Protein 8JRD (pdb70)

B-factor: mean 24.57, std 11.1, range [11.14, 93.73]

Radius of gyration: 25.68 Å; Cα contacts (8 Å, |Δi|>4): 1915; chains: 2; bounding box: 63×77×76 Å

Organism: Glycine max (NCBI:txid3847)

Structure (mmCIF, N/CA/C/O backbone):
data_8JRD
#
_entry.id   8JRD
#
_cell.length_a   54.610
_cell.length_b   97.470
_cell.length_c   157.540
_cell.angle_alpha   90.00
_cell.angle_beta   90.00
_cell.angle_gamma   90.00
#
_symmetry.space_group_name_H-M   'P 21 21 21'
#
loop_
_entity.id
_entity.type
_entity.pdbx_description
1 polymer 'chalcone synthase'
2 non-polymer 'COENZYME A'
3 non-polymer NARINGENIN
4 non-polymer 1,2-ETHANEDIOL
5 non-polymer 'TRIETHYLENE GLYCOL'
6 non-polymer DI(HYDROXYETHYL)ETHER
7 water water
#
loop_
_atom_site.group_PDB
_atom_site.id
_atom_site.type_symbol
_atom_site.label_atom_id
_atom_site.label_alt_id
_atom_site.label_comp_id
_atom_site.label_asym_id
_atom_site.label_entity_id
_atom_site.label_seq_id
_atom_site.pdbx_PDB_ins_code
_atom_site.Cartn_x
_atom_site.Cartn_y
_atom_site.Cartn_z
_atom_site.occupancy
_atom_site.B_iso_or_equiv
_atom_site.auth_seq_id
_atom_site.auth_comp_id
_atom_site.auth_asym_id
_atom_site.auth_atom_id
_atom_site.pdbx_PDB_model_num
ATOM 1 N N . HIS A 1 16 ? -15.307 -14.164 -18.850 1.00 58.05 0 HIS A N 1
ATOM 2 C CA . HIS A 1 16 ? -16.424 -14.477 -17.898 1.00 62.58 0 HIS A CA 1
ATOM 3 C C . HIS A 1 16 ? -16.762 -13.249 -17.032 1.00 57.03 0 HIS A C 1
ATOM 4 O O . HIS A 1 16 ? -15.975 -12.287 -17.020 1.00 51.29 0 HIS A O 1
ATOM 11 N N . MET A 1 17 ? -17.937 -13.263 -16.392 1.00 53.82 1 MET A N 1
ATOM 12 C CA . MET A 1 17 ? -18.368 -12.268 -15.370 1.00 54.79 1 MET A CA 1
ATOM 13 C C . MET A 1 17 ? -17.673 -12.649 -14.059 1.00 48.92 1 MET A C 1
ATOM 14 O O . MET A 1 17 ? -17.695 -13.852 -13.730 1.00 44.60 1 MET A O 1
ATOM 19 N N . VAL A 1 18 ? -17.052 -11.700 -13.353 1.00 43.58 2 VAL A N 1
ATOM 20 C CA . VAL A 1 18 ? -16.339 -12.021 -12.078 1.00 42.74 2 VAL A CA 1
ATOM 21 C C . VAL A 1 18 ? -17.379 -12.277 -10.970 1.00 35.67 2 VAL A C 1
ATOM 22 O O . VAL A 1 18 ? -18.306 -11.505 -10.811 1.00 37.54 2 VAL A O 1
ATOM 26 N N . SER A 1 19 ? -17.267 -13.406 -10.294 1.00 32.50 3 SER A N 1
ATOM 27 C CA . SER A 1 19 ? -18.192 -13.838 -9.220 1.00 32.45 3 SER A CA 1
ATOM 28 C C . SER A 1 19 ? -17.508 -13.639 -7.866 1.00 28.92 3 SER A C 1
ATOM 29 O O . SER A 1 19 ? -16.244 -13.677 -7.815 1.00 25.43 3 SER A O 1
ATOM 32 N N . VAL A 1 20 ? -18.302 -13.454 -6.820 1.00 29.77 4 VAL A N 1
ATOM 33 C CA . VAL A 1 20 ? -17.750 -13.308 -5.445 1.00 29.27 4 VAL A CA 1
ATOM 34 C C . VAL A 1 20 ? -17.026 -14.614 -5.087 1.00 28.86 4 VAL A C 1
ATOM 35 O O . VAL A 1 20 ? -15.936 -14.540 -4.502 1.00 24.25 4 VAL A O 1
ATOM 39 N N . GLU A 1 21 ? -17.547 -15.766 -5.498 1.00 27.82 5 GLU A N 1
ATOM 40 C CA . GLU A 1 21 ? -16.933 -17.088 -5.202 1.00 29.28 5 GLU A CA 1
ATOM 41 C C . GLU A 1 21 ? -15.567 -17.206 -5.901 1.00 30.98 5 GLU A C 1
ATOM 42 O O . GLU A 1 21 ? -14.613 -17.807 -5.311 1.00 28.57 5 GLU A O 1
ATOM 48 N N . GLU A 1 22 ? -15.414 -16.659 -7.107 1.00 27.75 6 GLU A N 1
ATOM 49 C CA . GLU A 1 22 ? -14.109 -16.691 -7.801 1.00 28.90 6 GLU A CA 1
ATOM 50 C C . GLU A 1 22 ? -13.148 -15.722 -7.088 1.00 23.03 6 GLU A C 1
ATOM 51 O O . GLU A 1 22 ? -11.978 -16.060 -6.961 1.00 22.47 6 GLU A O 1
ATOM 57 N N . ILE A 1 23 ? -13.619 -14.538 -6.722 1.00 22.35 7 ILE A N 1
ATOM 58 C CA . ILE A 1 23 ? -12.797 -13.546 -5.973 1.00 24.42 7 ILE A CA 1
ATOM 59 C C . ILE A 1 23 ? -12.282 -14.212 -4.682 1.00 22.30 7 ILE A C 1
ATOM 60 O O . ILE A 1 23 ? -11.074 -14.192 -4.409 1.00 20.63 7 ILE A O 1
ATOM 65 N N . ARG A 1 24 ? -13.171 -14.855 -3.942 1.00 24.69 8 ARG A N 1
ATOM 66 C CA . ARG A 1 24 ? -12.811 -15.495 -2.652 1.00 24.87 8 ARG A CA 1
ATOM 67 C C . ARG A 1 24 ? -11.709 -16.536 -2.848 1.00 25.82 8 ARG A C 1
ATOM 68 O O . ARG A 1 24 ? -10.771 -16.529 -2.045 1.00 24.30 8 ARG A O 1
ATOM 76 N N . LYS A 1 25 ? -11.791 -17.402 -3.865 1.00 26.13 9 LYS A N 1
ATOM 77 C CA . LYS A 1 25 ? -10.778 -18.473 -4.089 1.00 29.74 9 LYS A CA 1
ATOM 78 C C . LYS A 1 25 ? -9.434 -17.845 -4.453 1.00 27.10 9 LYS A C 1
ATOM 79 O O . LYS A 1 25 ? -8.410 -18.365 -4.006 1.00 26.04 9 LYS A O 1
ATOM 85 N N . ALA A 1 26 ? -9.430 -16.772 -5.234 1.00 23.60 10 ALA A N 1
ATOM 86 C CA . ALA A 1 26 ? -8.177 -16.117 -5.673 1.00 24.34 10 ALA A CA 1
ATOM 87 C C . ALA A 1 26 ? -7.572 -15.290 -4.509 1.00 24.59 10 ALA A C 1
ATOM 88 O O . ALA A 1 26 ? -6.354 -15.030 -4.554 1.00 23.29 10 ALA A O 1
ATOM 90 N N . GLN A 1 27 ? -8.361 -14.826 -3.532 1.00 24.45 11 GLN A N 1
ATOM 91 C CA . GLN A 1 27 ? -7.793 -13.837 -2.562 1.00 25.65 11 GLN A CA 1
ATOM 92 C C . GLN A 1 27 ? -7.328 -14.503 -1.259 1.00 24.13 11 GLN A C 1
ATOM 93 O O . GLN A 1 27 ? -6.717 -13.775 -0.464 1.00 22.21 11 GLN A O 1
ATOM 99 N N . ARG A 1 28 ? -7.578 -15.790 -1.028 1.00 20.50 12 ARG A N 1
ATOM 100 C CA . ARG A 1 28 ? -7.246 -16.426 0.268 1.00 20.33 12 ARG A CA 1
ATOM 101 C C . ARG A 1 28 ? -5.882 -17.096 0.187 1.00 18.38 12 ARG A C 1
ATOM 102 O O . ARG A 1 28 ? -5.403 -17.422 -0.920 1.00 17.14 12 ARG A O 1
ATOM 110 N N . ALA A 1 29 ? -5.213 -17.253 1.319 1.00 16.55 13 ALA A N 1
ATOM 111 C CA . ALA A 1 29 ? -3.890 -17.887 1.383 1.00 16.47 13 ALA A CA 1
ATOM 112 C C . ALA A 1 29 ? -4.083 -19.400 1.543 1.00 20.05 13 ALA A C 1
ATOM 113 O O . ALA A 1 29 ? -5.225 -19.837 1.752 1.00 18.58 13 ALA A O 1
ATOM 115 N N . GLU A 1 30 ? -3.033 -20.216 1.430 1.00 20.85 14 GLU A N 1
ATOM 116 C CA . GLU A 1 30 ? -3.189 -21.691 1.492 1.00 21.94 14 GLU A CA 1
ATOM 117 C C . GLU A 1 30 ? -2.681 -22.245 2.829 1.00 21.03 14 GLU A C 1
ATOM 118 O O . GLU A 1 30 ? -3.318 -23.164 3.328 1.00 22.22 14 GLU A O 1
ATOM 124 N N . GLY A 1 31 ? -1.539 -21.774 3.355 1.00 17.67 15 GLY A N 1
ATOM 125 C CA . GLY A 1 31 ? -0.889 -22.448 4.481 1.00 18.02 15 GLY A CA 1
ATOM 126 C C . GLY A 1 31 ? -1.173 -21.776 5.820 1.00 16.30 15 GLY A C 1
ATOM 127 O O . GLY A 1 31 ? -1.866 -20.768 5.902 1.00 16.88 15 GLY A O 1
ATOM 128 N N . PRO A 1 32 ? -0.639 -22.375 6.884 1.00 16.77 16 PRO A N 1
ATOM 129 C CA . PRO A 1 32 ? -0.816 -21.911 8.254 1.00 16.20 16 PRO A CA 1
ATOM 130 C C . PRO A 1 32 ? -0.044 -20.624 8.506 1.00 15.91 16 PRO A C 1
ATOM 131 O O . PRO A 1 32 ? 1.024 -20.431 7.895 1.00 15.65 16 PRO A O 1
ATOM 135 N N . ALA A 1 33 ? -0.612 -19.763 9.339 1.00 14.08 17 ALA A N 1
ATOM 136 C CA . ALA A 1 33 ? 0.023 -18.498 9.748 1.00 13.96 17 ALA A CA 1
ATOM 137 C C . ALA A 1 33 ? 1.357 -18.841 10.413 1.00 14.01 17 ALA A C 1
ATOM 138 O O . ALA A 1 33 ? 1.404 -19.744 11.244 1.00 14.67 17 ALA A O 1
ATOM 140 N N . THR A 1 34 ? 2.415 -18.154 10.007 1.00 14.77 18 THR A N 1
ATOM 141 C CA . THR A 1 34 ? 3.791 -18.442 10.408 1.00 15.55 18 THR A CA 1
ATOM 142 C C . THR A 1 34 ? 4.431 -17.186 10.981 1.00 15.15 18 THR A C 1
ATOM 143 O O . THR A 1 34 ? 4.388 -16.154 10.325 1.00 15.07 18 THR A O 1
ATOM 147 N N . VAL A 1 35 ? 4.998 -17.288 12.178 1.00 14.57 19 VAL A N 1
ATOM 148 C CA . VAL A 1 35 ? 5.825 -16.209 12.787 1.00 14.99 19 VAL A CA 1
ATOM 149 C C . VAL A 1 35 ? 7.182 -16.235 12.071 1.00 15.34 19 VAL A C 1
ATOM 150 O O . VAL A 1 35 ? 7.829 -17.297 12.051 1.00 17.21 19 VAL A O 1
ATOM 154 N N . MET A 1 36 ? 7.553 -15.130 11.457 1.00 16.35 20 MET A N 1
ATOM 155 C CA . MET A 1 36 ? 8.787 -15.004 10.646 1.00 18.33 20 MET A CA 1
ATOM 156 C C . MET A 1 36 ? 9.810 -14.054 11.266 1.00 17.23 20 MET A C 1
ATOM 157 O O . MET A 1 36 ? 10.901 -13.934 10.667 1.00 16.58 20 MET A O 1
ATOM 162 N N . ALA A 1 37 ? 9.451 -13.299 12.295 1.00 15.51 21 ALA A N 1
ATOM 163 C CA . ALA A 1 37 ? 10.373 -12.379 12.986 1.00 16.64 21 ALA A CA 1
ATOM 164 C C . ALA A 1 37 ? 9.814 -12.023 14.342 1.00 15.70 21 ALA A C 1
ATOM 165 O O . ALA A 1 37 ? 8.583 -11.992 14.499 1.00 15.25 21 ALA A O 1
ATOM 167 N N . ILE A 1 38 ? 10.713 -11.793 15.277 1.00 14.38 22 ILE A N 1
ATOM 168 C CA . ILE A 1 38 ? 10.376 -11.238 16.613 1.00 15.08 22 ILE A CA 1
ATOM 169 C C . ILE A 1 38 ? 11.438 -10.194 16.963 1.00 15.13 22 ILE A C 1
ATOM 170 O O . ILE A 1 38 ? 12.636 -10.534 16.942 1.00 18.84 22 ILE A O 1
ATOM 175 N N . GLY A 1 39 ? 11.006 -9.014 17.351 1.00 14.43 23 GLY A N 1
ATOM 176 C CA . GLY A 1 39 ? 11.856 -7.933 17.865 1.00 14.65 23 GLY A CA 1
ATOM 177 C C . GLY A 1 39 ? 11.355 -7.445 19.196 1.00 16.48 23 GLY A C 1
ATOM 178 O O . GLY A 1 39 ? 10.139 -7.520 19.428 1.00 14.67 23 GLY A O 1
ATOM 179 N N . THR A 1 40 ? 12.246 -6.967 20.072 1.00 14.42 24 THR A N 1
ATOM 180 C CA . THR A 1 40 ? 11.817 -6.444 21.387 1.00 15.60 24 THR A CA 1
ATOM 181 C C . THR A 1 40 ? 12.602 -5.183 21.714 1.00 16.08 24 THR A C 1
ATOM 182 O O . THR A 1 40 ? 13.706 -4.961 21.124 1.00 14.58 24 THR A O 1
ATOM 186 N N . ALA A 1 41 ? 12.012 -4.347 22.546 1.00 15.76 25 ALA A N 1
ATOM 187 C CA . ALA A 1 41 ? 12.610 -3.059 22.945 1.00 15.32 25 ALA A CA 1
ATOM 188 C C . ALA A 1 41 ? 12.116 -2.699 24.350 1.00 15.30 25 ALA A C 1
ATOM 189 O O . ALA A 1 41 ? 10.985 -3.023 24.714 1.00 14.12 25 ALA A O 1
ATOM 191 N N . THR A 1 42 ? 12.958 -2.004 25.096 1.00 14.55 26 THR A N 1
ATOM 192 C CA . THR A 1 42 ? 12.614 -1.492 26.434 1.00 16.67 26 THR A CA 1
ATOM 193 C C . THR A 1 42 ? 13.072 -0.053 26.531 1.00 17.92 26 THR A C 1
ATOM 194 O O . THR A 1 42 ? 14.060 0.334 25.909 1.00 17.58 26 THR A O 1
ATOM 198 N N . PRO A 1 43 ? 12.455 0.751 27.412 1.00 16.45 27 PRO A N 1
ATOM 199 C CA . PRO A 1 43 ? 13.052 2.022 27.800 1.00 17.35 27 PRO A CA 1
ATOM 200 C C . PRO A 1 43 ? 14.437 1.810 28.387 1.00 18.16 27 PRO A C 1
ATOM 201 O O . PRO A 1 43 ? 14.771 0.756 28.900 1.00 18.68 27 PRO A O 1
ATOM 205 N N . PRO A 1 44 ? 15.298 2.834 28.300 1.00 20.23 28 PRO A N 1
ATOM 206 C CA . PRO A 1 44 ? 16.676 2.694 28.780 1.00 21.72 28 PRO A CA 1
ATOM 207 C C . PRO A 1 44 ? 16.841 2.634 30.313 1.00 20.29 28 PRO A C 1
ATOM 208 O O . PRO A 1 44 ? 17.813 2.039 30.755 1.00 21.71 28 PRO A O 1
ATOM 212 N N . ASN A 1 45 ? 15.931 3.220 31.087 1.00 21.89 29 ASN A N 1
ATOM 213 C CA . ASN A 1 45 ? 16.060 3.301 32.567 1.00 22.54 29 ASN A CA 1
ATOM 214 C C . ASN A 1 45 ? 15.843 1.922 33.184 1.00 23.36 29 ASN A C 1
ATOM 215 O O . ASN A 1 45 ? 14.718 1.501 33.337 1.00 25.00 29 ASN A O 1
ATOM 220 N N . CYS A 1 46 ? 16.910 1.277 33.616 1.00 21.80 30 CYS A N 1
ATOM 221 C CA . CYS A 1 46 ? 16.866 -0.044 34.273 1.00 24.88 30 CYS A CA 1
ATOM 222 C C . CYS A 1 46 ? 16.687 0.131 35.780 1.00 25.25 30 CYS A C 1
ATOM 223 O O . CYS A 1 46 ? 17.508 0.803 36.387 1.00 25.65 30 CYS A O 1
ATOM 226 N N . VAL A 1 47 ? 15.664 -0.465 36.374 1.00 21.60 31 VAL A N 1
ATOM 227 C CA . VAL A 1 47 ? 15.389 -0.296 37.820 1.00 24.26 31 VAL A CA 1
ATOM 228 C C . VAL A 1 47 ? 15.635 -1.625 38.518 1.00 25.36 31 VAL A C 1
ATOM 229 O O . VAL A 1 47 ? 14.886 -2.577 38.264 1.00 20.50 31 VAL A O 1
ATOM 233 N N . ASP A 1 48 ? 16.633 -1.660 39.407 1.00 22.36 32 ASP A N 1
ATOM 234 C CA . ASP A 1 48 ? 16.973 -2.855 40.215 1.00 25.10 32 ASP A CA 1
ATOM 235 C C . ASP A 1 48 ? 15.830 -3.209 41.166 1.00 22.61 32 ASP A C 1
ATOM 236 O O . ASP A 1 48 ? 15.405 -2.308 41.933 1.00 20.20 32 ASP A O 1
ATOM 241 N N . GLN A 1 49 ? 15.346 -4.460 41.176 1.00 17.74 33 GLN A N 1
ATOM 242 C CA . GLN A 1 49 ? 14.261 -4.837 42.100 1.00 19.77 33 GLN A CA 1
ATOM 243 C C . GLN A 1 49 ? 14.789 -4.867 43.541 1.00 20.61 33 GLN A C 1
ATOM 244 O O . GLN A 1 49 ? 14.003 -4.555 44.457 1.00 21.34 33 GLN A O 1
ATOM 250 N N . SER A 1 50 ? 16.063 -5.216 43.763 1.00 22.00 34 SER A N 1
ATOM 251 C CA . SER A 1 50 ? 16.582 -5.397 45.151 1.00 24.40 34 SER A CA 1
ATOM 252 C C . SER A 1 50 ? 16.473 -4.077 45.908 1.00 23.94 34 SER A C 1
ATOM 253 O O . SER A 1 50 ? 16.282 -4.133 47.121 1.00 25.85 34 SER A O 1
ATOM 256 N N . THR A 1 51 ? 16.547 -2.940 45.225 1.00 20.41 35 THR A N 1
ATOM 257 C CA . THR A 1 51 ? 16.510 -1.595 45.875 1.00 22.84 35 THR A CA 1
ATOM 258 C C . THR A 1 51 ? 15.217 -0.844 45.549 1.00 24.09 35 THR A C 1
ATOM 259 O O . THR A 1 51 ? 15.114 0.341 45.907 1.00 22.71 35 THR A O 1
ATOM 263 N N . TYR A 1 52 ? 14.246 -1.490 44.907 1.00 22.46 36 TYR A N 1
ATOM 264 C CA . TYR A 1 52 ? 13.033 -0.771 44.454 1.00 21.32 36 TYR A CA 1
ATOM 265 C C . TYR A 1 52 ? 12.231 -0.255 45.650 1.00 20.47 36 TYR A C 1
ATOM 266 O O . TYR A 1 52 ? 11.724 0.866 45.609 1.00 22.23 36 TYR A O 1
ATOM 275 N N . PRO A 1 53 ? 12.026 -1.019 46.744 1.00 21.21 37 PRO A N 1
ATOM 276 C CA . PRO A 1 53 ? 11.254 -0.475 47.863 1.00 22.57 37 PRO A CA 1
ATOM 277 C C . PRO A 1 53 ? 11.822 0.836 48.411 1.00 21.81 37 PRO A C 1
ATOM 278 O O . PRO A 1 53 ? 11.043 1.737 48.642 1.00 23.93 37 PRO A O 1
ATOM 282 N N . ASP A 1 54 ? 13.137 0.951 48.516 1.00 24.01 38 ASP A N 1
ATOM 283 C CA . ASP A 1 54 ? 13.789 2.208 48.966 1.00 25.86 38 ASP A CA 1
ATOM 284 C C . ASP A 1 54 ? 13.543 3.291 47.914 1.00 23.82 38 ASP A C 1
ATOM 285 O O . ASP A 1 54 ? 13.166 4.378 48.310 1.00 21.27 38 ASP A O 1
ATOM 290 N N . TYR A 1 55 ? 13.753 2.991 46.629 1.00 21.80 39 TYR A N 1
ATOM 291 C CA . TYR A 1 55 ? 13.588 3.977 45.524 1.00 23.23 39 TYR A CA 1
ATOM 292 C C . TYR A 1 55 ? 12.135 4.455 45.509 1.00 21.46 39 TYR A C 1
ATOM 293 O O . TYR A 1 55 ? 11.882 5.659 45.553 1.00 19.15 39 TYR A O 1
ATOM 302 N N . TYR A 1 56 ? 11.186 3.516 45.522 1.00 21.20 40 TYR A N 1
ATOM 303 C CA . TYR A 1 56 ? 9.753 3.813 45.356 1.00 20.28 40 TYR A CA 1
ATOM 304 C C . TYR A 1 56 ? 9.261 4.643 46.554 1.00 21.34 40 TYR A C 1
ATOM 305 O O . TYR A 1 56 ? 8.568 5.651 46.346 1.00 20.11 40 TYR A O 1
ATOM 314 N N . PHE A 1 57 ? 9.630 4.282 47.790 1.00 20.73 41 PHE A N 1
ATOM 315 C CA . PHE A 1 57 ? 9.083 4.976 48.984 1.00 21.78 41 PHE A CA 1
ATOM 316 C C . PHE A 1 57 ? 9.734 6.365 49.072 1.00 23.25 41 PHE A C 1
ATOM 317 O O . PHE A 1 57 ? 9.071 7.276 49.568 1.00 25.13 41 PHE A O 1
ATOM 325 N N . ARG A 1 58 ? 10.940 6.527 48.538 1.00 24.11 42 ARG A N 1
ATOM 326 C CA . ARG A 1 58 ? 11.654 7.823 48.511 1.00 25.48 42 ARG A CA 1
ATOM 327 C C . ARG A 1 58 ? 11.044 8.756 47.459 1.00 28.32 42 ARG A C 1
ATOM 328 O O . ARG A 1 58 ? 10.718 9.932 47.789 1.00 27.04 42 ARG A O 1
ATOM 336 N N . ILE A 1 59 ? 10.892 8.315 46.210 1.00 27.54 43 ILE A N 1
ATOM 337 C CA . ILE A 1 59 ? 10.417 9.262 45.156 1.00 27.27 43 ILE A CA 1
ATOM 338 C C . ILE A 1 59 ? 8.927 9.545 45.319 1.00 24.85 43 ILE A C 1
ATOM 339 O O . ILE A 1 59 ? 8.470 10.490 44.665 1.00 28.65 43 ILE A O 1
ATOM 344 N N . THR A 1 60 ? 8.198 8.780 46.131 1.00 21.46 44 THR A N 1
ATOM 345 C CA . THR A 1 60 ? 6.778 9.064 46.455 1.00 21.74 44 THR A CA 1
ATOM 346 C C . THR A 1 60 ? 6.640 9.775 47.815 1.00 22.39 44 THR A C 1
ATOM 347 O O . THR A 1 60 ? 5.503 9.923 48.253 1.00 23.59 44 THR A O 1
ATOM 351 N N . ASN A 1 61 ? 7.750 10.133 48.454 1.00 25.61 45 ASN A N 1
ATOM 352 C CA . ASN A 1 61 ? 7.794 10.875 49.747 1.00 26.78 45 ASN A CA 1
ATOM 353 C C . ASN A 1 61 ? 6.935 10.110 50.744 1.00 28.37 45 ASN A C 1
ATOM 354 O O . ASN A 1 61 ? 6.092 10.739 51.406 1.00 29.79 45 ASN A O 1
ATOM 359 N N . SER A 1 62 ? 7.119 8.777 50.834 1.00 25.24 46 SER A N 1
ATOM 360 C CA . SER A 1 62 ? 6.287 7.896 51.676 1.00 26.60 46 SER A CA 1
ATOM 361 C C . SER A 1 62 ? 7.105 7.160 52.746 1.00 27.11 46 SER A C 1
ATOM 362 O O . SER A 1 62 ? 6.603 6.161 53.248 1.00 29.77 46 SER A O 1
ATOM 365 N N A GLU A 1 63 ? 8.287 7.676 53.098 0.50 28.76 47 GLU A N 1
ATOM 366 N N B GLU A 1 63 ? 8.300 7.637 53.108 0.50 28.78 47 GLU A N 1
ATOM 367 C CA A GLU A 1 63 ? 9.275 7.017 54.000 0.50 31.63 47 GLU A CA 1
ATOM 368 C CA B GLU A 1 63 ? 9.233 6.887 54.000 0.50 31.74 47 GLU A CA 1
ATOM 369 C C A GLU A 1 63 ? 8.658 6.797 55.393 0.50 36.07 47 GLU A C 1
ATOM 370 C C B GLU A 1 63 ? 8.638 6.764 55.413 0.50 35.87 47 GLU A C 1
ATOM 371 O O A GLU A 1 63 ? 9.055 5.836 56.086 0.50 35.10 47 GLU A O 1
ATOM 372 O O B GLU A 1 63 ? 9.014 5.822 56.142 0.50 34.26 47 GLU A O 1
ATOM 383 N N . HIS A 1 64 ? 7.700 7.637 55.784 1.00 35.29 48 HIS A N 1
ATOM 384 C CA . HIS A 1 64 ? 7.028 7.567 57.108 1.00 36.65 48 HIS A CA 1
ATOM 385 C C . HIS A 1 64 ? 6.124 6.326 57.205 1.00 36.84 48 HIS A C 1
ATOM 386 O O . HIS A 1 64 ? 5.762 5.966 58.324 1.00 34.45 48 HIS A O 1
ATOM 393 N N . MET A 1 65 ? 5.755 5.675 56.091 1.00 36.22 49 MET A N 1
ATOM 394 C CA . MET A 1 65 ? 4.874 4.474 56.097 1.00 32.03 49 MET A CA 1
ATOM 395 C C . MET A 1 65 ? 5.738 3.216 56.303 1.00 37.38 49 MET A C 1
ATOM 396 O O . MET A 1 65 ? 5.803 2.363 55.394 1.00 31.80 49 MET A O 1
ATOM 401 N N . THR A 1 66 ? 6.393 3.085 57.460 1.00 34.43 50 THR A N 1
ATOM 402 C CA . THR A 1 66 ? 7.466 2.072 57.680 1.00 34.20 50 THR A CA 1
ATOM 403 C C . THR A 1 66 ? 6.864 0.665 57.608 1.00 31.40 50 THR A C 1
ATOM 404 O O . THR A 1 66 ? 7.488 -0.180 56.956 1.00 33.37 50 THR A O 1
ATOM 408 N N . GLU A 1 67 ? 5.689 0.405 58.181 1.00 32.25 51 GLU A N 1
ATOM 409 C CA . GLU A 1 67 ? 5.053 -0.942 58.165 1.00 35.61 51 GLU A CA 1
ATOM 410 C C . GLU A 1 67 ? 4.690 -1.319 56.719 1.00 34.41 51 GLU A C 1
ATOM 411 O O . GLU A 1 67 ? 4.876 -2.493 56.291 1.00 31.12 51 GLU A O 1
ATOM 417 N N . LEU A 1 68 ? 4.199 -0.354 55.957 1.00 30.27 52 LEU A N 1
ATOM 418 C CA . LEU A 1 68 ? 3.764 -0.597 54.563 1.00 30.11 52 LEU A CA 1
ATOM 419 C C . LEU A 1 68 ? 5.000 -0.903 53.722 1.00 26.86 52 LEU A C 1
ATOM 420 O O . LEU A 1 68 ? 4.930 -1.778 52.831 1.00 25.04 52 LEU A O 1
ATOM 425 N N . LYS A 1 69 ? 6.075 -0.183 53.975 1.00 23.53 53 LYS A N 1
ATOM 426 C CA . LYS A 1 69 ? 7.306 -0.393 53.207 1.00 25.56 53 LYS A CA 1
ATOM 427 C C . LYS A 1 69 ? 7.800 -1.827 53.443 1.00 29.27 53 LYS A C 1
ATOM 428 O O . LYS A 1 69 ? 8.386 -2.419 52.505 1.00 25.06 53 LYS A O 1
ATOM 434 N N . GLU A 1 70 ? 7.630 -2.366 54.658 1.00 28.04 54 GLU A N 1
ATOM 435 C CA . GLU A 1 70 ? 8.103 -3.744 54.976 1.00 31.20 54 GLU A CA 1
ATOM 436 C C . GLU A 1 70 ? 7.285 -4.723 54.154 1.00 26.71 54 GLU A C 1
ATOM 437 O O . GLU A 1 70 ? 7.861 -5.715 53.693 1.00 28.28 54 GLU A O 1
ATOM 443 N N . LYS A 1 71 ? 5.991 -4.463 54.045 1.00 23.78 55 LYS A N 1
ATOM 444 C CA . LYS A 1 71 ? 5.072 -5.293 53.242 1.00 27.04 55 LYS A CA 1
ATOM 445 C C . LYS A 1 71 ? 5.523 -5.224 51.771 1.00 24.12 55 LYS A C 1
ATOM 446 O O . LYS A 1 71 ? 5.590 -6.264 51.128 1.00 22.42 55 LYS A O 1
ATOM 452 N N . PHE A 1 72 ? 5.899 -4.040 51.282 1.00 21.24 56 PHE A N 1
ATOM 453 C CA . PHE A 1 72 ? 6.276 -3.846 49.860 1.00 21.62 56 PHE A CA 1
ATOM 454 C C . PHE A 1 72 ? 7.583 -4.581 49.620 1.00 23.81 56 PHE A C 1
ATOM 455 O O . PHE A 1 72 ? 7.762 -5.173 48.550 1.00 21.33 56 PHE A O 1
ATOM 463 N N . LYS A 1 73 ? 8.489 -4.547 50.595 1.00 22.94 57 LYS A N 1
ATOM 464 C CA . LYS A 1 73 ? 9.775 -5.236 50.466 1.00 26.92 57 LYS A CA 1
ATOM 465 C C . LYS A 1 73 ? 9.517 -6.735 50.309 1.00 25.98 57 LYS A C 1
ATOM 466 O O . LYS A 1 73 ? 10.189 -7.348 49.454 1.00 26.05 57 LYS A O 1
ATOM 472 N N . ARG A 1 74 ? 8.580 -7.311 51.057 1.00 25.07 58 ARG A N 1
ATOM 473 C CA . ARG A 1 74 ? 8.288 -8.764 50.954 1.00 28.88 58 ARG A CA 1
ATOM 474 C C . ARG A 1 74 ? 7.719 -9.069 49.559 1.00 26.25 58 ARG A C 1
ATOM 475 O O . ARG A 1 74 ? 8.115 -10.082 48.964 1.00 26.27 58 ARG A O 1
ATOM 483 N N . MET A 1 75 ? 6.830 -8.214 49.059 1.00 24.22 59 MET A N 1
ATOM 484 C CA . MET A 1 75 ? 6.261 -8.319 47.685 1.00 22.45 59 MET A CA 1
ATOM 485 C C . MET A 1 75 ? 7.380 -8.330 46.642 1.00 20.78 59 MET A C 1
ATOM 486 O O . MET A 1 75 ? 7.383 -9.230 45.787 1.00 23.66 59 MET A O 1
ATOM 491 N N . CYS A 1 76 ? 8.313 -7.398 46.716 1.00 20.34 60 CYS A N 1
ATOM 492 C CA . CYS A 1 76 ? 9.420 -7.272 45.745 1.00 19.94 60 CYS A CA 1
ATOM 493 C C . CYS A 1 76 ? 10.347 -8.482 45.890 1.00 21.56 60 CYS A C 1
ATOM 494 O O . CYS A 1 76 ? 10.767 -9.024 44.845 1.00 20.54 60 CYS A O 1
ATOM 497 N N . ASP A 1 77 ? 10.694 -8.884 47.120 1.00 23.96 61 ASP A N 1
ATOM 498 C CA . ASP A 1 77 ? 11.592 -10.047 47.398 1.00 26.56 61 ASP A CA 1
ATOM 499 C C . ASP A 1 77 ? 10.946 -11.355 46.903 1.00 26.63 61 ASP A C 1
ATOM 500 O O . ASP A 1 77 ? 11.679 -12.192 46.440 1.00 26.43 61 ASP A O 1
ATOM 505 N N . LYS A 1 78 ? 9.621 -11.494 46.915 1.00 25.42 62 LYS A N 1
ATOM 506 C CA . LYS A 1 78 ? 8.950 -12.735 46.443 1.00 25.33 62 LYS A CA 1
ATOM 507 C C . LYS A 1 78 ? 8.595 -12.671 44.940 1.00 21.67 62 LYS A C 1
ATOM 508 O O . LYS A 1 78 ? 8.180 -13.706 44.407 1.00 19.13 62 LYS A O 1
ATOM 514 N N . SER A 1 79 ? 8.743 -11.509 44.283 1.00 19.39 63 SER A N 1
ATOM 515 C CA . SER A 1 79 ? 8.267 -11.273 42.889 1.00 16.88 63 SER A CA 1
ATOM 516 C C . SER A 1 79 ? 9.049 -12.140 41.901 1.00 16.71 63 SER A C 1
ATOM 517 O O . SER A 1 79 ? 8.577 -12.305 40.774 1.00 15.65 63 SER A O 1
ATOM 520 N N . MET A 1 80 ? 10.277 -12.554 42.239 1.00 19.19 64 MET A N 1
ATOM 521 C CA . MET A 1 80 ? 11.215 -13.296 41.336 1.00 19.31 64 MET A CA 1
ATOM 522 C C . MET A 1 80 ? 11.545 -12.426 40.126 1.00 19.42 64 MET A C 1
ATOM 523 O O . MET A 1 80 ? 11.813 -12.958 39.055 1.00 17.58 64 MET A O 1
ATOM 528 N N . ILE A 1 81 ? 11.481 -11.109 40.303 1.00 18.94 65 ILE A N 1
ATOM 529 C CA . ILE A 1 81 ? 11.922 -10.080 39.325 1.00 17.81 65 ILE A CA 1
ATOM 530 C C . ILE A 1 81 ? 13.282 -9.570 39.791 1.00 18.61 65 ILE A C 1
ATOM 531 O O . ILE A 1 81 ? 13.374 -9.159 40.949 1.00 17.87 65 ILE A O 1
ATOM 536 N N . LYS A 1 82 ? 14.263 -9.531 38.901 1.00 18.62 66 LYS A N 1
ATOM 537 C CA . LYS A 1 82 ? 15.590 -8.946 39.214 1.00 21.90 66 LYS A CA 1
ATOM 538 C C . LYS A 1 82 ? 15.606 -7.475 38.823 1.00 19.40 66 LYS A C 1
ATOM 539 O O . LYS A 1 82 ? 16.210 -6.682 39.542 1.00 17.87 66 LYS A O 1
ATOM 545 N N . LYS A 1 83 ? 15.024 -7.126 37.678 1.00 17.72 67 LYS A N 1
ATOM 546 C CA . LYS A 1 83 ? 15.044 -5.729 37.205 1.00 19.30 67 LYS A CA 1
ATOM 547 C C . LYS A 1 83 ? 13.857 -5.511 36.268 1.00 17.74 67 LYS A C 1
ATOM 548 O O . LYS A 1 83 ? 13.298 -6.494 35.756 1.00 15.54 67 LYS A O 1
ATOM 554 N N . ARG A 1 84 ? 13.499 -4.256 36.100 1.00 16.89 68 ARG A N 1
ATOM 555 C CA . ARG A 1 84 ? 12.479 -3.813 35.125 1.00 16.99 68 ARG A CA 1
ATOM 556 C C . ARG A 1 84 ? 13.043 -2.581 34.433 1.00 16.93 68 ARG A C 1
ATOM 557 O O . ARG A 1 84 ? 13.940 -1.898 35.032 1.00 18.36 68 ARG A O 1
ATOM 565 N N . TYR A 1 85 ? 12.518 -2.287 33.247 1.00 14.97 69 TYR A N 1
ATOM 566 C CA . TYR A 1 85 ? 12.798 -1.044 32.513 1.00 15.85 69 TYR A CA 1
ATOM 567 C C . TYR A 1 85 ? 11.599 -0.132 32.611 1.00 17.15 69 TYR A C 1
ATOM 568 O O . TYR A 1 85 ? 10.469 -0.598 32.503 1.00 18.69 69 TYR A O 1
ATOM 577 N N . MET A 1 86 ? 11.845 1.137 32.813 1.00 16.21 70 MET A N 1
ATOM 578 C CA . MET A 1 86 ? 10.744 2.088 33.053 1.00 18.23 70 MET A CA 1
ATOM 579 C C . MET A 1 86 ? 11.036 3.395 32.312 1.00 18.88 70 MET A C 1
ATOM 580 O O . MET A 1 86 ? 12.186 3.953 32.405 1.00 19.27 70 MET A O 1
ATOM 585 N N . TYR A 1 87 ? 10.064 3.841 31.518 1.00 18.37 71 TYR A N 1
ATOM 586 C CA . TYR A 1 87 ? 10.074 5.203 30.949 1.00 17.73 71 TYR A CA 1
ATOM 587 C C . TYR A 1 87 ? 10.193 6.229 32.093 1.00 18.08 71 TYR A C 1
ATOM 588 O O . TYR A 1 8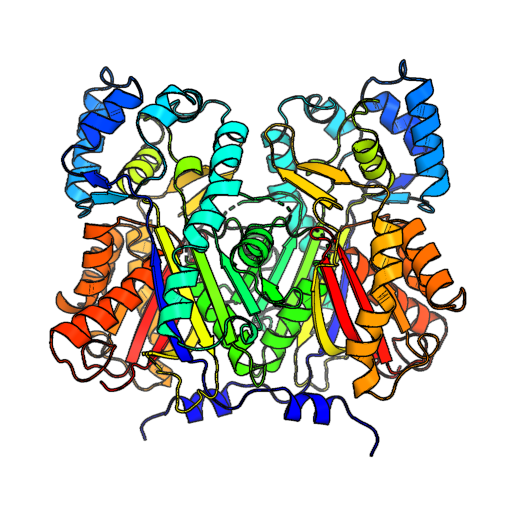7 ? 10.940 7.226 31.980 1.00 15.95 71 TYR A O 1
ATOM 597 N N . LEU A 1 88 ? 9.443 6.016 33.176 1.00 17.87 72 LEU A N 1
ATOM 598 C CA . LEU A 1 88 ? 9.479 6.944 34.336 1.00 19.72 72 LEU A CA 1
ATOM 599 C C . LEU A 1 88 ? 10.863 6.918 34.989 1.00 20.78 72 LEU A C 1
ATOM 600 O O . LEU A 1 88 ? 11.453 5.856 35.161 1.00 19.69 72 LEU A O 1
ATOM 605 N N . ASN A 1 89 ? 11.353 8.093 35.349 1.00 23.30 73 ASN A N 1
ATOM 606 C CA . ASN A 1 89 ? 12.622 8.236 36.098 1.00 23.24 73 ASN A CA 1
ATOM 607 C C . ASN A 1 89 ? 12.396 9.333 37.142 1.00 22.89 73 ASN A C 1
ATOM 608 O O . ASN A 1 89 ? 11.302 9.993 37.173 1.00 17.76 73 ASN A O 1
ATOM 613 N N . GLU A 1 90 ? 13.429 9.591 37.924 1.00 25.11 74 GLU A N 1
ATOM 614 C CA . GLU A 1 90 ? 13.328 10.541 39.044 1.00 26.74 74 GLU A CA 1
ATOM 615 C C . GLU A 1 90 ? 13.016 11.933 38.509 1.00 22.57 74 GLU A C 1
ATOM 616 O O . GLU A 1 90 ? 12.161 12.610 39.115 1.00 24.25 74 GLU A O 1
ATOM 622 N N . GLU A 1 91 ? 13.595 12.348 37.389 1.00 24.81 75 GLU A N 1
ATOM 623 C CA . GLU A 1 91 ? 13.377 13.722 36.849 1.00 25.89 75 GLU A CA 1
ATOM 624 C C . GLU A 1 91 ? 11.903 13.899 36.429 1.00 23.97 75 GLU A C 1
ATOM 625 O O . GLU A 1 91 ? 11.240 14.964 36.746 1.00 21.09 75 GLU A O 1
ATOM 631 N N . ILE A 1 92 ? 11.387 12.936 35.665 1.00 21.90 76 ILE A N 1
ATOM 632 C CA . ILE A 1 92 ? 9.978 12.948 35.188 1.00 20.85 76 ILE A CA 1
ATOM 633 C C . ILE A 1 92 ? 9.046 12.928 36.402 1.00 17.90 76 ILE A C 1
ATOM 634 O O . ILE A 1 92 ? 8.063 13.694 36.419 1.00 18.74 76 ILE A O 1
ATOM 639 N N . LEU A 1 93 ? 9.349 12.136 37.412 1.00 17.54 77 LEU A N 1
ATOM 640 C CA . LEU A 1 93 ? 8.465 12.108 38.621 1.00 19.82 77 LEU A CA 1
ATOM 641 C C . LEU A 1 93 ? 8.501 13.442 39.368 1.00 21.84 77 LEU A C 1
ATOM 642 O O . LEU A 1 93 ? 7.421 13.903 39.791 1.00 21.48 77 LEU A O 1
ATOM 647 N N . LYS A 1 94 ? 9.667 14.085 39.483 1.00 22.69 78 LYS A N 1
ATOM 648 C CA . LYS A 1 94 ? 9.772 15.423 40.123 1.00 27.39 78 LYS A CA 1
ATOM 649 C C . LYS A 1 94 ? 9.016 16.442 39.285 1.00 23.83 78 LYS A C 1
ATOM 650 O O . LYS A 1 94 ? 8.420 17.340 39.873 1.00 24.29 78 LYS A O 1
ATOM 656 N N . GLU A 1 95 ? 8.963 16.301 37.956 1.00 23.09 79 GLU A N 1
ATOM 657 C CA . GLU A 1 95 ? 8.212 17.223 37.060 1.00 25.63 79 GLU A CA 1
ATOM 658 C C . GLU A 1 95 ? 6.688 16.973 37.101 1.00 22.31 79 GLU A C 1
ATOM 659 O O . GLU A 1 95 ? 5.921 17.855 36.683 1.00 21.87 79 GLU A O 1
ATOM 665 N N . ASN A 1 96 ? 6.248 15.799 37.555 1.00 21.89 80 ASN A N 1
ATOM 666 C CA . ASN A 1 96 ? 4.828 15.382 37.516 1.00 21.52 80 ASN A CA 1
ATOM 667 C C . ASN A 1 96 ? 4.437 14.793 38.862 1.00 21.43 80 ASN A C 1
ATOM 668 O O . ASN A 1 96 ? 4.140 13.608 38.971 1.00 22.84 80 ASN A O 1
ATOM 673 N N . PRO A 1 97 ? 4.461 15.591 39.952 1.00 20.29 81 PRO A N 1
ATOM 674 C CA . PRO A 1 97 ? 4.176 15.065 41.285 1.00 20.53 81 PRO A CA 1
ATOM 675 C C . PRO A 1 97 ? 2.767 14.466 41.456 1.00 18.22 81 PRO A C 1
ATOM 676 O O . PRO A 1 97 ? 2.551 13.632 42.376 1.00 19.72 81 PRO A O 1
ATOM 680 N N . SER A 1 98 ? 1.808 14.814 40.592 1.00 16.22 82 SER A N 1
ATOM 681 C CA . SER A 1 98 ? 0.440 14.237 40.667 1.00 15.45 82 SER A CA 1
ATOM 682 C C . SER A 1 98 ? 0.500 12.725 40.392 1.00 15.27 82 SER A C 1
ATOM 683 O O . SER A 1 98 ? -0.364 12.014 40.897 1.00 16.08 82 SER A O 1
ATOM 686 N N . VAL A 1 99 ? 1.490 12.269 39.634 1.00 16.35 83 VAL A N 1
ATOM 687 C CA . VAL A 1 99 ? 1.686 10.832 39.289 1.00 17.33 83 VAL A CA 1
ATOM 688 C C . VAL A 1 99 ? 2.216 10.061 40.509 1.00 18.68 83 VAL A C 1
ATOM 689 O O . VAL A 1 99 ? 1.929 8.840 40.634 1.00 20.41 83 VAL A O 1
ATOM 693 N N . CYS A 1 100 ? 2.966 10.731 41.394 1.00 19.18 84 CYS A N 1
ATOM 694 C CA . CYS A 1 100 ? 3.519 10.144 42.642 1.00 19.98 84 CYS A CA 1
ATOM 695 C C . CYS A 1 100 ? 2.502 10.041 43.764 1.00 21.68 84 CYS A C 1
ATOM 696 O O . CYS A 1 100 ? 2.798 9.288 44.696 1.00 21.69 84 CYS A O 1
ATOM 699 N N . ALA A 1 101 ? 1.381 10.765 43.694 1.00 19.87 85 ALA A N 1
ATOM 700 C CA . ALA A 1 101 ? 0.327 10.674 44.711 1.00 21.51 85 ALA A CA 1
ATOM 701 C C . ALA A 1 101 ? -0.310 9.300 44.534 1.00 22.32 85 ALA A C 1
ATOM 702 O O . ALA A 1 101 ? -0.196 8.740 43.429 1.00 22.86 85 ALA A O 1
ATOM 704 N N . TYR A 1 102 ? -0.887 8.747 45.586 1.00 23.55 86 TYR A N 1
ATOM 705 C CA . TYR A 1 102 ? -1.713 7.523 45.488 1.00 23.23 86 TYR A CA 1
ATOM 706 C C . TYR A 1 102 ? -2.873 7.797 44.517 1.00 22.32 86 TYR A C 1
ATOM 707 O O . TYR A 1 102 ? -3.022 7.069 43.529 1.00 22.54 86 TYR A O 1
ATOM 716 N N A MET A 1 103 ? -3.661 8.872 44.742 0.50 21.70 87 MET A N 1
ATOM 717 N N B MET A 1 103 ? -3.679 8.805 44.826 0.50 20.88 87 MET A N 1
ATOM 718 C CA A MET A 1 103 ? -4.952 9.128 44.035 0.50 23.63 87 MET A CA 1
ATOM 719 C CA B MET A 1 103 ? -4.845 9.168 44.006 0.50 22.08 87 MET A CA 1
ATOM 720 C C A MET A 1 103 ? -5.199 10.624 43.732 0.50 20.09 87 MET A C 1
ATOM 721 C C B MET A 1 103 ? -4.940 10.689 43.980 0.50 20.35 87 MET A C 1
ATOM 722 O O A MET A 1 103 ? -6.297 11.127 44.088 0.50 15.69 87 MET A O 1
ATOM 723 O O B MET A 1 103 ? -5.468 11.266 44.917 0.50 21.06 87 MET A O 1
ATOM 732 N N . ALA A 1 104 ? -4.314 11.277 42.976 1.00 18.42 88 ALA A N 1
ATOM 733 C CA . ALA A 1 104 ? -4.480 12.688 42.593 1.00 17.76 88 ALA A CA 1
ATOM 734 C C . ALA A 1 104 ? -4.820 12.699 41.106 1.00 18.47 88 ALA A C 1
ATOM 735 O O . ALA A 1 104 ? -4.236 11.967 40.316 1.00 17.34 88 ALA A O 1
ATOM 737 N N . PRO A 1 105 ? -5.736 13.573 40.684 1.00 17.80 89 PRO A N 1
ATOM 738 C CA . PRO A 1 105 ? -5.958 13.856 39.270 1.00 17.76 89 PRO A CA 1
ATOM 739 C C . PRO A 1 105 ? -4.654 14.046 38.487 1.00 18.11 89 PRO A C 1
ATOM 740 O O . PRO A 1 105 ? -3.850 14.925 38.796 1.00 17.32 89 PRO A O 1
ATOM 744 N N . SER A 1 106 ? -4.440 13.175 37.503 1.00 16.54 90 SER A N 1
ATOM 745 C CA . SER A 1 106 ? -3.118 13.003 36.857 1.00 15.43 90 SER A CA 1
ATOM 746 C C . SER A 1 106 ? -3.231 12.410 35.458 1.00 15.30 90 SER A C 1
ATOM 747 O O . SER A 1 106 ? -2.170 12.256 34.847 1.00 16.68 90 SER A O 1
ATOM 750 N N . LEU A 1 107 ? -4.438 12.107 34.966 1.00 15.75 91 LEU A N 1
ATOM 751 C CA . LEU A 1 107 ? -4.566 11.460 33.641 1.00 15.81 91 LEU A CA 1
ATOM 752 C C . LEU A 1 107 ? -3.964 12.325 32.544 1.00 15.88 91 LEU A C 1
ATOM 753 O O . LEU A 1 107 ? -3.291 11.768 31.689 1.00 15.99 91 LEU A O 1
ATOM 758 N N . ASP A 1 108 ? -4.194 13.636 32.518 1.00 16.69 92 ASP A N 1
ATOM 759 C CA . ASP A 1 108 ? -3.616 14.466 31.418 1.00 17.11 92 ASP A CA 1
ATOM 760 C C . ASP A 1 108 ? -2.087 14.367 31.394 1.00 17.14 92 ASP A C 1
ATOM 761 O O . ASP A 1 108 ? -1.508 14.234 30.303 1.00 18.63 92 ASP A O 1
ATOM 766 N N . ALA A 1 109 ? -1.424 14.417 32.548 1.00 16.77 93 ALA A N 1
ATOM 767 C CA . ALA A 1 109 ? 0.047 14.276 32.676 1.00 16.59 93 ALA A CA 1
ATOM 768 C C . ALA A 1 109 ? 0.471 12.909 32.149 1.00 16.58 93 ALA A C 1
ATOM 769 O O . ALA A 1 109 ? 1.468 12.842 31.416 1.00 16.62 93 ALA A O 1
ATOM 771 N N . ARG A 1 110 ? -0.325 11.863 32.435 1.00 15.86 94 ARG A N 1
ATOM 772 C CA . ARG A 1 110 ? 0.060 10.482 32.051 1.00 14.19 94 ARG A CA 1
ATOM 773 C C . ARG A 1 110 ? -0.149 10.302 30.544 1.00 13.88 94 ARG A C 1
ATOM 774 O O . ARG A 1 110 ? 0.718 9.727 29.904 1.00 13.18 94 ARG A O 1
ATOM 782 N N . GLN A 1 111 ? -1.305 10.751 30.028 1.00 15.34 95 GLN A N 1
ATOM 783 C CA . GLN A 1 111 ? -1.632 10.707 28.588 1.00 15.56 95 GLN A CA 1
ATOM 784 C C . GLN A 1 111 ? -0.534 11.448 27.820 1.00 17.62 95 GLN A C 1
ATOM 785 O O . GLN A 1 111 ? -0.080 10.941 26.780 1.00 17.52 95 GLN A O 1
ATOM 791 N N . ASP A 1 112 ? -0.108 12.625 28.289 1.00 17.56 96 ASP A N 1
ATOM 792 C CA . ASP A 1 112 ? 0.914 13.410 27.568 1.00 19.97 96 ASP A CA 1
ATOM 793 C C . ASP A 1 112 ? 2.170 12.553 27.373 1.00 20.82 96 ASP A C 1
ATOM 794 O O . ASP A 1 112 ? 2.762 12.630 26.305 1.00 21.75 96 ASP A O 1
ATOM 799 N N . MET A 1 113 ? 2.546 11.740 28.357 1.00 17.47 97 MET A N 1
ATOM 800 C CA . MET A 1 113 ? 3.678 10.809 28.211 1.00 17.82 97 MET A CA 1
ATOM 801 C C . MET A 1 113 ? 3.345 9.683 27.199 1.00 17.85 97 MET A C 1
ATOM 802 O O . MET A 1 113 ? 4.119 9.482 26.223 1.00 16.75 97 MET A O 1
ATOM 807 N N . VAL A 1 114 ? 2.319 8.873 27.468 1.00 15.83 98 VAL A N 1
ATOM 808 C CA . VAL A 1 114 ? 2.177 7.549 26.805 1.00 16.59 98 VAL A CA 1
ATOM 809 C C . VAL A 1 114 ? 1.666 7.709 25.374 1.00 16.92 98 VAL A C 1
ATOM 810 O O . VAL A 1 114 ? 1.940 6.826 24.585 1.00 16.93 98 VAL A O 1
ATOM 814 N N . VAL A 1 115 ? 0.933 8.765 25.048 1.00 16.11 99 VAL A N 1
ATOM 815 C CA . VAL A 1 115 ? 0.446 8.937 23.654 1.00 17.93 99 VAL A CA 1
ATOM 816 C C . VAL A 1 115 ? 1.649 9.094 22.720 1.00 17.01 99 VAL A C 1
ATOM 817 O O . VAL A 1 115 ? 1.545 8.693 21.537 1.00 16.00 99 VAL A O 1
ATOM 821 N N . VAL A 1 116 ? 2.743 9.672 23.217 1.00 17.06 100 VAL A N 1
ATOM 822 C CA . VAL A 1 116 ? 4.018 9.765 22.459 1.00 17.48 100 VAL A CA 1
ATOM 823 C C . VAL A 1 116 ? 4.848 8.487 22.631 1.00 17.49 100 VAL A C 1
ATOM 824 O O . VAL A 1 116 ? 5.375 7.974 21.627 1.00 16.58 100 VAL A O 1
ATOM 828 N N . GLU A 1 117 ? 5.098 8.039 23.860 1.00 17.53 101 GLU A N 1
ATOM 829 C CA . GLU A 1 117 ? 6.138 7.020 24.176 1.00 17.86 101 GLU A CA 1
ATOM 830 C C . GLU A 1 117 ? 5.714 5.627 23.726 1.00 15.91 101 GLU A C 1
ATOM 831 O O . GLU A 1 117 ? 6.593 4.863 23.380 1.00 15.39 101 GLU A O 1
ATOM 837 N N . VAL A 1 118 ? 4.418 5.337 23.728 1.00 15.48 102 VAL A N 1
ATOM 838 C CA . VAL A 1 118 ? 3.922 3.978 23.355 1.00 13.82 102 VAL A CA 1
ATOM 839 C C . VAL A 1 118 ? 4.297 3.704 21.904 1.00 13.70 102 VAL A C 1
ATOM 840 O O . VAL A 1 118 ? 4.918 2.684 21.628 1.00 13.30 102 VAL A O 1
ATOM 844 N N . PRO A 1 119 ? 3.923 4.547 20.926 1.00 13.59 103 PRO A N 1
ATOM 845 C CA . PRO A 1 119 ? 4.305 4.274 19.553 1.00 14.28 103 PRO A CA 1
ATOM 846 C C . PRO A 1 119 ? 5.808 4.403 19.306 1.00 14.26 103 PRO A C 1
ATOM 847 O O . PRO A 1 119 ? 6.319 3.698 18.456 1.00 16.22 103 PRO A O 1
ATOM 851 N N . LYS A 1 120 ? 6.494 5.272 20.044 1.00 15.36 104 LYS A N 1
ATOM 852 C CA . LYS A 1 120 ? 7.966 5.401 19.907 1.00 16.90 104 LYS A CA 1
ATOM 853 C C . LYS A 1 120 ? 8.621 4.068 20.279 1.00 15.28 104 LYS A C 1
ATOM 854 O O . LYS A 1 120 ? 9.533 3.618 19.532 1.00 14.33 104 LYS A O 1
ATOM 860 N N . LEU A 1 121 ? 8.245 3.481 21.415 1.00 15.11 105 LEU A N 1
ATOM 861 C CA . LEU A 1 121 ? 8.835 2.187 21.841 1.00 14.75 105 LEU A CA 1
ATOM 862 C C . LEU A 1 121 ? 8.400 1.096 20.871 1.00 14.05 105 LEU A C 1
ATOM 863 O O . LEU A 1 121 ? 9.230 0.182 20.578 1.00 13.50 105 LEU A O 1
ATOM 868 N N . GLY A 1 122 ? 7.162 1.156 20.379 1.00 13.66 106 GLY A N 1
ATOM 869 C CA . GLY A 1 122 ? 6.691 0.158 19.409 1.00 14.87 106 GLY A CA 1
ATOM 870 C C . GLY A 1 122 ? 7.498 0.243 18.125 1.00 15.11 106 GLY A C 1
ATOM 871 O O . GLY A 1 122 ? 7.809 -0.813 17.552 1.00 14.13 106 GLY A O 1
ATOM 872 N N . LYS A 1 123 ? 7.889 1.459 17.727 1.00 16.87 107 LYS A N 1
ATOM 873 C CA . LYS A 1 123 ? 8.733 1.660 16.517 1.00 17.21 107 LYS A CA 1
ATOM 874 C C . LYS A 1 123 ? 10.067 0.913 16.692 1.00 15.43 107 LYS A C 1
ATOM 875 O O . LYS A 1 123 ? 10.512 0.282 15.762 1.00 16.17 107 LYS A O 1
ATOM 881 N N A GLU A 1 124 ? 10.716 1.042 17.846 0.50 15.93 108 GLU A N 1
ATOM 882 N N B GLU A 1 124 ? 10.690 1.014 17.858 0.50 15.96 108 GLU A N 1
ATOM 883 C CA A GLU A 1 124 ? 12.013 0.364 18.082 0.50 17.39 108 GLU A CA 1
ATOM 884 C CA B GLU A 1 124 ? 12.001 0.383 18.146 0.50 17.39 108 GLU A CA 1
ATOM 885 C C A GLU A 1 124 ? 11.804 -1.136 17.862 0.50 15.95 108 GLU A C 1
ATOM 886 C C B GLU A 1 124 ? 11.887 -1.145 18.034 0.50 15.84 108 GLU A C 1
ATOM 887 O O A GLU A 1 124 ? 12.572 -1.714 17.049 0.50 14.89 108 GLU A O 1
ATOM 888 O O B GLU A 1 124 ? 12.848 -1.783 17.537 0.50 14.43 108 GLU A O 1
ATOM 899 N N . ALA A 1 125 ? 10.769 -1.735 18.482 1.00 14.91 109 ALA A N 1
ATOM 900 C CA . ALA A 1 125 ? 10.553 -3.204 18.406 1.00 13.67 109 ALA A CA 1
ATOM 901 C C . ALA A 1 125 ? 10.273 -3.574 16.949 1.00 12.78 109 ALA A C 1
ATOM 902 O O . ALA A 1 125 ? 10.808 -4.578 16.420 1.00 13.99 109 ALA A O 1
ATOM 904 N N . ALA A 1 126 ? 9.440 -2.785 16.284 1.00 13.82 110 ALA A N 1
ATOM 905 C CA . ALA A 1 126 ? 9.003 -3.061 14.901 1.00 13.90 110 ALA A CA 1
ATOM 906 C C . ALA A 1 126 ? 10.213 -3.038 13.954 1.00 14.06 110 ALA A C 1
ATOM 907 O O . ALA A 1 126 ? 10.302 -3.890 13.090 1.00 14.10 110 ALA A O 1
ATOM 909 N N . THR A 1 127 ? 11.088 -2.066 14.095 1.00 14.73 111 THR A N 1
ATOM 910 C CA . THR A 1 127 ? 12.291 -1.928 13.244 1.00 15.76 111 THR A CA 1
ATOM 911 C C . THR A 1 127 ? 13.113 -3.218 13.379 1.00 15.81 111 THR A C 1
ATOM 912 O O . THR A 1 127 ? 13.596 -3.746 12.356 1.00 16.02 111 THR A O 1
ATOM 916 N N . LYS A 1 128 ? 13.280 -3.729 14.593 1.00 15.47 112 LYS A N 1
ATOM 917 C CA . LYS A 1 128 ? 14.044 -4.981 14.834 1.00 15.86 112 LYS A CA 1
ATOM 918 C C . LYS A 1 128 ? 13.345 -6.186 14.215 1.00 16.51 112 LYS A C 1
ATOM 919 O O . LYS A 1 128 ? 14.064 -7.016 13.583 1.00 16.99 112 LYS A O 1
ATOM 925 N N . ALA A 1 129 ? 12.006 -6.259 14.267 1.00 13.82 113 ALA A N 1
ATOM 926 C CA . ALA A 1 129 ? 11.276 -7.356 13.633 1.00 14.79 113 ALA A CA 1
ATOM 927 C C . ALA A 1 129 ? 11.447 -7.274 12.113 1.00 13.40 113 ALA A C 1
ATOM 928 O O . ALA A 1 129 ? 11.761 -8.273 11.473 1.00 13.51 113 ALA A O 1
ATOM 930 N N . ILE A 1 130 ? 11.291 -6.093 11.556 1.00 14.25 114 ILE A N 1
ATOM 931 C CA . ILE A 1 130 ? 11.442 -5.895 10.093 1.00 14.78 114 ILE A CA 1
ATOM 932 C C . ILE A 1 130 ? 12.868 -6.283 9.658 1.00 15.83 114 ILE A C 1
ATOM 933 O O . ILE A 1 130 ? 13.010 -6.931 8.590 1.00 14.97 114 ILE A O 1
ATOM 938 N N . LYS A 1 131 ? 13.874 -5.910 10.439 1.00 16.07 115 LYS A N 1
ATOM 939 C CA . LYS A 1 131 ? 15.291 -6.193 10.102 1.00 17.36 115 LYS A CA 1
ATOM 940 C C . LYS A 1 131 ? 15.471 -7.721 10.050 1.00 17.03 115 LYS A C 1
ATOM 941 O O . LYS A 1 131 ? 16.088 -8.218 9.062 1.00 16.61 115 LYS A O 1
ATOM 947 N N . GLU A 1 132 ? 14.922 -8.465 11.015 1.00 16.20 116 GLU A N 1
ATOM 948 C CA . GLU A 1 132 ? 15.063 -9.937 11.062 1.00 17.30 116 GLU A CA 1
ATOM 949 C C . GLU A 1 132 ? 14.331 -10.559 9.867 1.00 16.76 116 GLU A C 1
ATOM 950 O O . GLU A 1 132 ? 14.880 -11.462 9.224 1.00 17.01 116 GLU A O 1
ATOM 956 N N . TRP A 1 133 ? 13.148 -10.055 9.537 1.00 15.45 117 TRP A N 1
ATOM 957 C CA . TRP A 1 133 ? 12.290 -10.598 8.450 1.00 15.15 117 TRP A CA 1
ATOM 958 C C . TRP A 1 133 ? 13.058 -10.513 7.120 1.00 15.83 117 TRP A C 1
ATOM 959 O O . TRP A 1 133 ? 12.982 -11.437 6.302 1.00 17.81 117 TRP A O 1
ATOM 970 N N . GLY A 1 134 ? 13.734 -9.384 6.907 1.00 17.61 118 GLY A N 1
ATOM 971 C CA . GLY A 1 134 ? 14.665 -9.209 5.779 1.00 18.66 118 GLY A CA 1
ATOM 972 C C . GLY A 1 134 ? 13.956 -8.852 4.485 1.00 17.77 118 GLY A C 1
ATOM 973 O O . GLY A 1 134 ? 14.627 -8.823 3.450 1.00 16.74 118 GLY A O 1
ATOM 974 N N . GLN A 1 135 ? 12.693 -8.465 4.559 1.00 18.75 119 GLN A N 1
ATOM 975 C CA . GLN A 1 135 ? 11.845 -8.091 3.411 1.00 18.66 119 GLN A CA 1
ATOM 976 C C . GLN A 1 135 ? 11.563 -6.598 3.460 1.00 17.73 119 GLN A C 1
ATOM 977 O O . GLN A 1 135 ? 11.672 -5.935 4.487 1.00 18.81 119 GLN A O 1
ATOM 983 N N . PRO A 1 136 ? 11.173 -6.005 2.324 1.00 16.83 120 PRO A N 1
ATOM 984 C CA . PRO A 1 136 ? 10.822 -4.592 2.301 1.00 16.89 120 PRO A CA 1
ATOM 985 C C . PRO A 1 136 ? 9.569 -4.326 3.147 1.00 16.80 120 PRO A C 1
ATOM 986 O O . PRO A 1 136 ? 8.583 -5.082 2.986 1.00 16.36 120 PRO A O 1
ATOM 990 N N . LYS A 1 137 ? 9.598 -3.255 3.920 1.00 16.82 121 LYS A N 1
ATOM 991 C CA . LYS A 1 137 ? 8.436 -2.839 4.769 1.00 18.45 121 LYS A CA 1
ATOM 992 C C . LYS A 1 137 ? 7.232 -2.415 3.901 1.00 18.86 121 LYS A C 1
ATOM 993 O O . LYS A 1 137 ? 6.106 -2.539 4.419 1.00 17.10 121 LYS A O 1
ATOM 999 N N . SER A 1 138 ? 7.430 -2.145 2.596 1.00 16.51 122 SER A N 1
ATOM 1000 C CA . SER A 1 138 ? 6.335 -1.895 1.622 1.00 18.22 122 SER A CA 1
ATOM 1001 C C . SER A 1 138 ? 5.442 -3.148 1.503 1.00 17.90 122 SER A C 1
ATOM 1002 O O . SER A 1 138 ? 4.288 -3.011 1.062 1.00 16.31 122 SER A O 1
ATOM 1005 N N . LYS A 1 139 ? 5.925 -4.333 1.902 1.00 16.42 123 LYS A N 1
ATOM 1006 C CA . LYS A 1 139 ? 5.186 -5.616 1.772 1.00 17.02 123 LYS A CA 1
ATOM 1007 C C . LYS A 1 139 ? 4.309 -5.894 3.000 1.00 16.07 123 LYS A C 1
ATOM 1008 O O . LYS A 1 139 ? 3.561 -6.895 2.990 1.00 16.88 123 LYS A O 1
ATOM 1014 N N . ILE A 1 140 ? 4.389 -5.064 4.016 1.00 15.41 124 ILE A N 1
ATOM 1015 C CA . ILE A 1 140 ? 3.479 -5.181 5.197 1.00 16.22 124 ILE A CA 1
ATOM 1016 C C . ILE A 1 140 ? 2.095 -4.716 4.753 1.00 15.54 124 ILE A C 1
ATOM 1017 O O . ILE A 1 140 ? 1.945 -3.564 4.271 1.00 15.03 124 ILE A O 1
ATOM 1022 N N . THR A 1 141 ? 1.103 -5.584 4.892 1.00 14.92 125 THR A N 1
ATOM 1023 C CA . THR A 1 141 ? -0.266 -5.309 4.402 1.00 15.22 125 THR A CA 1
ATOM 1024 C C . THR A 1 141 ? -1.202 -4.996 5.569 1.00 13.45 125 THR A C 1
ATOM 1025 O O . THR A 1 141 ? -2.258 -4.356 5.352 1.00 12.69 125 THR A O 1
ATOM 1029 N N . HIS A 1 142 ? -0.863 -5.492 6.759 1.00 12.37 126 HIS A N 1
ATOM 1030 C CA . HIS A 1 142 ? -1.726 -5.352 7.943 1.00 12.73 126 HIS A CA 1
ATOM 1031 C C . HIS A 1 142 ? -0.860 -4.968 9.152 1.00 13.10 126 HIS A C 1
ATOM 1032 O O . HIS A 1 142 ? 0.269 -5.476 9.270 1.00 13.00 126 HIS A O 1
ATOM 1039 N N . LEU A 1 143 ? -1.402 -4.159 10.045 1.00 12.72 127 LEU A N 1
ATOM 1040 C CA . LEU A 1 143 ? -0.733 -3.750 11.283 1.00 13.00 127 LEU A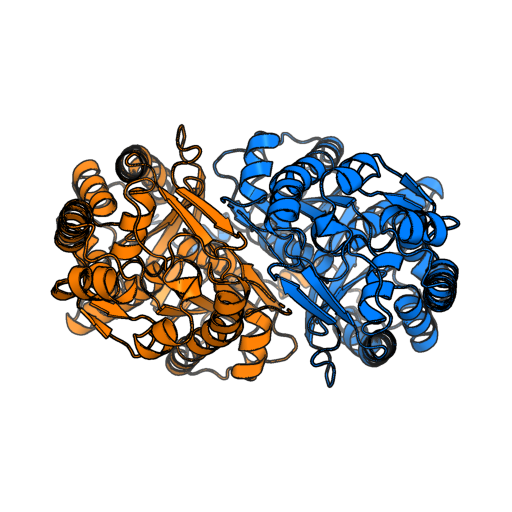 CA 1
ATOM 1041 C C . LEU A 1 143 ? -1.713 -3.941 12.434 1.00 12.58 127 LEU A C 1
ATOM 1042 O O . LEU A 1 143 ? -2.826 -3.358 12.412 1.00 12.80 127 LEU A O 1
ATOM 1047 N N . ILE A 1 144 ? -1.298 -4.681 13.447 1.00 12.40 128 ILE A N 1
ATOM 1048 C CA . ILE A 1 144 ? -2.038 -4.802 14.730 1.00 12.08 128 ILE A CA 1
ATOM 1049 C C . ILE A 1 144 ? -1.198 -4.061 15.758 1.00 12.01 128 ILE A C 1
ATOM 1050 O O . ILE A 1 144 ? -0.002 -4.433 15.960 1.00 12.41 128 ILE A O 1
ATOM 1055 N N . PHE A 1 145 ? -1.786 -3.071 16.392 1.00 12.72 129 PHE A N 1
ATOM 1056 C CA . PHE A 1 145 ? -1.100 -2.341 17.477 1.00 12.75 129 PHE A CA 1
ATOM 1057 C C . PHE A 1 145 ? -1.926 -2.593 18.731 1.00 11.94 129 PHE A C 1
ATOM 1058 O O . PHE A 1 145 ? -3.140 -2.375 18.759 1.00 12.99 129 PHE A O 1
ATOM 1066 N N . CYS A 1 146 ? -1.266 -3.028 19.786 1.00 12.27 130 CYS A N 1
ATOM 1067 C CA . CYS A 1 146 ? -1.914 -3.398 21.053 1.00 13.38 130 CYS A CA 1
ATOM 1068 C C . CYS A 1 146 ? -1.248 -2.657 22.214 1.00 14.21 130 CYS A C 1
ATOM 1069 O O . CYS A 1 146 ? -0.038 -2.733 22.349 1.00 12.66 130 CYS A O 1
ATOM 1072 N N . THR A 1 147 ? -2.025 -2.026 23.084 1.00 14.31 131 THR A N 1
ATOM 1073 C CA . THR A 1 147 ? -1.491 -1.415 24.323 1.00 15.01 131 THR A CA 1
ATOM 1074 C C . THR A 1 147 ? -2.603 -1.416 25.384 1.00 18.18 131 THR A C 1
ATOM 1075 O O . THR A 1 147 ? -3.790 -1.452 25.019 1.00 20.04 131 THR A O 1
ATOM 1079 N N . THR A 1 148 ? -2.180 -1.318 26.639 1.00 15.48 132 THR A N 1
ATOM 1080 C CA . THR A 1 148 ? -2.999 -1.062 27.824 1.00 17.18 132 THR A CA 1
ATOM 1081 C C . THR A 1 148 ? -2.680 0.340 28.391 1.00 16.38 132 THR A C 1
ATOM 1082 O O . THR A 1 148 ? -3.311 0.697 29.421 1.00 17.02 132 THR A O 1
ATOM 1086 N N . SER A 1 149 ? -1.809 1.105 27.727 1.00 15.27 133 SER A N 1
ATOM 1087 C CA . SER A 1 149 ? -1.156 2.352 28.193 1.00 17.15 133 SER A CA 1
ATOM 1088 C C . SER A 1 149 ? -1.630 3.537 27.352 1.00 17.15 133 SER A C 1
ATOM 1089 O O . SER A 1 149 ? -0.944 3.862 26.355 1.00 17.01 133 SER A O 1
ATOM 1092 N N . GLY A 1 150 ? -2.758 4.122 27.707 1.00 17.75 134 GLY A N 1
ATOM 1093 C CA . GLY A 1 150 ? -3.263 5.356 27.080 1.00 19.28 134 GLY A CA 1
ATOM 1094 C C . GLY A 1 150 ? -4.151 5.106 25.873 1.00 17.82 134 GLY A C 1
ATOM 1095 O O . GLY A 1 150 ? -4.202 3.988 25.375 1.00 18.04 134 GLY A O 1
ATOM 1096 N N . VAL A 1 151 ? -4.867 6.129 25.431 1.00 15.87 135 VAL A N 1
ATOM 1097 C CA . VAL A 1 151 ? -5.678 6.069 24.185 1.00 16.49 135 VAL A CA 1
ATOM 1098 C C . VAL A 1 151 ? -5.593 7.447 23.532 1.00 16.75 135 VAL A C 1
ATOM 1099 O O . VAL A 1 151 ? -5.430 8.438 24.249 1.00 16.71 135 VAL A O 1
ATOM 1103 N N . ASP A 1 152 ? -5.845 7.503 22.233 1.00 15.87 136 ASP A N 1
ATOM 1104 C CA . ASP A 1 152 ? -5.814 8.750 21.453 1.00 16.92 136 ASP A CA 1
ATOM 1105 C C . ASP A 1 152 ? -6.499 8.480 20.113 1.00 17.07 136 ASP A C 1
ATOM 1106 O O . ASP A 1 152 ? -6.630 7.292 19.720 1.00 15.29 136 ASP A O 1
ATOM 1120 N N . PRO A 1 154 ? -6.158 10.202 16.106 1.00 16.98 138 PRO A N 1
ATOM 1121 C CA . PRO A 1 154 ? -5.925 8.837 15.644 1.00 15.94 138 PRO A CA 1
ATOM 1122 C C . PRO A 1 154 ? -5.028 8.055 16.609 1.00 16.36 138 PRO A C 1
ATOM 1123 O O . PRO A 1 154 ? -4.385 8.685 17.448 1.00 15.37 138 PRO A O 1
ATOM 1127 N N . GLY A 1 155 ? -5.039 6.715 16.523 1.00 15.86 139 GLY A N 1
ATOM 1128 C CA . GLY A 1 155 ? -4.442 5.874 17.583 1.00 15.20 139 GLY A CA 1
ATOM 1129 C C . GLY A 1 155 ? -2.945 5.688 17.408 1.00 17.78 139 GLY A C 1
ATOM 1130 O O . GLY A 1 155 ? -2.379 6.138 16.391 1.00 16.71 139 GLY A O 1
ATOM 1131 N N . ALA A 1 156 ? -2.336 4.899 18.288 1.00 15.77 140 ALA A N 1
ATOM 1132 C CA . ALA A 1 156 ? -0.920 4.493 18.184 1.00 14.34 140 ALA A CA 1
ATOM 1133 C C . ALA A 1 156 ? -0.619 3.756 16.862 1.00 14.39 140 ALA A C 1
ATOM 1134 O O . ALA A 1 156 ? 0.514 3.902 16.356 1.00 15.33 140 ALA A O 1
ATOM 1136 N N . ASP A 1 157 ? -1.593 3.059 16.271 1.00 12.65 141 ASP A N 1
ATOM 1137 C CA . ASP A 1 157 ? -1.462 2.354 14.962 1.00 13.88 141 ASP A CA 1
ATOM 1138 C C . ASP A 1 157 ? -1.121 3.368 13.859 1.00 13.77 141 ASP A C 1
ATOM 1139 O O . ASP A 1 157 ? -0.213 3.144 13.024 1.00 15.41 141 ASP A O 1
ATOM 1144 N N . TYR A 1 158 ? -1.849 4.469 13.826 1.00 14.87 142 TYR A N 1
ATOM 1145 C CA . TYR A 1 158 ? -1.608 5.589 12.896 1.00 14.72 142 TYR A CA 1
ATOM 1146 C C . TYR A 1 158 ? -0.228 6.197 13.159 1.00 15.13 142 TYR A C 1
ATOM 1147 O O . TYR A 1 158 ? 0.514 6.385 12.212 1.00 15.36 142 TYR A O 1
ATOM 1156 N N . GLN A 1 159 ? 0.124 6.456 14.413 1.00 15.64 143 GLN A N 1
ATOM 1157 C CA . GLN A 1 159 ? 1.442 7.055 14.768 1.00 15.29 143 GLN A CA 1
ATOM 1158 C C . GLN A 1 159 ? 2.548 6.106 14.304 1.00 15.10 143 GLN A C 1
ATOM 1159 O O . GLN A 1 159 ? 3.562 6.557 13.708 1.00 16.07 143 GLN A O 1
ATOM 1165 N N . LEU A 1 160 ? 2.403 4.809 14.519 1.00 14.78 144 LEU A N 1
ATOM 1166 C CA . LEU A 1 160 ? 3.452 3.843 14.136 1.00 15.11 144 LEU A CA 1
ATOM 1167 C C . LEU A 1 160 ? 3.552 3.777 12.612 1.00 15.13 144 LEU A C 1
ATOM 1168 O O . LEU A 1 160 ? 4.646 3.637 12.062 1.00 17.15 144 LEU A O 1
ATOM 1173 N N . THR A 1 161 ? 2.442 3.821 11.912 1.00 15.38 145 THR A N 1
ATOM 1174 C CA . THR A 1 161 ? 2.425 3.801 10.433 1.00 16.52 145 THR A CA 1
ATOM 1175 C C . THR A 1 161 ? 3.246 5.009 9.933 1.00 17.88 145 THR A C 1
ATOM 1176 O O . THR A 1 161 ? 4.003 4.858 8.958 1.00 18.37 145 THR A O 1
ATOM 1180 N N . LYS A 1 162 ? 3.051 6.172 10.532 1.00 18.59 146 LYS A N 1
ATOM 1181 C CA . LYS A 1 162 ? 3.803 7.395 10.129 1.00 21.17 146 LYS A CA 1
ATOM 1182 C C . LYS A 1 162 ? 5.290 7.240 10.498 1.00 20.49 146 LYS A C 1
ATOM 1183 O O . LYS A 1 162 ? 6.187 7.512 9.650 1.00 18.19 146 LYS A O 1
ATOM 1189 N N . LEU A 1 163 ? 5.575 6.788 11.711 1.00 16.47 147 LEU A N 1
ATOM 1190 C CA . LEU A 1 163 ? 6.985 6.634 12.178 1.00 17.84 147 LEU A CA 1
ATOM 1191 C C . LEU A 1 163 ? 7.767 5.646 11.300 1.00 19.88 147 LEU A C 1
ATOM 1192 O O . LEU A 1 163 ? 8.955 5.900 11.074 1.00 16.83 147 LEU A O 1
ATOM 1197 N N . LEU A 1 164 ? 7.187 4.501 10.906 1.00 16.88 148 LEU A N 1
ATOM 1198 C CA . LEU A 1 164 ? 7.895 3.458 10.124 1.00 19.73 148 LEU A CA 1
ATOM 1199 C C . LEU A 1 164 ? 7.869 3.760 8.638 1.00 20.40 148 LEU A C 1
ATOM 1200 O O . LEU A 1 164 ? 8.558 3.014 7.922 1.00 21.79 148 LEU A O 1
ATOM 1205 N N . GLY A 1 165 ? 6.970 4.627 8.181 1.00 18.81 149 GLY A N 1
ATOM 1206 C CA . GLY A 1 165 ? 6.773 4.857 6.732 1.00 20.06 149 GLY A CA 1
ATOM 1207 C C . GLY A 1 165 ? 6.162 3.630 6.077 1.00 18.99 149 GLY A C 1
ATOM 1208 O O . GLY A 1 165 ? 6.588 3.230 4.974 1.00 20.66 149 GLY A O 1
ATOM 1209 N N . LEU A 1 166 ? 5.188 2.993 6.726 1.00 17.38 150 LEU A N 1
ATOM 1210 C CA . LEU A 1 166 ? 4.463 1.892 6.053 1.00 16.71 150 LEU A CA 1
ATOM 1211 C C . LEU A 1 166 ? 3.597 2.496 4.941 1.00 18.00 150 LEU A C 1
ATOM 1212 O O . LEU A 1 166 ? 3.365 3.721 4.950 1.00 18.22 150 LEU A O 1
ATOM 1217 N N . ARG A 1 167 ? 3.041 1.682 4.060 1.00 17.92 151 ARG A N 1
ATOM 1218 C CA . ARG A 1 167 ? 2.147 2.209 3.001 1.00 20.28 151 ARG A CA 1
ATOM 1219 C C . ARG A 1 167 ? 0.917 2.801 3.673 1.00 20.36 151 ARG A C 1
ATOM 1220 O O . ARG A 1 167 ? 0.434 2.283 4.680 1.00 18.87 151 ARG A O 1
ATOM 1228 N N . PRO A 1 168 ? 0.401 3.923 3.159 1.00 18.88 152 PRO A N 1
ATOM 1229 C CA . PRO A 1 168 ? -0.811 4.516 3.712 1.00 19.36 152 PRO A CA 1
ATOM 1230 C C . PRO A 1 168 ? -2.017 3.550 3.741 1.00 18.37 152 PRO A C 1
ATOM 1231 O O . PRO A 1 168 ? -2.912 3.764 4.541 1.00 20.14 152 PRO A O 1
ATOM 1235 N N . SER A 1 169 ? -2.033 2.556 2.864 1.00 16.58 153 SER A N 1
ATOM 1236 C CA . SER A 1 169 ? -3.141 1.575 2.689 1.00 17.35 153 SER A CA 1
ATOM 1237 C C . SER A 1 169 ? -2.922 0.327 3.542 1.00 15.34 153 SER A C 1
ATOM 1238 O O . SER A 1 169 ? -3.629 -0.685 3.366 1.00 14.71 153 SER A O 1
ATOM 1241 N N . VAL A 1 170 ? -2.013 0.377 4.510 1.00 15.05 154 VAL A N 1
ATOM 1242 C CA . VAL A 1 170 ? -1.866 -0.735 5.496 1.00 14.79 154 VAL A CA 1
ATOM 1243 C C . VAL A 1 170 ? -3.205 -0.834 6.256 1.00 14.38 154 VAL A C 1
ATOM 1244 O O . VAL A 1 170 ? -3.779 0.199 6.599 1.00 14.22 154 VAL A O 1
ATOM 1248 N N . LYS A 1 171 ? -3.701 -2.048 6.430 1.00 13.71 155 LYS A N 1
ATOM 1249 C CA . LYS A 1 171 ? -4.966 -2.325 7.137 1.00 15.07 155 LYS A CA 1
ATOM 1250 C C . LYS A 1 171 ? -4.665 -2.442 8.616 1.00 13.49 155 LYS A C 1
ATOM 1251 O O . LYS A 1 171 ? -3.927 -3.334 8.983 1.00 12.68 155 LYS A O 1
ATOM 1257 N N . ARG A 1 172 ? -5.214 -1.544 9.401 1.00 12.60 156 ARG A N 1
ATOM 1258 C CA . ARG A 1 172 ? -4.851 -1.377 10.815 1.00 13.00 156 ARG A CA 1
ATOM 1259 C C . ARG A 1 172 ? -5.960 -1.910 11.725 1.00 13.22 156 ARG A C 1
ATOM 1260 O O . ARG A 1 172 ? -7.131 -1.723 11.424 1.00 12.47 156 ARG A O 1
ATOM 1268 N N . TYR A 1 173 ? -5.528 -2.460 12.857 1.00 12.42 157 TYR A N 1
ATOM 1269 C CA . TYR A 1 173 ? -6.362 -2.990 13.957 1.00 12.52 157 TYR A CA 1
ATOM 1270 C C . TYR A 1 173 ? -5.763 -2.395 15.229 1.00 13.60 157 TYR A C 1
ATOM 1271 O O . TYR A 1 173 ? -4.711 -2.842 15.650 1.00 13.99 157 TYR A O 1
ATOM 1280 N N . MET A 1 174 ? -6.465 -1.453 15.841 1.00 13.63 158 MET A N 1
ATOM 1281 C CA . MET A 1 174 ? -6.000 -0.712 17.014 1.00 13.94 158 MET A CA 1
ATOM 1282 C C . MET A 1 174 ? -6.707 -1.324 18.216 1.00 13.75 158 MET A C 1
ATOM 1283 O O . MET A 1 174 ? -7.931 -1.177 18.379 1.00 14.72 158 MET A O 1
ATOM 1288 N N A MET A 1 175 ? -5.924 -1.999 19.051 0.50 12.33 159 MET A N 1
ATOM 1289 N N B MET A 1 175 ? -5.926 -2.033 19.021 0.50 14.68 159 MET A N 1
ATOM 1290 C CA A MET A 1 175 ? -6.364 -2.786 20.224 0.50 12.58 159 MET A CA 1
ATOM 1291 C CA B MET A 1 175 ? -6.360 -2.736 20.244 0.50 16.66 159 MET A CA 1
ATOM 1292 C C A MET A 1 175 ? -5.961 -2.041 21.514 0.50 13.01 159 MET A C 1
ATOM 1293 C C B MET A 1 175 ? -5.916 -1.924 21.463 0.50 15.11 159 MET A C 1
ATOM 1294 O O A MET A 1 175 ? -4.816 -2.249 22.010 0.50 13.00 159 MET A O 1
ATOM 1295 O O B MET A 1 175 ? -4.727 -1.932 21.831 0.50 14.13 159 MET A O 1
ATOM 1304 N N . TYR A 1 176 ? -6.852 -1.177 22.014 1.00 14.52 160 TYR A N 1
ATOM 1305 C CA . TYR A 1 176 ? -6.632 -0.311 23.185 1.00 13.43 160 TYR A CA 1
ATOM 1306 C C . TYR A 1 176 ? -7.222 -0.978 24.426 1.00 14.60 160 TYR A C 1
ATOM 1307 O O . TYR A 1 176 ? -8.208 -1.759 24.347 1.00 14.62 160 TYR A O 1
ATOM 1316 N N . GLN A 1 177 ? -6.556 -0.733 25.543 1.00 15.54 161 GLN A N 1
ATOM 1317 C CA . GLN A 1 177 ? -7.053 -0.984 26.910 1.00 15.59 161 GLN A CA 1
ATOM 1318 C C . GLN A 1 177 ? -7.378 -2.465 27.036 1.00 18.67 161 GLN A C 1
ATOM 1319 O O . GLN A 1 177 ? -8.370 -2.778 27.598 1.00 18.61 161 GLN A O 1
ATOM 1325 N N . GLN A 1 178 ? -6.486 -3.330 26.573 1.00 19.90 162 GLN A N 1
ATOM 1326 C CA . GLN A 1 178 ? -6.728 -4.783 26.411 1.00 21.65 162 GLN A CA 1
ATOM 1327 C C . GLN A 1 178 ? -6.377 -5.528 27.691 1.00 22.65 162 GLN A C 1
ATOM 1328 O O . GLN A 1 178 ? -7.169 -6.310 28.126 1.00 25.08 162 GLN A O 1
ATOM 1334 N N . GLY A 1 179 ? -5.204 -5.272 28.266 1.00 20.36 163 GLY A N 1
ATOM 1335 C CA . GLY A 1 179 ? -4.733 -6.007 29.457 1.00 19.58 163 GLY A CA 1
ATOM 1336 C C . GLY A 1 179 ? -3.897 -7.223 29.084 1.00 18.17 163 GLY A C 1
ATOM 1337 O O . GLY A 1 179 ? -3.514 -7.425 27.920 1.00 16.47 163 GLY A O 1
ATOM 1346 N N . PHE A 1 181 ? -3.843 -10.438 28.853 1.00 16.71 165 PHE A N 1
ATOM 1347 C CA . PHE A 1 181 ? -4.077 -11.599 28.013 1.00 15.53 165 PHE A CA 1
ATOM 1348 C C . PHE A 1 181 ? -3.813 -11.279 26.532 1.00 16.19 165 PHE A C 1
ATOM 1349 O O . PHE A 1 181 ? -3.805 -12.209 25.727 1.00 16.25 165 PHE A O 1
ATOM 1357 N N . ALA A 1 182 ? -3.607 -10.020 26.163 1.00 15.34 166 ALA A N 1
ATOM 1358 C CA . ALA A 1 182 ? -3.721 -9.590 24.750 1.00 15.44 166 ALA A CA 1
ATOM 1359 C C . ALA A 1 182 ? -2.504 -9.956 23.894 1.00 15.73 166 ALA A C 1
ATOM 1360 O O . ALA A 1 182 ? -2.629 -9.858 22.678 1.00 15.89 166 ALA A O 1
ATOM 1362 N N . GLY A 1 183 ? -1.425 -10.493 24.458 1.00 14.77 167 GLY A N 1
ATOM 1363 C CA . GLY A 1 183 ? -0.376 -11.098 23.642 1.00 16.04 167 GLY A CA 1
ATOM 1364 C C . GLY A 1 183 ? -0.924 -12.330 22.923 1.00 16.21 167 GLY A C 1
ATOM 1365 O O . GLY A 1 183 ? -0.560 -12.586 21.752 1.00 16.21 167 GLY A O 1
ATOM 1366 N N . GLY A 1 184 ? -1.815 -13.067 23.578 1.00 15.65 168 GLY A N 1
ATOM 1367 C CA . GLY A 1 184 ? -2.543 -14.133 22.893 1.00 14.17 168 GLY A CA 1
ATOM 1368 C C . GLY A 1 184 ? -3.541 -13.582 21.887 1.00 14.40 168 GLY A C 1
ATOM 1369 O O . GLY A 1 184 ? -3.598 -14.086 20.769 1.00 14.90 168 GLY A O 1
ATOM 1370 N N . THR A 1 185 ? -4.295 -12.554 22.254 1.00 15.30 169 THR A N 1
ATOM 1371 C CA . THR A 1 185 ? -5.321 -11.955 21.369 1.00 14.13 169 THR A CA 1
ATOM 1372 C C . THR A 1 185 ? -4.691 -11.499 20.051 1.00 14.17 169 THR A C 1
ATOM 1373 O O . THR A 1 185 ? -5.240 -11.805 18.994 1.00 14.10 169 THR A O 1
ATOM 1377 N N . VAL A 1 186 ? -3.546 -10.838 20.073 1.00 13.65 170 VAL A N 1
ATOM 1378 C CA . VAL A 1 186 ? -2.985 -10.303 18.789 1.00 13.76 170 VAL A CA 1
ATOM 1379 C C . VAL A 1 186 ? -2.551 -11.474 17.894 1.00 13.00 170 VAL A C 1
ATOM 1380 O O . VAL A 1 186 ? -2.555 -11.300 16.656 1.00 12.89 170 VAL A O 1
ATOM 1384 N N . LEU A 1 187 ? -2.092 -12.588 18.463 1.00 13.13 171 LEU A N 1
ATOM 1385 C CA . LEU A 1 187 ? -1.691 -13.758 17.645 1.00 14.44 171 LEU A CA 1
ATOM 1386 C C . LEU A 1 187 ? -2.948 -14.430 17.074 1.00 13.68 171 LEU A C 1
ATOM 1387 O O . LEU A 1 187 ? -2.941 -14.786 15.892 1.00 13.22 171 LEU A O 1
ATOM 1392 N N . ARG A 1 188 ? -3.993 -14.549 17.869 1.00 12.80 172 ARG A N 1
ATOM 1393 C CA . ARG A 1 188 ? -5.302 -15.079 17.409 1.00 14.09 172 ARG A CA 1
ATOM 1394 C C . ARG A 1 188 ? -5.852 -14.222 16.248 1.00 13.72 172 ARG A C 1
ATOM 1395 O O . ARG A 1 188 ? -6.318 -14.779 15.249 1.00 13.65 172 ARG A O 1
ATOM 1403 N N . LEU A 1 189 ? -5.720 -12.903 16.315 1.00 13.30 173 LEU A N 1
ATOM 1404 C CA . LEU A 1 189 ? -6.126 -12.004 15.208 1.00 13.49 173 LEU A CA 1
ATOM 1405 C C . LEU A 1 189 ? -5.194 -12.214 13.999 1.00 12.47 173 LEU A C 1
ATOM 1406 O O . LEU A 1 189 ? -5.683 -12.308 12.867 1.00 13.10 173 LEU A O 1
ATOM 1411 N N . ALA A 1 190 ? -3.877 -12.124 14.215 1.00 13.15 174 ALA A N 1
ATOM 1412 C CA . ALA A 1 190 ? -2.878 -12.176 13.111 1.00 13.71 174 ALA A CA 1
ATOM 1413 C C . ALA A 1 190 ? -3.091 -13.455 12.315 1.00 13.74 174 ALA A C 1
ATOM 1414 O O . ALA A 1 190 ? -2.929 -13.458 11.050 1.00 14.21 174 ALA A O 1
ATOM 1416 N N . LYS A 1 191 ? -3.373 -14.534 13.028 1.00 13.60 175 LYS A N 1
ATOM 1417 C CA . LYS A 1 191 ? -3.596 -15.851 12.405 1.00 13.68 175 LYS A CA 1
ATOM 1418 C C . LYS A 1 191 ? -4.686 -15.735 11.318 1.00 13.50 175 LYS A C 1
ATOM 1419 O O . LYS A 1 191 ? -4.446 -16.173 10.156 1.00 13.15 175 LYS A O 1
ATOM 1425 N N . ASP A 1 192 ? -5.830 -15.156 11.634 1.00 13.21 176 ASP A N 1
ATOM 1426 C CA . ASP A 1 192 ? -6.932 -15.058 10.658 1.00 14.72 176 ASP A CA 1
ATOM 1427 C C . ASP A 1 192 ? -6.557 -14.072 9.552 1.00 14.41 176 ASP A C 1
ATOM 1428 O O . ASP A 1 192 ? -6.922 -14.327 8.382 1.00 14.91 176 ASP A O 1
ATOM 1433 N N . LEU A 1 193 ? -5.871 -12.985 9.870 1.00 13.77 177 LEU A N 1
ATOM 1434 C CA . LEU A 1 193 ? -5.510 -11.998 8.840 1.00 13.92 177 LEU A CA 1
ATOM 1435 C C . LEU A 1 193 ? -4.578 -12.670 7.805 1.00 13.96 177 LEU A C 1
ATOM 1436 O O . LEU A 1 193 ? -4.820 -12.480 6.565 1.00 14.91 177 LEU A O 1
ATOM 1441 N N . ALA A 1 194 ? -3.537 -13.368 8.255 1.00 12.44 178 ALA A N 1
ATOM 1442 C CA . ALA A 1 194 ? -2.524 -13.983 7.386 1.00 13.07 178 ALA A CA 1
ATOM 1443 C C . ALA A 1 194 ? -3.156 -15.086 6.542 1.00 14.09 178 ALA A C 1
ATOM 1444 O O . ALA A 1 194 ? -2.907 -15.139 5.308 1.00 15.02 178 ALA A O 1
ATOM 1446 N N . GLU A 1 195 ? -3.926 -15.976 7.177 1.00 12.42 179 GLU A N 1
ATOM 1447 C CA . GLU A 1 195 ? -4.486 -17.185 6.504 1.00 13.10 179 GLU A CA 1
ATOM 1448 C C . GLU A 1 195 ? -5.618 -16.882 5.510 1.00 12.88 179 GLU A C 1
ATOM 1449 O O . GLU A 1 195 ? -5.799 -17.696 4.583 1.00 15.16 179 GLU A O 1
ATOM 1455 N N . ASN A 1 196 ? -6.348 -15.777 5.678 1.00 13.12 180 ASN A N 1
ATOM 1456 C CA . ASN A 1 196 ? -7.491 -15.491 4.795 1.00 13.30 180 ASN A CA 1
ATOM 1457 C C . ASN A 1 196 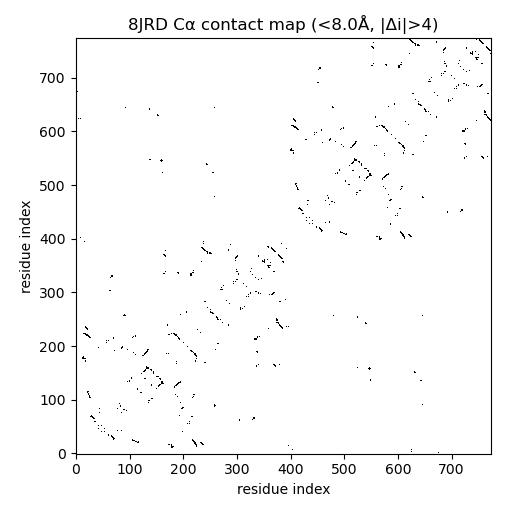? -7.063 -14.597 3.628 1.00 14.22 180 ASN A C 1
ATOM 1458 O O . ASN A 1 196 ? -7.905 -14.317 2.756 1.00 15.47 180 ASN A O 1
ATOM 1463 N N . ASN A 1 197 ? -5.821 -14.118 3.593 1.00 14.85 181 ASN A N 1
ATOM 1464 C CA . ASN A 1 197 ? -5.399 -13.071 2.627 1.00 16.33 181 ASN A CA 1
ATOM 1465 C C . ASN A 1 197 ? -4.085 -13.454 1.928 1.00 17.01 181 ASN A C 1
ATOM 1466 O O . ASN A 1 197 ? -3.001 -13.361 2.524 1.00 15.88 181 ASN A O 1
ATOM 1471 N N . LYS A 1 198 ? -4.165 -13.911 0.680 1.00 17.22 182 LYS A N 1
ATOM 1472 C CA . LYS A 1 198 ? -2.962 -14.306 -0.087 1.00 17.68 182 LYS A CA 1
ATOM 1473 C C . LYS A 1 198 ? -2.011 -13.107 -0.143 1.00 17.13 182 LYS A C 1
ATOM 1474 O O . LYS A 1 198 ? -2.441 -12.007 -0.478 1.00 16.87 182 LYS A O 1
ATOM 1480 N N . GLY A 1 199 ? -0.774 -13.316 0.248 1.00 19.05 183 GLY A N 1
ATOM 1481 C CA . GLY A 1 199 ? 0.274 -12.293 0.216 1.00 18.35 183 GLY A CA 1
ATOM 1482 C C . GLY A 1 199 ? 0.359 -11.550 1.533 1.00 18.88 183 GLY A C 1
ATOM 1483 O O . GLY A 1 199 ? 1.292 -10.740 1.644 1.00 18.94 183 GLY A O 1
ATOM 1484 N N . ALA A 1 200 ? -0.648 -11.642 2.422 1.00 16.04 184 ALA A N 1
ATOM 1485 C CA . ALA A 1 200 ? -0.690 -10.745 3.605 1.00 15.66 184 ALA A CA 1
ATOM 1486 C C . ALA A 1 200 ? 0.546 -10.970 4.473 1.00 13.38 184 ALA A C 1
ATOM 1487 O O . ALA A 1 200 ? 0.990 -12.111 4.698 1.00 15.08 184 ALA A O 1
ATOM 1489 N N . ARG A 1 201 ? 1.123 -9.870 4.919 1.00 13.75 185 ARG A N 1
ATOM 1490 C CA . ARG A 1 201 ? 2.218 -9.894 5.911 1.00 13.43 185 ARG A CA 1
ATOM 1491 C C . ARG A 1 201 ? 1.787 -8.943 7.018 1.00 13.59 185 ARG A C 1
ATOM 1492 O O . ARG A 1 201 ? 1.582 -7.727 6.759 1.00 12.94 185 ARG A O 1
ATOM 1500 N N . VAL A 1 202 ? 1.597 -9.514 8.200 1.00 13.39 186 VAL A N 1
ATOM 1501 C CA . VAL A 1 202 ? 1.028 -8.807 9.361 1.00 11.38 186 VAL A CA 1
ATOM 1502 C C . VAL A 1 202 ? 2.124 -8.358 10.314 1.00 12.46 186 VAL A C 1
ATOM 1503 O O . VAL A 1 202 ? 2.853 -9.206 10.832 1.00 14.37 186 VAL A O 1
ATOM 1507 N N . LEU A 1 203 ? 2.247 -7.059 10.547 1.00 12.20 187 LEU A N 1
ATOM 1508 C CA . LEU A 1 203 ? 3.120 -6.573 11.632 1.00 12.51 187 LEU A CA 1
ATOM 1509 C C . LEU A 1 203 ? 2.258 -6.487 12.886 1.00 12.37 187 LEU A C 1
ATOM 1510 O O . LEU A 1 203 ? 1.189 -5.824 12.839 1.00 13.47 187 LEU A O 1
ATOM 1515 N N . VAL A 1 204 ? 2.749 -7.084 13.950 1.00 12.00 188 VAL A N 1
ATOM 1516 C CA . VAL A 1 204 ? 2.046 -7.119 15.249 1.00 13.25 188 VAL A CA 1
ATOM 1517 C C . VAL A 1 204 ? 2.936 -6.401 16.254 1.00 14.40 188 VAL A C 1
ATOM 1518 O O . VAL A 1 204 ? 4.076 -6.823 16.382 1.00 15.86 188 VAL A O 1
ATOM 1522 N N . VAL A 1 205 ? 2.415 -5.380 16.925 1.00 13.32 189 VAL A N 1
ATOM 1523 C CA . VAL A 1 205 ? 3.179 -4.612 17.945 1.00 14.40 189 VAL A CA 1
ATOM 1524 C C . VAL A 1 205 ? 2.382 -4.538 19.237 1.00 14.25 189 VAL A C 1
ATOM 1525 O O . VAL A 1 205 ? 1.237 -4.069 19.213 1.00 14.18 189 VAL A O 1
ATOM 1529 N N . CYS A 1 206 ? 2.975 -4.999 20.329 1.00 11.62 190 CYS A N 1
ATOM 1530 C CA . CYS A 1 206 ? 2.452 -4.777 21.692 1.00 12.68 190 CYS A CA 1
ATOM 1531 C C . CYS A 1 206 ? 3.430 -3.822 22.384 1.00 12.96 190 CYS A C 1
ATOM 1532 O O . CYS A 1 206 ? 4.620 -4.111 22.381 1.00 12.80 190 CYS A O 1
ATOM 1535 N N . SER A 1 207 ? 2.938 -2.716 22.895 1.00 11.77 191 SER A N 1
ATOM 1536 C CA . SER A 1 207 ? 3.792 -1.708 23.540 1.00 12.10 191 SER A CA 1
ATOM 1537 C C . SER A 1 207 ? 3.139 -1.272 24.837 1.00 13.48 191 SER A C 1
ATOM 1538 O O . SER A 1 207 ? 2.007 -0.750 24.782 1.00 14.19 191 SER A O 1
ATOM 1541 N N . GLU A 1 208 ? 3.854 -1.397 25.944 1.00 13.54 192 GLU A N 1
ATOM 1542 C CA . GLU A 1 208 ? 3.273 -1.116 27.281 1.00 15.80 192 GLU A CA 1
ATOM 1543 C C . GLU A 1 208 ? 4.228 -0.211 28.073 1.00 17.07 192 GLU A C 1
ATOM 1544 O O . GLU A 1 208 ? 5.415 -0.546 28.197 1.00 15.49 192 GLU A O 1
ATOM 1550 N N . ILE A 1 209 ? 3.679 0.858 28.637 1.00 16.97 193 ILE A N 1
ATOM 1551 C CA . ILE A 1 209 ? 4.428 1.851 29.454 1.00 17.54 193 ILE A CA 1
ATOM 1552 C C . ILE A 1 209 ? 3.638 2.068 30.730 1.00 16.03 193 ILE A C 1
ATOM 1553 O O . ILE A 1 209 ? 2.514 2.571 30.633 1.00 17.55 193 ILE A O 1
ATOM 1558 N N . THR A 1 210 ? 4.260 1.848 31.875 1.00 15.57 194 THR A N 1
ATOM 1559 C CA . THR A 1 210 ? 3.586 1.879 33.201 1.00 16.55 194 THR A CA 1
ATOM 1560 C C . THR A 1 210 ? 3.331 3.298 33.726 1.00 17.09 194 THR A C 1
ATOM 1561 O O . THR A 1 210 ? 2.849 3.403 34.854 1.00 17.67 194 THR A O 1
ATOM 1565 N N . ALA A 1 211 ? 3.584 4.346 32.948 1.00 16.60 195 ALA A N 1
ATOM 1566 C CA . ALA A 1 211 ? 3.342 5.738 33.364 1.00 17.10 195 ALA A CA 1
ATOM 1567 C C . ALA A 1 211 ? 1.836 5.928 33.601 1.00 17.79 195 ALA A C 1
ATOM 1568 O O . ALA A 1 211 ? 1.452 6.822 34.377 1.00 16.94 195 ALA A O 1
ATOM 1570 N N . VAL A 1 212 ? 0.987 5.095 32.986 1.00 17.56 196 VAL A N 1
ATOM 1571 C CA . VAL A 1 212 ? -0.478 5.187 33.221 1.00 19.19 196 VAL A CA 1
ATOM 1572 C C . VAL A 1 212 ? -0.881 4.578 34.572 1.00 17.43 196 VAL A C 1
ATOM 1573 O O . VAL A 1 212 ? -1.919 5.010 35.057 1.00 17.75 196 VAL A O 1
ATOM 1577 N N . THR A 1 213 ? -0.167 3.598 35.136 1.00 15.23 197 THR A N 1
ATOM 1578 C CA . THR A 1 213 ? -0.557 2.893 36.392 1.00 17.16 197 THR A CA 1
ATOM 1579 C C . THR A 1 213 ? 0.329 3.196 37.604 1.00 16.50 197 THR A C 1
ATOM 1580 O O . THR A 1 213 ? -0.056 2.854 38.760 1.00 17.76 197 THR A O 1
ATOM 1584 N N . PHE A 1 214 ? 1.513 3.721 37.374 1.00 15.07 198 PHE A N 1
ATOM 1585 C CA . PHE A 1 214 ? 2.415 4.089 38.493 1.00 15.87 198 PHE A CA 1
ATOM 1586 C C . PHE A 1 214 ? 1.663 5.024 39.434 1.00 16.31 198 PHE A C 1
ATOM 1587 O O . PHE A 1 214 ? 1.081 6.036 38.988 1.00 15.67 198 PHE A O 1
ATOM 1595 N N . ARG A 1 215 ? 1.752 4.764 40.731 1.00 16.39 199 ARG A N 1
ATOM 1596 C CA . ARG A 1 215 ? 1.142 5.681 41.722 1.00 16.54 199 ARG A CA 1
ATOM 1597 C C . ARG A 1 215 ? 1.751 5.390 43.094 1.00 18.84 199 ARG A C 1
ATOM 1598 O O . ARG A 1 215 ? 2.338 4.290 43.289 1.00 18.48 199 ARG A O 1
ATOM 1606 N N . GLY A 1 216 ? 1.589 6.343 44.013 1.00 18.26 200 GLY A N 1
ATOM 1607 C CA . GLY A 1 216 ? 2.092 6.200 45.390 1.00 19.94 200 GLY A CA 1
ATOM 1608 C C . GLY A 1 216 ? 1.392 5.082 46.149 1.00 21.42 200 GLY A C 1
ATOM 1609 O O . GLY A 1 216 ? 0.341 4.567 45.724 1.00 18.54 200 GLY A O 1
ATOM 1610 N N . PRO A 1 217 ? 1.999 4.675 47.284 1.00 22.50 201 PRO A N 1
ATOM 1611 C CA . PRO A 1 217 ? 1.499 3.571 48.108 1.00 24.10 201 PRO A CA 1
ATOM 1612 C C . PRO A 1 217 ? 0.370 3.966 49.062 1.00 24.92 201 PRO A C 1
ATOM 1613 O O . PRO A 1 217 ? 0.307 5.110 49.442 1.00 25.26 201 PRO A O 1
ATOM 1617 N N . THR A 1 218 ? -0.511 3.034 49.370 1.00 26.22 202 THR A N 1
ATOM 1618 C CA . THR A 1 218 ? -1.536 3.179 50.430 1.00 32.71 202 THR A CA 1
ATOM 1619 C C . THR A 1 218 ? -1.748 1.808 51.083 1.00 33.53 202 THR A C 1
ATOM 1620 O O . THR A 1 218 ? -1.522 0.760 50.410 1.00 34.15 202 THR A O 1
ATOM 1624 N N . ASP A 1 219 ? -2.162 1.810 52.350 1.00 32.68 203 ASP A N 1
ATOM 1625 C CA . ASP A 1 219 ? -2.378 0.576 53.142 1.00 34.23 203 ASP A CA 1
ATOM 1626 C C . ASP A 1 219 ? -3.831 0.105 53.007 1.00 33.96 203 ASP A C 1
ATOM 1627 O O . ASP A 1 219 ? -4.143 -0.954 53.557 1.00 39.19 203 ASP A O 1
ATOM 1632 N N . THR A 1 220 ? -4.690 0.837 52.298 1.00 33.73 204 THR A N 1
ATOM 1633 C CA . THR A 1 220 ? -6.120 0.486 52.094 1.00 38.87 204 THR A CA 1
ATOM 1634 C C . THR A 1 220 ? -6.289 -0.429 50.877 1.00 42.11 204 THR A C 1
ATOM 1635 O O . THR A 1 220 ? -7.226 -1.253 50.908 1.00 45.77 204 THR A O 1
ATOM 1639 N N . HIS A 1 221 ? -5.438 -0.302 49.856 1.00 36.38 205 HIS A N 1
ATOM 1640 C CA . HIS A 1 221 ? -5.575 -1.082 48.593 1.00 37.80 205 HIS A CA 1
ATOM 1641 C C . HIS A 1 221 ? -4.231 -1.762 48.325 1.00 33.13 205 HIS A C 1
ATOM 1642 O O . HIS A 1 221 ? -3.425 -1.309 47.475 1.00 30.17 205 HIS A O 1
ATOM 1649 N N . LEU A 1 222 ? -3.990 -2.848 49.036 1.00 29.43 206 LEU A N 1
ATOM 1650 C CA . LEU A 1 222 ? -2.687 -3.533 48.959 1.00 29.58 206 LEU A CA 1
ATOM 1651 C C . LEU A 1 222 ? -2.497 -4.131 47.561 1.00 28.17 206 LEU A C 1
ATOM 1652 O O . LEU A 1 222 ? -1.345 -4.297 47.167 1.00 27.75 206 LEU A O 1
ATOM 1657 N N . ASP A 1 223 ? -3.582 -4.419 46.833 1.00 27.47 207 ASP A N 1
ATOM 1658 C CA . ASP A 1 223 ? -3.528 -4.953 45.440 1.00 28.98 207 ASP A CA 1
ATOM 1659 C C . ASP A 1 223 ? -2.877 -3.930 44.503 1.00 27.76 207 ASP A C 1
ATOM 1660 O O . ASP A 1 223 ? -2.127 -4.349 43.587 1.00 26.13 207 ASP A O 1
ATOM 1665 N N . SER A 1 224 ? -3.150 -2.639 44.688 1.00 27.95 208 SER A N 1
ATOM 1666 C CA . SER A 1 224 ? -2.426 -1.558 43.965 1.00 28.28 208 SER A CA 1
ATOM 1667 C C . SER A 1 224 ? -0.911 -1.697 44.180 1.00 25.94 208 SER A C 1
ATOM 1668 O O . SER A 1 224 ? -0.145 -1.583 43.213 1.00 23.90 208 SER A O 1
ATOM 1671 N N . LEU A 1 225 ? -0.468 -1.976 45.396 1.00 23.78 209 LEU A N 1
ATOM 1672 C CA . LEU A 1 225 ? 0.973 -2.161 45.704 1.00 26.42 209 LEU A CA 1
ATOM 1673 C C . LEU A 1 225 ? 1.567 -3.352 44.941 1.00 23.62 209 LEU A C 1
ATOM 1674 O O . LEU A 1 225 ? 2.711 -3.242 44.456 1.00 22.46 209 LEU A O 1
ATOM 1679 N N . VAL A 1 226 ? 0.837 -4.461 44.843 1.00 20.68 210 VAL A N 1
ATOM 1680 C CA . VAL A 1 226 ? 1.276 -5.640 44.045 1.00 21.23 210 VAL A CA 1
ATOM 1681 C C . VAL A 1 226 ? 1.598 -5.182 42.612 1.00 22.52 210 VAL A C 1
ATOM 1682 O O . VAL A 1 226 ? 2.668 -5.563 42.095 1.00 19.59 210 VAL A O 1
ATOM 1686 N N . GLY A 1 227 ? 0.737 -4.361 42.006 1.00 20.15 211 GLY A N 1
ATOM 1687 C CA . GLY A 1 227 ? 1.012 -3.792 40.676 1.00 21.03 211 GLY A CA 1
ATOM 1688 C C . GLY A 1 227 ? 2.354 -3.079 40.632 1.00 21.99 211 GLY A C 1
ATOM 1689 O O . GLY A 1 227 ? 3.087 -3.269 39.659 1.00 18.76 211 GLY A O 1
ATOM 1690 N N . GLN A 1 228 ? 2.681 -2.305 41.674 1.00 20.05 212 GLN A N 1
ATOM 1691 C CA . GLN A 1 228 ? 3.879 -1.447 41.703 1.00 18.39 212 GLN A CA 1
ATOM 1692 C C . GLN A 1 228 ? 5.095 -2.376 41.800 1.00 18.66 212 GLN A C 1
ATOM 1693 O O . GLN A 1 228 ? 6.181 -1.961 41.345 1.00 17.76 212 GLN A O 1
ATOM 1699 N N . ALA A 1 229 ? 4.931 -3.589 42.344 1.00 16.89 213 ALA A N 1
ATOM 1700 C CA . ALA A 1 229 ? 6.039 -4.564 42.475 1.00 17.46 213 ALA A CA 1
ATOM 1701 C C . ALA A 1 229 ? 6.241 -5.331 41.169 1.00 16.52 213 ALA A C 1
ATOM 1702 O O . ALA A 1 229 ? 7.350 -5.769 40.980 1.00 17.43 213 ALA A O 1
ATOM 1704 N N . LEU A 1 230 ? 5.233 -5.481 40.298 1.00 15.94 214 LEU A N 1
ATOM 1705 C CA . LEU A 1 230 ? 5.333 -6.467 39.183 1.00 16.85 214 LEU A CA 1
ATOM 1706 C C . LEU A 1 230 ? 5.455 -5.795 37.813 1.00 16.49 214 LEU A C 1
ATOM 1707 O O . LEU A 1 230 ? 6.142 -6.362 36.946 1.00 15.48 214 LEU A O 1
ATOM 1712 N N . PHE A 1 231 ? 4.750 -4.688 37.576 1.00 15.69 215 PHE A N 1
ATOM 1713 C CA . PHE A 1 231 ? 4.601 -4.177 36.194 1.00 16.86 215 PHE A CA 1
ATOM 1714 C C . PHE A 1 231 ? 5.858 -3.436 35.736 1.00 14.87 215 PHE A C 1
ATOM 1715 O O . PHE A 1 231 ? 6.365 -2.535 36.446 1.00 14.56 215 PHE A O 1
ATOM 1723 N N . GLY A 1 232 ? 6.267 -3.758 34.505 1.00 13.92 216 GLY A N 1
ATOM 1724 C CA . GLY A 1 232 ? 7.395 -3.130 33.792 1.00 14.61 216 GLY A CA 1
ATOM 1725 C C . GLY A 1 232 ? 7.010 -2.730 32.383 1.00 13.84 216 GLY A C 1
ATOM 1726 O O . GLY A 1 232 ? 5.875 -3.055 31.930 1.00 14.53 216 GLY A O 1
ATOM 1727 N N . ASP A 1 233 ? 7.965 -2.121 31.692 1.00 14.85 217 ASP A N 1
ATOM 1728 C CA . ASP A 1 233 ? 7.745 -1.509 30.363 1.00 14.86 217 ASP A CA 1
ATOM 1729 C C . ASP A 1 233 ? 8.430 -2.363 29.307 1.00 14.86 217 ASP A C 1
ATOM 1730 O O . ASP A 1 233 ? 9.528 -2.876 29.521 1.00 14.62 217 ASP A O 1
ATOM 1735 N N . GLY A 1 234 ? 7.833 -2.405 28.130 1.00 13.66 218 GLY A N 1
ATOM 1736 C CA . GLY A 1 234 ? 8.451 -3.097 27.005 1.00 13.94 218 GLY A CA 1
ATOM 1737 C C . GLY A 1 234 ? 7.536 -3.073 25.801 1.00 13.25 218 GLY A C 1
ATOM 1738 O O . GLY A 1 234 ? 6.340 -2.812 25.961 1.00 13.71 218 GLY A O 1
ATOM 1739 N N . ALA A 1 235 ? 8.111 -3.350 24.643 1.00 12.61 219 ALA A N 1
ATOM 1740 C CA . ALA A 1 235 ? 7.400 -3.483 23.367 1.00 12.75 219 ALA A CA 1
ATOM 1741 C C . ALA A 1 235 ? 7.953 -4.704 22.657 1.00 13.17 219 ALA A C 1
ATOM 1742 O O . ALA A 1 235 ? 9.148 -5.003 22.774 1.00 12.67 219 ALA A O 1
ATOM 1744 N N . ALA A 1 236 ? 7.089 -5.427 21.958 1.00 11.94 220 ALA A N 1
ATOM 1745 C CA . ALA A 1 236 ? 7.519 -6.585 21.172 1.00 12.00 220 ALA A CA 1
ATOM 1746 C C . ALA A 1 236 ? 6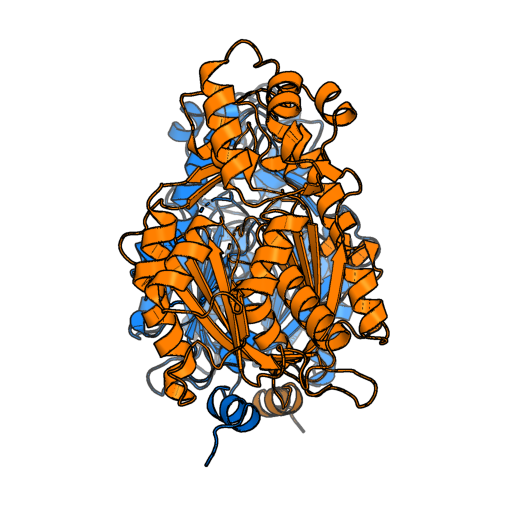.763 -6.537 19.859 1.00 12.70 220 ALA A C 1
ATOM 1747 O O . ALA A 1 236 ? 5.633 -6.009 19.847 1.00 12.55 220 ALA A O 1
ATOM 1749 N N . ALA A 1 237 ? 7.412 -6.989 18.790 1.00 12.99 221 ALA A N 1
ATOM 1750 C CA . ALA A 1 237 ? 6.835 -6.998 17.435 1.00 13.46 221 ALA A CA 1
ATOM 1751 C C . ALA A 1 237 ? 7.073 -8.340 16.778 1.00 13.68 221 ALA A C 1
ATOM 1752 O O . ALA A 1 237 ? 8.128 -8.950 16.992 1.00 14.27 221 ALA A O 1
ATOM 1754 N N . VAL A 1 238 ? 6.109 -8.815 16.006 1.00 14.40 222 VAL A N 1
ATOM 1755 C CA . VAL A 1 238 ? 6.287 -10.061 15.220 1.00 15.40 222 VAL A CA 1
ATOM 1756 C C . VAL A 1 238 ? 5.777 -9.758 13.816 1.00 13.81 222 VAL A C 1
ATOM 1757 O O . VAL A 1 238 ? 4.942 -8.853 13.646 1.00 14.19 222 VAL A O 1
ATOM 1761 N N . ILE A 1 239 ? 6.333 -10.466 12.866 1.00 12.98 223 ILE A N 1
ATOM 1762 C CA . ILE A 1 239 ? 5.795 -10.542 11.491 1.00 12.87 223 ILE A CA 1
ATOM 1763 C C . ILE A 1 239 ? 5.133 -11.898 11.344 1.00 12.25 223 ILE A C 1
ATOM 1764 O O . ILE A 1 239 ? 5.750 -12.929 11.644 1.00 12.12 223 ILE A O 1
ATOM 1769 N N . VAL A 1 240 ? 3.900 -11.902 10.864 1.00 12.11 224 VAL A N 1
ATOM 1770 C CA . VAL A 1 240 ? 3.114 -13.145 10.688 1.00 12.10 224 VAL A CA 1
ATOM 1771 C C . VAL A 1 240 ? 2.623 -13.186 9.244 1.00 12.83 224 VAL A C 1
ATOM 1772 O O . VAL A 1 240 ? 2.093 -12.197 8.736 1.00 12.81 224 VAL A O 1
ATOM 1776 N N . GLY A 1 241 ? 2.802 -14.330 8.586 1.00 13.07 225 GLY A N 1
ATOM 1777 C CA . GLY A 1 241 ? 2.288 -14.512 7.225 1.00 12.35 225 GLY A CA 1
ATOM 1778 C C . GLY A 1 241 ? 2.115 -15.973 6.917 1.00 13.30 225 GLY A C 1
ATOM 1779 O O . GLY A 1 241 ? 2.760 -16.803 7.579 1.00 13.87 225 GLY A O 1
ATOM 1780 N N . SER A 1 242 ? 1.264 -16.267 5.958 1.00 13.97 226 SER A N 1
ATOM 1781 C CA . SER A 1 242 ? 1.116 -17.623 5.392 1.00 15.17 226 SER A CA 1
ATOM 1782 C C . SER A 1 242 ? 1.971 -17.736 4.124 1.00 15.64 226 SER A C 1
ATOM 1783 O O . SER A 1 242 ? 2.247 -16.690 3.479 1.00 16.65 226 SER A O 1
ATOM 1786 N N . ASP A 1 243 ? 2.299 -18.977 3.741 1.00 17.26 227 ASP A N 1
ATOM 1787 C CA . ASP A 1 243 ? 2.948 -19.312 2.441 1.00 18.33 227 ASP A CA 1
ATOM 1788 C C . ASP A 1 243 ? 4.275 -18.553 2.356 1.00 18.53 227 ASP A C 1
ATOM 1789 O O . ASP A 1 243 ? 4.464 -17.633 1.536 1.00 18.74 227 ASP A O 1
ATOM 1794 N N . PRO A 1 244 ? 5.236 -18.885 3.227 1.00 20.09 228 PRO A N 1
ATOM 1795 C CA . PRO A 1 244 ? 6.499 -18.151 3.267 1.00 21.32 228 PRO A CA 1
ATOM 1796 C C . PRO A 1 244 ? 7.273 -18.325 1.958 1.00 21.46 228 PRO A C 1
ATOM 1797 O O . PRO A 1 244 ? 7.195 -19.384 1.326 1.00 20.10 228 PRO A O 1
ATOM 1801 N N . LEU A 1 245 ? 7.930 -17.263 1.549 1.00 20.54 229 LEU A N 1
ATOM 1802 C CA . LEU A 1 245 ? 8.898 -17.267 0.423 1.00 21.65 229 LEU A CA 1
ATOM 1803 C C . LEU A 1 245 ? 10.103 -18.074 0.856 1.00 21.47 229 LEU A C 1
ATOM 1804 O O . LEU A 1 245 ? 10.419 -18.158 2.046 1.00 21.05 229 LEU A O 1
ATOM 1809 N N . PRO A 1 246 ? 10.890 -18.606 -0.101 1.00 23.25 230 PRO A N 1
ATOM 1810 C CA . PRO A 1 246 ? 12.136 -19.282 0.254 1.00 23.40 230 PRO A CA 1
ATOM 1811 C C . PRO A 1 246 ? 13.122 -18.378 1.004 1.00 23.72 230 PRO A C 1
ATOM 1812 O O . PRO A 1 246 ? 13.849 -18.880 1.773 1.00 26.41 230 PRO A O 1
ATOM 1816 N N . VAL A 1 247 ? 13.073 -17.063 0.821 1.00 21.27 231 VAL A N 1
ATOM 1817 C CA . VAL A 1 247 ? 14.012 -16.094 1.479 1.00 23.87 231 VAL A CA 1
ATOM 1818 C C . VAL A 1 247 ? 13.498 -15.695 2.882 1.00 23.45 231 VAL A C 1
ATOM 1819 O O . VAL A 1 247 ? 14.223 -15.005 3.606 1.00 20.00 231 VAL A O 1
ATOM 1823 N N . GLU A 1 248 ? 12.264 -16.040 3.233 1.00 19.50 232 GLU A N 1
ATOM 1824 C CA . GLU A 1 248 ? 11.750 -15.806 4.614 1.00 19.77 232 GLU A CA 1
ATOM 1825 C C . GLU A 1 248 ? 12.184 -16.982 5.489 1.00 22.98 232 GLU A C 1
ATOM 1826 O O . GLU A 1 248 ? 12.512 -18.074 4.951 1.00 25.94 232 GLU A O 1
ATOM 1832 N N . LYS A 1 249 ? 12.256 -16.766 6.795 1.00 20.29 233 LYS A N 1
ATOM 1833 C CA . LYS A 1 249 ? 12.775 -17.784 7.745 1.00 22.76 233 LYS A CA 1
ATOM 1834 C C . LYS A 1 249 ? 11.710 -18.019 8.815 1.00 20.78 233 LYS A C 1
ATOM 1835 O O . LYS A 1 249 ? 11.688 -17.313 9.811 1.00 20.88 233 LYS A O 1
ATOM 1841 N N . PRO A 1 250 ? 10.849 -19.036 8.673 1.00 19.15 234 PRO A N 1
ATOM 1842 C CA . PRO A 1 250 ? 9.889 -19.379 9.730 1.00 19.53 234 PRO A CA 1
ATOM 1843 C C . PRO A 1 250 ? 10.524 -19.624 11.105 1.00 19.28 234 PRO A C 1
ATOM 1844 O O . PRO A 1 250 ? 11.611 -20.177 11.193 1.00 17.47 234 PRO A O 1
ATOM 1848 N N . LEU A 1 251 ? 9.827 -19.213 12.160 1.00 17.01 235 LEU A N 1
ATOM 1849 C CA . LEU A 1 251 ? 10.226 -19.487 13.560 1.00 16.91 235 LEU A CA 1
ATOM 1850 C C . LEU A 1 251 ? 9.180 -20.391 14.225 1.00 15.78 235 LEU A C 1
ATOM 1851 O O . LEU A 1 251 ? 9.557 -21.298 14.943 1.00 17.19 235 LEU A O 1
ATOM 1856 N N . PHE A 1 252 ? 7.893 -20.123 14.042 1.00 15.46 236 PHE A N 1
ATOM 1857 C CA . PHE A 1 252 ? 6.782 -20.876 14.673 1.00 15.68 236 PHE A CA 1
ATOM 1858 C C . PHE A 1 252 ? 5.580 -20.865 13.737 1.00 18.27 236 PHE A C 1
ATOM 1859 O O . PHE A 1 252 ? 5.419 -19.884 13.037 1.00 18.96 236 PHE A O 1
ATOM 1867 N N . GLN A 1 253 ? 4.735 -21.885 13.800 1.00 16.06 237 GLN A N 1
ATOM 1868 C CA . GLN A 1 253 ? 3.413 -21.837 13.164 1.00 17.20 237 GLN A CA 1
ATOM 1869 C C . GLN A 1 253 ? 2.353 -21.625 14.247 1.00 16.41 237 GLN A C 1
ATOM 1870 O O . GLN A 1 253 ? 2.502 -22.143 15.360 1.00 15.49 237 GLN A O 1
ATOM 1876 N N . LEU A 1 254 ? 1.290 -20.921 13.901 1.00 14.52 238 LEU A N 1
ATOM 1877 C CA . LEU A 1 254 ? 0.127 -20.705 14.789 1.00 15.44 238 LEU A CA 1
ATOM 1878 C C . LEU A 1 254 ? -0.909 -21.723 14.331 1.00 16.68 238 LEU A C 1
ATOM 1879 O O . LEU A 1 254 ? -1.281 -21.697 13.142 1.00 19.80 238 LEU A O 1
ATOM 1884 N N . VAL A 1 255 ? -1.317 -22.625 15.210 1.00 15.49 239 VAL A N 1
ATOM 1885 C CA . VAL A 1 255 ? -2.113 -23.817 14.811 1.00 16.26 239 VAL A CA 1
ATOM 1886 C C . VAL A 1 255 ? -3.593 -23.673 15.128 1.00 15.53 239 VAL A C 1
ATOM 1887 O O . VAL A 1 255 ? -4.430 -24.044 14.264 1.00 15.05 239 VAL A O 1
ATOM 1891 N N . TRP A 1 256 ? -3.924 -23.201 16.327 1.00 14.58 240 TRP A N 1
ATOM 1892 C CA . TRP A 1 256 ? -5.286 -23.237 16.882 1.00 15.86 240 TRP A CA 1
ATOM 1893 C C . TRP A 1 256 ? -5.352 -22.207 18.003 1.00 14.49 240 TRP A C 1
ATOM 1894 O O . TRP A 1 256 ? -4.337 -22.020 18.701 1.00 13.06 240 TRP A O 1
ATOM 1905 N N . THR A 1 257 ? -6.493 -21.589 18.211 1.00 14.46 241 THR A N 1
ATOM 1906 C CA . THR A 1 257 ? -6.615 -20.527 19.239 1.00 15.17 241 THR A CA 1
ATOM 1907 C C . THR A 1 257 ? -7.923 -20.698 19.974 1.00 14.75 241 THR A C 1
ATOM 1908 O O . THR A 1 257 ? -8.884 -21.265 19.403 1.00 15.10 241 THR A O 1
ATOM 1912 N N . ALA A 1 258 ? -7.968 -20.156 21.175 1.00 13.45 242 ALA A N 1
ATOM 1913 C CA . ALA A 1 258 ? -9.177 -20.132 22.008 1.00 13.34 242 ALA A CA 1
ATOM 1914 C C . ALA A 1 258 ? -9.071 -18.969 22.981 1.00 13.80 242 ALA A C 1
ATOM 1915 O O . ALA A 1 258 ? -7.963 -18.501 23.260 1.00 13.74 242 ALA A O 1
ATOM 1917 N N . GLN A 1 259 ? -10.213 -18.434 23.347 1.00 13.69 243 GLN A N 1
ATOM 1918 C CA . GLN A 1 259 ? -10.337 -17.405 24.398 1.00 14.68 243 GLN A CA 1
ATOM 1919 C C . GLN A 1 259 ? -11.459 -17.903 25.291 1.00 15.28 243 GLN A C 1
ATOM 1920 O O . GLN A 1 259 ? -12.486 -18.280 24.735 1.00 15.34 243 GLN A O 1
ATOM 1926 N N . THR A 1 260 ? -11.295 -17.862 26.602 1.00 14.55 244 THR A N 1
ATOM 1927 C CA . THR A 1 260 ? -12.423 -18.236 27.485 1.00 15.28 244 THR A CA 1
ATOM 1928 C C . THR A 1 260 ? -12.454 -17.323 28.712 1.00 16.23 244 THR A C 1
ATOM 1929 O O . THR A 1 260 ? -11.421 -16.786 29.070 1.00 13.77 244 THR A O 1
ATOM 1933 N N . ILE A 1 261 ? -13.628 -17.223 29.334 1.00 15.19 245 ILE A N 1
ATOM 1934 C CA . ILE A 1 261 ? -13.831 -16.553 30.623 1.00 14.99 245 ILE A CA 1
ATOM 1935 C C . ILE A 1 261 ? -13.939 -17.644 31.683 1.00 15.07 245 ILE A C 1
ATOM 1936 O O . ILE A 1 261 ? -14.806 -18.554 31.550 1.00 14.34 245 ILE A O 1
ATOM 1941 N N . LEU A 1 262 ? -13.107 -17.565 32.721 1.00 16.32 246 LEU A N 1
ATOM 1942 C CA . LEU A 1 262 ? -13.117 -18.650 33.740 1.00 16.03 246 LEU A CA 1
ATOM 1943 C C . LEU A 1 262 ? -14.387 -18.529 34.592 1.00 16.98 246 LEU A C 1
ATOM 1944 O O . LEU A 1 262 ? -14.828 -17.422 34.923 1.00 15.07 246 LEU A O 1
ATOM 1949 N N . PRO A 1 263 ? -14.977 -19.671 34.974 1.00 17.01 247 PRO A N 1
ATOM 1950 C CA . PRO A 1 263 ? -16.126 -19.661 35.865 1.00 19.45 247 PRO A CA 1
ATOM 1951 C C . PRO A 1 263 ? -15.728 -19.089 37.243 1.00 19.23 247 PRO A C 1
ATOM 1952 O O . PRO A 1 263 ? -14.582 -19.211 37.672 1.00 20.17 247 PRO A O 1
ATOM 1956 N N . ASP A 1 264 ? -16.659 -18.369 37.865 1.00 20.61 248 ASP A N 1
ATOM 1957 C CA . ASP A 1 264 ? -16.575 -17.912 39.269 1.00 21.88 248 ASP A CA 1
ATOM 1958 C C . ASP A 1 264 ? -15.418 -16.921 39.395 1.00 21.24 248 ASP A C 1
ATOM 1959 O O . ASP A 1 264 ? -14.772 -16.901 40.472 1.00 22.45 248 ASP A O 1
ATOM 1964 N N . SER A 1 265 ? -15.108 -16.152 38.333 1.00 18.81 249 SER A N 1
ATOM 1965 C CA . SER A 1 265 ? -13.905 -15.278 38.294 1.00 18.01 249 SER A CA 1
ATOM 1966 C C . SER A 1 265 ? -14.306 -13.798 38.216 1.00 19.55 249 SER A C 1
ATOM 1967 O O . SER A 1 265 ? -13.428 -12.946 37.997 1.00 18.28 249 SER A O 1
ATOM 1970 N N . GLU A 1 266 ? -15.588 -13.470 38.392 1.00 21.02 250 GLU A N 1
ATOM 1971 C CA . GLU A 1 266 ? -16.059 -12.063 38.213 1.00 24.84 250 GLU A CA 1
ATOM 1972 C C . GLU A 1 266 ? -15.268 -11.110 39.109 1.00 23.45 250 GLU A C 1
ATOM 1973 O O . GLU A 1 266 ? -15.193 -11.342 40.315 1.00 22.21 250 GLU A O 1
ATOM 1979 N N . GLY A 1 267 ? -14.682 -10.059 38.541 1.00 20.76 251 GLY A N 1
ATOM 1980 C CA . GLY A 1 267 ? -13.959 -9.034 39.310 1.00 21.87 251 GLY A CA 1
ATOM 1981 C C . GLY A 1 267 ? -12.592 -9.497 39.781 1.00 22.36 251 GLY A C 1
ATOM 1982 O O . GLY A 1 267 ? -12.002 -8.799 40.574 1.00 23.19 251 GLY A O 1
ATOM 1983 N N . ALA A 1 268 ? -12.042 -10.612 39.299 1.00 20.53 252 ALA A N 1
ATOM 1984 C CA . ALA A 1 268 ? -10.703 -11.080 39.737 1.00 20.96 252 ALA A CA 1
ATOM 1985 C C . ALA A 1 268 ? -9.598 -10.081 39.348 1.00 19.53 252 ALA A C 1
ATOM 1986 O O . ALA A 1 268 ? -8.639 -9.914 40.119 1.00 18.22 252 ALA A O 1
ATOM 1988 N N . ILE A 1 269 ? -9.667 -9.522 38.140 1.00 20.11 253 ILE A N 1
ATOM 1989 C CA . ILE A 1 269 ? -8.689 -8.522 37.631 1.00 21.17 253 ILE A CA 1
ATOM 1990 C C . ILE A 1 269 ? -9.478 -7.414 36.933 1.00 23.13 253 ILE A C 1
ATOM 1991 O O . ILE A 1 269 ? -10.055 -7.663 35.894 1.00 21.95 253 ILE A O 1
ATOM 1996 N N . ASP A 1 270 ? -9.482 -6.231 37.509 1.00 21.93 254 ASP A N 1
ATOM 1997 C CA . ASP A 1 270 ? -10.241 -5.079 36.965 1.00 22.71 254 ASP A CA 1
ATOM 1998 C C . ASP A 1 270 ? -9.275 -3.900 36.854 1.00 20.28 254 ASP A C 1
ATOM 1999 O O . ASP A 1 270 ? -8.329 -3.771 37.686 1.00 21.29 254 ASP A O 1
ATOM 2004 N N . GLY A 1 271 ? -9.525 -3.043 35.886 1.00 19.65 255 GLY A N 1
ATOM 2005 C CA . GLY A 1 271 ? -8.744 -1.820 35.668 1.00 19.63 255 GLY A CA 1
ATOM 2006 C C . GLY A 1 271 ? -9.659 -0.746 35.131 1.00 20.44 255 GLY A C 1
ATOM 2007 O O . GLY A 1 271 ? -10.401 -1.006 34.152 1.00 21.98 255 GLY A O 1
ATOM 2008 N N . HIS A 1 272 ? -9.655 0.411 35.770 1.00 17.98 256 HIS A N 1
ATOM 2009 C CA . HIS A 1 272 ? -10.537 1.527 35.375 1.00 16.71 256 HIS A CA 1
ATOM 2010 C C . HIS A 1 272 ? -9.680 2.721 34.983 1.00 16.52 256 HIS A C 1
ATOM 2011 O O . HIS A 1 272 ? -8.728 3.034 35.749 1.00 15.19 256 HIS A O 1
ATOM 2018 N N . LEU A 1 273 ? -9.982 3.353 33.843 1.00 16.00 257 LEU A N 1
ATOM 2019 C CA . LEU A 1 273 ? -9.276 4.584 33.429 1.00 16.43 257 LEU A CA 1
ATOM 2020 C C . LEU A 1 273 ? -10.051 5.766 33.979 1.00 17.42 257 LEU A C 1
ATOM 2021 O O . LEU A 1 273 ? -11.173 6.013 33.522 1.00 18.37 257 LEU A O 1
ATOM 2026 N N . ARG A 1 274 ? -9.446 6.454 34.936 1.00 18.36 258 ARG A N 1
ATOM 2027 C CA . ARG A 1 274 ? -10.071 7.562 35.688 1.00 18.47 258 ARG A CA 1
ATOM 2028 C C . ARG A 1 274 ? -9.194 8.810 35.613 1.00 16.87 258 ARG A C 1
ATOM 2029 O O . ARG A 1 274 ? -8.109 8.785 35.015 1.00 14.71 258 ARG A O 1
ATOM 2037 N N . GLU A 1 275 ? -9.654 9.867 36.259 1.00 16.68 259 GLU A N 1
ATOM 2038 C CA . GLU A 1 275 ? -8.893 11.123 36.346 1.00 17.18 259 GLU A CA 1
ATOM 2039 C C . GLU A 1 275 ? -7.555 10.875 37.063 1.00 15.75 259 GLU A C 1
ATOM 2040 O O . GLU A 1 275 ? -6.606 11.584 36.739 1.00 17.04 259 GLU A O 1
ATOM 2046 N N . VAL A 1 276 ? -7.449 9.868 37.914 1.00 16.14 260 VAL A N 1
ATOM 2047 C CA . VAL A 1 276 ? -6.201 9.504 38.648 1.00 17.10 260 VAL A CA 1
ATOM 2048 C C . VAL A 1 276 ? -5.309 8.554 37.833 1.00 16.17 260 VAL A C 1
ATOM 2049 O O . VAL A 1 276 ? -4.265 8.112 38.337 1.00 15.09 260 VAL A O 1
ATOM 2053 N N . GLY A 1 277 ? -5.684 8.268 36.585 1.00 16.05 261 GLY A N 1
ATOM 2054 C CA . GLY A 1 277 ? -4.985 7.319 35.703 1.00 15.50 261 GLY A CA 1
ATOM 2055 C C . GLY A 1 277 ? -5.640 5.952 35.722 1.00 14.91 261 GLY A C 1
ATOM 2056 O O . GLY A 1 277 ? -6.830 5.845 36.099 1.00 15.15 261 GLY A O 1
ATOM 2057 N N . LEU A 1 278 ? -4.880 4.921 35.374 1.00 15.30 262 LEU A N 1
ATOM 2058 C CA . LEU A 1 278 ? -5.374 3.528 35.299 1.00 14.51 262 LEU A CA 1
ATOM 2059 C C . LEU A 1 278 ? -5.206 2.886 36.670 1.00 15.29 262 LEU A C 1
ATOM 2060 O O . LEU A 1 278 ? -4.063 2.755 37.163 1.00 16.84 262 LEU A O 1
ATOM 2065 N N . THR A 1 279 ? -6.324 2.517 37.265 1.00 16.70 263 THR A N 1
ATOM 2066 C CA . THR A 1 279 ? -6.391 1.875 38.591 1.00 19.39 263 THR A CA 1
ATOM 2067 C C . THR A 1 279 ? -6.420 0.355 38.368 1.00 24.31 263 THR A C 1
ATOM 2068 O O . THR A 1 279 ? -6.822 -0.098 37.290 1.00 28.05 263 THR A O 1
ATOM 2072 N N . PHE A 1 280 ? -5.915 -0.374 39.341 1.00 21.79 264 PHE A N 1
ATOM 2073 C CA . PHE A 1 280 ? -5.644 -1.816 39.250 1.00 24.00 264 PHE A CA 1
ATOM 2074 C C . PHE A 1 280 ? -6.287 -2.478 40.474 1.00 24.62 264 PHE A C 1
ATOM 2075 O O . PHE A 1 280 ? -5.998 -2.030 41.612 1.00 21.49 264 PHE A O 1
ATOM 2083 N N . HIS A 1 281 ? -7.188 -3.435 40.227 1.00 24.61 265 HIS A N 1
ATOM 2084 C CA . HIS A 1 281 ? -7.925 -4.211 41.265 1.00 26.37 265 HIS A CA 1
ATOM 2085 C C . HIS A 1 281 ? -7.628 -5.698 41.026 1.00 27.56 265 HIS A C 1
ATOM 2086 O O . HIS A 1 281 ? -7.756 -6.191 39.874 1.00 24.74 265 HIS A O 1
ATOM 2093 N N . LEU A 1 282 ? -7.153 -6.370 42.066 1.00 26.52 266 LEU A N 1
ATOM 2094 C CA . LEU A 1 282 ? -6.563 -7.713 41.919 1.00 31.50 266 LEU A CA 1
ATOM 2095 C C . LEU A 1 282 ? -6.933 -8.580 43.107 1.00 29.52 266 LEU A C 1
ATOM 2096 O O . LEU A 1 282 ? -6.409 -8.318 44.209 1.00 29.30 266 LEU A O 1
ATOM 2101 N N . LEU A 1 283 ? -7.742 -9.613 42.877 1.00 34.14 267 LEU A N 1
ATOM 2102 C CA . LEU A 1 283 ? -8.119 -10.584 43.946 1.00 31.83 267 LEU A CA 1
ATOM 2103 C C . LEU A 1 283 ? -6.975 -11.610 44.158 1.00 30.86 267 LEU A C 1
ATOM 2104 O O . LEU A 1 283 ? -6.312 -12.065 43.187 1.00 27.39 267 LEU A O 1
ATOM 2109 N N . LYS A 1 284 ? -6.780 -12.034 45.404 1.00 31.31 268 LYS A N 1
ATOM 2110 C CA . LYS A 1 284 ? -5.786 -13.087 45.751 1.00 32.93 268 LYS A CA 1
ATOM 2111 C C . LYS A 1 284 ? -6.168 -14.435 45.124 1.00 33.65 268 LYS A C 1
ATOM 2112 O O . LYS A 1 284 ? -5.290 -15.318 45.089 1.00 34.23 268 LYS A O 1
ATOM 2118 N N . ASP A 1 285 ? -7.398 -14.596 44.625 1.00 30.40 269 ASP A N 1
ATOM 2119 C CA . ASP A 1 285 ? -7.857 -15.876 44.034 1.00 30.75 269 ASP A CA 1
ATOM 2120 C C . ASP A 1 285 ? -7.273 -16.114 42.628 1.00 22.06 269 ASP A C 1
ATOM 2121 O O . ASP A 1 285 ? -7.532 -17.184 42.101 1.00 20.52 269 ASP A O 1
ATOM 2126 N N . VAL A 1 286 ? -6.527 -15.187 42.020 1.00 18.32 270 VAL A N 1
ATOM 2127 C CA . VAL A 1 286 ? -6.179 -15.307 40.561 1.00 16.72 270 VAL A CA 1
ATOM 2128 C C . VAL A 1 286 ? -5.344 -16.551 40.319 1.00 15.49 270 VAL A C 1
ATOM 2129 O O . VAL A 1 286 ? -5.674 -17.339 39.458 1.00 15.11 270 VAL A O 1
ATOM 2133 N N . PRO A 1 287 ? -4.251 -16.812 41.063 1.00 17.27 271 PRO A N 1
ATOM 2134 C CA . PRO A 1 287 ? -3.467 -18.026 40.821 1.00 16.55 271 PRO A CA 1
ATOM 2135 C C . PRO A 1 287 ? -4.295 -19.299 40.955 1.00 16.11 271 PRO A C 1
ATOM 2136 O O . PRO A 1 287 ? -4.088 -20.229 40.186 1.00 15.50 271 PRO A O 1
ATOM 2140 N N . GLY A 1 288 ? -5.159 -19.376 41.964 1.00 17.19 272 GLY A N 1
ATOM 2141 C CA . GLY A 1 288 ? -6.022 -20.554 42.174 1.00 17.51 272 GLY A CA 1
ATOM 2142 C C . GLY A 1 288 ? -7.001 -20.736 41.019 1.00 16.97 272 GLY A C 1
ATOM 2143 O O . GLY A 1 288 ? -7.233 -21.866 40.599 1.00 17.42 272 GLY A O 1
ATOM 2144 N N . LEU A 1 289 ? -7.612 -19.650 40.547 1.00 15.98 273 LEU A N 1
ATOM 2145 C CA . LEU A 1 289 ? -8.599 -19.678 39.424 1.00 16.22 273 LEU A CA 1
ATOM 2146 C C . LEU A 1 289 ? -7.919 -20.188 38.166 1.00 16.32 273 LEU A C 1
ATOM 2147 O O . LEU A 1 289 ? -8.467 -21.081 37.489 1.00 15.89 273 LEU A O 1
ATOM 2152 N N . ILE A 1 290 ? -6.721 -19.703 37.898 1.00 15.39 274 ILE A N 1
ATOM 2153 C CA . ILE A 1 290 ? -6.014 -20.115 36.663 1.00 15.97 274 ILE A CA 1
ATOM 2154 C C . ILE A 1 290 ? -5.634 -21.590 36.816 1.00 16.65 274 ILE A C 1
ATOM 2155 O O . ILE A 1 290 ? -5.890 -22.348 35.900 1.00 16.11 274 ILE A O 1
ATOM 2160 N N . SER A 1 291 ? -5.055 -21.986 37.947 1.00 16.29 275 SER A N 1
ATOM 2161 C CA . SER A 1 291 ? -4.533 -23.366 38.079 1.00 19.14 275 SER A CA 1
ATOM 2162 C C . SER A 1 291 ? -5.714 -24.356 38.116 1.00 18.67 275 SER A C 1
ATOM 2163 O O . SER A 1 291 ? -5.593 -25.456 37.561 1.00 19.93 275 SER A O 1
ATOM 2166 N N . LYS A 1 292 ? -6.852 -23.953 38.652 1.00 18.42 276 LYS A N 1
ATOM 2167 C CA . LYS A 1 292 ? -8.079 -24.773 38.722 1.00 20.77 276 LYS A CA 1
ATOM 2168 C C . LYS A 1 292 ? -8.581 -25.090 37.304 1.00 20.72 276 LYS A C 1
ATOM 2169 O O . LYS A 1 292 ? -9.128 -26.191 37.109 1.00 20.51 276 LYS A O 1
ATOM 2175 N N . ASN A 1 293 ? -8.399 -24.177 36.358 1.00 15.75 277 ASN A N 1
ATOM 2176 C CA . ASN A 1 293 ? -9.070 -24.267 35.027 1.00 16.90 277 ASN A CA 1
ATOM 2177 C C . ASN A 1 293 ? -8.091 -24.638 33.897 1.00 16.74 277 ASN A C 1
ATOM 2178 O O . ASN A 1 293 ? -8.552 -24.806 32.758 1.00 18.08 277 ASN A O 1
ATOM 2183 N N . ILE A 1 294 ? -6.793 -24.733 34.159 1.00 19.34 278 ILE A N 1
ATOM 2184 C CA . ILE A 1 294 ? -5.763 -24.774 33.072 1.00 19.35 278 ILE A CA 1
ATOM 2185 C C . ILE A 1 294 ? -5.795 -26.142 32.388 1.00 18.73 278 ILE A C 1
ATOM 2186 O O . ILE A 1 294 ? -5.593 -26.196 31.162 1.00 18.11 278 ILE A O 1
ATOM 2191 N N . GLU A 1 295 ? -6.087 -27.217 33.116 1.00 18.82 279 GLU A N 1
ATOM 2192 C CA . GLU A 1 295 ? -6.128 -28.545 32.460 1.00 19.41 279 GLU A CA 1
ATOM 2193 C C . GLU A 1 295 ? -7.274 -28.559 31.449 1.00 17.72 279 GLU A C 1
ATOM 2194 O O . GLU A 1 295 ? -7.096 -29.121 30.377 1.00 17.92 279 GLU A O 1
ATOM 2200 N N . LYS A 1 296 ? -8.422 -27.964 31.746 1.00 19.14 280 LYS A N 1
ATOM 2201 C CA . LYS A 1 296 ? -9.550 -27.944 30.788 1.00 21.52 280 LYS A CA 1
ATOM 2202 C C . LYS A 1 296 ? -9.107 -27.202 29.507 1.00 19.81 280 LYS A C 1
ATOM 2203 O O . LYS A 1 296 ? -9.504 -27.626 28.401 1.00 18.47 280 LYS A O 1
ATOM 2209 N N . ALA A 1 297 ? -8.357 -26.102 29.625 1.00 17.76 281 ALA A N 1
ATOM 2210 C CA . ALA A 1 297 ? -7.865 -25.327 28.450 1.00 16.88 281 ALA A CA 1
ATOM 2211 C C . ALA A 1 297 ? -6.901 -26.195 27.626 1.00 17.38 281 ALA A C 1
ATOM 2212 O O . ALA A 1 297 ? -7.043 -26.236 26.401 1.00 15.40 281 ALA A O 1
ATOM 2214 N N . LEU A 1 298 ? -6.011 -26.935 28.290 1.00 16.54 282 LEU A N 1
ATOM 2215 C CA . LEU A 1 298 ? -5.047 -27.826 27.606 1.00 16.64 282 LEU A CA 1
ATOM 2216 C C . LEU A 1 298 ? -5.762 -28.966 26.908 1.00 16.39 282 LEU A C 1
ATOM 2217 O O . LEU A 1 298 ? -5.385 -29.296 25.779 1.00 17.48 282 LEU A O 1
ATOM 2222 N N . VAL A 1 299 ? -6.788 -29.538 27.533 1.00 17.98 283 VAL A N 1
ATOM 2223 C CA . VAL A 1 299 ? -7.530 -30.662 26.912 1.00 17.93 283 VAL A CA 1
ATOM 2224 C C . VAL A 1 299 ? -8.233 -30.158 25.644 1.00 18.03 283 VAL A C 1
ATOM 2225 O O . VAL A 1 299 ? -8.137 -30.849 24.627 1.00 19.15 283 VAL A O 1
ATOM 2229 N N . GLU A 1 300 ? -8.859 -28.990 25.688 1.00 20.20 284 GLU A N 1
ATOM 2230 C CA . GLU A 1 300 ? -9.542 -28.400 24.503 1.00 23.37 284 GLU A CA 1
ATOM 2231 C C . GLU A 1 300 ? -8.519 -28.247 23.362 1.00 20.51 284 GLU A C 1
ATOM 2232 O O . GLU A 1 300 ? -8.829 -28.614 22.186 1.00 19.61 284 GLU A O 1
ATOM 2238 N N . ALA A 1 301 ? -7.334 -27.749 23.687 1.00 17.20 285 ALA A N 1
ATOM 2239 C CA . ALA A 1 301 ? -6.288 -27.458 22.690 1.00 17.33 285 ALA A CA 1
ATOM 2240 C C . ALA A 1 301 ? -5.639 -28.759 22.176 1.00 18.00 285 ALA A C 1
ATOM 2241 O O . ALA A 1 301 ? -5.350 -28.828 20.955 1.00 17.87 285 ALA A O 1
ATOM 2243 N N . PHE A 1 302 ? -5.309 -29.719 23.053 1.00 16.32 286 PHE A N 1
ATOM 2244 C CA . PHE A 1 302 ? -4.344 -30.795 22.710 1.00 17.98 286 PHE A CA 1
ATOM 2245 C C . PHE A 1 302 ? -5.003 -32.176 22.494 1.00 19.79 286 PHE A C 1
ATOM 2246 O O . PHE A 1 302 ? -4.381 -32.977 21.745 1.00 21.14 286 PHE A O 1
ATOM 2254 N N . GLN A 1 303 ? -6.176 -32.447 23.060 1.00 22.52 287 GLN A N 1
ATOM 2255 C CA . GLN A 1 303 ? -6.916 -33.729 22.814 1.00 26.09 287 GLN A CA 1
ATOM 2256 C C . GLN A 1 303 ? -7.069 -33.938 21.309 1.00 26.71 287 GLN A C 1
ATOM 2257 O O . GLN A 1 303 ? -6.766 -35.014 20.815 1.00 25.58 287 GLN A O 1
ATOM 2263 N N . PRO A 1 304 ? -7.530 -32.941 20.521 1.00 28.76 288 PRO A N 1
ATOM 2264 C CA . PRO A 1 304 ? -7.650 -33.109 19.065 1.00 29.27 288 PRO A CA 1
ATOM 2265 C C . PRO A 1 304 ? -6.340 -33.432 18.339 1.00 28.01 288 PRO A C 1
ATOM 2266 O O . PRO A 1 304 ? -6.381 -33.991 17.281 1.00 31.46 288 PRO A O 1
ATOM 2270 N N . LEU A 1 305 ? -5.192 -33.128 18.935 1.00 24.33 289 LEU A N 1
ATOM 2271 C CA . LEU A 1 305 ? -3.876 -33.413 18.340 1.00 24.27 289 LEU A CA 1
ATOM 2272 C C . LEU A 1 305 ? -3.336 -34.759 18.841 1.00 26.49 289 LEU A C 1
ATOM 2273 O O . LEU A 1 305 ? -2.169 -35.069 18.515 1.00 30.15 289 LEU A O 1
ATOM 2278 N N . GLY A 1 306 ? -4.090 -35.477 19.688 1.00 27.02 290 GLY A N 1
ATOM 2279 C CA . GLY A 1 306 ? -3.586 -36.704 20.346 1.00 28.27 290 GLY A CA 1
ATOM 2280 C C . GLY A 1 306 ? -2.476 -36.426 21.369 1.00 29.18 290 GLY A C 1
ATOM 2281 O O . GLY A 1 306 ? -1.643 -37.310 21.585 1.00 26.04 290 GLY A O 1
ATOM 2282 N N . ILE A 1 307 ? -2.426 -35.236 21.981 1.00 24.19 291 ILE A N 1
ATOM 2283 C CA . ILE A 1 307 ? -1.398 -34.928 23.012 1.00 22.45 291 ILE A CA 1
ATOM 2284 C C . ILE A 1 307 ? -2.040 -34.824 24.405 1.00 21.30 291 ILE A C 1
ATOM 2285 O O . ILE A 1 307 ? -2.996 -34.072 24.573 1.00 23.31 291 ILE A O 1
ATOM 2290 N N . SER A 1 308 ? -1.556 -35.607 25.379 1.00 22.01 292 SER A N 1
ATOM 2291 C CA . SER A 1 308 ? -2.037 -35.555 26.787 1.00 23.62 292 SER A CA 1
ATOM 2292 C C . SER A 1 308 ? -0.884 -35.386 27.789 1.00 22.01 292 SER A C 1
ATOM 2293 O O . SER A 1 308 ? -1.177 -35.146 28.962 1.00 23.57 292 SER A O 1
ATOM 2296 N N . ASP A 1 309 ? 0.371 -35.414 27.330 1.00 21.71 293 ASP A N 1
ATOM 2297 C CA . ASP A 1 309 ? 1.570 -35.198 28.174 1.00 22.04 293 ASP A CA 1
ATOM 2298 C C . ASP A 1 309 ? 2.018 -33.742 28.073 1.00 19.25 293 ASP A C 1
ATOM 2299 O O . ASP A 1 309 ? 2.685 -33.374 27.098 1.00 18.27 293 ASP A O 1
ATOM 2304 N N . TYR A 1 310 ? 1.772 -32.951 29.113 1.00 19.45 294 TYR A N 1
ATOM 2305 C CA . TYR A 1 310 ? 2.015 -31.486 29.020 1.00 18.92 294 TYR A CA 1
ATOM 2306 C C . TYR A 1 310 ? 3.476 -31.196 29.321 1.00 19.72 294 TYR A C 1
ATOM 2307 O O . TYR A 1 310 ? 3.901 -30.047 29.161 1.00 17.56 294 TYR A O 1
ATOM 2316 N N . ASN A 1 311 ? 4.266 -32.223 29.681 1.00 18.28 295 ASN A N 1
ATOM 2317 C CA . ASN A 1 311 ? 5.739 -32.072 29.792 1.00 19.30 295 ASN A CA 1
ATOM 2318 C C . ASN A 1 311 ? 6.397 -32.317 28.427 1.00 19.50 295 ASN A C 1
ATOM 2319 O O . ASN A 1 311 ? 7.588 -32.038 28.311 1.00 21.43 295 ASN A O 1
ATOM 2324 N N . SER A 1 312 ? 5.652 -32.756 27.429 1.00 18.45 296 SER A N 1
ATOM 2325 C CA . SER A 1 312 ? 6.191 -33.062 26.075 1.00 20.29 296 SER A CA 1
ATOM 2326 C C . SER A 1 312 ? 6.023 -31.873 25.109 1.00 18.96 296 SER A C 1
ATOM 2327 O O . SER A 1 312 ? 6.396 -32.011 23.928 1.00 18.93 296 SER A O 1
ATOM 2330 N N . ILE A 1 313 ? 5.423 -30.773 25.565 1.00 17.21 297 ILE A N 1
ATOM 2331 C CA . ILE A 1 313 ? 5.226 -29.550 24.739 1.00 16.15 297 ILE A CA 1
ATOM 2332 C C . ILE A 1 313 ? 6.091 -28.429 25.335 1.00 16.86 297 ILE A C 1
ATOM 2333 O O . ILE A 1 313 ? 6.412 -28.462 26.569 1.00 16.76 297 ILE A O 1
ATOM 2338 N N . PHE A 1 314 ? 6.443 -27.439 24.533 1.00 13.17 298 PHE A N 1
ATOM 2339 C CA . PHE A 1 314 ? 7.071 -26.213 25.060 1.00 13.69 298 PHE A CA 1
ATOM 2340 C C . PHE A 1 314 ? 5.986 -25.246 25.567 1.00 15.40 298 PHE A C 1
ATOM 2341 O O . PHE A 1 314 ? 4.895 -25.195 25.053 1.00 14.19 298 PHE A O 1
ATOM 2349 N N . TRP A 1 315 ? 6.357 -24.465 26.564 1.00 14.79 299 TRP A N 1
ATOM 2350 C CA . TRP A 1 315 ? 5.449 -23.573 27.298 1.00 14.96 299 TRP A CA 1
ATOM 2351 C C . TRP A 1 315 ? 5.863 -22.110 27.155 1.00 14.94 299 TRP A C 1
ATOM 2352 O O . TRP A 1 315 ? 7.030 -21.756 27.415 1.00 13.06 299 TRP A O 1
ATOM 2363 N N . ILE A 1 316 ? 4.853 -21.267 26.900 1.00 15.16 300 ILE A N 1
ATOM 2364 C CA . ILE A 1 316 ? 4.967 -19.801 27.078 1.00 15.69 300 ILE A CA 1
ATOM 2365 C C . ILE A 1 316 ? 3.745 -19.388 27.897 1.00 15.93 300 ILE A C 1
ATOM 2366 O O . ILE A 1 316 ? 2.629 -19.655 27.437 1.00 16.96 300 ILE A O 1
ATOM 2371 N N . ALA A 1 317 ? 3.923 -18.941 29.122 1.00 16.04 301 ALA A N 1
ATOM 2372 C CA . ALA A 1 317 ? 2.792 -18.537 29.986 1.00 15.01 301 ALA A CA 1
ATOM 2373 C C . ALA A 1 317 ? 2.977 -17.083 30.345 1.00 17.10 301 ALA A C 1
ATOM 2374 O O . ALA A 1 317 ? 4.090 -16.698 30.724 1.00 19.12 301 ALA A O 1
ATOM 2376 N N . HIS A 1 318 ? 1.921 -16.288 30.280 1.00 16.01 302 HIS A N 1
ATOM 2377 C CA . HIS A 1 318 ? 2.032 -14.898 30.736 1.00 14.95 302 HIS A CA 1
ATOM 2378 C C . HIS A 1 318 ? 2.429 -14.910 32.200 1.00 15.46 302 HIS A C 1
ATOM 2379 O O . HIS A 1 318 ? 1.694 -15.451 33.023 1.00 16.33 302 HIS A O 1
ATOM 2386 N N . PRO A 1 319 ? 3.558 -14.292 32.582 1.00 15.38 303 PRO A N 1
ATOM 2387 C CA . PRO A 1 319 ? 4.006 -14.361 33.969 1.00 18.45 303 PRO A CA 1
ATOM 2388 C C . PRO A 1 319 ? 3.345 -13.243 34.792 1.00 18.74 303 PRO A C 1
ATOM 2389 O O . PRO A 1 319 ? 4.048 -12.311 35.184 1.00 19.15 303 PRO A O 1
ATOM 2393 N N . GLY A 1 320 ? 2.032 -13.343 35.008 1.00 18.99 304 GLY A N 1
ATOM 2394 C CA . GLY A 1 320 ? 1.224 -12.333 35.711 1.00 20.83 304 GLY A CA 1
ATOM 2395 C C . GLY A 1 320 ? 1.804 -12.052 37.097 1.00 22.01 304 GLY A C 1
ATOM 2396 O O . GLY A 1 320 ? 1.816 -10.921 37.519 1.00 23.99 304 GLY A O 1
ATOM 2397 N N . GLY A 1 321 ? 2.247 -13.091 37.772 1.00 20.76 305 GLY A N 1
ATOM 2398 C CA . GLY A 1 321 ? 3.223 -13.034 38.869 1.00 20.72 305 GLY A CA 1
ATOM 2399 C C . GLY A 1 321 ? 3.772 -14.440 39.076 1.00 19.74 305 GLY A C 1
ATOM 2400 O O . GLY A 1 321 ? 3.201 -15.397 38.535 1.00 20.01 305 GLY A O 1
ATOM 2401 N N . PRO A 1 322 ? 4.775 -14.637 39.946 1.00 17.89 306 PRO A N 1
ATOM 2402 C CA . PRO A 1 322 ? 5.346 -15.962 40.162 1.00 19.35 306 PRO A CA 1
ATOM 2403 C C . PRO A 1 322 ? 4.335 -16.932 40.785 1.00 20.19 306 PRO A C 1
ATOM 2404 O O . PRO A 1 322 ? 4.492 -18.113 40.517 1.00 19.71 306 PRO A O 1
ATOM 2408 N N . ALA A 1 323 ? 3.335 -16.462 41.557 1.00 19.11 307 ALA A N 1
ATOM 2409 C CA . ALA A 1 323 ? 2.340 -17.373 42.176 1.00 18.94 307 ALA A CA 1
ATOM 2410 C C . ALA A 1 323 ? 1.516 -18.086 41.093 1.00 18.31 307 ALA A C 1
ATOM 2411 O O . ALA A 1 323 ? 1.187 -19.278 41.287 1.00 19.23 307 ALA A O 1
ATOM 2413 N N . ILE A 1 324 ? 1.197 -17.419 39.991 1.00 18.12 308 ILE A N 1
ATOM 2414 C CA . ILE A 1 324 ? 0.457 -18.072 38.883 1.00 17.38 308 ILE A CA 1
ATOM 2415 C C . ILE A 1 324 ? 1.309 -19.221 38.334 1.00 16.59 308 ILE A C 1
ATOM 2416 O O . ILE A 1 324 ? 0.796 -20.319 38.210 1.00 16.51 308 ILE A O 1
ATOM 2421 N N . LEU A 1 325 ? 2.576 -18.961 38.053 1.00 16.04 309 LEU A N 1
ATOM 2422 C CA . LEU A 1 325 ? 3.493 -19.958 37.446 1.00 18.29 309 LEU A CA 1
ATOM 2423 C C . LEU A 1 325 ? 3.680 -21.139 38.405 1.00 18.11 309 LEU A C 1
ATOM 2424 O O . LEU A 1 325 ? 3.564 -22.283 37.945 1.00 17.11 309 LEU A O 1
ATOM 2429 N N . ASP A 1 326 ? 3.898 -20.845 39.688 1.00 17.93 310 ASP A N 1
ATOM 2430 C CA . ASP A 1 326 ? 4.154 -21.862 40.729 1.00 18.15 310 ASP A CA 1
ATOM 2431 C C . ASP A 1 326 ? 2.924 -22.756 40.836 1.00 17.73 310 ASP A C 1
ATOM 2432 O O . ASP A 1 326 ? 3.090 -23.982 40.937 1.00 16.38 310 ASP A O 1
ATOM 2437 N N . GLN A 1 327 ? 1.734 -22.172 40.829 1.00 16.30 311 GLN A N 1
ATOM 2438 C CA . GLN A 1 327 ? 0.496 -22.946 41.073 1.00 17.25 311 GLN A CA 1
ATOM 2439 C C . GLN A 1 327 ? 0.114 -23.743 39.828 1.00 15.61 311 GLN A C 1
ATOM 2440 O O . GLN A 1 327 ? -0.378 -24.906 39.967 1.00 16.37 311 GLN A O 1
ATOM 2446 N N . VAL A 1 328 ? 0.364 -23.223 38.642 1.00 16.32 312 VAL A N 1
ATOM 2447 C CA . VAL A 1 328 ? 0.137 -24.033 37.411 1.00 15.89 312 VAL A CA 1
ATOM 2448 C C . VAL A 1 328 ? 1.111 -25.220 37.386 1.00 15.52 312 VAL A C 1
ATOM 2449 O O . VAL A 1 328 ? 0.712 -26.320 37.082 1.00 18.00 312 VAL A O 1
ATOM 2453 N N . GLU A 1 329 ? 2.368 -24.965 37.674 1.00 16.27 313 GLU A N 1
ATOM 2454 C CA . GLU A 1 329 ? 3.435 -25.993 37.671 1.00 19.01 313 GLU A CA 1
ATOM 2455 C C . GLU A 1 329 ? 3.061 -27.091 38.669 1.00 17.76 313 GLU A C 1
ATOM 2456 O O . GLU A 1 329 ? 3.195 -28.251 38.307 1.00 19.35 313 GLU A O 1
ATOM 2462 N N . ALA A 1 330 ? 2.698 -26.730 39.890 1.00 18.50 314 ALA A N 1
ATOM 2463 C CA . ALA A 1 330 ? 2.294 -27.679 40.959 1.00 19.59 314 ALA A CA 1
ATOM 2464 C C . ALA A 1 330 ? 1.032 -28.460 40.555 1.00 19.16 314 ALA A C 1
ATOM 2465 O O . ALA A 1 330 ? 1.007 -29.703 40.716 1.00 17.12 314 ALA A O 1
ATOM 2467 N N . LYS A 1 331 ? -0.005 -27.786 40.061 1.00 16.82 315 LYS A N 1
ATOM 2468 C CA . LYS A 1 331 ? -1.259 -28.449 39.656 1.00 18.02 315 LYS A CA 1
ATOM 2469 C C . LYS A 1 331 ? -0.999 -29.519 38.581 1.00 17.68 315 LYS A C 1
ATOM 2470 O O . LYS A 1 331 ? -1.540 -30.651 38.705 1.00 16.67 315 LYS A O 1
ATOM 2476 N N . LEU A 1 332 ? -0.281 -29.181 37.508 1.00 17.10 316 LEU A N 1
ATOM 2477 C CA . LEU A 1 332 ? -0.106 -30.115 36.356 1.00 17.45 316 LEU A CA 1
ATOM 2478 C C . LEU A 1 332 ? 1.063 -31.080 36.574 1.00 17.09 316 LEU A C 1
ATOM 2479 O O . LEU A 1 332 ? 1.074 -32.112 35.870 1.00 17.77 316 LEU A O 1
ATOM 2484 N N . GLY A 1 333 ? 1.975 -30.741 37.494 1.00 17.24 317 GLY A N 1
ATOM 2485 C CA . GLY A 1 333 ? 3.260 -31.447 37.643 1.00 18.99 317 GLY A CA 1
ATOM 2486 C C . GLY A 1 333 ? 4.171 -31.176 36.470 1.00 18.76 317 GLY A C 1
ATOM 2487 O O . GLY A 1 333 ? 4.728 -32.112 35.891 1.00 19.43 317 GLY A O 1
ATOM 2488 N N . LEU A 1 334 ? 4.291 -29.917 36.074 1.00 17.72 318 LEU A N 1
ATOM 2489 C CA . LEU A 1 334 ? 5.289 -29.569 35.048 1.00 18.04 318 LEU A CA 1
ATOM 2490 C C . LEU A 1 334 ? 6.652 -29.743 35.699 1.00 19.52 318 LEU A C 1
ATOM 2491 O O . LEU A 1 334 ? 6.837 -29.335 36.870 1.00 18.80 318 LEU A O 1
ATOM 2496 N N . LYS A 1 335 ? 7.601 -30.258 34.944 1.00 19.59 319 LYS A N 1
ATOM 2497 C CA . LYS A 1 335 ? 8.996 -30.272 35.413 1.00 22.79 319 LYS A CA 1
ATOM 2498 C C . LYS A 1 335 ? 9.482 -28.833 35.466 1.00 24.83 319 LYS A C 1
ATOM 2499 O O . LYS A 1 335 ? 8.967 -28.004 34.737 1.00 19.47 319 LYS A O 1
ATOM 2505 N N . PRO A 1 336 ? 10.504 -28.507 36.278 1.00 28.63 320 PRO A N 1
ATOM 2506 C CA . PRO A 1 336 ? 10.943 -27.120 36.431 1.00 31.00 320 PRO A CA 1
ATOM 2507 C C . PRO A 1 336 ? 11.469 -26.472 35.136 1.00 29.54 320 PRO A C 1
ATOM 2508 O O . PRO A 1 336 ? 11.312 -25.303 34.987 1.00 32.11 320 PRO A O 1
ATOM 2512 N N . GLU A 1 337 ? 11.971 -27.257 34.188 1.00 24.61 321 GLU A N 1
ATOM 2513 C CA . GLU A 1 337 ? 12.468 -26.782 32.872 1.00 27.52 321 GLU A CA 1
ATOM 2514 C C . GLU A 1 337 ? 11.353 -26.096 32.078 1.00 21.43 321 GLU A C 1
ATOM 2515 O O . GLU A 1 337 ? 11.683 -25.256 31.214 1.00 19.12 321 GLU A O 1
ATOM 2521 N N . LYS A 1 338 ? 10.093 -26.482 32.283 1.00 17.78 322 LYS A N 1
ATOM 2522 C CA . LYS A 1 338 ? 9.000 -26.078 31.364 1.00 17.91 322 LYS A CA 1
ATOM 2523 C C . LYS A 1 338 ? 8.820 -24.555 31.437 1.00 17.87 322 LYS A C 1
ATOM 2524 O O . LYS A 1 338 ? 8.725 -23.926 30.385 1.00 16.67 322 LYS A O 1
ATOM 2530 N N . MET A 1 339 ? 8.896 -24.000 32.639 1.00 17.05 323 MET A N 1
ATOM 2531 C CA . MET A 1 339 ? 8.647 -22.544 32.868 1.00 18.36 323 MET A CA 1
ATOM 2532 C C . MET A 1 339 ? 9.963 -21.748 32.758 1.00 16.30 323 MET A C 1
ATOM 2533 O O . MET A 1 339 ? 9.926 -20.557 33.035 1.00 15.47 323 MET A O 1
ATOM 2538 N N . GLU A 1 340 ? 11.086 -22.326 32.290 1.00 18.17 324 GLU A N 1
ATOM 2539 C CA . GLU A 1 340 ? 12.405 -21.620 32.322 1.00 18.48 324 GLU A CA 1
ATOM 2540 C C . GLU A 1 340 ? 12.347 -20.330 31.494 1.00 17.09 324 GLU A C 1
ATOM 2541 O O . GLU A 1 340 ? 12.776 -19.266 32.020 1.00 16.05 324 GLU A O 1
ATOM 2547 N N . ALA A 1 341 ? 11.908 -20.391 30.231 1.00 15.86 325 ALA A N 1
ATOM 2548 C CA . ALA A 1 341 ? 11.909 -19.196 29.366 1.00 15.53 325 ALA A CA 1
ATOM 2549 C C . ALA A 1 341 ? 11.012 -18.114 30.006 1.00 14.34 325 ALA A C 1
ATOM 2550 O O . ALA A 1 341 ? 11.384 -16.898 29.991 1.00 13.62 325 ALA A O 1
ATOM 2552 N N . THR A 1 342 ? 9.840 -18.539 30.477 1.00 15.58 326 THR A N 1
ATOM 2553 C CA . THR A 1 342 ? 8.805 -17.669 31.100 1.00 14.91 326 THR A CA 1
ATOM 2554 C C . THR A 1 342 ? 9.426 -16.985 32.310 1.00 15.41 326 THR A C 1
ATOM 2555 O O . THR A 1 342 ? 9.370 -15.764 32.409 1.00 14.40 326 THR A O 1
ATOM 2559 N N . ARG A 1 343 ? 10.088 -17.757 33.164 1.00 15.53 327 ARG A N 1
ATOM 2560 C CA . ARG A 1 343 ? 10.683 -17.215 34.403 1.00 17.23 327 ARG A CA 1
ATOM 2561 C C . ARG A 1 343 ? 11.848 -16.290 34.084 1.00 16.82 327 ARG A C 1
ATOM 2562 O O . ARG A 1 343 ? 12.051 -15.357 34.867 1.00 18.96 327 ARG A O 1
ATOM 2570 N N . HIS A 1 344 ? 12.577 -16.569 33.004 1.00 16.56 328 HIS A N 1
ATOM 2571 C CA . HIS A 1 344 ? 13.719 -15.756 32.548 1.00 18.04 328 HIS A CA 1
ATOM 2572 C C . HIS A 1 344 ? 13.221 -14.331 32.201 1.00 15.73 328 HIS A C 1
ATOM 2573 O O . HIS A 1 344 ? 13.803 -13.373 32.679 1.00 15.03 328 HIS A O 1
ATOM 2580 N N . VAL A 1 345 ? 12.154 -14.223 31.423 1.00 15.16 329 VAL A N 1
ATOM 2581 C CA . VAL A 1 345 ? 11.545 -12.917 31.069 1.00 14.81 329 VAL A CA 1
ATOM 2582 C C . VAL A 1 345 ? 10.997 -12.244 32.324 1.00 15.31 329 VAL A C 1
ATOM 2583 O O . VAL A 1 345 ? 11.261 -11.033 32.497 1.00 15.73 329 VAL A O 1
ATOM 2587 N N . LEU A 1 346 ? 10.289 -12.961 33.194 1.00 15.76 330 LEU A N 1
ATOM 2588 C CA . LEU A 1 346 ? 9.827 -12.340 34.464 1.00 15.79 330 LEU A CA 1
ATOM 2589 C C . LEU A 1 346 ? 11.026 -11.779 35.243 1.00 16.02 330 LEU A C 1
ATOM 2590 O O . LEU A 1 346 ? 10.941 -10.622 35.693 1.00 17.20 330 LEU A O 1
ATOM 2595 N N . SER A 1 347 ? 12.100 -12.546 35.346 1.00 15.30 331 SER A N 1
ATOM 2596 C CA . SER A 1 347 ? 13.346 -12.126 36.048 1.00 16.75 331 SER A CA 1
ATOM 2597 C C . SER A 1 347 ? 13.954 -10.836 35.451 1.00 17.12 331 SER A C 1
ATOM 2598 O O . SER A 1 347 ? 14.311 -9.902 36.206 1.00 15.36 331 SER A O 1
ATOM 2601 N N . GLU A 1 348 ? 14.118 -10.780 34.130 1.00 16.20 332 GLU A N 1
ATOM 2602 C CA . GLU A 1 348 ? 14.905 -9.716 33.462 1.00 18.98 332 GLU A CA 1
ATOM 2603 C C . GLU A 1 348 ? 14.038 -8.500 33.126 1.00 16.33 332 GLU A C 1
ATOM 2604 O O . GLU A 1 348 ? 14.631 -7.465 32.803 1.00 18.69 332 GLU A O 1
ATOM 2610 N N . TYR A 1 349 ? 12.723 -8.619 33.094 1.00 15.58 333 TYR A N 1
ATOM 2611 C CA . TYR A 1 349 ? 11.840 -7.530 32.595 1.00 15.50 333 TYR A CA 1
ATOM 2612 C C . TYR A 1 349 ? 10.597 -7.243 33.463 1.00 15.43 333 TYR A C 1
ATOM 2613 O O . TYR A 1 349 ? 9.969 -6.204 33.223 1.00 16.89 333 TYR A O 1
ATOM 2622 N N . GLY A 1 350 ? 10.184 -8.139 34.340 1.00 15.22 334 GLY A N 1
ATOM 2623 C CA . GLY A 1 350 ? 8.908 -8.060 35.054 1.00 15.26 334 GLY A CA 1
ATOM 2624 C C . GLY A 1 350 ? 7.754 -8.349 34.125 1.00 16.21 334 GLY A C 1
ATOM 2625 O O . GLY A 1 350 ? 7.947 -8.965 33.091 1.00 16.22 334 GLY A O 1
ATOM 2626 N N . ASN A 1 351 ? 6.565 -8.014 34.566 1.00 17.30 335 ASN A N 1
ATOM 2627 C CA . ASN A 1 351 ? 5.284 -8.238 33.859 1.00 16.98 335 ASN A CA 1
ATOM 2628 C C . ASN A 1 351 ? 5.054 -7.023 32.928 1.00 16.47 335 ASN A C 1
ATOM 2629 O O . ASN A 1 351 ? 4.654 -5.938 33.419 1.00 16.37 335 ASN A O 1
ATOM 2634 N N . MET A 1 352 ? 5.288 -7.193 31.638 1.00 16.12 336 MET A N 1
ATOM 2635 C CA . MET A 1 352 ? 5.106 -6.131 30.611 1.00 17.63 336 MET A CA 1
ATOM 2636 C C . MET A 1 352 ? 3.752 -6.278 29.921 1.00 16.13 336 MET A C 1
ATOM 2637 O O . MET A 1 352 ? 3.635 -5.932 28.744 1.00 16.53 336 MET A O 1
ATOM 2642 N N . SER A 1 353 ? 2.735 -6.716 30.676 1.00 17.08 337 SER A N 1
ATOM 2643 C CA . SER A 1 353 ? 1.340 -6.889 30.214 1.00 16.29 337 SER A CA 1
ATOM 2644 C C . SER A 1 353 ? 1.340 -7.632 28.865 1.00 17.48 337 SER A C 1
ATOM 2645 O O . SER A 1 353 ? 2.060 -8.666 28.738 1.00 17.61 337 SER A O 1
ATOM 2648 N N . SER A 1 354 ? 0.670 -7.105 27.850 1.00 16.00 338 SER A N 1
ATOM 2649 C CA . SER A 1 354 ? 0.493 -7.816 26.554 1.00 17.70 338 SER A CA 1
ATOM 2650 C C . SER A 1 354 ? 1.826 -8.227 25.895 1.00 16.12 338 SER A C 1
ATOM 2651 O O . SER A 1 354 ? 1.813 -9.191 25.107 1.00 17.71 338 SER A O 1
ATOM 2654 N N . ALA A 1 355 ? 2.939 -7.513 26.102 1.00 14.06 339 ALA A N 1
ATOM 2655 C CA . ALA A 1 355 ? 4.196 -7.769 25.365 1.00 14.38 339 ALA A CA 1
ATOM 2656 C C . ALA A 1 355 ? 4.894 -9.027 25.877 1.00 15.46 339 ALA A C 1
ATOM 2657 O O . ALA A 1 355 ? 5.732 -9.618 25.163 1.00 15.12 339 ALA A O 1
ATOM 2659 N N . CYS A 1 356 ? 4.597 -9.436 27.097 1.00 16.57 340 CYS A N 1
ATOM 2660 C CA . CYS A 1 356 ? 5.410 -10.429 27.830 1.00 18.57 340 CYS A CA 1
ATOM 2661 C C . CYS A 1 356 ? 5.537 -11.758 27.073 1.00 18.33 340 CYS A C 1
ATOM 2662 O O . CYS A 1 356 ? 6.675 -12.250 26.888 1.00 16.24 340 CYS A O 1
ATOM 2665 N N . VAL A 1 357 ? 4.433 -12.337 26.578 1.00 15.28 341 VAL A N 1
ATOM 2666 C CA . VAL A 1 357 ? 4.507 -13.671 25.929 1.00 15.75 341 VAL A CA 1
ATOM 2667 C C . VAL A 1 357 ? 5.317 -13.549 24.635 1.00 14.34 341 VAL A C 1
ATOM 2668 O O . VAL A 1 357 ? 5.925 -14.558 24.285 1.00 14.27 341 VAL A O 1
ATOM 2672 N N . LEU A 1 358 ? 5.378 -12.381 24.002 1.00 13.86 342 LEU A N 1
ATOM 2673 C CA . LEU A 1 358 ? 6.204 -12.215 22.771 1.00 14.55 342 LEU A CA 1
ATOM 2674 C C . LEU A 1 358 ? 7.706 -12.159 23.136 1.00 14.12 342 LEU A C 1
ATOM 2675 O O . LEU A 1 358 ? 8.531 -12.716 22.415 1.00 14.24 342 LEU A O 1
ATOM 2680 N N . PHE A 1 359 ? 8.059 -11.547 24.255 1.00 14.01 343 PHE A N 1
ATOM 2681 C CA . PHE A 1 359 ? 9.438 -11.603 24.759 1.00 14.89 343 PHE A CA 1
ATOM 2682 C C . PHE A 1 359 ? 9.805 -13.059 25.048 1.00 14.24 343 PHE A C 1
ATOM 2683 O O . PHE A 1 359 ? 10.945 -13.450 24.788 1.00 15.30 343 PHE A O 1
ATOM 2691 N N . ILE A 1 360 ? 8.870 -13.831 25.584 1.00 14.11 344 ILE A N 1
ATOM 2692 C CA . ILE A 1 360 ? 9.133 -15.222 26.006 1.00 14.27 344 ILE A CA 1
ATOM 2693 C C . ILE A 1 360 ? 9.328 -16.066 24.755 1.00 14.03 344 ILE A C 1
ATOM 2694 O O . ILE A 1 360 ? 10.285 -16.897 24.734 1.00 14.27 344 ILE A O 1
ATOM 2699 N N . LEU A 1 361 ? 8.518 -15.852 23.729 1.00 14.68 345 LEU A N 1
ATOM 2700 C CA . LEU A 1 361 ? 8.694 -16.578 22.440 1.00 16.28 345 LEU A CA 1
ATOM 2701 C C . LEU A 1 361 ? 10.101 -16.275 21.906 1.00 15.52 345 LEU A C 1
ATOM 2702 O O . LEU A 1 361 ? 10.799 -17.188 21.440 1.00 13.59 345 LEU A O 1
ATOM 2707 N N . ASP A 1 362 ? 10.534 -15.023 22.006 1.00 13.99 346 ASP A N 1
ATOM 2708 C CA . ASP A 1 362 ? 11.886 -14.636 21.524 1.00 16.37 346 ASP A CA 1
ATOM 2709 C C . ASP A 1 362 ? 12.954 -15.335 22.369 1.00 15.40 346 ASP A C 1
ATOM 2710 O O . ASP A 1 362 ? 13.920 -15.902 21.796 1.00 14.90 346 ASP A O 1
ATOM 2715 N N . GLN A 1 363 ? 12.792 -15.311 23.688 1.00 13.97 347 GLN A N 1
ATOM 2716 C CA . GLN A 1 363 ? 13.742 -15.946 24.622 1.00 15.32 347 GLN A CA 1
ATOM 2717 C C . GLN A 1 363 ? 13.849 -17.455 24.337 1.00 16.06 347 GLN A C 1
ATOM 2718 O O . GLN A 1 363 ? 14.992 -18.008 24.381 1.00 15.67 347 GLN A O 1
ATOM 2724 N N . MET A 1 364 ? 12.734 -18.130 24.083 1.00 15.16 348 MET A N 1
ATOM 2725 C CA . MET A 1 364 ? 12.774 -19.578 23.806 1.00 17.99 348 MET A CA 1
ATOM 2726 C C . MET A 1 364 ? 13.539 -19.874 22.506 1.00 17.71 348 MET A C 1
ATOM 2727 O O . MET A 1 364 ? 14.347 -20.813 22.528 1.00 16.12 348 MET A O 1
ATOM 2732 N N . ARG A 1 365 ? 13.269 -19.130 21.427 1.00 15.48 349 ARG A N 1
ATOM 2733 C CA . ARG A 1 365 ? 14.043 -19.242 20.145 1.00 16.72 349 ARG A CA 1
ATOM 2734 C C . ARG A 1 365 ? 15.534 -19.013 20.472 1.00 15.99 349 ARG A C 1
ATOM 2735 O O . ARG A 1 365 ? 16.365 -19.825 20.035 1.00 13.92 349 ARG A O 1
ATOM 2743 N N . LYS A 1 366 ? 15.859 -17.980 21.258 1.00 16.18 350 LYS A N 1
ATOM 2744 C CA . LYS A 1 366 ? 17.259 -17.556 21.506 1.00 17.82 350 LYS A CA 1
ATOM 2745 C C . LYS A 1 366 ? 18.000 -18.662 22.265 1.00 17.86 350 LYS A C 1
ATOM 2746 O O . LYS A 1 366 ? 19.144 -19.002 21.903 1.00 15.39 350 LYS A O 1
ATOM 2752 N N . LYS A 1 367 ? 17.355 -19.255 23.261 1.00 17.48 351 LYS A N 1
ATOM 2753 C CA . LYS A 1 367 ? 17.999 -20.260 24.142 1.00 19.20 351 LYS A CA 1
ATOM 2754 C C . LYS A 1 367 ? 18.126 -21.569 23.353 1.00 18.25 351 LYS A C 1
ATOM 2755 O O . LYS A 1 367 ? 19.167 -22.277 23.504 1.00 18.37 351 LYS A O 1
ATOM 2761 N N . SER A 1 368 ? 17.134 -21.875 22.511 1.00 16.88 352 SER A N 1
ATOM 2762 C CA . SER A 1 368 ? 17.171 -23.036 21.603 1.00 16.89 352 SER A CA 1
ATOM 2763 C C . SER A 1 368 ? 18.401 -22.928 20.692 1.00 17.76 352 SER A C 1
ATOM 2764 O O . SER A 1 368 ? 19.102 -23.940 20.495 1.00 18.02 352 SER A O 1
ATOM 2767 N N . ILE A 1 369 ? 18.640 -21.765 20.114 1.00 16.64 353 ILE A N 1
ATOM 2768 C CA . ILE A 1 369 ? 19.827 -21.561 19.233 1.00 16.91 353 ILE A CA 1
ATOM 2769 C C . ILE A 1 369 ? 21.097 -21.723 20.092 1.00 17.64 353 ILE A C 1
ATOM 2770 O O . ILE A 1 369 ? 22.012 -22.445 19.663 1.00 17.25 353 ILE A O 1
ATOM 2775 N N . GLU A 1 370 ? 21.157 -21.064 21.244 1.00 19.02 354 GLU A N 1
ATOM 2776 C CA . GLU A 1 370 ? 22.408 -20.981 22.064 1.00 20.10 354 GLU A CA 1
ATOM 2777 C C . GLU A 1 370 ? 22.820 -22.385 22.479 1.00 20.91 354 GLU A C 1
ATOM 2778 O O . GLU A 1 370 ? 24.043 -22.647 22.542 1.00 18.65 354 GLU A O 1
ATOM 2784 N N . ASN A 1 371 ? 21.847 -23.250 22.781 1.00 19.98 355 ASN A N 1
ATOM 2785 C CA . ASN A 1 371 ? 22.131 -24.595 23.353 1.00 21.91 355 ASN A CA 1
ATOM 2786 C C . ASN A 1 371 ? 22.085 -25.640 22.259 1.00 21.18 355 ASN A C 1
ATOM 2787 O O . ASN A 1 371 ? 22.149 -26.817 22.608 1.00 22.47 355 ASN A O 1
ATOM 2792 N N . GLY A 1 372 ? 22.019 -25.237 20.993 1.00 20.12 356 GLY A N 1
ATOM 2793 C CA . GLY A 1 372 ? 22.091 -26.178 19.866 1.00 20.64 356 GLY A CA 1
ATOM 2794 C C . GLY A 1 372 ? 20.965 -27.198 19.890 1.00 22.68 356 GLY A C 1
ATOM 2795 O O . GLY A 1 372 ? 21.224 -28.337 19.536 1.00 22.39 356 GLY A O 1
ATOM 2796 N N . LEU A 1 373 ? 19.731 -26.805 20.247 1.00 21.19 357 LEU A N 1
ATOM 2797 C CA . LEU A 1 373 ? 18.579 -27.744 20.319 1.00 22.33 357 LEU A CA 1
ATOM 2798 C C . LEU A 1 373 ? 17.981 -27.912 18.916 1.00 19.43 357 LEU A C 1
ATOM 2799 O O . LEU A 1 373 ? 18.330 -27.181 17.969 1.00 22.51 357 LEU A O 1
ATOM 2804 N N . GLY A 1 374 ? 17.184 -28.920 18.709 1.00 19.41 358 GLY A N 1
ATOM 2805 C CA . GLY A 1 374 ? 16.851 -29.280 17.314 1.00 20.57 358 GLY A CA 1
ATOM 2806 C C . GLY A 1 374 ? 15.745 -28.411 16.714 1.00 21.20 358 GLY A C 1
ATOM 2807 O O . GLY A 1 374 ? 15.464 -28.541 15.475 1.00 20.21 358 GLY A O 1
ATOM 2808 N N . THR A 1 375 ? 15.068 -27.604 17.543 1.00 19.24 359 THR A N 1
ATOM 2809 C CA . THR A 1 375 ? 13.912 -26.778 17.087 1.00 18.29 359 THR A CA 1
ATOM 2810 C C . THR A 1 375 ? 13.874 -25.484 17.878 1.00 17.90 359 THR A C 1
ATOM 2811 O O . THR A 1 375 ? 14.513 -25.408 18.916 1.00 16.32 359 THR A O 1
ATOM 2815 N N . THR A 1 376 ? 13.082 -24.516 17.412 1.00 15.44 360 THR A N 1
ATOM 2816 C CA . THR A 1 376 ? 12.913 -23.188 18.058 1.00 16.08 360 THR A CA 1
ATOM 2817 C C . THR A 1 376 ? 12.127 -23.326 19.355 1.00 16.00 360 THR A C 1
ATOM 2818 O O . THR A 1 376 ? 12.059 -22.329 20.062 1.00 16.42 360 THR A O 1
ATOM 2822 N N . GLY A 1 377 ? 11.500 -24.492 19.565 1.00 14.80 361 GLY A N 1
ATOM 2823 C CA . GLY A 1 377 ? 10.693 -24.840 20.752 1.00 16.58 361 GLY A CA 1
ATOM 2824 C C . GLY A 1 377 ? 11.483 -25.753 21.681 1.00 17.39 361 GLY A C 1
ATOM 2825 O O . GLY A 1 377 ? 10.922 -26.733 22.163 1.00 15.35 361 GLY A O 1
ATOM 2826 N N . GLU A 1 378 ? 12.737 -25.411 21.976 1.00 17.97 362 GLU A N 1
ATOM 2827 C CA . GLU A 1 378 ? 13.556 -26.197 22.953 1.00 21.34 362 GLU A CA 1
ATOM 2828 C C . GLU A 1 378 ? 13.707 -27.658 22.486 1.00 19.66 362 GLU A C 1
ATOM 2829 O O . GLU A 1 378 ? 13.791 -28.551 23.353 1.00 18.92 362 GLU A O 1
ATOM 2835 N N . GLY A 1 379 ? 13.721 -27.910 21.176 1.00 19.98 363 GLY A N 1
ATOM 2836 C CA . GLY A 1 379 ? 13.837 -29.273 20.612 1.00 20.26 363 GLY A CA 1
ATOM 2837 C C . GLY A 1 379 ? 12.514 -30.022 20.561 1.00 18.91 363 GLY A C 1
ATOM 2838 O O . GLY A 1 379 ? 12.511 -31.110 20.028 1.00 19.36 363 GLY A O 1
ATOM 2839 N N . LEU A 1 380 ? 11.400 -29.473 21.063 1.00 15.81 364 LEU A N 1
ATOM 2840 C CA . LEU A 1 380 ? 10.080 -30.127 20.989 1.00 17.28 364 LEU A CA 1
ATOM 2841 C C . LEU A 1 380 ? 9.287 -29.615 19.778 1.00 17.11 364 LEU A C 1
ATOM 2842 O O . LEU A 1 380 ? 9.668 -28.570 19.198 1.00 18.86 364 LEU A O 1
ATOM 2847 N N . ASP A 1 381 ? 8.235 -30.334 19.399 1.00 15.85 365 ASP A N 1
ATOM 2848 C CA . ASP A 1 381 ? 7.451 -30.037 18.173 1.00 18.87 365 ASP A CA 1
ATOM 2849 C C . ASP A 1 381 ? 6.282 -29.102 18.465 1.00 17.77 365 ASP A C 1
ATOM 2850 O O . ASP A 1 381 ? 6.031 -28.179 17.652 1.00 20.26 365 ASP A O 1
ATOM 2855 N N . TRP A 1 382 ? 5.521 -29.399 19.511 1.00 16.16 366 TRP A N 1
ATOM 2856 C CA . TRP A 1 382 ? 4.266 -28.676 19.802 1.00 16.95 366 TRP A CA 1
ATOM 2857 C C . TRP A 1 382 ? 4.456 -27.827 21.037 1.00 14.89 366 TRP A C 1
ATOM 2858 O O . TRP A 1 382 ? 5.251 -28.201 21.877 1.00 15.25 366 TRP A O 1
ATOM 2869 N N . GLY A 1 383 ? 3.746 -26.705 21.116 1.00 13.88 367 GLY A N 1
ATOM 2870 C CA . GLY A 1 383 ? 3.876 -25.786 22.238 1.00 13.88 367 GLY A CA 1
ATOM 2871 C C . GLY A 1 383 ? 2.562 -25.100 22.523 1.00 13.88 367 GLY A C 1
ATOM 2872 O O . GLY A 1 383 ? 1.617 -25.194 21.699 1.00 13.41 367 GLY A O 1
ATOM 2873 N N . VAL A 1 384 ? 2.485 -24.485 23.682 1.00 13.27 368 VAL A N 1
ATOM 2874 C CA . VAL A 1 384 ? 1.286 -23.705 24.047 1.00 13.40 368 VAL A CA 1
ATOM 2875 C C . VAL A 1 384 ? 1.726 -22.343 24.540 1.00 13.90 368 VAL A C 1
ATOM 2876 O O . VAL A 1 384 ? 2.758 -22.223 25.242 1.00 14.45 368 VAL A O 1
ATOM 2880 N N . LEU A 1 385 ? 0.926 -21.336 24.185 1.00 12.84 369 LEU A N 1
ATOM 2881 C CA . LEU A 1 385 ? 1.116 -19.963 24.689 1.00 12.85 369 LEU A CA 1
ATOM 2882 C C . LEU A 1 385 ? -0.184 -19.579 25.390 1.00 13.35 369 LEU A C 1
ATOM 2883 O O . LEU A 1 385 ? -1.275 -19.730 24.789 1.00 13.12 369 LEU A O 1
ATOM 2888 N N . PHE A 1 386 ? -0.071 -19.105 26.620 1.00 13.08 370 PHE A N 1
ATOM 2889 C CA . PHE A 1 386 ? -1.222 -18.640 27.414 1.00 13.08 370 PHE A CA 1
ATOM 2890 C C . PHE A 1 386 ? -1.085 -17.158 27.751 1.00 12.91 370 PHE A C 1
ATOM 2891 O O . PHE A 1 386 ? -0.045 -16.699 28.245 1.00 13.78 370 PHE A O 1
ATOM 2899 N N . GLY A 1 387 ? -2.173 -16.425 27.575 1.00 13.10 371 GLY A N 1
ATOM 2900 C CA . GLY A 1 387 ? -2.322 -15.092 28.161 1.00 13.82 371 GLY A CA 1
ATOM 2901 C C . GLY A 1 387 ? -3.398 -15.150 29.218 1.00 13.52 371 GLY A C 1
ATOM 2902 O O . GLY A 1 387 ? -4.389 -15.873 29.029 1.00 13.95 371 GLY A O 1
ATOM 2903 N N . PHE A 1 388 ? -3.210 -14.407 30.286 1.00 13.92 372 PHE A N 1
ATOM 2904 C CA . PHE A 1 388 ? -4.151 -14.349 31.427 1.00 14.48 372 PHE A CA 1
ATOM 2905 C C . PHE A 1 388 ? -4.428 -12.872 31.709 1.00 15.29 372 PHE A C 1
ATOM 2906 O O . PHE A 1 388 ? -3.470 -12.043 31.786 1.00 16.58 372 PHE A O 1
ATOM 2914 N N . GLY A 1 389 ? -5.688 -12.516 31.941 1.00 16.58 373 GLY A N 1
ATOM 2915 C CA . GLY A 1 389 ? -6.005 -11.116 32.212 1.00 16.46 373 GLY A CA 1
ATOM 2916 C C . GLY A 1 389 ? -7.444 -10.914 32.648 1.00 14.70 373 GLY A C 1
ATOM 2917 O O . GLY A 1 389 ? -8.130 -11.879 32.960 1.00 14.69 373 GLY A O 1
ATOM 2918 N N . PRO A 1 390 ? -7.901 -9.641 32.616 1.00 14.46 374 PRO A N 1
ATOM 2919 C CA . PRO A 1 390 ? -9.255 -9.245 33.021 1.00 14.77 374 PRO A CA 1
ATOM 2920 C C . PRO A 1 390 ? -10.340 -10.134 32.415 1.00 17.26 374 PRO A C 1
ATOM 2921 O O . PRO A 1 390 ? -10.296 -10.376 31.214 1.00 17.61 374 PRO A O 1
ATOM 2925 N N . GLY A 1 391 ? -11.272 -10.591 33.265 1.00 15.38 375 GLY A N 1
ATOM 2926 C CA . GLY A 1 391 ? -12.362 -11.479 32.841 1.00 15.75 375 GLY A CA 1
ATOM 2927 C C . GLY A 1 391 ? -12.897 -12.354 33.972 1.00 15.44 375 GLY A C 1
ATOM 2928 O O . GLY A 1 391 ? -14.068 -12.237 34.326 1.00 15.75 375 GLY A O 1
ATOM 2929 N N . LEU A 1 392 ? -12.102 -13.329 34.447 1.00 16.99 376 LEU A N 1
ATOM 2930 C CA . LEU A 1 392 ? -10.715 -13.596 34.116 1.00 15.66 376 LEU A CA 1
ATOM 2931 C C . LEU A 1 392 ? -10.638 -14.317 32.764 1.00 16.21 376 LEU A C 1
ATOM 2932 O O . LEU A 1 392 ? -11.269 -15.379 32.602 1.00 15.09 376 LEU A O 1
ATOM 2937 N N . THR A 1 393 ? -9.944 -13.704 31.813 1.00 14.57 377 THR A N 1
ATOM 2938 C CA . THR A 1 393 ? -9.797 -14.203 30.431 1.00 14.29 377 THR A CA 1
ATOM 2939 C C . THR A 1 393 ? -8.523 -15.034 30.336 1.00 13.96 377 THR A C 1
ATOM 2940 O O . THR A 1 393 ? -7.445 -14.560 30.738 1.00 15.04 377 THR A O 1
ATOM 2944 N N . VAL A 1 394 ? -8.646 -16.207 29.723 1.00 13.91 378 VAL A N 1
ATOM 2945 C CA . VAL A 1 394 ? -7.494 -17.040 29.286 1.00 13.68 378 VAL A CA 1
ATOM 2946 C C . VAL A 1 394 ? -7.493 -17.125 27.755 1.00 12.71 378 VAL A C 1
ATOM 2947 O O . VAL A 1 394 ? -8.490 -17.577 27.178 1.00 13.64 378 VAL A O 1
ATOM 2951 N N . GLU A 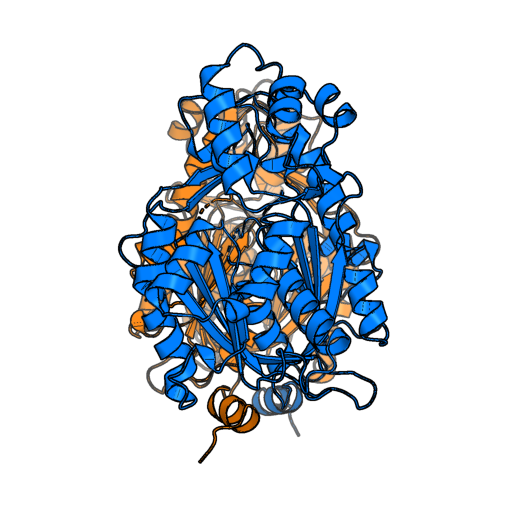1 395 ? -6.393 -16.731 27.151 1.00 12.35 379 GLU A N 1
ATOM 2952 C CA . GLU A 1 395 ? -6.093 -16.924 25.715 1.00 13.13 379 GLU A CA 1
ATOM 2953 C C . GLU A 1 395 ? -5.162 -18.119 25.598 1.00 13.85 379 GLU A C 1
ATOM 2954 O O . GLU A 1 395 ? -4.179 -18.201 26.359 1.00 14.80 379 GLU A O 1
ATOM 2960 N N . THR A 1 396 ? -5.490 -19.032 24.694 1.00 14.25 380 THR A N 1
ATOM 2961 C CA . THR A 1 396 ? -4.680 -20.211 24.374 1.00 13.37 380 THR A CA 1
ATOM 2962 C C . THR A 1 396 ? -4.292 -20.132 22.898 1.00 14.39 380 THR A C 1
ATOM 2963 O O . THR A 1 396 ? -5.177 -19.970 22.023 1.00 14.66 380 THR A O 1
ATOM 2967 N N . VAL A 1 397 ? -3.007 -20.279 22.631 1.00 14.08 381 VAL A N 1
ATOM 2968 C CA . VAL A 1 397 ? -2.502 -20.412 21.246 1.00 13.59 381 VAL A CA 1
ATOM 2969 C C . VAL A 1 397 ? -1.679 -21.701 21.210 1.00 13.54 381 VAL A C 1
ATOM 2970 O O . VAL A 1 397 ? -0.716 -21.810 21.995 1.00 14.17 381 VAL A O 1
ATOM 2974 N N . VAL A 1 398 ? -2.049 -22.637 20.345 1.00 12.55 382 VAL A N 1
ATOM 2975 C CA . VAL A 1 398 ? -1.189 -23.803 20.018 1.00 13.72 382 VAL A CA 1
ATOM 2976 C C . VAL A 1 398 ? -0.178 -23.414 18.937 1.00 15.13 382 VAL A C 1
ATOM 2977 O O . VAL A 1 398 ? -0.583 -22.856 17.917 1.00 14.33 382 VAL A O 1
ATOM 2981 N N . LEU A 1 399 ? 1.088 -23.747 19.174 1.00 13.82 383 LEU A N 1
ATOM 2982 C CA . LEU A 1 399 ? 2.248 -23.410 18.339 1.00 13.64 383 LEU A CA 1
ATOM 2983 C C . LEU A 1 399 ? 2.895 -24.723 17.868 1.00 15.56 383 LEU A C 1
ATOM 2984 O O . LEU A 1 399 ? 2.832 -25.735 18.600 1.00 14.80 383 LEU A O 1
ATOM 2989 N N . ARG A 1 400 ? 3.472 -24.670 16.688 1.00 15.89 384 ARG A N 1
ATOM 2990 C CA . ARG A 1 400 ? 4.418 -25.674 16.166 1.00 16.86 384 ARG A CA 1
ATOM 2991 C C . ARG A 1 400 ? 5.769 -24.979 16.025 1.00 16.28 384 ARG A C 1
ATOM 2992 O O . ARG A 1 400 ? 5.842 -23.865 15.452 1.00 17.59 384 ARG A O 1
ATOM 3000 N N . SER A 1 401 ? 6.823 -25.606 16.519 1.00 15.40 385 SER A N 1
ATOM 3001 C CA . SER A 1 401 ? 8.207 -25.147 16.322 1.00 16.00 385 SER A CA 1
ATOM 3002 C C . SER A 1 401 ? 8.657 -25.395 14.861 1.00 15.48 385 SER A C 1
ATOM 3003 O O . SER A 1 401 ? 7.957 -26.093 14.083 1.00 17.18 385 SER A O 1
ATOM 3006 N N . VAL A 1 402 ? 9.816 -24.865 14.519 1.00 17.78 386 VAL A N 1
ATOM 3007 C CA . VAL A 1 402 ? 10.500 -25.063 13.216 1.00 19.81 386 VAL A CA 1
ATOM 3008 C C . VAL A 1 402 ? 11.849 -25.730 13.522 1.00 21.19 386 VAL A C 1
ATOM 3009 O O . VAL A 1 402 ? 12.495 -25.369 14.541 1.00 16.92 386 VAL A O 1
ATOM 3013 N N . THR A 1 403 ? 12.335 -26.589 12.629 1.00 20.33 387 THR A N 1
ATOM 3014 C CA . THR A 1 403 ? 13.660 -27.246 12.847 1.00 24.73 387 THR A CA 1
ATOM 3015 C C . THR A 1 403 ? 14.798 -26.235 12.657 1.00 24.39 387 THR A C 1
ATOM 3016 O O . THR A 1 403 ? 14.669 -25.303 11.814 1.00 23.03 387 THR A O 1
ATOM 3020 N N . LEU A 1 404 ? 15.822 -26.326 13.519 1.00 25.79 388 LEU A N 1
ATOM 3021 C CA . LEU A 1 404 ? 17.058 -25.522 13.379 1.00 29.95 388 LEU A CA 1
ATOM 3022 C C . LEU A 1 404 ? 18.035 -26.299 12.492 1.00 41.26 388 LEU A C 1
ATOM 3023 O O . LEU A 1 404 ? 18.025 -27.564 12.480 1.00 41.24 388 LEU A O 1
ATOM 3029 N N . HIS B 1 16 ? -1.848 -42.509 13.364 1.00 44.23 0 HIS B N 1
ATOM 3030 C CA . HIS B 1 16 ? -1.889 -41.340 12.396 1.00 41.34 0 HIS B CA 1
ATOM 3031 C C . HIS B 1 16 ? -1.592 -40.040 13.143 1.00 41.98 0 HIS B C 1
ATOM 3032 O O . HIS B 1 16 ? -2.271 -39.758 14.141 1.00 42.69 0 HIS B O 1
ATOM 3039 N N . MET B 1 17 ? -0.559 -39.320 12.722 1.00 37.92 1 MET B N 1
ATOM 3040 C CA . MET B 1 17 ? -0.104 -38.085 13.404 1.00 45.24 1 MET B CA 1
ATOM 3041 C C . MET B 1 17 ? -0.740 -36.905 12.669 1.00 38.85 1 MET B C 1
ATOM 3042 O O . MET B 1 17 ? -0.442 -36.770 11.495 1.00 34.09 1 MET B O 1
ATOM 3047 N N . VAL B 1 18 ? -1.627 -36.136 13.309 1.00 39.46 2 VAL B N 1
ATOM 3048 C CA . VAL B 1 18 ? -2.261 -34.937 12.667 1.00 39.56 2 VAL B CA 1
ATOM 3049 C C . VAL B 1 18 ? -1.162 -33.914 12.372 1.00 35.07 2 VAL B C 1
ATOM 3050 O O . VAL B 1 18 ? -0.347 -33.656 13.261 1.00 37.75 2 VAL B O 1
ATOM 3054 N N . SER B 1 19 ? -1.165 -33.364 11.160 1.00 32.23 3 SER B N 1
ATOM 3055 C CA . SER B 1 19 ? -0.263 -32.283 10.694 1.00 28.67 3 SER B CA 1
ATOM 3056 C C . SER B 1 19 ? -0.979 -30.914 10.747 1.00 26.97 3 SER B C 1
ATOM 3057 O O . SER B 1 19 ? -2.210 -30.875 10.694 1.00 21.72 3 SER B O 1
ATOM 3060 N N . VAL B 1 20 ? -0.220 -29.831 10.810 1.00 23.70 4 VAL B N 1
ATOM 3061 C CA . VAL B 1 20 ? -0.801 -28.459 10.841 1.00 24.71 4 VAL B CA 1
ATOM 3062 C C . VAL B 1 20 ? -1.564 -28.216 9.528 1.00 24.89 4 VAL B C 1
ATOM 3063 O O . VAL B 1 20 ? -2.656 -27.585 9.556 1.00 21.94 4 VAL B O 1
ATOM 3067 N N . GLU B 1 21 ? -1.041 -28.711 8.409 1.00 24.75 5 GLU B N 1
ATOM 3068 C CA . GLU B 1 21 ? -1.666 -28.549 7.070 1.00 28.53 5 GLU B CA 1
ATOM 3069 C C . GLU B 1 21 ? -3.030 -29.259 7.052 1.00 25.92 5 GLU B C 1
ATOM 3070 O O . GLU B 1 21 ? -3.964 -28.721 6.484 1.00 24.93 5 GLU B O 1
ATOM 3076 N N . GLU B 1 22 ? -3.173 -30.411 7.687 1.00 26.59 6 GLU B N 1
ATOM 3077 C CA . GLU B 1 22 ? -4.469 -31.135 7.713 1.00 26.92 6 GLU B CA 1
ATOM 3078 C C . GLU B 1 22 ? -5.455 -30.360 8.619 1.00 25.15 6 GLU B C 1
ATOM 3079 O O . GLU B 1 22 ? -6.653 -30.286 8.299 1.00 20.53 6 GLU B O 1
ATOM 3085 N N . ILE B 1 23 ? -4.974 -29.817 9.732 1.00 21.32 7 ILE B N 1
ATOM 3086 C CA . ILE B 1 23 ? -5.846 -29.021 10.647 1.00 22.53 7 ILE B CA 1
ATOM 3087 C C . ILE B 1 23 ? -6.359 -27.804 9.868 1.00 19.71 7 ILE B C 1
ATOM 3088 O O . ILE B 1 23 ? -7.584 -27.502 9.914 1.00 18.42 7 ILE B O 1
ATOM 3093 N N . ARG B 1 24 ? -5.454 -27.134 9.151 1.00 19.21 8 ARG B N 1
ATOM 3094 C CA . ARG B 1 24 ? -5.771 -25.866 8.432 1.00 20.05 8 ARG B CA 1
ATOM 3095 C C . ARG B 1 24 ? -6.854 -26.155 7.392 1.00 19.36 8 ARG B C 1
ATOM 3096 O O . ARG B 1 24 ? -7.870 -25.436 7.317 1.00 18.38 8 ARG B O 1
ATOM 3104 N N . LYS B 1 25 ? -6.674 -27.219 6.629 1.00 21.08 9 LYS B N 1
ATOM 3105 C CA . LYS B 1 25 ? -7.656 -27.632 5.597 1.00 25.18 9 LYS B CA 1
ATOM 3106 C C . LYS B 1 25 ? -9.043 -27.895 6.215 1.00 23.33 9 LYS B C 1
ATOM 3107 O O . LYS B 1 25 ? -10.034 -27.567 5.575 1.00 23.28 9 LYS B O 1
ATOM 3113 N N . ALA B 1 26 ? -9.135 -28.524 7.385 1.00 23.07 10 ALA B N 1
ATOM 3114 C CA . ALA B 1 26 ? -10.419 -28.884 8.021 1.00 22.48 10 ALA B CA 1
ATOM 3115 C C . ALA B 1 26 ? -11.031 -27.656 8.722 1.00 22.66 10 ALA B C 1
ATOM 3116 O O . ALA B 1 26 ? -12.222 -27.693 8.990 1.00 23.37 10 ALA B O 1
ATOM 3118 N N . GLN B 1 27 ? -10.216 -26.656 9.075 1.00 21.51 11 GLN B N 1
ATOM 3119 C CA . GLN B 1 27 ? -10.598 -25.543 9.985 1.00 22.23 11 GLN B CA 1
ATOM 3120 C C . GLN B 1 27 ? -11.268 -24.419 9.187 1.00 20.63 11 GLN B C 1
ATOM 3121 O O . GLN B 1 27 ? -12.012 -23.657 9.801 1.00 20.66 11 GLN B O 1
ATOM 3127 N N . ARG B 1 28 ? -10.995 -24.276 7.897 1.00 19.92 12 ARG B N 1
ATOM 3128 C CA . ARG B 1 28 ? -11.328 -23.011 7.175 1.00 20.61 12 ARG B CA 1
ATOM 3129 C C . ARG B 1 28 ? -12.745 -23.117 6.607 1.00 19.16 12 ARG B C 1
ATOM 3130 O O . ARG B 1 28 ? -13.200 -24.245 6.314 1.00 15.45 12 ARG B O 1
ATOM 3138 N N . ALA B 1 29 ? -13.416 -21.991 6.425 1.00 16.40 13 ALA B N 1
ATOM 3139 C CA . ALA B 1 29 ? -14.740 -21.917 5.768 1.00 16.56 13 ALA B CA 1
ATOM 3140 C C . ALA B 1 29 ? -14.560 -21.900 4.247 1.00 18.97 13 ALA B C 1
ATOM 3141 O O . ALA B 1 29 ? -13.404 -21.790 3.767 1.00 17.79 13 ALA B O 1
ATOM 3143 N N . GLU B 1 30 ? -15.647 -22.046 3.490 1.00 19.68 14 GLU B N 1
ATOM 3144 C CA . GLU B 1 30 ? -15.536 -22.113 1.997 1.00 23.21 14 GLU B CA 1
ATOM 3145 C C . GLU B 1 30 ? -15.922 -20.796 1.333 1.00 22.12 14 GLU B C 1
ATOM 3146 O O . GLU B 1 30 ? -15.193 -20.348 0.435 1.00 26.26 14 GLU B O 1
ATOM 3152 N N . GLY B 1 31 ? -17.053 -20.220 1.696 1.00 22.28 15 GLY B N 1
ATOM 3153 C CA . GLY B 1 31 ? -17.644 -19.127 0.909 1.00 20.09 15 GLY B CA 1
ATOM 3154 C C . GLY B 1 31 ? -17.397 -17.751 1.521 1.00 17.47 15 GLY B C 1
ATOM 3155 O O . GLY B 1 31 ? -16.747 -17.604 2.551 1.00 16.79 15 GLY B O 1
ATOM 3156 N N . PRO B 1 32 ? -17.942 -16.718 0.870 1.00 17.76 16 PRO B N 1
ATOM 3157 C CA . PRO B 1 32 ? -17.781 -15.334 1.277 1.00 17.50 16 PRO B CA 1
ATOM 3158 C C . PRO B 1 32 ? -18.560 -15.045 2.551 1.00 15.59 16 PRO B C 1
ATOM 3159 O O . PRO B 1 32 ? -19.632 -15.644 2.788 1.00 16.82 16 PRO B O 1
ATOM 3163 N N . ALA B 1 33 ? -17.994 -14.168 3.360 1.00 14.30 17 ALA B N 1
ATOM 3164 C CA . ALA B 1 33 ? -18.646 -13.625 4.563 1.00 15.26 17 ALA B CA 1
ATOM 3165 C C . ALA B 1 33 ? -19.950 -12.942 4.141 1.00 15.82 17 ALA B C 1
ATOM 3166 O O . ALA B 1 33 ? -19.965 -12.147 3.184 1.00 16.39 17 ALA B O 1
ATOM 3168 N N . THR B 1 34 ? -21.014 -13.286 4.852 1.00 15.49 18 THR B N 1
ATOM 3169 C CA . THR B 1 34 ? -22.403 -12.916 4.529 1.00 16.97 18 THR B CA 1
ATOM 3170 C C . THR B 1 34 ? -22.989 -12.248 5.766 1.00 14.53 18 THR B C 1
ATOM 3171 O O . THR B 1 34 ? -22.969 -12.866 6.839 1.00 14.43 18 THR B O 1
ATOM 3175 N N . VAL B 1 35 ? -23.559 -11.062 5.597 1.00 14.59 19 VAL B N 1
ATOM 3176 C CA . VAL B 1 35 ? -24.406 -10.423 6.622 1.00 14.11 19 VAL B CA 1
ATOM 3177 C C . VAL B 1 35 ? -25.747 -11.157 6.652 1.00 17.05 19 VAL B C 1
ATOM 3178 O O . VAL B 1 35 ? -26.436 -11.204 5.624 1.00 16.89 19 VAL B O 1
ATOM 3182 N N . MET B 1 36 ? -26.132 -11.670 7.806 1.00 15.06 20 MET B N 1
ATOM 3183 C CA . MET B 1 36 ? -27.343 -12.506 7.960 1.00 17.13 20 MET B CA 1
ATOM 3184 C C . MET B 1 36 ? -28.396 -11.834 8.835 1.00 15.11 20 MET B C 1
ATOM 3185 O O . MET B 1 36 ? -29.453 -12.406 8.934 1.00 16.24 20 MET B O 1
ATOM 3190 N N . ALA B 1 37 ? -28.112 -10.699 9.489 1.00 12.80 21 ALA B N 1
ATOM 3191 C CA . ALA B 1 37 ? -29.071 -9.974 10.360 1.00 12.81 21 ALA B CA 1
ATOM 3192 C C . ALA B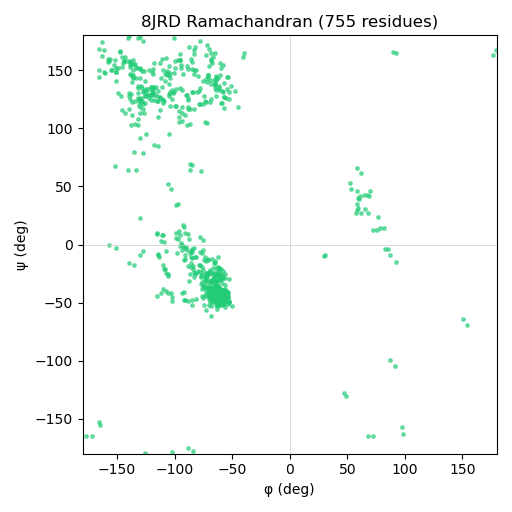 1 37 ? -28.524 -8.582 10.637 1.00 13.66 21 ALA B C 1
ATOM 3193 O O . ALA B 1 37 ? -27.265 -8.435 10.657 1.00 14.14 21 ALA B O 1
ATOM 3195 N N . ILE B 1 38 ? -29.392 -7.602 10.849 1.00 13.43 22 ILE B N 1
ATOM 3196 C CA . ILE B 1 38 ? -28.978 -6.248 11.311 1.00 15.21 22 ILE B CA 1
ATOM 3197 C C . ILE B 1 38 ? -30.003 -5.824 12.328 1.00 16.83 22 ILE B C 1
ATOM 3198 O O . ILE B 1 38 ? -31.196 -5.920 11.980 1.00 19.48 22 ILE B O 1
ATOM 3203 N N . GLY B 1 39 ? -29.589 -5.363 13.496 1.00 14.36 23 GLY B N 1
ATOM 3204 C CA . GLY B 1 39 ? -30.505 -4.804 14.492 1.00 15.65 23 GLY B CA 1
ATOM 3205 C C . GLY B 1 39 ? -29.984 -3.465 14.969 1.00 16.78 23 GLY B C 1
ATOM 3206 O O . GLY B 1 39 ? -28.774 -3.294 14.942 1.00 16.33 23 GLY B O 1
ATOM 3207 N N . THR B 1 40 ? -30.854 -2.550 15.382 1.00 14.69 24 THR B N 1
ATOM 3208 C CA . THR B 1 40 ? -30.427 -1.185 15.765 1.00 16.53 24 THR B CA 1
ATOM 3209 C C . THR B 1 40 ? -31.182 -0.782 17.019 1.00 17.46 24 THR B C 1
ATOM 3210 O O . THR B 1 40 ? -32.273 -1.353 17.274 1.00 16.83 24 THR B O 1
ATOM 3214 N N . ALA B 1 41 ? -30.609 0.124 17.803 1.00 15.88 25 ALA B N 1
ATOM 3215 C CA . ALA B 1 41 ? -31.222 0.611 19.047 1.00 15.77 25 ALA B CA 1
ATOM 3216 C C . ALA B 1 41 ? -30.757 2.037 19.301 1.00 16.94 25 ALA B C 1
ATOM 3217 O O . ALA B 1 41 ? -29.620 2.384 18.911 1.00 15.90 25 ALA B O 1
ATOM 3219 N N . THR B 1 42 ? -31.599 2.859 19.926 1.00 15.58 26 THR B N 1
ATOM 3220 C CA . THR B 1 42 ? -31.203 4.239 20.307 1.00 16.67 26 THR B CA 1
ATOM 3221 C C . THR B 1 42 ? -31.697 4.475 21.717 1.00 18.28 26 THR B C 1
ATOM 3222 O O . THR B 1 42 ? -32.664 3.855 22.157 1.00 19.08 26 THR B O 1
ATOM 3226 N N . PRO B 1 43 ? -31.068 5.394 22.469 1.00 17.47 27 PRO B N 1
ATOM 3227 C CA . PRO B 1 43 ? -31.625 5.814 23.741 1.00 18.25 27 PRO B CA 1
ATOM 3228 C C . PRO B 1 43 ? -33.006 6.438 23.526 1.00 18.54 27 PRO B C 1
ATOM 3229 O O . PRO B 1 43 ? -33.354 6.892 22.445 1.00 19.47 27 PRO B O 1
ATOM 3233 N N . PRO B 1 44 ? -33.854 6.429 24.559 1.00 19.03 28 PRO B N 1
ATOM 3234 C CA . PRO B 1 44 ? -35.236 6.897 24.410 1.00 23.02 28 PRO B CA 1
ATOM 3235 C C . PRO B 1 44 ? -35.416 8.416 24.266 1.00 24.31 28 PRO B C 1
ATOM 3236 O O . PRO B 1 44 ? -36.407 8.817 23.661 1.00 25.46 28 PRO B O 1
ATOM 3240 N N . ASN B 1 45 ? -34.484 9.226 24.763 1.00 23.28 29 ASN B N 1
ATOM 3241 C CA . ASN B 1 45 ? -34.635 10.720 24.754 1.00 25.76 29 ASN B CA 1
ATOM 3242 C C . ASN B 1 45 ? -34.446 11.262 23.332 1.00 24.45 29 ASN B C 1
ATOM 3243 O O . ASN B 1 45 ? -33.301 11.286 22.826 1.00 26.36 29 ASN B O 1
ATOM 3248 N N . CYS B 1 46 ? -35.524 11.657 22.665 1.00 23.65 30 CYS B N 1
ATOM 3249 C CA . CYS B 1 46 ? -35.497 12.187 21.283 1.00 24.79 30 CYS B CA 1
ATOM 3250 C C . CYS B 1 46 ? -35.280 13.701 21.352 1.00 25.21 30 CYS B C 1
ATOM 3251 O O . CYS B 1 46 ? -36.074 14.390 22.014 1.00 26.00 30 CYS B O 1
ATOM 3254 N N . VAL B 1 47 ? -34.271 14.207 20.665 1.00 24.56 31 VAL B N 1
ATOM 3255 C CA . VAL B 1 47 ? -33.855 15.638 20.747 1.00 23.98 31 VAL B CA 1
ATOM 3256 C C . VAL B 1 47 ? -34.094 16.322 19.406 1.00 22.55 31 VAL B C 1
ATOM 3257 O O . VAL B 1 47 ? -33.446 16.009 18.409 1.00 21.11 31 VAL B O 1
ATOM 3261 N N . ASP B 1 48 ? -35.077 17.215 19.370 1.00 23.88 32 ASP B N 1
ATOM 3262 C CA . ASP B 1 48 ? -35.495 17.924 18.142 1.00 24.36 32 ASP B CA 1
ATOM 3263 C C . ASP B 1 48 ? -34.365 18.882 17.726 1.00 21.58 32 ASP B C 1
ATOM 3264 O O . ASP B 1 48 ? -33.953 19.676 18.575 1.00 27.53 32 ASP B O 1
ATOM 3269 N N . GLN B 1 49 ? -33.854 18.813 16.502 1.00 21.25 33 GLN B N 1
ATOM 3270 C CA . GLN B 1 49 ? -32.752 19.708 16.061 1.00 22.91 33 GLN B CA 1
ATOM 3271 C C . GLN B 1 49 ? -33.265 21.164 15.982 1.00 26.44 33 GLN B C 1
ATOM 3272 O O . GLN B 1 49 ? -32.483 22.076 16.279 1.00 26.67 33 GLN B O 1
ATOM 3278 N N . SER B 1 50 ? -34.535 21.399 15.671 1.00 26.85 34 SER B N 1
ATOM 3279 C CA . SER B 1 50 ? -35.029 22.797 15.449 1.00 29.82 34 SER B CA 1
ATOM 3280 C C . SER B 1 50 ? -35.042 23.605 16.765 1.00 29.96 34 SER B C 1
ATOM 3281 O O . SER B 1 50 ? -34.985 24.839 16.692 1.00 33.12 34 SER B O 1
ATOM 3284 N N . THR B 1 51 ? -35.072 22.951 17.928 1.00 26.96 35 THR B N 1
ATOM 3285 C CA . THR B 1 51 ? -35.091 23.591 19.272 1.00 28.33 35 THR B CA 1
ATOM 3286 C C . THR B 1 51 ? -33.756 23.383 20.010 1.00 29.16 35 THR B C 1
ATOM 3287 O O . THR B 1 51 ? -33.601 23.847 21.160 1.00 24.95 35 THR B O 1
ATOM 3291 N N . TYR B 1 52 ? -32.780 22.742 19.380 1.00 26.57 36 TYR B N 1
ATOM 3292 C CA . TYR B 1 52 ? -31.585 22.299 20.131 1.00 25.92 36 TYR B CA 1
ATOM 3293 C C . TYR B 1 52 ? -30.753 23.510 20.561 1.00 24.97 36 TYR B C 1
ATOM 3294 O O . TYR B 1 52 ? -30.287 23.544 21.690 1.00 25.09 36 TYR B O 1
ATOM 3303 N N . PRO B 1 53 ? -30.530 24.536 19.714 1.00 26.97 37 PRO B N 1
ATOM 3304 C CA . PRO B 1 53 ? -29.746 25.696 20.144 1.00 28.61 37 PRO B CA 1
ATOM 3305 C C . PRO B 1 53 ? -30.299 26.329 21.427 1.00 27.74 37 PRO B C 1
ATOM 3306 O O . PRO B 1 53 ? -29.515 26.633 22.286 1.00 27.06 37 PRO B O 1
ATOM 3310 N N . ASP B 1 54 ? -31.615 26.449 21.586 1.00 28.83 38 ASP B N 1
ATOM 3311 C CA . ASP B 1 54 ? -32.186 27.035 22.830 1.00 30.05 38 ASP B CA 1
ATOM 3312 C C . ASP B 1 54 ? -31.972 26.094 24.019 1.00 32.51 38 ASP B C 1
ATOM 3313 O O . ASP B 1 54 ? -31.591 26.601 25.115 1.00 31.26 38 ASP B O 1
ATOM 3318 N N . TYR B 1 55 ? -32.227 24.786 23.839 1.00 27.77 39 TYR B N 1
ATOM 3319 C CA . TYR B 1 55 ? -31.955 23.765 24.881 1.00 31.75 39 TYR B CA 1
ATOM 3320 C C . TYR B 1 55 ? -30.472 23.835 25.283 1.00 25.52 39 TYR B C 1
ATOM 3321 O O . TYR B 1 55 ? -30.171 24.003 26.448 1.00 26.67 39 TYR B O 1
ATOM 3330 N N . TYR B 1 56 ? -29.564 23.743 24.305 1.00 25.77 40 TYR B N 1
ATOM 3331 C CA . TYR B 1 56 ? -28.102 23.567 24.539 1.00 25.25 40 TYR B CA 1
ATOM 3332 C C . TYR B 1 56 ? -27.538 24.797 25.262 1.00 26.75 40 TYR B C 1
ATOM 3333 O O . TYR B 1 56 ? -26.816 24.660 26.285 1.00 23.47 40 TYR B O 1
ATOM 3342 N N . PHE B 1 57 ? -27.889 25.997 24.779 1.00 27.37 41 PHE B N 1
ATOM 3343 C CA . PHE B 1 57 ? -27.357 27.250 25.384 1.00 29.92 41 PHE B CA 1
ATOM 3344 C C . PHE B 1 57 ? -27.928 27.414 26.800 1.00 29.76 41 PHE B C 1
ATOM 3345 O O . PHE B 1 57 ? -27.195 27.901 27.708 1.00 31.23 41 PHE B O 1
ATOM 3353 N N . ARG B 1 58 ? -29.152 26.954 27.032 1.00 30.18 42 ARG B N 1
ATOM 3354 C CA . ARG B 1 58 ? -29.769 27.061 28.377 1.00 30.22 42 ARG B CA 1
ATOM 3355 C C . ARG B 1 58 ? -29.078 26.115 29.344 1.00 31.61 42 ARG B C 1
ATOM 3356 O O . ARG B 1 58 ? -28.722 26.546 30.440 1.00 30.46 42 ARG B O 1
ATOM 3364 N N . ILE B 1 59 ? -28.963 24.841 28.978 1.00 30.28 43 ILE B N 1
ATOM 3365 C CA . ILE B 1 59 ? -28.541 23.785 29.946 1.00 32.08 43 ILE B CA 1
ATOM 3366 C C . ILE B 1 59 ? -27.057 23.958 30.300 1.00 28.18 43 ILE B C 1
ATOM 3367 O O . ILE B 1 59 ? -26.663 23.507 31.366 1.00 32.31 43 ILE B O 1
ATOM 3372 N N . THR B 1 60 ? -26.280 24.604 29.436 1.00 27.47 44 THR B N 1
ATOM 3373 C CA . THR B 1 60 ? -24.843 24.902 29.649 1.00 29.74 44 THR B CA 1
ATOM 3374 C C . THR B 1 60 ? -24.655 26.316 30.204 1.00 30.82 44 THR B C 1
ATOM 3375 O O . THR B 1 60 ? -23.520 26.776 30.172 1.00 32.47 44 THR B O 1
ATOM 3379 N N . ASN B 1 61 ? -25.738 26.977 30.638 1.00 33.52 45 ASN B N 1
ATOM 3380 C CA . ASN B 1 61 ? -25.706 28.329 31.267 1.00 32.28 45 ASN B CA 1
ATOM 3381 C C . ASN B 1 61 ? -24.940 29.302 30.353 1.00 31.21 45 ASN B C 1
ATOM 3382 O O . ASN B 1 61 ? -24.046 29.993 30.828 1.00 34.73 45 ASN B O 1
ATOM 3387 N N . SER B 1 62 ? -25.304 29.404 29.076 1.00 30.94 46 SER B N 1
ATOM 3388 C CA . SER B 1 62 ? -24.513 30.127 28.052 1.00 33.30 46 SER B CA 1
ATOM 3389 C C . SER B 1 62 ? -25.394 31.099 27.263 1.00 33.03 46 SER B C 1
ATOM 3390 O O . SER B 1 62 ? -25.022 31.444 26.124 1.00 31.85 46 SER B O 1
ATOM 3393 N N . GLU B 1 63 ? -26.521 31.517 27.831 1.00 36.00 47 GLU B N 1
ATOM 3394 C CA . GLU B 1 63 ? -27.547 32.311 27.087 1.00 41.18 47 GLU B CA 1
ATOM 3395 C C . GLU B 1 63 ? -27.004 33.722 26.780 1.00 41.67 47 GLU B C 1
ATOM 3396 O O . GLU B 1 63 ? -27.429 34.304 25.773 1.00 44.29 47 GLU B O 1
ATOM 3402 N N . HIS B 1 64 ? -26.029 34.209 27.553 1.00 38.70 48 HIS B N 1
ATOM 3403 C CA . HIS B 1 64 ? -25.353 35.518 27.352 1.00 43.30 48 HIS B CA 1
ATOM 3404 C C . HIS B 1 64 ? -24.551 35.493 26.046 1.00 45.45 48 HIS B C 1
ATOM 3405 O O . HIS B 1 64 ? -24.417 36.565 25.444 1.00 45.54 48 HIS B O 1
ATOM 3412 N N . MET B 1 65 ? -24.062 34.326 25.596 1.00 40.80 49 MET B N 1
ATOM 3413 C CA . MET B 1 65 ? -23.238 34.213 24.366 1.00 37.94 49 MET B CA 1
ATOM 3414 C C . MET B 1 65 ? -24.136 34.301 23.119 1.00 40.21 49 MET B C 1
ATOM 3415 O O . MET B 1 65 ? -24.165 33.343 22.315 1.00 33.73 49 MET B O 1
ATOM 3420 N N . THR B 1 66 ? -24.814 35.439 22.906 1.00 37.73 50 THR B N 1
ATOM 3421 C CA . THR B 1 66 ? -25.880 35.598 21.874 1.00 38.12 50 THR B CA 1
ATOM 3422 C C . THR B 1 66 ? -25.295 35.428 20.457 1.00 36.73 50 THR B C 1
ATOM 3423 O O . THR B 1 66 ? -25.988 34.855 19.606 1.00 36.72 50 THR B O 1
ATOM 3427 N N . GLU B 1 67 ? -24.078 35.910 20.200 1.00 35.55 51 GLU B N 1
ATOM 3428 C CA . GLU B 1 67 ? -23.425 35.803 18.870 1.00 40.69 51 GLU B CA 1
ATOM 3429 C C . GLU B 1 67 ? -23.073 34.330 18.599 1.00 37.96 51 GLU B C 1
ATOM 3430 O O . GLU B 1 67 ? -23.204 33.872 17.439 1.00 37.50 51 GLU B O 1
ATOM 3436 N N . LEU B 1 68 ? -22.594 33.627 19.623 1.00 37.67 52 LEU B N 1
ATOM 3437 C CA . LEU B 1 68 ? -22.166 32.207 19.486 1.00 34.96 52 LEU B CA 1
ATOM 3438 C C . LEU B 1 68 ? -23.425 31.352 19.263 1.00 30.20 52 LEU B C 1
ATOM 3439 O O . LEU B 1 68 ? -23.392 30.449 18.446 1.00 29.95 52 LEU B O 1
ATOM 3444 N N . LYS B 1 69 ? -24.534 31.681 19.915 1.00 29.63 53 LYS B N 1
ATOM 3445 C CA . LYS B 1 69 ? -25.807 30.937 19.746 1.00 30.20 53 LYS B CA 1
ATOM 3446 C C . LYS B 1 69 ? -26.329 31.092 18.307 1.00 31.58 53 LYS B C 1
ATOM 3447 O O . LYS B 1 69 ? -26.815 30.101 17.764 1.00 32.40 53 LYS B O 1
ATOM 3453 N N . GLU B 1 70 ? -26.191 32.258 17.676 1.00 32.74 54 GLU B N 1
ATOM 3454 C CA . GLU B 1 70 ? -26.614 32.466 16.265 1.00 33.35 54 GLU B CA 1
ATOM 3455 C C . GLU B 1 70 ? -25.777 31.600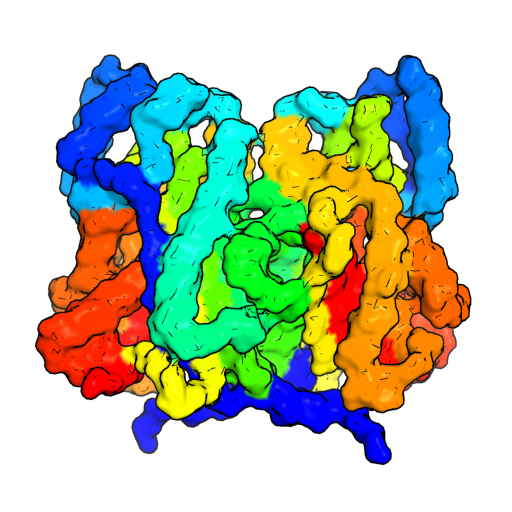 15.316 1.00 30.88 54 GLU B C 1
ATOM 3456 O O . GLU B 1 70 ? -26.357 31.007 14.346 1.00 31.61 54 GLU B O 1
ATOM 3462 N N . LYS B 1 71 ? -24.471 31.539 15.559 1.00 28.66 55 LYS B N 1
ATOM 3463 C CA . LYS B 1 71 ? -23.508 30.652 14.847 1.00 30.40 55 LYS B CA 1
ATOM 3464 C C . LYS B 1 71 ? -23.960 29.182 14.977 1.00 26.85 55 LYS B C 1
ATOM 3465 O O . LYS B 1 71 ? -24.050 28.487 13.942 1.00 27.39 55 LYS B O 1
ATOM 3471 N N . PHE B 1 72 ? -24.267 28.748 16.194 1.00 26.83 56 PHE B N 1
ATOM 3472 C CA . PHE B 1 72 ? -24.746 27.366 16.483 1.00 25.37 56 PHE B CA 1
ATOM 3473 C C . PHE B 1 72 ? -26.115 27.110 15.835 1.00 26.74 56 PHE B C 1
ATOM 3474 O O . PHE B 1 72 ? -26.317 26.004 15.296 1.00 25.81 56 PHE B O 1
ATOM 3482 N N . LYS B 1 73 ? -27.036 28.083 15.827 1.00 24.16 57 LYS B N 1
ATOM 3483 C CA . LYS B 1 73 ? -28.310 27.933 15.067 1.00 29.19 57 LYS B CA 1
ATOM 3484 C C . LYS B 1 73 ? -28.007 27.682 13.594 1.00 24.83 57 LYS B C 1
ATOM 3485 O O . LYS B 1 73 ? -28.676 26.839 13.010 1.00 27.81 57 LYS B O 1
ATOM 3491 N N . ARG B 1 74 ? -27.055 28.409 13.012 1.00 24.87 58 ARG B N 1
ATOM 3492 C CA . ARG B 1 74 ? -26.666 28.287 11.577 1.00 26.40 58 ARG B CA 1
ATOM 3493 C C . ARG B 1 74 ? -26.092 26.888 11.346 1.00 26.56 58 ARG B C 1
ATOM 3494 O O . ARG B 1 74 ? -26.473 26.262 10.370 1.00 27.54 58 ARG B O 1
ATOM 3502 N N . MET B 1 75 ? -25.213 26.414 12.226 1.00 26.88 59 MET B N 1
ATOM 3503 C CA . MET B 1 75 ? -24.716 25.002 12.177 1.00 28.28 59 MET B CA 1
ATOM 3504 C C . MET B 1 75 ? -25.891 23.994 12.243 1.00 25.69 59 MET B C 1
ATOM 3505 O O . MET B 1 75 ? -25.936 23.093 11.401 1.00 25.31 59 MET B O 1
ATOM 3510 N N . CYS B 1 76 ? -26.793 24.114 13.217 1.00 24.57 60 CYS B N 1
ATOM 3511 C CA . CYS B 1 76 ? -27.917 23.163 13.403 1.00 25.90 60 CYS B CA 1
ATOM 3512 C C . CYS B 1 76 ? -28.844 23.224 12.178 1.00 30.91 60 CYS B C 1
ATOM 3513 O O . CYS B 1 76 ? -29.231 22.158 11.664 1.00 28.63 60 CYS B O 1
ATOM 3516 N N . ASP B 1 77 ? -29.133 24.425 11.653 1.00 32.79 61 ASP B N 1
ATOM 3517 C CA . ASP B 1 77 ? -30.030 24.578 10.480 1.00 32.52 61 ASP B CA 1
ATOM 3518 C C . ASP B 1 77 ? -29.390 23.953 9.253 1.00 27.74 61 ASP B C 1
ATOM 3519 O O . ASP B 1 77 ? -30.113 23.394 8.473 1.00 33.07 61 ASP B O 1
ATOM 3524 N N . LYS B 1 78 ? -28.075 24.032 9.093 1.00 28.04 62 LYS B N 1
ATOM 3525 C CA . LYS B 1 78 ? -27.392 23.486 7.889 1.00 25.72 62 LYS B CA 1
ATOM 3526 C C . LYS B 1 78 ? -27.098 21.980 8.048 1.00 25.14 62 LYS B C 1
ATOM 3527 O O . LYS B 1 78 ? -26.655 21.360 7.046 1.00 23.40 62 LYS B O 1
ATOM 3533 N N . SER B 1 79 ? -27.245 21.424 9.254 1.00 25.20 63 SER B N 1
ATOM 3534 C CA . SER B 1 79 ? -26.780 20.033 9.578 1.00 23.91 63 SER B CA 1
ATOM 3535 C C . SER B 1 79 ? -27.590 18.985 8.804 1.00 25.73 63 SER B C 1
ATOM 3536 O O . SER B 1 79 ? -27.090 17.826 8.630 1.00 23.87 63 SER B O 1
ATOM 3539 N N . MET B 1 80 ? -28.782 19.342 8.326 1.00 23.70 64 MET B N 1
ATOM 3540 C CA . MET B 1 80 ? -29.715 18.396 7.655 1.00 23.43 64 MET B CA 1
ATOM 3541 C C . MET B 1 80 ? -30.034 17.246 8.611 1.00 21.36 64 MET B C 1
ATOM 3542 O O . MET B 1 80 ? -30.383 16.157 8.140 1.00 21.94 64 MET B O 1
ATOM 3547 N N . ILE B 1 81 ? -29.949 17.512 9.910 1.00 21.80 65 ILE B N 1
ATOM 3548 C CA . ILE B 1 81 ? -30.444 16.600 10.961 1.00 21.27 65 ILE B CA 1
ATOM 3549 C C . ILE B 1 81 ? -31.777 17.130 11.481 1.00 24.66 65 ILE B C 1
ATOM 3550 O O . ILE B 1 81 ? -31.824 18.290 11.913 1.00 23.83 65 ILE B O 1
ATOM 3555 N N . LYS B 1 82 ? -32.768 16.255 11.592 1.00 23.88 66 LYS B N 1
ATOM 3556 C CA . LYS B 1 82 ? -34.101 16.590 12.133 1.00 25.47 66 LYS B CA 1
ATOM 3557 C C . LYS B 1 82 ? -34.107 16.259 13.614 1.00 22.91 66 LYS B C 1
ATOM 3558 O O . LYS B 1 82 ? -34.710 16.990 14.383 1.00 21.03 66 LYS B O 1
ATOM 3564 N N . LYS B 1 83 ? -33.526 15.125 14.020 1.00 20.16 67 LYS B N 1
ATOM 3565 C CA . LYS B 1 83 ? -33.532 14.727 15.442 1.00 21.86 67 LYS B CA 1
ATOM 3566 C C . LYS B 1 83 ? -32.379 13.753 15.700 1.00 18.89 67 LYS B C 1
ATOM 3567 O O . LYS B 1 83 ? -31.828 13.218 14.751 1.00 19.36 67 LYS B O 1
ATOM 3573 N N . ARG B 1 84 ? -32.031 13.655 16.956 1.00 19.88 68 ARG B N 1
ATOM 3574 C CA . ARG B 1 84 ? -30.990 12.735 17.479 1.00 20.90 68 ARG B CA 1
ATOM 3575 C C . ARG B 1 84 ? -31.534 12.154 18.774 1.00 20.26 68 ARG B C 1
ATOM 3576 O O . ARG B 1 84 ? -32.437 12.769 19.376 1.00 22.56 68 ARG B O 1
ATOM 3584 N N . TYR B 1 85 ? -31.009 11.012 19.167 1.00 18.54 69 TYR B N 1
ATOM 3585 C CA . TYR B 1 85 ? -31.358 10.317 20.409 1.00 19.03 69 TYR B CA 1
ATOM 3586 C C . TYR B 1 85 ? -30.139 10.413 21.306 1.00 19.65 69 TYR B C 1
ATOM 3587 O O . TYR B 1 85 ? -29.008 10.308 20.806 1.00 20.94 69 TYR B O 1
ATOM 3596 N N . MET B 1 86 ? -30.369 10.717 22.563 1.00 19.34 70 MET B N 1
ATOM 3597 C CA . MET B 1 86 ? -29.299 11.053 23.511 1.00 21.97 70 MET B CA 1
ATOM 3598 C C . MET B 1 86 ? -29.610 10.391 24.839 1.00 24.19 70 MET B C 1
ATOM 3599 O O . MET B 1 86 ? -30.722 10.585 25.370 1.00 24.46 70 MET B O 1
ATOM 3604 N N . TYR B 1 87 ? -28.650 9.614 25.335 1.00 19.90 71 TYR B N 1
ATOM 3605 C CA . TYR B 1 87 ? -28.663 9.120 26.721 1.00 20.05 71 TYR B CA 1
ATOM 3606 C C . TYR B 1 87 ? -28.794 10.318 27.664 1.00 20.23 71 TYR B C 1
ATOM 3607 O O . TYR B 1 87 ? -29.552 10.254 28.658 1.00 19.50 71 TYR B O 1
ATOM 3616 N N . LEU B 1 88 ? -28.046 11.384 27.389 1.00 19.85 72 LEU B N 1
ATOM 3617 C CA . LEU B 1 88 ? -28.044 12.566 28.278 1.00 22.53 72 LEU B CA 1
ATOM 3618 C C . LEU B 1 88 ? -29.414 13.223 28.156 1.00 24.12 72 LEU B C 1
ATOM 3619 O O . LEU B 1 88 ? -29.917 13.358 27.033 1.00 27.22 72 LEU B O 1
ATOM 3624 N N . ASN B 1 89 ? -29.971 13.648 29.279 1.00 26.12 73 ASN B N 1
ATOM 3625 C CA . ASN B 1 89 ? -31.213 14.471 29.267 1.00 27.82 73 ASN B CA 1
ATOM 3626 C C . ASN B 1 89 ? -31.059 15.533 30.335 1.00 28.05 73 ASN B C 1
ATOM 3627 O O . ASN B 1 89 ? -30.030 15.573 31.003 1.00 25.10 73 ASN B O 1
ATOM 3632 N N . GLU B 1 90 ? -32.050 16.401 30.458 1.00 29.68 74 GLU B N 1
ATOM 3633 C CA . GLU B 1 90 ? -31.942 17.566 31.350 1.00 28.97 74 GLU B CA 1
ATOM 3634 C C . GLU B 1 90 ? -31.657 17.083 32.770 1.00 26.30 74 GLU B C 1
ATOM 3635 O O . GLU B 1 90 ? -30.862 17.718 33.468 1.00 27.80 74 GLU B O 1
ATOM 3641 N N . GLU B 1 91 ? -32.279 15.991 33.192 1.00 28.42 75 GLU B N 1
ATOM 3642 C CA . GLU B 1 91 ? -32.220 15.526 34.597 1.00 33.50 75 GLU B CA 1
ATOM 3643 C C . GLU B 1 91 ? -30.773 15.101 34.899 1.00 29.92 75 GLU B C 1
ATOM 3644 O O . GLU B 1 91 ? -30.234 15.439 35.949 1.00 26.10 75 GLU B O 1
ATOM 3650 N N . ILE B 1 92 ? -30.161 14.351 33.990 1.00 29.60 76 ILE B N 1
ATOM 3651 C CA . ILE B 1 92 ? -28.770 13.839 34.181 1.00 27.68 76 ILE B CA 1
ATOM 3652 C C . ILE B 1 92 ? -27.808 15.024 34.162 1.00 25.56 76 ILE B C 1
ATOM 3653 O O . ILE B 1 92 ? -26.911 15.040 35.000 1.00 30.34 76 ILE B O 1
ATOM 3658 N N . LEU B 1 93 ? -28.020 15.986 33.273 1.00 25.73 77 LEU B N 1
ATOM 3659 C CA . LEU B 1 93 ? -27.133 17.171 33.126 1.00 28.08 77 LEU B CA 1
ATOM 3660 C C . LEU B 1 93 ? -27.198 18.047 34.376 1.00 32.93 77 LEU B C 1
ATOM 3661 O O . LEU B 1 93 ? -26.109 18.459 34.818 1.00 31.00 77 LEU B O 1
ATOM 3666 N N . LYS B 1 94 ? -28.387 18.244 34.972 1.00 33.78 78 LYS B N 1
ATOM 3667 C CA . LYS B 1 94 ? -28.532 19.006 36.246 1.00 36.53 78 LYS B CA 1
ATOM 3668 C C . LYS B 1 94 ? -27.829 18.261 37.387 1.00 34.65 78 LYS B C 1
ATOM 3669 O O . LYS B 1 94 ? -27.190 18.936 38.187 1.00 37.93 78 LYS B O 1
ATOM 3675 N N . GLU B 1 95 ? -27.857 16.929 37.399 1.00 33.45 79 GLU B N 1
ATOM 3676 C CA . GLU B 1 95 ? -27.140 16.085 38.388 1.00 39.25 79 GLU B CA 1
ATOM 3677 C C . GLU B 1 95 ? -25.617 16.115 38.159 1.00 40.36 79 GLU B C 1
ATOM 3678 O O . GLU B 1 95 ? -24.911 15.568 39.022 1.00 43.55 79 GLU B O 1
ATOM 3684 N N . ASN B 1 96 ? -25.128 16.627 37.021 1.00 35.41 80 ASN B N 1
ATOM 3685 C CA . ASN B 1 96 ? -23.692 16.529 36.624 1.00 37.31 80 ASN B CA 1
ATOM 3686 C C . ASN B 1 96 ? -23.248 17.841 35.988 1.00 37.86 80 ASN B C 1
ATOM 3687 O O . ASN B 1 96 ? -22.892 17.870 34.811 1.00 39.00 80 ASN B O 1
ATOM 3692 N N . PRO B 1 97 ? -23.248 18.956 36.752 1.00 36.13 81 PRO B N 1
ATOM 3693 C CA . PRO B 1 97 ? -22.834 20.260 36.241 1.00 36.34 81 PRO B CA 1
ATOM 3694 C C . PRO B 1 97 ? -21.447 20.266 35.576 1.00 33.57 81 PRO B C 1
ATOM 3695 O O . PRO B 1 97 ? -21.235 21.091 34.673 1.00 30.09 81 PRO B O 1
ATOM 3699 N N . SER B 1 98 ? -20.528 19.389 36.016 1.00 30.29 82 SER B N 1
ATOM 3700 C CA . SER B 1 98 ? -19.156 19.313 35.438 1.00 28.72 82 SER B CA 1
ATOM 3701 C C . SER B 1 98 ? -19.250 19.001 33.940 1.00 24.88 82 SER B C 1
ATOM 3702 O O . SER B 1 98 ? -18.432 19.487 33.186 1.00 27.16 82 SER B O 1
ATOM 3705 N N . VAL B 1 99 ? -20.245 18.237 33.515 1.00 25.45 83 VAL B N 1
ATOM 3706 C CA . VAL B 1 99 ? -20.420 17.873 32.077 1.00 26.90 83 VAL B CA 1
ATOM 3707 C C . VAL B 1 99 ? -20.909 19.085 31.258 1.00 29.61 83 VAL B C 1
ATOM 3708 O O . VAL B 1 99 ? -20.629 19.163 30.025 1.00 26.82 83 VAL B O 1
ATOM 3712 N N . CYS B 1 100 ? -21.593 20.030 31.898 1.00 29.48 84 CYS B N 1
ATOM 3713 C CA . CYS B 1 100 ? -22.185 21.218 31.232 1.00 30.42 84 CYS B CA 1
ATOM 3714 C C . CYS B 1 100 ? -21.172 22.337 31.069 1.00 34.04 84 CYS B C 1
ATOM 3715 O O . CYS B 1 100 ? -21.463 23.224 30.281 1.00 39.92 84 CYS B O 1
ATOM 3718 N N . ALA B 1 101 ? -20.088 22.355 31.846 1.00 31.83 85 ALA B N 1
ATOM 3719 C CA . ALA B 1 101 ? -18.971 23.312 31.623 1.00 35.32 85 ALA B CA 1
ATOM 3720 C C . ALA B 1 101 ? -18.282 22.972 30.287 1.00 38.56 85 ALA B C 1
ATOM 3721 O O . ALA B 1 101 ? -18.536 21.824 29.717 1.00 40.19 85 ALA B O 1
ATOM 3723 N N . TYR B 1 102 ? -17.526 23.926 29.723 1.00 34.34 86 TYR B N 1
ATOM 3724 C CA . TYR B 1 102 ? -16.694 23.677 28.525 1.00 35.10 86 TYR B CA 1
ATOM 3725 C C . TYR B 1 102 ? -15.555 22.739 28.958 1.00 34.83 86 TYR B C 1
ATOM 3726 O O . TYR B 1 102 ? -15.245 21.773 28.249 1.00 37.65 86 TYR B O 1
ATOM 3735 N N . MET B 1 103 ? -14.905 23.036 30.077 1.00 34.05 87 MET B N 1
ATOM 3736 C CA . MET B 1 103 ? -13.709 22.271 30.482 1.00 39.33 87 MET B CA 1
ATOM 3737 C C . MET B 1 103 ? -13.583 22.302 32.003 1.00 34.12 87 MET B C 1
ATOM 3738 O O . MET B 1 103 ? -12.602 22.779 32.503 1.00 42.10 87 MET B O 1
ATOM 3743 N N . ALA B 1 104 ? -14.517 21.657 32.687 1.00 30.37 88 ALA B N 1
ATOM 3744 C CA . ALA B 1 104 ? -14.405 21.255 34.105 1.00 28.58 88 ALA B CA 1
ATOM 3745 C C . ALA B 1 104 ? -14.017 19.780 34.124 1.00 25.83 88 ALA B C 1
ATOM 3746 O O . ALA B 1 104 ? -14.373 19.038 33.200 1.00 25.30 88 ALA B O 1
ATOM 3748 N N . PRO B 1 105 ? -13.314 19.323 35.180 1.00 24.92 89 PRO B N 1
ATOM 3749 C CA . PRO B 1 105 ? -13.007 17.908 35.353 1.00 23.39 89 PRO B CA 1
ATOM 3750 C C . PRO B 1 105 ? -14.316 17.113 35.420 1.00 24.01 89 PRO B C 1
ATOM 3751 O O . PRO B 1 105 ? -15.182 17.339 36.285 1.00 23.55 89 PRO B O 1
ATOM 3755 N N . SER B 1 106 ? -14.453 16.158 34.505 1.00 21.22 90 SER B N 1
ATOM 3756 C CA . SER B 1 106 ? -15.722 15.439 34.313 1.00 18.75 90 SER B CA 1
ATOM 3757 C C . SER B 1 106 ? -15.512 13.998 33.801 1.00 18.51 90 SER B C 1
ATOM 3758 O O . SER B 1 106 ? -16.512 13.312 33.618 1.00 18.24 90 SER B O 1
ATOM 3761 N N . LEU B 1 107 ? -14.282 13.540 33.528 1.00 19.51 91 LEU B N 1
ATOM 3762 C CA . LEU B 1 107 ? -14.110 12.195 32.920 1.00 18.23 91 LEU B CA 1
ATOM 3763 C C . LEU B 1 107 ? -14.748 11.129 33.807 1.00 18.10 91 LEU B C 1
ATOM 3764 O O . LEU B 1 107 ? -15.356 10.172 33.249 1.00 19.07 91 LEU B O 1
ATOM 3769 N N . ASP B 1 108 ? -14.599 11.205 35.131 1.00 16.55 92 ASP B N 1
ATOM 3770 C CA . ASP B 1 108 ? -15.074 10.125 36.023 1.00 18.52 92 ASP B CA 1
ATOM 3771 C C . ASP B 1 108 ? -16.592 10.029 35.938 1.00 18.52 92 ASP B C 1
ATOM 3772 O O . ASP B 1 108 ? -17.125 8.894 35.872 1.00 20.04 92 ASP B O 1
ATOM 3777 N N . ALA B 1 109 ? -17.283 11.161 35.910 1.00 18.66 93 ALA B N 1
ATOM 3778 C CA . ALA B 1 109 ? -18.768 11.177 35.800 1.00 18.20 93 ALA B CA 1
ATOM 3779 C C . ALA B 1 109 ? -19.182 10.625 34.420 1.00 17.02 93 ALA B C 1
ATOM 3780 O O . ALA B 1 109 ? -20.113 9.829 34.327 1.00 17.92 93 ALA B O 1
ATOM 3782 N N . ARG B 1 110 ? -18.453 10.966 33.378 1.00 16.75 94 ARG B N 1
ATOM 3783 C CA . ARG B 1 110 ? -18.754 10.489 32.001 1.00 17.74 94 ARG B CA 1
ATOM 3784 C C . ARG B 1 110 ? -18.450 8.984 31.867 1.00 17.15 94 ARG B C 1
ATOM 3785 O O . ARG B 1 110 ? -19.283 8.280 31.291 1.00 15.89 94 ARG B O 1
ATOM 3793 N N . GLN B 1 111 ? -17.306 8.520 32.378 1.00 16.16 95 GLN B N 1
ATOM 3794 C CA . GLN B 1 111 ? -17.016 7.064 32.435 1.00 17.25 95 GLN B CA 1
ATOM 3795 C C . GLN B 1 111 ? -18.126 6.313 33.174 1.00 19.33 95 GLN B C 1
ATOM 3796 O O . GLN B 1 111 ? -18.591 5.256 32.689 1.00 18.13 95 GLN B O 1
ATOM 3802 N N . ASP B 1 112 ? -18.533 6.797 34.342 1.00 18.52 96 ASP B N 1
ATOM 3803 C CA . ASP B 1 112 ? -19.553 6.102 35.148 1.00 19.46 96 ASP B CA 1
ATOM 3804 C C . ASP B 1 112 ? -20.819 5.919 34.290 1.00 20.72 96 ASP B C 1
ATOM 3805 O O . ASP B 1 112 ? -21.492 4.906 34.439 1.00 22.35 96 ASP B O 1
ATOM 3810 N N . MET B 1 113 ? -21.138 6.863 33.416 1.00 20.31 97 MET B N 1
ATOM 3811 C CA . MET B 1 113 ? -22.310 6.741 32.516 1.00 20.54 97 MET B CA 1
ATOM 3812 C C . MET B 1 113 ? -22.000 5.703 31.442 1.00 18.90 97 MET B C 1
ATOM 3813 O O . MET B 1 113 ? -22.760 4.708 31.361 1.00 19.53 97 MET B O 1
ATOM 3818 N N . VAL B 1 114 ? -20.917 5.868 30.680 1.00 15.75 98 VAL B N 1
ATOM 3819 C CA . VAL B 1 114 ? -20.824 5.120 29.402 1.00 16.90 98 VAL B CA 1
ATOM 3820 C C . VAL B 1 114 ? -20.311 3.702 29.643 1.00 17.17 98 VAL B C 1
ATOM 3821 O O . VAL B 1 114 ? -20.582 2.834 28.783 1.00 17.08 98 VAL B O 1
ATOM 3825 N N . VAL B 1 115 ? -19.580 3.432 30.733 1.00 16.40 99 VAL B N 1
ATOM 3826 C CA . VAL B 1 115 ? -19.116 2.033 30.998 1.00 17.60 99 VAL B CA 1
ATOM 3827 C C . VAL B 1 115 ? -20.327 1.105 31.211 1.00 18.51 99 VAL B C 1
ATOM 3828 O O . VAL B 1 115 ? -20.226 -0.116 30.938 1.00 19.11 99 VAL B O 1
ATOM 3832 N N . VAL B 1 116 ? -21.452 1.648 31.666 1.00 18.42 100 VAL B N 1
ATOM 3833 C CA . VAL B 1 116 ? -22.728 0.891 31.814 1.00 19.86 100 VAL B CA 1
ATOM 3834 C C . VAL B 1 116 ? -23.589 1.001 30.556 1.00 19.44 100 VAL B C 1
ATOM 3835 O O . VAL B 1 116 ? -24.093 -0.031 30.075 1.00 19.15 100 VAL B O 1
ATOM 3839 N N . GLU B 1 117 ? -23.775 2.204 30.016 1.00 18.56 101 GLU B N 1
ATOM 3840 C CA . GLU B 1 117 ? -24.799 2.447 28.990 1.00 19.14 101 GLU B CA 1
ATOM 3841 C C . GLU B 1 117 ? -24.336 1.894 27.644 1.00 18.37 101 GLU B C 1
ATOM 3842 O O . GLU B 1 117 ? -25.191 1.501 26.871 1.00 17.62 101 GLU B O 1
ATOM 3848 N N . VAL B 1 118 ? -23.038 1.896 27.344 1.00 17.41 102 VAL B N 1
ATOM 3849 C CA . VAL B 1 118 ? -22.587 1.454 26.006 1.00 16.18 102 VAL B CA 1
ATOM 3850 C C . VAL B 1 118 ? -22.925 -0.034 25.830 1.00 13.94 102 VAL B C 1
ATOM 3851 O O . VAL B 1 118 ? -23.532 -0.407 24.816 1.00 14.88 102 VAL B O 1
ATOM 3855 N N . PRO B 1 119 ? -22.553 -0.946 26.746 1.00 14.01 103 PRO B N 1
ATOM 3856 C CA . PRO B 1 119 ? -22.922 -2.346 26.594 1.00 14.67 103 PRO B CA 1
ATOM 3857 C C . PRO B 1 119 ? -24.433 -2.562 26.678 1.00 15.88 103 PRO B C 1
ATOM 3858 O O . PRO B 1 119 ? -24.970 -3.453 26.010 1.00 16.71 103 PRO B O 1
ATOM 3862 N N . LYS B 1 120 ? -25.128 -1.752 27.452 1.00 16.03 104 LYS B N 1
ATOM 3863 C CA . LYS B 1 120 ? -26.600 -1.928 27.586 1.00 17.85 104 LYS B CA 1
ATOM 3864 C C . LYS B 1 120 ? -27.282 -1.601 26.252 1.00 16.41 104 LYS B C 1
ATOM 3865 O O . LYS B 1 120 ? -28.144 -2.366 25.832 1.00 14.21 104 LYS B O 1
ATOM 3871 N N . LEU B 1 121 ? -26.917 -0.508 25.602 1.00 16.01 105 LEU B N 1
ATOM 3872 C CA . LEU B 1 121 ? -27.507 -0.145 24.297 1.00 16.46 105 LEU B CA 1
ATOM 3873 C C . LEU B 1 121 ? -27.066 -1.184 23.266 1.00 16.66 105 LEU B C 1
ATOM 3874 O O . LEU B 1 121 ? -27.881 -1.549 22.385 1.00 15.23 105 LEU B O 1
ATOM 3879 N N . GLY B 1 122 ? -25.821 -1.656 23.359 1.00 15.64 106 GLY B N 1
ATOM 3880 C CA . GLY B 1 122 ? -25.325 -2.739 22.483 1.00 15.42 106 GLY B CA 1
ATOM 3881 C C . GLY B 1 122 ? -26.184 -3.986 22.599 1.00 15.42 106 GLY B C 1
ATOM 3882 O O . GLY B 1 122 ? -26.428 -4.652 21.585 1.00 14.31 106 GLY B O 1
ATOM 3883 N N . LYS B 1 123 ? -26.560 -4.343 23.821 1.00 14.92 107 LYS B N 1
ATOM 3884 C CA . LYS B 1 123 ? -27.382 -5.547 24.070 1.00 15.62 107 LYS B CA 1
ATOM 3885 C C . LYS B 1 123 ? -28.704 -5.381 23.321 1.00 15.95 107 LYS B C 1
ATOM 3886 O O . LYS B 1 123 ? -29.167 -6.352 22.754 1.00 17.23 107 LYS B O 1
ATOM 3892 N N A GLU B 1 124 ? -29.355 -4.218 23.391 0.50 15.43 108 GLU B N 1
ATOM 3893 N N B GLU B 1 124 ? -29.309 -4.192 23.383 0.50 15.50 108 GLU B N 1
ATOM 3894 C CA A GLU B 1 124 ? -30.671 -4.043 22.724 0.50 16.58 108 GLU B CA 1
ATOM 3895 C CA B GLU B 1 124 ? -30.639 -3.904 22.787 0.50 16.79 108 GLU B CA 1
ATOM 3896 C C A GLU B 1 124 ? -30.481 -4.335 21.231 0.50 14.90 108 GLU B C 1
ATOM 3897 C C B GLU B 1 124 ? -30.552 -4.149 21.264 0.50 15.10 108 GLU B C 1
ATOM 3898 O O A GLU B 1 124 ? -31.247 -5.149 20.671 0.50 13.75 108 GLU B O 1
ATOM 3899 O O B GLU B 1 124 ? -31.485 -4.749 20.707 0.50 14.39 108 GLU B O 1
ATOM 3910 N N . ALA B 1 125 ? -29.448 -3.759 20.620 1.00 14.07 109 ALA B N 1
ATOM 3911 C CA . ALA B 1 125 ? -29.218 -3.933 19.169 1.00 13.29 109 ALA B CA 1
ATOM 3912 C C . ALA B 1 125 ? -28.935 -5.400 18.867 1.00 12.87 109 ALA B C 1
ATOM 3913 O O . ALA B 1 125 ? -29.490 -5.960 17.892 1.00 14.41 109 ALA B O 1
ATOM 3915 N N . ALA B 1 126 ? -28.106 -6.018 19.693 1.00 13.71 110 ALA B N 1
ATOM 3916 C CA . ALA B 1 126 ? -27.640 -7.391 19.486 1.00 13.17 110 ALA B CA 1
ATOM 3917 C C . ALA B 1 126 ? -28.834 -8.355 19.606 1.00 12.61 110 ALA B C 1
ATOM 3918 O O . ALA B 1 126 ? -28.890 -9.292 18.839 1.00 13.24 110 ALA B O 1
ATOM 3920 N N . THR B 1 127 ? -29.683 -8.150 20.583 1.00 14.06 111 THR B N 1
ATOM 3921 C CA . THR B 1 127 ? -30.897 -8.983 20.810 1.00 16.45 111 THR B CA 1
ATOM 3922 C C . THR B 1 127 ? -31.733 -8.979 19.521 1.00 15.51 111 THR B C 1
ATOM 3923 O O . THR B 1 127 ? -32.235 -10.040 19.102 1.00 15.03 111 THR B O 1
ATOM 3927 N N . LYS B 1 128 ? -31.873 -7.815 18.892 1.00 16.23 112 LYS B N 1
ATOM 3928 C CA . LYS B 1 128 ? -32.668 -7.651 17.640 1.00 16.16 112 LYS B CA 1
ATOM 3929 C C . LYS B 1 128 ? -31.999 -8.367 16.465 1.00 14.83 112 LYS B C 1
ATOM 3930 O O . LYS B 1 128 ? -32.707 -9.006 15.704 1.00 16.54 112 LYS B O 1
ATOM 3936 N N . ALA B 1 129 ? -30.681 -8.255 16.308 1.00 15.30 113 ALA B N 1
ATOM 3937 C CA . ALA B 1 129 ? -29.892 -8.980 15.287 1.00 14.66 113 ALA B CA 1
ATOM 3938 C C . ALA B 1 129 ? -30.080 -10.486 15.512 1.00 13.46 113 ALA B C 1
ATOM 3939 O O . ALA B 1 129 ? -30.406 -11.207 14.547 1.00 14.23 113 ALA B O 1
ATOM 3941 N N . ILE B 1 130 ? -30.002 -10.942 16.753 1.00 12.48 114 ILE B N 1
ATOM 3942 C CA . ILE B 1 130 ? -30.068 -12.401 17.023 1.00 14.18 114 ILE B CA 1
ATOM 3943 C C . ILE B 1 130 ? -31.493 -12.861 16.661 1.00 13.69 114 ILE B C 1
ATOM 3944 O O . ILE B 1 130 ? -31.648 -13.930 16.060 1.00 14.36 114 ILE B O 1
ATOM 3949 N N . LYS B 1 131 ? -32.502 -12.078 17.003 1.00 16.12 115 LYS B N 1
ATOM 3950 C CA . LYS B 1 131 ? -33.923 -12.422 16.706 1.00 17.49 115 LYS B CA 1
ATOM 3951 C C . LYS B 1 131 ? -34.099 -12.587 15.193 1.00 18.74 115 LYS B C 1
ATOM 3952 O O . LYS B 1 131 ? -34.678 -13.620 14.775 1.00 16.82 115 LYS B O 1
ATOM 3958 N N . GLU B 1 132 ? -33.565 -11.659 14.390 1.00 16.28 116 GLU B N 1
ATOM 3959 C CA . GLU B 1 132 ? -33.684 -11.700 12.915 1.00 16.73 116 GLU B CA 1
ATOM 3960 C C . GLU B 1 132 ? -32.965 -12.954 12.416 1.00 16.77 116 GLU B C 1
ATOM 3961 O O . GLU B 1 132 ? -33.516 -13.650 11.583 1.00 17.64 116 GLU B O 1
ATOM 3967 N N . TRP B 1 133 ? -31.756 -13.212 12.907 1.00 14.58 117 TRP B N 1
ATOM 3968 C CA . TRP B 1 133 ? -30.915 -14.364 12.496 1.00 14.75 117 TRP B CA 1
ATOM 3969 C C . TRP B 1 133 ? -31.662 -15.692 12.696 1.00 16.48 117 TRP B C 1
ATOM 3970 O O . TRP B 1 133 ? -31.568 -16.549 11.800 1.00 17.10 117 TRP B O 1
ATOM 3981 N N . GLY B 1 134 ? -32.387 -15.839 13.819 1.00 16.28 118 GLY B N 1
ATOM 3982 C CA . GLY B 1 134 ? -33.314 -16.946 14.101 1.00 15.79 118 GLY B CA 1
ATOM 3983 C C . GLY B 1 134 ? -32.609 -18.213 14.527 1.00 17.79 118 GLY B C 1
ATOM 3984 O O . GLY B 1 134 ? -33.285 -19.267 14.517 1.00 18.49 118 GLY B O 1
ATOM 3985 N N . GLN B 1 135 ? -31.326 -18.124 14.869 1.00 15.06 119 GLN B N 1
ATOM 3986 C CA . GLN B 1 135 ? -30.477 -19.224 15.357 1.00 15.44 119 GLN B CA 1
ATOM 3987 C C . GLN B 1 135 ? -30.208 -19.043 16.846 1.00 15.15 119 GLN B C 1
ATOM 3988 O O . GLN B 1 135 ? -30.374 -17.970 17.405 1.00 14.40 119 GLN B O 1
ATOM 3994 N N . PRO B 1 136 ? -29.813 -20.131 17.514 1.00 15.11 120 PRO B N 1
ATOM 3995 C CA . PRO B 1 136 ? -29.449 -20.103 18.917 1.00 15.01 120 PRO B CA 1
ATOM 3996 C C . PRO B 1 136 ? -28.201 -19.250 19.137 1.00 16.19 120 PRO B C 1
ATOM 3997 O O . PRO B 1 136 ? -27.237 -19.388 18.383 1.00 15.50 120 PRO B O 1
ATOM 4001 N N . LYS B 1 137 ? -28.244 -18.402 20.150 1.00 15.06 121 LYS B N 1
ATOM 4002 C CA . LYS B 1 137 ? -27.091 -17.530 20.482 1.00 17.31 121 LYS B CA 1
ATOM 4003 C C . LYS B 1 137 ? -25.888 -18.377 20.921 1.00 14.64 121 LYS B C 1
ATOM 4004 O O . LYS B 1 137 ? -24.777 -17.878 20.792 1.00 13.72 121 LYS B O 1
ATOM 4010 N N . SER B 1 138 ? -26.069 -19.653 21.255 1.00 14.61 122 SER B N 1
ATOM 4011 C CA . SER B 1 138 ? -24.952 -20.589 21.566 1.00 14.91 122 SER B CA 1
ATOM 4012 C C . SER B 1 138 ? -24.072 -20.799 20.313 1.00 15.50 122 SER B C 1
ATOM 4013 O O . SER B 1 138 ? -22.945 -21.301 20.465 1.00 15.98 122 SER B O 1
ATOM 4016 N N . LYS B 1 139 ? -24.586 -20.521 19.112 1.00 15.07 123 LYS B N 1
ATOM 4017 C CA . LYS B 1 139 ? -23.832 -20.731 17.853 1.00 15.13 123 LYS B CA 1
ATOM 4018 C C . LYS B 1 139 ? -22.961 -19.524 17.535 1.00 12.43 123 LYS B C 1
ATOM 4019 O O . LYS B 1 139 ? -22.170 -19.637 16.594 1.00 13.60 123 LYS B O 1
ATOM 4025 N N . ILE B 1 140 ? -23.062 -18.447 18.295 1.00 11.98 124 ILE B N 1
ATOM 4026 C CA . ILE B 1 140 ? -22.119 -17.298 18.140 1.00 12.66 124 ILE B CA 1
ATOM 4027 C C . ILE B 1 140 ? -20.718 -17.719 18.612 1.00 12.47 124 ILE B C 1
ATOM 4028 O O . ILE B 1 140 ? -20.565 -18.091 19.786 1.00 12.32 124 ILE B O 1
ATOM 4033 N N . THR B 1 141 ? -19.714 -17.603 17.743 1.00 12.25 125 THR B N 1
ATOM 4034 C CA . THR B 1 141 ? -18.330 -18.040 18.045 1.00 12.96 125 THR B CA 1
ATOM 4035 C C . THR B 1 141 ? -17.417 -16.843 18.311 1.00 12.43 125 THR B C 1
ATOM 4036 O O . THR B 1 141 ? -16.342 -17.032 18.948 1.00 12.29 125 THR B O 1
ATOM 4040 N N . HIS B 1 142 ? -17.743 -15.701 17.741 1.00 11.77 126 HIS B N 1
ATOM 4041 C CA . HIS B 1 142 ? -16.859 -14.513 17.706 1.00 11.99 126 HIS B CA 1
ATOM 4042 C C . HIS B 1 142 ? -17.726 -13.306 18.018 1.00 12.02 126 HIS B C 1
ATOM 4043 O O . HIS B 1 142 ? -18.875 -13.267 17.542 1.00 13.18 126 HIS B O 1
ATOM 4050 N N . LEU B 1 143 ? -17.196 -12.382 18.804 1.00 12.15 127 LEU B N 1
ATOM 4051 C CA . LEU B 1 143 ? -17.877 -11.105 19.093 1.00 11.86 127 LEU B CA 1
ATOM 4052 C C . LEU B 1 143 ? -16.912 -9.958 18.840 1.00 12.01 127 LEU B C 1
ATOM 4053 O O . LEU B 1 143 ? -15.801 -9.969 19.392 1.00 12.57 127 LEU B O 1
ATOM 4058 N N . ILE B 1 144 ? -17.324 -9.001 18.014 1.00 12.34 128 ILE B N 1
ATOM 4059 C CA . ILE B 1 144 ? -16.555 -7.740 17.843 1.00 11.14 128 ILE B CA 1
ATOM 4060 C C . ILE B 1 144 ? -17.408 -6.671 18.507 1.00 11.61 128 ILE B C 1
ATOM 4061 O O . ILE B 1 144 ? -18.577 -6.560 18.131 1.00 12.26 128 ILE B O 1
ATOM 4066 N N . PHE B 1 145 ? -16.859 -5.955 19.462 1.00 11.90 129 PHE B N 1
ATOM 4067 C CA . PHE B 1 145 ? -17.536 -4.809 20.104 1.00 11.44 129 PHE B CA 1
ATOM 4068 C C . PHE B 1 145 ? -16.729 -3.572 19.768 1.00 12.48 129 PHE B C 1
ATOM 4069 O O . PHE B 1 145 ? -15.514 -3.536 20.043 1.00 13.47 129 PHE B O 1
ATOM 4077 N N . CYS B 1 146 ? -17.396 -2.551 19.247 1.00 12.95 130 CYS B N 1
ATOM 4078 C CA . CYS B 1 146 ? -16.718 -1.317 18.813 1.00 13.74 130 CYS B CA 1
ATOM 4079 C C . CYS B 1 146 ? -17.381 -0.117 19.490 1.00 14.69 130 CYS B C 1
ATOM 4080 O O . CYS B 1 146 ? -18.611 -0.003 19.442 1.00 12.82 130 CYS B O 1
ATOM 4083 N N . THR B 1 147 ? -16.584 0.786 20.068 1.00 13.33 131 THR B N 1
ATOM 4084 C CA . THR B 1 147 ? -17.132 2.032 20.644 1.00 14.84 131 THR B CA 1
ATOM 4085 C C . THR B 1 147 ? -16.040 3.115 20.602 1.00 16.59 131 THR B C 1
ATOM 4086 O O . THR B 1 147 ? -14.828 2.774 20.536 1.00 15.84 131 THR B O 1
ATOM 4090 N N . THR B 1 148 ? -16.465 4.351 20.571 1.00 16.14 132 THR B N 1
ATOM 4091 C CA . THR B 1 148 ? -15.586 5.536 20.761 1.00 17.89 132 THR B CA 1
ATOM 4092 C C . THR B 1 148 ? -15.923 6.176 22.108 1.00 16.84 132 THR B C 1
ATOM 4093 O O . THR B 1 148 ? -15.368 7.252 22.395 1.00 19.58 132 THR B O 1
ATOM 4097 N N . SER B 1 149 ? -16.766 5.533 22.927 1.00 16.74 133 SER B N 1
ATOM 4098 C CA . SER B 1 149 ? -17.396 6.128 24.140 1.00 17.13 133 SER B CA 1
ATOM 4099 C C . SER B 1 149 ? -16.966 5.374 25.382 1.00 16.92 133 SER B C 1
ATOM 4100 O O . SER B 1 149 ? -17.660 4.428 25.758 1.00 16.48 133 SER B O 1
ATOM 4103 N N . GLY B 1 150 ? -15.835 5.746 25.944 1.00 18.05 134 GLY B N 1
ATOM 4104 C CA . GLY B 1 150 ? -15.369 5.188 27.225 1.00 17.97 134 GLY B CA 1
ATOM 4105 C C . GLY B 1 150 ? -14.459 3.990 27.029 1.00 18.37 134 GLY B C 1
ATOM 4106 O O . GLY B 1 150 ? -14.446 3.431 25.926 1.00 17.98 134 GLY B O 1
ATOM 4107 N N . VAL B 1 151 ? -13.743 3.609 28.070 1.00 16.28 135 VAL B N 1
ATOM 4108 C CA . VAL B 1 151 ? -12.937 2.367 28.069 1.00 18.53 135 VAL B CA 1
ATOM 4109 C C . VAL B 1 151 ? -12.994 1.791 29.480 1.00 19.05 135 VAL B C 1
ATOM 4110 O O . VAL B 1 151 ? -13.227 2.553 30.444 1.00 18.38 135 VAL B O 1
ATOM 4114 N N . ASP B 1 152 ? -12.773 0.483 29.594 1.00 17.17 136 ASP B N 1
ATOM 4115 C CA . ASP B 1 152 ? -12.808 -0.232 30.884 1.00 16.14 136 ASP B CA 1
ATOM 4116 C C . ASP B 1 152 ? -12.154 -1.612 30.710 1.00 16.05 136 ASP B C 1
ATOM 4117 O O . ASP B 1 152 ? -12.007 -2.052 29.588 1.00 15.18 136 ASP B O 1
ATOM 4131 N N . PRO B 1 154 ? -12.411 -5.497 32.725 1.00 16.03 138 PRO B N 1
ATOM 4132 C CA . PRO B 1 154 ? -12.655 -5.977 31.365 1.00 15.00 138 PRO B CA 1
ATOM 4133 C C . PRO B 1 154 ? -13.552 -5.037 30.550 1.00 15.76 138 PRO B C 1
ATOM 4134 O O . PRO B 1 154 ? -14.249 -4.209 31.148 1.00 15.95 138 PRO B O 1
ATOM 4138 N N . GLY B 1 155 ? -13.593 -5.214 29.227 1.00 13.94 139 GLY B N 1
ATOM 4139 C CA . GLY B 1 155 ? -14.256 -4.226 28.355 1.00 15.76 139 GLY B CA 1
ATOM 4140 C C . GLY B 1 155 ? -15.752 -4.452 28.128 1.00 16.06 139 GLY B C 1
ATOM 4141 O O . GLY B 1 155 ? -16.330 -5.399 28.679 1.00 15.56 139 GLY B O 1
ATOM 4142 N N . ALA B 1 156 ? -16.337 -3.627 27.255 1.00 15.05 140 ALA B N 1
ATOM 4143 C CA . ALA B 1 156 ? -17.752 -3.684 26.853 1.00 14.80 140 ALA B CA 1
ATOM 4144 C C . ALA B 1 156 ? -18.047 -5.043 26.207 1.00 15.45 140 ALA B C 1
ATOM 4145 O O . ALA B 1 156 ? -19.172 -5.535 26.384 1.00 13.85 140 ALA B O 1
ATOM 4147 N N . ASP B 1 157 ? -17.060 -5.672 25.541 1.00 14.01 141 ASP B N 1
ATOM 4148 C CA . ASP B 1 157 ? -17.191 -7.032 24.950 1.00 13.73 141 ASP B CA 1
ATOM 4149 C C . ASP B 1 157 ? -17.500 -8.056 26.035 1.00 13.52 141 ASP B C 1
ATOM 4150 O O . ASP B 1 157 ? -18.406 -8.880 25.859 1.00 12.07 141 ASP B O 1
ATOM 4155 N N . TYR B 1 158 ? -16.742 -8.029 27.132 1.00 13.79 142 TYR B N 1
ATOM 4156 C CA . TYR B 1 158 ? -17.008 -8.887 28.308 1.00 15.16 142 TYR B CA 1
ATOM 4157 C C . TYR B 1 158 ? -18.402 -8.591 28.873 1.00 14.61 142 TYR B C 1
ATOM 4158 O O . TYR B 1 158 ? -19.175 -9.561 29.136 1.00 14.29 142 TYR B O 1
ATOM 4167 N N . GLN B 1 159 ? -18.737 -7.316 29.068 1.00 13.83 143 GLN B N 1
ATOM 4168 C CA . GLN B 1 159 ? -20.039 -6.947 29.666 1.00 14.84 143 GLN B CA 1
ATOM 4169 C C . GLN B 1 159 ? -21.173 -7.480 28.768 1.00 15.04 143 GLN B C 1
ATOM 4170 O O . GLN B 1 159 ? -22.150 -8.035 29.296 1.00 16.23 143 GLN B O 1
ATOM 4176 N N . LEU B 1 160 ? -21.069 -7.320 27.449 1.00 14.29 144 LEU B N 1
ATOM 4177 C CA . LEU B 1 160 ? -22.085 -7.800 26.501 1.00 15.51 144 LEU B CA 1
ATOM 4178 C C . LEU B 1 160 ? -22.171 -9.316 26.566 1.00 14.35 144 LEU B C 1
ATOM 4179 O O . LEU B 1 160 ? -23.295 -9.819 26.460 1.00 15.60 144 LEU B O 1
ATOM 4184 N N . THR B 1 161 ? -21.036 -10.030 26.665 1.00 13.55 145 THR B N 1
ATOM 4185 C CA . THR B 1 161 ? -21.023 -11.507 26.716 1.00 15.35 145 THR B CA 1
ATOM 4186 C C . THR B 1 161 ? -21.880 -11.936 27.912 1.00 15.85 145 THR B C 1
ATOM 4187 O O . THR B 1 161 ? -22.703 -12.863 27.779 1.00 16.67 145 THR B O 1
ATOM 4191 N N . LYS B 1 162 ? -21.735 -11.229 29.019 1.00 16.41 146 LYS B N 1
ATOM 4192 C CA . LYS B 1 162 ? -22.471 -11.517 30.280 1.00 19.41 146 LYS B CA 1
ATOM 4193 C C . LYS B 1 162 ? -23.955 -11.160 30.100 1.00 18.20 146 LYS B C 1
ATOM 4194 O O . LYS B 1 162 ? -24.813 -12.019 30.418 1.00 17.48 146 LYS B O 1
ATOM 4200 N N . LEU B 1 163 ? -24.254 -9.990 29.557 1.00 17.13 147 LEU B N 1
ATOM 4201 C CA . LEU B 1 163 ? -25.655 -9.509 29.385 1.00 18.64 147 LEU B CA 1
ATOM 4202 C C . LEU B 1 163 ? -26.422 -10.459 28.474 1.00 19.66 147 LEU B C 1
ATOM 4203 O O . LEU B 1 163 ? -27.589 -10.718 28.775 1.00 18.98 147 LEU B O 1
ATOM 4208 N N . LEU B 1 164 ? -25.828 -10.942 27.381 1.00 17.28 148 LEU B N 1
ATOM 4209 C CA . LEU B 1 164 ? -26.553 -11.825 26.397 1.00 17.86 148 LEU B CA 1
ATOM 4210 C C . LEU B 1 164 ? -26.520 -13.300 26.785 1.00 18.01 148 LEU B C 1
ATOM 4211 O O . LEU B 1 164 ? -27.263 -14.063 26.163 1.00 19.76 148 LEU B O 1
ATOM 4216 N N . GLY B 1 165 ? -25.640 -13.712 27.694 1.00 16.58 149 GLY B N 1
ATOM 4217 C CA . GLY B 1 165 ? -25.415 -15.126 28.027 1.00 16.62 149 GLY B CA 1
ATOM 4218 C C . GLY B 1 165 ? -24.793 -15.874 26.865 1.00 17.45 149 GLY B C 1
ATOM 4219 O O . GLY B 1 165 ? -25.189 -17.005 26.599 1.00 18.12 149 GLY B O 1
ATOM 4220 N N . LEU B 1 166 ? -23.815 -15.262 26.193 1.00 15.33 150 LEU B N 1
ATOM 4221 C CA . LEU B 1 166 ? -23.047 -15.931 25.134 1.00 15.13 150 LEU B CA 1
ATOM 4222 C C . LEU B 1 166 ? -22.200 -17.014 25.784 1.00 16.33 150 LEU B C 1
ATOM 4223 O O . LEU B 1 166 ? -21.989 -17.006 27.034 1.00 15.07 150 LEU B O 1
ATOM 4228 N N . ARG B 1 167 ? -21.680 -17.922 24.982 1.00 16.50 151 ARG B N 1
ATOM 4229 C CA . ARG B 1 167 ? -20.774 -18.957 25.559 1.00 17.80 151 ARG B CA 1
ATOM 4230 C C . ARG B 1 167 ? -19.554 -18.250 26.143 1.00 16.66 151 ARG B C 1
ATOM 4231 O O . ARG B 1 167 ? -19.036 -17.329 25.526 1.00 14.91 151 ARG B O 1
ATOM 4239 N N . PRO B 1 168 ? -19.010 -18.733 27.275 1.00 17.05 152 PRO B N 1
ATOM 4240 C CA . PRO B 1 168 ? -17.817 -18.119 27.860 1.00 19.05 152 PRO B CA 1
ATOM 4241 C C . PRO B 1 168 ? -16.603 -18.182 26.916 1.00 15.95 152 PRO B C 1
ATOM 4242 O O . PRO B 1 168 ? -15.680 -17.363 27.078 1.00 17.53 152 PRO B O 1
ATOM 4246 N N . SER B 1 169 ? -16.586 -19.131 25.988 1.00 14.73 153 SER B N 1
ATOM 4247 C CA . SER B 1 169 ? -15.452 -19.350 25.041 1.00 15.39 153 SER B CA 1
ATOM 4248 C C . SER B 1 169 ? -15.664 -18.584 23.719 1.00 14.69 153 SER B C 1
ATOM 4249 O O . SER B 1 169 ? -14.995 -18.873 22.696 1.00 13.44 153 SER B O 1
ATOM 4252 N N . VAL B 1 170 ? -16.567 -17.606 23.689 1.00 15.05 154 VAL B N 1
ATOM 4253 C CA . VAL B 1 170 ? -16.709 -16.698 22.523 1.00 14.41 154 VAL B CA 1
ATOM 4254 C C . VAL B 1 170 ? -15.383 -15.929 22.342 1.00 13.21 154 VAL B C 1
ATOM 4255 O O . VAL B 1 170 ? -14.754 -15.510 23.327 1.00 13.26 154 VAL B O 1
ATOM 4259 N N . LYS B 1 171 ? -14.893 -15.881 21.108 1.00 11.99 155 LYS B N 1
ATOM 4260 C CA . LYS B 1 171 ? -13.650 -15.145 20.773 1.00 12.62 155 LYS B CA 1
ATOM 4261 C C . LYS B 1 171 ? -13.979 -13.673 20.573 1.00 12.36 155 LYS B C 1
ATOM 4262 O O . LYS B 1 171 ? -14.760 -13.341 19.680 1.00 11.97 155 LYS B O 1
ATOM 4268 N N . ARG B 1 172 ? -13.419 -12.825 21.440 1.00 12.47 156 ARG B N 1
ATOM 4269 C CA . ARG B 1 172 ? -13.790 -11.407 21.481 1.00 12.53 156 ARG B CA 1
ATOM 4270 C C . ARG B 1 172 ? -12.685 -10.527 20.887 1.00 11.88 156 ARG B C 1
ATOM 4271 O O . ARG B 1 172 ? -11.479 -10.821 21.041 1.00 12.16 156 ARG B O 1
ATOM 4279 N N . TYR B 1 173 ? -13.133 -9.424 20.315 1.00 12.14 157 TYR B N 1
ATOM 4280 C CA . TYR B 1 173 ? -12.300 -8.376 19.690 1.00 12.58 157 TYR B CA 1
ATOM 4281 C C . TYR B 1 173 ? -12.881 -7.072 20.208 1.00 13.87 157 TYR B C 1
ATOM 4282 O O . TYR B 1 173 ? -13.975 -6.648 19.721 1.00 15.31 157 TYR B O 1
ATOM 4291 N N . MET B 1 174 ? -12.192 -6.461 21.158 1.00 13.43 158 MET B N 1
ATOM 4292 C CA . MET B 1 174 ? -12.645 -5.225 21.812 1.00 13.58 158 MET B CA 1
ATOM 4293 C C . MET B 1 174 ? -11.957 -4.064 21.101 1.00 14.59 158 MET B C 1
ATOM 4294 O O . MET B 1 174 ? -10.746 -3.922 21.251 1.00 13.82 158 MET B O 1
ATOM 4299 N N . MET B 1 175 ? -12.742 -3.284 20.353 1.00 14.64 159 MET B N 1
ATOM 4300 C CA . MET B 1 175 ? -12.305 -2.148 19.516 1.00 15.87 159 MET B CA 1
ATOM 4301 C C . MET B 1 175 ? -12.691 -0.849 20.230 1.00 15.34 159 MET B C 1
ATOM 4302 O O . MET B 1 175 ? -13.857 -0.409 20.144 1.00 13.72 159 MET B O 1
ATOM 4307 N N . TYR B 1 176 ? -11.758 -0.273 20.984 1.00 14.17 160 TYR B N 1
ATOM 4308 C CA . TYR B 1 176 ? -11.968 0.982 21.765 1.00 14.97 160 TYR B CA 1
ATOM 4309 C C . TYR B 1 176 ? -11.378 2.193 21.027 1.00 15.82 160 TYR B C 1
ATOM 4310 O O . TYR B 1 176 ? -10.367 2.059 20.285 1.00 15.08 160 TYR B O 1
ATOM 4319 N N . GLN B 1 177 ? -12.028 3.347 21.201 1.00 16.14 161 GLN B N 1
ATOM 4320 C CA . GLN B 1 177 ? -11.536 4.709 20.859 1.00 17.92 161 GLN B CA 1
ATOM 4321 C C . GLN B 1 177 ? -11.247 4.753 19.365 1.00 20.29 161 GLN B C 1
ATOM 4322 O O . GLN B 1 177 ? -10.234 5.323 18.970 1.00 19.92 161 GLN B O 1
ATOM 4328 N N . GLN B 1 178 ? -12.113 4.135 18.566 1.00 18.77 162 GLN B N 1
ATOM 4329 C CA . GLN B 1 178 ? -11.863 3.904 17.126 1.00 23.53 162 GLN B CA 1
ATOM 4330 C C . GLN B 1 178 ? -12.193 5.164 16.302 1.00 24.87 162 GLN B C 1
ATOM 4331 O O . GLN B 1 178 ? -11.433 5.537 15.461 1.00 28.80 162 GLN B O 1
ATOM 4337 N N . GLY B 1 179 ? -13.343 5.773 16.552 1.00 21.95 163 GLY B N 1
ATOM 4338 C CA . GLY B 1 179 ? -13.889 6.898 15.775 1.00 23.27 163 GLY B CA 1
ATOM 4339 C C . GLY B 1 179 ? -14.722 6.459 14.579 1.00 21.32 163 GLY B C 1
ATOM 4340 O O . GLY B 1 179 ? -15.072 5.283 14.440 1.00 18.49 163 GLY B O 1
ATOM 4349 N N . PHE B 1 181 ? -14.756 5.970 11.371 1.00 17.22 165 PHE B N 1
ATOM 4350 C CA . PHE B 1 181 ? -14.533 5.069 10.253 1.00 15.94 165 PHE B CA 1
ATOM 4351 C C . PHE B 1 181 ? -14.790 3.604 10.639 1.00 17.06 165 PHE B C 1
ATOM 4352 O O . PHE B 1 181 ? -14.802 2.763 9.729 1.00 17.33 165 PHE B O 1
ATOM 4360 N N . ALA B 1 182 ? -14.968 3.290 11.923 1.00 15.28 166 ALA B N 1
ATOM 4361 C CA . ALA B 1 182 ? -14.850 1.909 12.427 1.00 15.44 166 ALA B CA 1
ATOM 4362 C C . ALA B 1 182 ? -16.077 1.048 12.079 1.00 15.68 166 ALA B C 1
ATOM 4363 O O . ALA B 1 182 ? -15.987 -0.191 12.236 1.00 15.00 166 ALA B O 1
ATOM 4365 N N . GLY B 1 183 ? -17.142 1.603 11.521 1.00 15.63 167 GLY B N 1
ATOM 4366 C CA . GLY B 1 183 ? -18.208 0.736 11.008 1.00 16.51 167 GLY B CA 1
ATOM 4367 C C . GLY B 1 183 ? -17.694 -0.046 9.816 1.00 15.78 167 GLY B C 1
ATOM 4368 O O . GLY B 1 183 ? -18.103 -1.215 9.637 1.00 18.71 167 GLY B O 1
ATOM 4369 N N . GLY B 1 184 ? -16.790 0.546 9.044 1.00 14.57 168 GLY B N 1
ATOM 4370 C CA . GLY B 1 184 ? -16.052 -0.191 8.005 1.00 14.30 168 GLY B CA 1
ATOM 4371 C C . GLY B 1 184 ? -15.093 -1.194 8.620 1.00 14.31 168 GLY B C 1
ATOM 4372 O O . GLY B 1 184 ? -14.996 -2.320 8.136 1.00 15.78 168 GLY B O 1
ATOM 4373 N N . THR B 1 185 ? -14.357 -0.773 9.637 1.00 15.34 169 THR B N 1
ATOM 4374 C CA . THR B 1 185 ? -13.340 -1.607 10.297 1.00 14.02 169 THR B CA 1
ATOM 4375 C C . THR B 1 185 ? -13.973 -2.896 10.805 1.00 15.19 169 THR B C 1
ATOM 4376 O O . THR B 1 185 ? -13.382 -3.957 10.627 1.00 13.50 169 THR B O 1
ATOM 4380 N N . VAL B 1 186 ? -15.126 -2.810 11.461 1.00 13.94 170 VAL B N 1
ATOM 4381 C CA . VAL B 1 186 ? -15.687 -4.041 12.099 1.00 14.63 170 VAL B CA 1
ATOM 4382 C C . VAL B 1 186 ? -16.120 -5.002 10.986 1.00 14.70 170 VAL B C 1
ATOM 4383 O O . VAL B 1 186 ? -16.070 -6.217 11.218 1.00 13.37 170 VAL B O 1
ATOM 4387 N N . LEU B 1 187 ? -16.561 -4.512 9.826 1.00 14.24 171 LEU B N 1
ATOM 4388 C CA . LEU B 1 187 ? -16.927 -5.416 8.708 1.00 14.25 171 LEU B CA 1
ATOM 4389 C C . LEU B 1 187 ? -15.659 -6.010 8.099 1.00 13.92 171 LEU B C 1
ATOM 4390 O O . LEU B 1 187 ? -15.664 -7.175 7.771 1.00 12.86 171 LEU B O 1
ATOM 4395 N N . ARG B 1 188 ? -14.581 -5.246 7.968 1.00 13.77 172 ARG B N 1
ATOM 4396 C CA . ARG B 1 188 ? -13.276 -5.777 7.474 1.00 14.03 172 ARG B CA 1
ATOM 4397 C C . ARG B 1 188 ? -12.765 -6.877 8.400 1.00 14.55 172 ARG B C 1
ATOM 4398 O O . ARG B 1 188 ? -12.327 -7.942 7.902 1.00 12.64 172 ARG B O 1
ATOM 4406 N N . LEU B 1 189 ? -12.896 -6.681 9.716 1.00 12.66 173 LEU B N 1
ATOM 4407 C CA . LEU B 1 189 ? -12.501 -7.718 10.683 1.00 12.77 173 LEU B CA 1
ATOM 4408 C C . LEU B 1 189 ? -13.464 -8.910 10.609 1.00 12.99 173 LEU B C 1
ATOM 4409 O O . LEU B 1 189 ? -12.983 -10.042 10.530 1.00 12.65 173 LEU B O 1
ATOM 4414 N N . ALA B 1 190 ? -14.775 -8.692 10.640 1.00 11.84 174 ALA B N 1
ATOM 4415 C CA . ALA B 1 190 ? -15.732 -9.820 10.617 1.00 13.32 174 ALA B CA 1
ATOM 4416 C C . ALA B 1 190 ? -15.518 -10.677 9.374 1.00 13.50 174 ALA B C 1
ATOM 4417 O O . ALA B 1 190 ? -15.694 -11.916 9.482 1.00 13.08 174 ALA B O 1
ATOM 4419 N N . LYS B 1 191 ? -15.239 -10.061 8.219 1.00 13.18 175 LYS B N 1
ATOM 4420 C CA . LYS B 1 191 ? -15.019 -10.823 6.970 1.00 13.67 175 LYS B CA 1
ATOM 4421 C C . LYS B 1 191 ? -13.954 -11.906 7.179 1.00 12.47 175 LYS B C 1
ATOM 4422 O O . LYS B 1 191 ? -14.200 -13.084 6.834 1.00 12.15 175 LYS B O 1
ATOM 4428 N N . ASP B 1 192 ? -12.801 -11.574 7.752 1.00 12.91 176 ASP B N 1
ATOM 4429 C CA . ASP B 1 192 ? -11.692 -12.545 7.912 1.00 13.90 176 ASP B CA 1
ATOM 4430 C C . ASP B 1 192 ? -12.027 -13.577 8.991 1.00 14.86 176 ASP B C 1
ATOM 4431 O O . ASP B 1 192 ? -11.634 -14.751 8.840 1.00 13.50 176 ASP B O 1
ATOM 4436 N N . LEU B 1 193 ? -12.715 -13.190 10.076 1.00 14.05 177 LEU B N 1
ATOM 4437 C CA . LEU B 1 193 ? -13.097 -14.161 11.124 1.00 12.74 177 LEU B CA 1
ATOM 4438 C C . LEU B 1 193 ? -14.073 -15.189 10.549 1.00 13.48 177 LEU B C 1
ATOM 4439 O O . LEU B 1 193 ? -13.878 -16.419 10.741 1.00 15.09 177 LEU B O 1
ATOM 4444 N N . ALA B 1 194 ? -15.089 -14.735 9.834 1.00 13.07 178 ALA B N 1
ATOM 4445 C CA . ALA B 1 194 ? -16.090 -15.645 9.243 1.00 13.68 178 ALA B CA 1
ATOM 4446 C C . ALA B 1 194 ? -15.434 -16.549 8.197 1.00 13.71 178 ALA B C 1
ATOM 4447 O O . ALA B 1 194 ? -15.711 -17.744 8.188 1.00 13.67 178 ALA B O 1
ATOM 4449 N N . GLU B 1 195 ? -14.625 -15.993 7.286 1.00 13.29 179 GLU B N 1
ATOM 4450 C CA . GLU B 1 195 ? -14.115 -16.737 6.114 1.00 13.84 179 GLU B CA 1
ATOM 4451 C C . GLU B 1 195 ? -13.058 -17.767 6.483 1.00 14.09 179 GLU B C 1
ATOM 4452 O O . GLU B 1 195 ? -12.937 -18.763 5.740 1.00 15.16 179 GLU B O 1
ATOM 4458 N N . ASN B 1 196 ? -12.260 -17.511 7.515 1.00 12.79 180 ASN B N 1
ATOM 4459 C CA . ASN B 1 196 ? -11.117 -18.367 7.857 1.00 12.78 180 ASN B CA 1
ATOM 4460 C C . ASN B 1 196 ? -11.522 -19.487 8.833 1.00 14.18 180 ASN B C 1
ATOM 4461 O O . ASN B 1 196 ? -10.649 -20.302 9.205 1.00 15.67 180 ASN B O 1
ATOM 4466 N N . ASN B 1 197 ? -12.780 -19.530 9.278 1.00 13.52 181 ASN B N 1
ATOM 4467 C CA . ASN B 1 197 ? -13.182 -20.422 10.400 1.00 15.04 181 ASN B CA 1
ATOM 4468 C C . ASN B 1 197 ? -14.518 -21.104 10.115 1.00 15.70 181 ASN B C 1
ATOM 4469 O O . ASN B 1 197 ? -15.604 -20.452 10.163 1.00 14.99 181 ASN B O 1
ATOM 4474 N N . LYS B 1 198 ? -14.431 -22.367 9.747 1.00 14.89 182 LYS B N 1
ATOM 4475 C CA . LYS B 1 198 ? -15.611 -23.208 9.432 1.00 16.77 182 LYS B CA 1
ATOM 4476 C C . LYS B 1 198 ? -16.606 -23.164 10.584 1.00 15.21 182 LYS B C 1
ATOM 4477 O O . LYS B 1 198 ? -16.197 -23.415 11.732 1.00 16.23 182 LYS B O 1
ATOM 4483 N N . GLY B 1 199 ? -17.842 -22.795 10.282 1.00 16.90 183 GLY B N 1
ATOM 4484 C CA . GLY B 1 199 ? -18.931 -22.713 11.273 1.00 17.20 183 GLY B CA 1
ATOM 4485 C C . GLY B 1 199 ? -18.981 -21.368 11.968 1.00 17.65 183 GLY B C 1
ATOM 4486 O O . GLY B 1 199 ? -19.932 -21.155 12.764 1.00 17.57 183 GLY B O 1
ATOM 4487 N N . ALA B 1 200 ? -17.987 -20.488 11.775 1.00 14.72 184 ALA B N 1
ATOM 4488 C CA . ALA B 1 200 ? -17.907 -19.289 12.632 1.00 13.48 184 ALA B CA 1
ATOM 4489 C C . ALA B 1 200 ? -19.136 -18.412 12.373 1.00 12.62 184 ALA B C 1
ATOM 4490 O O . ALA B 1 200 ? -19.568 -18.279 11.234 1.00 12.66 184 ALA B O 1
ATOM 4492 N N . ARG B 1 201 ? -19.704 -17.851 13.426 1.00 12.55 185 ARG B N 1
ATOM 4493 C CA . ARG B 1 201 ? -20.799 -16.856 13.343 1.00 12.52 185 ARG B CA 1
ATOM 4494 C C . ARG B 1 201 ? -20.381 -15.693 14.232 1.00 12.26 185 ARG B C 1
ATOM 4495 O O . ARG B 1 201 ? -20.195 -15.871 15.469 1.00 13.09 185 ARG B O 1
ATOM 4503 N N . VAL B 1 202 ? -20.230 -14.547 13.611 1.00 11.88 186 VAL B N 1
ATOM 4504 C CA . VAL B 1 202 ? -19.644 -13.351 14.244 1.00 11.55 186 VAL B CA 1
ATOM 4505 C C . VAL B 1 202 ? -20.748 -12.367 14.598 1.00 11.78 186 VAL B C 1
ATOM 4506 O O . VAL B 1 202 ? -21.435 -11.938 13.697 1.00 12.84 186 VAL B O 1
ATOM 4510 N N . LEU B 1 203 ? -20.895 -12.045 15.883 1.00 11.48 187 LEU B N 1
ATOM 4511 C CA . LEU B 1 203 ? -21.754 -10.947 16.307 1.00 11.39 187 LEU B CA 1
ATOM 4512 C C . LEU B 1 203 ? -20.876 -9.702 16.306 1.00 11.76 187 LEU B C 1
ATOM 4513 O O . LEU B 1 203 ? -19.833 -9.708 16.955 1.00 12.28 187 LEU B O 1
ATOM 4518 N N . VAL B 1 204 ? -21.349 -8.663 15.658 1.00 12.07 188 VAL B N 1
ATOM 4519 C CA . VAL B 1 204 ? -20.632 -7.349 15.530 1.00 12.09 188 VAL B CA 1
ATOM 4520 C C . VAL B 1 204 ? -21.543 -6.301 16.147 1.00 12.86 188 VAL B C 1
ATOM 4521 O O . VAL B 1 204 ? -22.719 -6.283 15.738 1.00 13.52 188 VAL B O 1
ATOM 4525 N N . VAL B 1 205 ? -21.052 -5.550 17.121 1.00 11.93 189 VAL B N 1
ATOM 4526 C CA . VAL B 1 205 ? -21.838 -4.495 17.811 1.00 13.27 189 VAL B CA 1
ATOM 4527 C C . VAL B 1 205 ? -21.014 -3.220 17.817 1.00 13.79 189 VAL B C 1
ATOM 4528 O O . VAL B 1 205 ? -19.876 -3.241 18.296 1.00 14.32 189 VAL B O 1
ATOM 4532 N N . CYS B 1 206 ? -21.591 -2.146 17.308 1.00 14.11 190 CYS B N 1
ATOM 4533 C CA . CYS B 1 206 ? -21.057 -0.782 17.459 1.00 13.81 190 CYS B CA 1
ATOM 4534 C C . CYS B 1 206 ? -22.047 -0.037 18.340 1.00 14.70 190 CYS B C 1
ATOM 4535 O O . CYS B 1 206 ? -23.264 -0.060 18.025 1.00 15.56 190 CYS B O 1
ATOM 4538 N N . SER B 1 207 ? -21.574 0.575 19.413 1.00 14.26 191 SER B N 1
ATOM 4539 C CA . SER B 1 207 ? -22.445 1.277 20.379 1.00 14.55 191 SER B CA 1
ATOM 4540 C C . SER B 1 207 ? -21.790 2.590 20.762 1.00 14.60 191 SER B C 1
ATOM 4541 O O . SER B 1 207 ? -20.645 2.559 21.225 1.00 15.15 191 SER B O 1
ATOM 4544 N N . GLU B 1 208 ? -22.496 3.707 20.543 1.00 15.75 192 GLU B N 1
ATOM 4545 C CA . GLU B 1 208 ? -21.895 5.057 20.640 1.00 17.14 192 GLU B CA 1
ATOM 4546 C C . GLU B 1 208 ? -22.783 5.949 21.496 1.00 18.02 192 GLU B C 1
ATOM 4547 O O . GLU B 1 208 ? -23.984 6.039 21.195 1.00 16.19 192 GLU B O 1
ATOM 4553 N N . ILE B 1 209 ? -22.199 6.549 22.537 1.00 17.59 193 ILE B N 1
ATOM 4554 C CA . ILE B 1 209 ? -22.953 7.412 23.491 1.00 19.66 193 ILE B CA 1
ATOM 4555 C C . ILE B 1 209 ? -22.177 8.727 23.658 1.00 19.68 193 ILE B C 1
ATOM 4556 O O . ILE B 1 209 ? -21.038 8.680 24.157 1.00 18.07 193 ILE B O 1
ATOM 4561 N N . THR B 1 210 ? -22.799 9.848 23.315 1.00 19.58 194 THR B N 1
ATOM 4562 C CA . THR B 1 210 ? -22.125 11.174 23.265 1.00 19.73 194 THR B CA 1
ATOM 4563 C C . THR B 1 210 ? -21.905 11.735 24.673 1.00 19.28 194 THR B C 1
ATOM 4564 O O . THR B 1 210 ? -21.408 12.882 24.769 1.00 21.03 194 THR B O 1
ATOM 4568 N N . ALA B 1 211 ? -22.229 11.035 25.746 1.00 19.86 195 ALA B N 1
ATOM 4569 C CA . ALA B 1 211 ? -21.974 11.542 27.109 1.00 18.67 195 ALA B CA 1
ATOM 4570 C C . ALA B 1 211 ? -20.474 11.824 27.271 1.00 19.65 195 ALA B C 1
ATOM 4571 O O . ALA B 1 211 ? -20.144 12.595 28.142 1.00 20.37 195 ALA B O 1
ATOM 4573 N N . VAL B 1 212 ? -19.592 11.218 26.481 1.00 19.13 196 VAL B N 1
ATOM 4574 C CA . VAL B 1 212 ? -18.131 11.412 26.662 1.00 20.13 196 VAL B CA 1
ATOM 4575 C C . VAL B 1 212 ? -17.694 12.722 25.999 1.00 20.76 196 VAL B C 1
ATOM 4576 O O . VAL B 1 212 ? -16.626 13.228 26.420 1.00 19.88 196 VAL B O 1
ATOM 4580 N N . THR B 1 213 ? -18.439 13.222 25.002 1.00 21.01 197 THR B N 1
ATOM 4581 C CA . THR B 1 213 ? -18.050 14.418 24.205 1.00 22.68 197 THR B CA 1
ATOM 4582 C C . THR B 1 213 ? -18.908 15.646 24.481 1.00 20.81 197 THR B C 1
ATOM 4583 O O . THR B 1 213 ? -18.480 16.720 24.055 1.00 24.54 197 THR B O 1
ATOM 4587 N N . PHE B 1 214 ? -20.099 15.474 25.019 1.00 20.74 198 PHE B N 1
ATOM 4588 C CA . PHE B 1 214 ? -20.982 16.627 25.291 1.00 21.18 198 PHE B CA 1
ATOM 4589 C C . PHE B 1 214 ? -20.191 17.634 26.114 1.00 20.93 198 PHE B C 1
ATOM 4590 O O . PHE B 1 214 ? -19.611 17.284 27.128 1.00 19.88 198 PHE B O 1
ATOM 4598 N N . ARG B 1 215 ? -20.219 18.891 25.705 1.00 21.53 199 ARG B N 1
ATOM 4599 C CA . ARG B 1 215 ? -19.699 19.971 26.562 1.00 24.61 199 ARG B CA 1
ATOM 4600 C C . ARG B 1 215 ? -20.234 21.324 26.108 1.00 23.39 199 ARG B C 1
ATOM 4601 O O . ARG B 1 215 ? -20.693 21.450 24.961 1.00 22.39 199 ARG B O 1
ATOM 4609 N N . GLY B 1 216 ? -20.016 22.286 26.986 1.00 25.64 200 GLY B N 1
ATOM 4610 C CA . GLY B 1 216 ? -20.546 23.637 26.842 1.00 26.61 200 GLY B CA 1
ATOM 4611 C C . GLY B 1 216 ? -19.806 24.372 25.740 1.00 26.74 200 GLY B C 1
ATOM 4612 O O . GLY B 1 216 ? -18.732 23.964 25.280 1.00 24.87 200 GLY B O 1
ATOM 4613 N N . PRO B 1 217 ? -20.415 25.472 25.273 1.00 25.32 201 PRO B N 1
ATOM 4614 C CA . PRO B 1 217 ? -19.856 26.231 24.162 1.00 28.88 201 PRO B CA 1
ATOM 4615 C C . PRO B 1 217 ? -18.794 27.252 24.579 1.00 29.75 201 PRO B C 1
ATOM 4616 O O . PRO B 1 217 ? -18.893 27.817 25.648 1.00 31.07 201 PRO B O 1
ATOM 4620 N N . THR B 1 218 ? -17.867 27.513 23.671 1.00 30.13 202 THR B N 1
ATOM 4621 C CA . THR B 1 218 ? -16.869 28.598 23.785 1.00 33.03 202 THR B CA 1
ATOM 4622 C C . THR B 1 218 ? -16.493 29.067 22.377 1.00 38.54 202 THR B C 1
ATOM 4623 O O . THR B 1 218 ? -16.350 28.193 21.476 1.00 36.79 202 THR B O 1
ATOM 4627 N N . ASP B 1 219 ? -16.306 30.385 22.178 1.00 37.75 203 ASP B N 1
ATOM 4628 C CA . ASP B 1 219 ? -15.981 30.966 20.847 1.00 42.28 203 ASP B CA 1
ATOM 4629 C C . ASP B 1 219 ? -14.523 30.653 20.478 1.00 41.16 203 ASP B C 1
ATOM 4630 O O . ASP B 1 219 ? -14.158 30.847 19.303 1.00 45.56 203 ASP B O 1
ATOM 4635 N N . THR B 1 220 ? -13.744 30.139 21.431 1.00 40.90 204 THR B N 1
ATOM 4636 C CA . THR B 1 220 ? -12.315 29.760 21.289 1.00 46.00 204 THR B CA 1
ATOM 4637 C C . THR B 1 220 ? -12.193 28.406 20.557 1.00 48.46 204 THR B C 1
ATOM 4638 O O . THR B 1 220 ? -11.140 28.194 19.912 1.00 47.17 204 THR B O 1
ATOM 4642 N N . HIS B 1 221 ? -13.230 27.547 20.579 1.00 40.69 205 HIS B N 1
ATOM 4643 C CA . HIS B 1 221 ? -13.208 26.212 19.911 1.00 42.02 205 HIS B CA 1
ATOM 4644 C C . HIS B 1 221 ? -14.520 25.983 19.154 1.00 36.41 205 HIS B C 1
ATOM 4645 O O . HIS B 1 221 ? -15.417 25.284 19.680 1.00 33.08 205 HIS B O 1
ATOM 4652 N N . LEU B 1 222 ? -14.627 26.569 17.961 1.00 31.65 206 LEU B N 1
ATOM 4653 C CA . LEU B 1 222 ? -15.859 26.524 17.147 1.00 33.73 206 LEU B CA 1
ATOM 4654 C C . LEU B 1 222 ? -16.038 25.113 16.575 1.00 33.95 206 LEU B C 1
ATOM 4655 O O . LEU B 1 222 ? -17.182 24.748 16.287 1.00 31.42 206 LEU B O 1
ATOM 4660 N N . ASP B 1 223 ? -14.937 24.393 16.336 1.00 30.07 207 ASP B N 1
ATOM 4661 C CA . ASP B 1 223 ? -14.971 22.996 15.834 1.00 30.19 207 ASP B CA 1
ATOM 4662 C C . ASP B 1 223 ? -15.657 22.126 16.903 1.00 27.31 207 ASP B C 1
ATOM 4663 O O . ASP B 1 223 ? -16.458 21.219 16.535 1.00 25.71 207 ASP B O 1
ATOM 4668 N N . SER B 1 224 ? -15.448 22.400 18.190 1.00 27.31 208 SER B N 1
ATOM 4669 C CA . SER B 1 224 ? -16.144 21.638 19.259 1.00 26.82 208 SER B CA 1
ATOM 4670 C C . SER B 1 224 ? -17.651 21.849 19.092 1.00 31.31 208 SER B C 1
ATOM 4671 O O . SER B 1 224 ? -18.404 20.877 19.195 1.00 26.61 208 SER B O 1
ATOM 4674 N N . LEU B 1 225 ? -18.092 23.069 18.761 1.00 26.08 209 LEU B N 1
ATOM 4675 C CA . LEU B 1 225 ? -19.534 23.378 18.576 1.00 28.51 209 LEU B CA 1
ATOM 4676 C C . LEU B 1 225 ? -20.152 22.569 17.418 1.00 26.34 209 LEU B C 1
ATOM 4677 O O . LEU B 1 225 ? -21.313 22.128 17.533 1.00 26.21 209 LEU B O 1
ATOM 4682 N N . VAL B 1 226 ? -19.408 22.375 16.329 1.00 26.28 210 VAL B N 1
ATOM 4683 C CA . VAL B 1 226 ? -19.819 21.533 15.173 1.00 26.76 210 VAL B CA 1
ATOM 4684 C C . VAL B 1 226 ? -20.188 20.146 15.707 1.00 27.27 210 VAL B C 1
ATOM 4685 O O . VAL B 1 226 ? -21.240 19.621 15.309 1.00 26.77 210 VAL B O 1
ATOM 4689 N N . GLY B 1 227 ? -19.325 19.563 16.544 1.00 26.71 211 GLY B N 1
ATOM 4690 C CA . GLY B 1 227 ? -19.591 18.266 17.200 1.00 25.42 211 GLY B CA 1
ATOM 4691 C C . GLY B 1 227 ? -20.903 18.252 17.964 1.00 22.31 211 GLY B C 1
ATOM 4692 O O . GLY B 1 227 ? -21.672 17.288 17.806 1.00 22.87 211 GLY B O 1
ATOM 4693 N N . GLN B 1 228 ? -21.188 19.299 18.736 1.00 21.70 212 GLN B N 1
ATOM 4694 C CA . GLN B 1 228 ? -22.446 19.442 19.515 1.00 20.57 212 GLN B CA 1
ATOM 4695 C C . GLN B 1 228 ? -23.671 19.498 18.577 1.00 20.03 212 GLN B C 1
ATOM 4696 O O . GLN B 1 228 ? -24.767 19.095 19.017 1.00 21.99 212 GLN B O 1
ATOM 4702 N N . ALA B 1 229 ? -23.519 19.922 17.322 1.00 22.08 213 ALA B N 1
ATOM 4703 C CA . ALA B 1 229 ? -24.629 19.978 16.338 1.00 23.31 213 ALA B CA 1
ATOM 4704 C C . ALA B 1 229 ? -24.874 18.610 15.669 1.00 22.66 213 ALA B C 1
ATOM 4705 O O . ALA B 1 229 ? -26.008 18.392 15.157 1.00 22.62 213 ALA B O 1
ATOM 4707 N N . LEU B 1 230 ? -23.839 17.753 15.544 1.00 21.92 214 LEU B N 1
ATOM 4708 C CA . LEU B 1 230 ? -23.912 16.594 14.612 1.00 21.39 214 LEU B CA 1
ATOM 4709 C C . LEU B 1 230 ? -24.064 15.246 15.356 1.00 21.02 214 LEU B C 1
ATOM 4710 O O . LEU B 1 230 ? -24.715 14.369 14.805 1.00 20.72 214 LEU B O 1
ATOM 4715 N N . PHE B 1 231 ? -23.379 15.047 16.472 1.00 19.35 215 PHE B N 1
ATOM 4716 C CA . PHE B 1 231 ? -23.177 13.705 17.052 1.00 20.46 215 PHE B CA 1
ATOM 4717 C C . PHE B 1 231 ? -24.424 13.325 17.831 1.00 18.81 215 PHE B C 1
ATOM 4718 O O . PHE B 1 231 ? -24.888 14.094 18.695 1.00 17.32 215 PHE B O 1
ATOM 4726 N N . GLY B 1 232 ? -24.883 12.112 17.549 1.00 19.49 216 GLY B N 1
ATOM 4727 C CA . GLY B 1 232 ? -26.007 11.454 18.230 1.00 20.15 216 GLY B CA 1
ATOM 4728 C C . GLY B 1 232 ? -25.617 10.076 18.735 1.00 17.51 216 GLY B C 1
ATOM 4729 O O . GLY B 1 232 ? -24.470 9.641 18.476 1.00 16.82 216 GLY B O 1
ATOM 4730 N N . ASP B 1 233 ? -26.528 9.425 19.454 1.00 17.05 217 ASP B N 1
ATOM 4731 C CA . ASP B 1 233 ? -26.295 8.130 20.125 1.00 16.34 217 ASP B CA 1
ATOM 4732 C C . ASP B 1 233 ? -26.989 7.028 19.344 1.00 16.00 217 ASP B C 1
ATOM 4733 O O . ASP B 1 233 ? -28.084 7.252 18.785 1.00 15.94 217 ASP B O 1
ATOM 4738 N N . GLY B 1 234 ? -26.399 5.845 19.326 1.00 14.47 218 GLY B N 1
ATOM 4739 C CA . GLY B 1 234 ? -27.087 4.672 18.791 1.00 15.75 218 GLY B CA 1
ATOM 4740 C C . GLY B 1 234 ? -26.198 3.462 18.856 1.00 15.98 218 GLY B C 1
ATOM 4741 O O . GLY B 1 234 ? -24.962 3.619 19.109 1.00 14.26 218 GLY B O 1
ATOM 4742 N N . ALA B 1 235 ? -26.792 2.299 18.639 1.00 14.63 219 ALA B N 1
ATOM 4743 C CA . ALA B 1 235 ? -26.017 1.053 18.537 1.00 14.23 219 ALA B CA 1
ATOM 4744 C C . ALA B 1 235 ? -26.584 0.229 17.387 1.00 14.97 219 ALA B C 1
ATOM 4745 O O . ALA B 1 235 ? -27.813 0.258 17.141 1.00 16.72 219 ALA B O 1
ATOM 4747 N N . ALA B 1 236 ? -25.718 -0.500 16.700 1.00 13.18 220 ALA B N 1
ATOM 4748 C CA . ALA B 1 236 ? -26.129 -1.421 15.639 1.00 14.04 220 ALA B CA 1
ATOM 4749 C C . ALA B 1 236 ? -25.368 -2.731 15.766 1.00 14.48 220 ALA B C 1
ATOM 4750 O O . ALA B 1 236 ? -24.235 -2.748 16.303 1.00 14.22 220 ALA B O 1
ATOM 4752 N N . ALA B 1 237 ? -26.013 -3.806 15.337 1.00 14.05 221 ALA B N 1
ATOM 4753 C CA . ALA B 1 237 ? -25.427 -5.162 15.455 1.00 13.52 221 ALA B CA 1
ATOM 4754 C C . ALA B 1 237 ? -25.665 -5.893 14.149 1.00 13.94 221 ALA B C 1
ATOM 4755 O O . ALA B 1 237 ? -26.757 -5.698 13.520 1.00 14.57 221 ALA B O 1
ATOM 4757 N N . VAL B 1 238 ? -24.711 -6.702 13.719 1.00 14.40 222 VAL B N 1
ATOM 4758 C CA . VAL B 1 238 ? -24.903 -7.591 12.550 1.00 16.42 222 VAL B CA 1
ATOM 4759 C C . VAL B 1 238 ? -24.403 -8.972 12.944 1.00 14.69 222 VAL B C 1
ATOM 4760 O O . VAL B 1 238 ? -23.568 -9.104 13.852 1.00 14.34 222 VAL B O 1
ATOM 4764 N N . ILE B 1 239 ? -24.980 -9.963 12.319 1.00 13.45 223 ILE B N 1
ATOM 4765 C CA . ILE B 1 239 ? -24.415 -11.325 12.351 1.00 12.25 223 ILE B CA 1
ATOM 4766 C C . ILE B 1 239 ? -23.748 -11.535 10.993 1.00 13.37 223 ILE B C 1
ATOM 4767 O O . ILE B 1 239 ? -24.400 -11.322 9.951 1.00 13.73 223 ILE B O 1
ATOM 4772 N N . VAL B 1 240 ? -22.506 -12.007 11.012 1.00 13.15 224 VAL B N 1
ATOM 4773 C CA . VAL B 1 240 ? -21.700 -12.308 9.796 1.00 12.68 224 VAL B CA 1
ATOM 4774 C C . VAL B 1 240 ? -21.237 -13.750 9.873 1.00 13.69 224 VAL B C 1
ATOM 4775 O O . VAL B 1 240 ? -20.729 -14.199 10.941 1.00 13.10 224 VAL B O 1
ATOM 4779 N N . GLY B 1 241 ? -21.397 -14.466 8.761 1.00 12.76 225 GLY B N 1
ATOM 4780 C CA . GLY B 1 241 ? -20.909 -15.847 8.665 1.00 13.43 225 GLY B CA 1
ATOM 4781 C C . GLY B 1 241 ? -20.708 -16.265 7.226 1.00 12.83 225 GLY B C 1
ATOM 4782 O O . GLY B 1 241 ? -21.372 -15.708 6.327 1.00 14.34 225 GLY B O 1
ATOM 4783 N N . SER B 1 242 ? -19.858 -17.260 7.017 1.00 13.89 226 SER B N 1
ATOM 4784 C CA . SER B 1 242 ? -19.696 -17.910 5.707 1.00 14.51 226 SER B CA 1
ATOM 4785 C C . SER B 1 242 ? -20.556 -19.187 5.677 1.00 15.49 226 SER B C 1
ATOM 4786 O O . SER B 1 242 ? -20.898 -19.696 6.746 1.00 15.97 226 SER B O 1
ATOM 4789 N N . ASP B 1 243 ? -20.890 -19.669 4.480 1.00 16.29 227 ASP B N 1
ATOM 4790 C CA . ASP B 1 243 ? -21.537 -20.992 4.291 1.00 16.05 227 ASP B CA 1
ATOM 4791 C C . ASP B 1 243 ? -22.885 -20.969 5.017 1.00 16.37 227 ASP B C 1
ATOM 4792 O O . ASP B 1 243 ? -23.128 -21.757 5.941 1.00 16.39 227 ASP B O 1
ATOM 4797 N N . PRO B 1 244 ? -23.816 -20.077 4.621 1.00 17.39 228 PRO B N 1
ATOM 4798 C CA . PRO B 1 244 ? -25.124 -20.006 5.263 1.00 17.86 228 PRO B CA 1
ATOM 4799 C C . PRO B 1 244 ? -25.861 -21.343 5.215 1.00 19.54 228 PRO B C 1
ATOM 4800 O O . PRO B 1 244 ? -25.786 -22.061 4.199 1.00 18.23 228 PRO B O 1
ATOM 4804 N N . LEU B 1 245 ? -26.507 -21.682 6.316 1.00 17.33 229 LEU B N 1
ATOM 4805 C CA . LEU B 1 245 ? -27.458 -22.812 6.369 1.00 19.19 229 LEU B CA 1
ATOM 4806 C C . LEU B 1 245 ? -28.683 -22.444 5.545 1.00 17.96 229 LEU B C 1
ATOM 4807 O O . LEU B 1 245 ? -29.048 -21.293 5.374 1.00 15.51 229 LEU B O 1
ATOM 4812 N N . PRO B 1 246 ? -29.471 -23.444 5.120 1.00 20.73 230 PRO B N 1
ATOM 4813 C CA . PRO B 1 246 ? -30.718 -23.145 4.434 1.00 21.42 230 PRO B CA 1
ATOM 4814 C C . PRO B 1 246 ? -31.727 -22.315 5.245 1.00 21.44 230 PRO B C 1
ATOM 4815 O O . PRO B 1 246 ? -32.455 -21.537 4.621 1.00 24.71 230 PRO B O 1
ATOM 4819 N N . VAL B 1 247 ? -31.729 -22.436 6.580 1.00 19.27 231 VAL B N 1
ATOM 4820 C CA . VAL B 1 247 ? -32.653 -21.711 7.501 1.00 20.16 231 VAL B CA 1
ATOM 4821 C C . VAL B 1 247 ? -32.108 -20.313 7.833 1.00 20.96 231 VAL B C 1
ATOM 4822 O O . VAL B 1 247 ? -32.844 -19.547 8.449 1.00 19.27 231 VAL B O 1
ATOM 4826 N N . GLU B 1 248 ? -30.899 -19.974 7.418 1.00 16.93 232 GLU B N 1
ATOM 4827 C CA . GLU B 1 248 ? -30.403 -18.576 7.550 1.00 17.77 232 GLU B CA 1
ATOM 4828 C C . GLU B 1 248 ? -30.857 -17.755 6.334 1.00 19.75 232 GLU B C 1
ATOM 4829 O O . GLU B 1 248 ? -31.150 -18.351 5.291 1.00 21.32 232 GLU B O 1
ATOM 4835 N N . LYS B 1 249 ? -30.873 -16.431 6.443 1.00 18.46 233 LYS B N 1
ATOM 4836 C CA . LYS B 1 249 ? -31.394 -15.542 5.369 1.00 20.65 233 LYS B CA 1
ATOM 4837 C C . LYS B 1 249 ? -30.341 -14.466 5.101 1.00 17.49 233 LYS B C 1
ATOM 4838 O O . LYS B 1 249 ? -30.328 -13.447 5.752 1.00 19.86 233 LYS B O 1
ATOM 4844 N N . PRO B 1 250 ? -29.416 -14.683 4.146 1.00 18.11 234 PRO B N 1
ATOM 4845 C CA . PRO B 1 250 ? -28.427 -13.666 3.759 1.00 18.08 234 PRO B CA 1
ATOM 4846 C C . PRO B 1 250 ? -29.068 -12.326 3.376 1.00 17.99 234 PRO B C 1
ATOM 4847 O O . PRO B 1 250 ? -30.159 -12.344 2.756 1.00 16.66 234 PRO B O 1
ATOM 4851 N N . LEU B 1 251 ? -28.403 -11.221 3.723 1.00 15.15 235 LEU B N 1
ATOM 4852 C CA . LEU B 1 251 ? -28.798 -9.846 3.351 1.00 15.78 235 LEU B CA 1
ATOM 4853 C C . LEU B 1 251 ? -27.776 -9.255 2.373 1.00 16.15 235 LEU B C 1
ATOM 4854 O O . LEU B 1 251 ? -28.189 -8.625 1.403 1.00 17.68 235 LEU B O 1
ATOM 4859 N N . PHE B 1 252 ? -26.487 -9.467 2.598 1.00 15.92 236 PHE B N 1
ATOM 4860 C CA . PHE B 1 252 ? -25.379 -8.860 1.811 1.00 14.56 236 PHE B CA 1
ATOM 4861 C C . PHE B 1 252 ? -24.164 -9.771 1.920 1.00 17.31 236 PHE B C 1
ATOM 4862 O O . PHE B 1 252 ? -23.989 -10.407 2.955 1.00 17.41 236 PHE B O 1
ATOM 4870 N N . GLN B 1 253 ? -23.318 -9.800 0.906 1.00 17.14 237 GLN B N 1
ATOM 4871 C CA . GLN B 1 253 ? -21.985 -10.427 0.987 1.00 16.46 237 GLN B CA 1
ATOM 4872 C C . GLN B 1 253 ? -20.904 -9.349 1.109 1.00 16.67 237 GLN B C 1
ATOM 4873 O O . GLN B 1 253 ? -21.065 -8.292 0.496 1.00 17.47 237 GLN B O 1
ATOM 4879 N N . LEU B 1 254 ? -19.868 -9.621 1.890 1.00 16.67 238 LEU B N 1
ATOM 4880 C CA . LEU B 1 254 ? -18.687 -8.745 2.032 1.00 16.29 238 LEU B CA 1
ATOM 4881 C C . LEU B 1 254 ? -17.670 -9.254 1.031 1.00 17.13 238 LEU B C 1
ATOM 4882 O O . LEU B 1 254 ? -17.249 -10.408 1.158 1.00 20.14 238 LEU B O 1
ATOM 4887 N N . VAL B 1 255 ? -17.267 -8.441 0.059 1.00 17.43 239 VAL B N 1
ATOM 4888 C CA . VAL B 1 255 ? -16.477 -8.947 -1.108 1.00 17.51 239 VAL B CA 1
ATOM 4889 C C . VAL B 1 255 ? -15.000 -8.595 -0.987 1.00 16.37 239 VAL B C 1
ATOM 4890 O O . VAL B 1 255 ? -14.144 -9.452 -1.316 1.00 16.65 239 VAL B O 1
ATOM 4894 N N . TRP B 1 256 ? -14.709 -7.379 -0.549 1.00 17.03 240 TRP B N 1
ATOM 4895 C CA . TRP B 1 256 ? -13.361 -6.781 -0.640 1.00 18.34 240 TRP B CA 1
ATOM 4896 C C . TRP B 1 256 ? -13.299 -5.560 0.255 1.00 16.05 240 TRP B C 1
ATOM 4897 O O . TRP B 1 256 ? -14.333 -4.884 0.406 1.00 14.99 240 TRP B O 1
ATOM 4908 N N . THR B 1 257 ? -12.134 -5.335 0.875 1.00 15.67 241 THR B N 1
ATOM 4909 C CA . THR B 1 257 ? -11.980 -4.249 1.876 1.00 15.67 241 THR B CA 1
ATOM 4910 C C . THR B 1 257 ? -10.651 -3.554 1.690 1.00 15.82 241 THR B C 1
ATOM 4911 O O . THR B 1 257 ? -9.733 -4.156 1.190 1.00 17.91 241 THR B O 1
ATOM 4915 N N . ALA B 1 258 ? -10.618 -2.300 2.092 1.00 15.31 242 ALA B N 1
ATOM 4916 C CA . ALA B 1 258 ? -9.420 -1.461 2.100 1.00 16.51 242 ALA B CA 1
ATOM 4917 C C . ALA B 1 258 ? -9.557 -0.433 3.227 1.00 15.67 242 ALA B C 1
ATOM 4918 O O . ALA B 1 258 ? -10.693 -0.047 3.620 1.00 14.92 242 ALA B O 1
ATOM 4920 N N . GLN B 1 259 ? -8.399 -0.032 3.737 1.00 14.56 243 GLN B N 1
ATOM 4921 C CA . GLN B 1 259 ? -8.249 1.107 4.630 1.00 15.86 243 GLN B CA 1
ATOM 4922 C C . GLN B 1 259 ? -7.086 1.940 4.086 1.00 15.74 243 GLN B C 1
ATOM 4923 O O . GLN B 1 259 ? -6.059 1.353 3.742 1.00 15.74 243 GLN B O 1
ATOM 4929 N N . THR B 1 260 ? -7.246 3.262 4.052 1.00 16.75 244 THR B N 1
ATOM 4930 C CA . THR B 1 260 ? -6.141 4.144 3.659 1.00 16.88 244 THR B CA 1
ATOM 4931 C C . THR B 1 260 ? -6.159 5.435 4.459 1.00 17.37 244 THR B C 1
ATOM 4932 O O . THR B 1 260 ? -7.218 5.819 5.024 1.00 17.25 244 THR B O 1
ATOM 4936 N N . ILE B 1 261 ? -4.998 6.066 4.518 1.00 15.44 245 ILE B N 1
ATOM 4937 C CA . ILE B 1 261 ? -4.843 7.403 5.114 1.00 16.41 245 ILE B CA 1
ATOM 4938 C C . ILE B 1 261 ? -4.691 8.383 3.947 1.00 16.09 245 ILE B C 1
ATOM 4939 O O . ILE B 1 261 ? -3.841 8.155 3.066 1.00 17.14 245 ILE B O 1
ATOM 4944 N N . LEU B 1 262 ? -5.483 9.424 3.939 1.00 15.94 246 LEU B N 1
ATOM 4945 C CA . LEU B 1 262 ? -5.497 10.392 2.833 1.00 17.46 246 LEU B CA 1
ATOM 4946 C C . LEU B 1 262 ? -4.247 11.275 2.936 1.00 18.33 246 LEU B C 1
ATOM 4947 O O . LEU B 1 262 ? -3.851 11.706 4.022 1.00 18.01 246 LEU B O 1
ATOM 4952 N N . PRO B 1 263 ? -3.645 11.585 1.783 1.00 20.72 247 PRO B N 1
ATOM 4953 C CA . PRO B 1 263 ? -2.497 12.495 1.719 1.00 22.84 247 PRO B CA 1
ATOM 4954 C C . PRO B 1 263 ? -2.869 13.882 2.248 1.00 22.57 247 PRO B C 1
ATOM 4955 O O . PRO B 1 263 ? -3.971 14.299 2.056 1.00 21.60 247 PRO B O 1
ATOM 4959 N N . ASP B 1 264 ? -1.926 14.561 2.895 1.00 23.60 248 ASP B N 1
ATOM 4960 C CA . ASP B 1 264 ? -2.059 15.974 3.329 1.00 24.54 248 ASP B CA 1
ATOM 4961 C C . ASP B 1 264 ? -3.257 16.116 4.257 1.00 23.30 248 ASP B C 1
ATOM 4962 O O . ASP B 1 264 ? -3.898 17.169 4.207 1.00 21.14 248 ASP B O 1
ATOM 4967 N N . SER B 1 265 ? -3.551 15.109 5.095 1.00 21.28 249 SER B N 1
ATOM 4968 C CA . SER B 1 265 ? -4.759 15.130 5.960 1.00 21.88 249 SER B CA 1
ATOM 4969 C C . SER B 1 265 ? -4.382 15.175 7.441 1.00 23.32 249 SER B C 1
ATOM 4970 O O . SER B 1 265 ? -5.287 15.111 8.250 1.00 24.20 249 SER B O 1
ATOM 4973 N N . GLU B 1 266 ? -3.099 15.373 7.776 1.00 25.01 250 GLU B N 1
ATOM 4974 C CA . GLU B 1 266 ? -2.595 15.264 9.167 1.00 25.62 250 GLU B CA 1
ATOM 4975 C C . GLU B 1 266 ? -3.382 16.230 10.042 1.00 26.22 250 GLU B C 1
ATOM 4976 O O . GLU B 1 266 ? -3.510 17.401 9.644 1.00 27.81 250 GLU B O 1
ATOM 4982 N N . GLY B 1 267 ? -3.956 15.738 11.138 1.00 22.48 251 GLY B N 1
ATOM 4983 C CA . GLY B 1 267 ? -4.747 16.515 12.110 1.00 23.60 251 GLY B CA 1
ATOM 4984 C C . GLY B 1 267 ? -6.124 16.948 11.629 1.00 24.17 251 GLY B C 1
ATOM 4985 O O . GLY B 1 267 ? -6.756 17.794 12.335 1.00 23.61 251 GLY B O 1
ATOM 4986 N N . ALA B 1 268 ? -6.642 16.418 10.506 1.00 20.75 252 ALA B N 1
ATOM 4987 C CA . ALA B 1 268 ? -7.966 16.839 10.006 1.00 21.81 252 ALA B CA 1
ATOM 4988 C C . ALA B 1 268 ? -9.056 16.511 11.037 1.00 22.32 252 ALA B C 1
ATOM 4989 O O . ALA B 1 268 ? -9.994 17.302 11.195 1.00 21.11 252 ALA B O 1
ATOM 4991 N N . ILE B 1 269 ? -8.974 15.364 11.689 1.00 21.04 253 ILE B N 1
ATOM 4992 C CA . ILE B 1 269 ? -9.948 14.955 12.744 1.00 20.72 253 ILE B CA 1
ATOM 4993 C C . ILE B 1 269 ? -9.155 14.297 13.867 1.00 25.41 253 ILE B C 1
ATOM 4994 O O . ILE B 1 269 ? -8.496 13.256 13.587 1.00 22.78 253 ILE B O 1
ATOM 4999 N N . ASP B 1 270 ? -9.179 14.895 15.056 1.00 23.94 254 ASP B N 1
ATOM 5000 C CA . ASP B 1 270 ? -8.414 14.409 16.238 1.00 24.08 254 ASP B CA 1
ATOM 5001 C C . ASP B 1 270 ? -9.385 14.342 17.400 1.00 21.82 254 ASP B C 1
ATOM 5002 O O . ASP B 1 270 ? -10.346 15.175 17.483 1.00 23.99 254 ASP B O 1
ATOM 5007 N N . GLY B 1 271 ? -9.106 13.452 18.331 1.00 20.57 255 GLY B N 1
ATOM 5008 C CA . GLY B 1 271 ? -9.883 13.381 19.570 1.00 18.57 255 GLY B CA 1
ATOM 5009 C C . GLY B 1 271 ? -8.995 12.901 20.676 1.00 20.51 255 GLY B C 1
ATOM 5010 O O . GLY B 1 271 ? -8.230 11.970 20.444 1.00 20.08 255 GLY B O 1
ATOM 5011 N N . HIS B 1 272 ? -9.001 13.593 21.801 1.00 19.53 256 HIS B N 1
ATOM 5012 C CA . HIS B 1 272 ? -8.096 13.275 22.916 1.00 19.28 256 HIS B CA 1
ATOM 5013 C C . HIS B 1 272 ? -8.937 12.954 24.138 1.00 19.10 256 HIS B C 1
ATOM 5014 O O . HIS B 1 272 ? -9.911 13.717 24.407 1.00 19.68 256 HIS B O 1
ATOM 5021 N N . LEU B 1 273 ? -8.583 11.897 24.856 1.00 16.82 257 LEU B N 1
ATOM 5022 C CA . LEU B 1 273 ? -9.303 11.550 26.105 1.00 17.56 257 LEU B CA 1
ATOM 5023 C C . LEU B 1 273 ? -8.566 12.190 27.273 1.00 18.42 257 LEU B C 1
ATOM 5024 O O . LEU B 1 273 ? -7.420 11.797 27.520 1.00 17.03 257 LEU B O 1
ATOM 5029 N N . ARG B 1 274 ? -9.213 13.158 27.925 1.00 17.77 258 ARG B N 1
ATOM 5030 C CA . ARG B 1 274 ? -8.569 14.015 28.950 1.00 18.42 258 ARG B CA 1
ATOM 5031 C C . ARG B 1 274 ? -9.458 14.023 30.194 1.00 17.81 258 ARG B C 1
ATOM 5032 O O . ARG B 1 274 ? -10.560 13.437 30.185 1.00 17.53 258 ARG B O 1
ATOM 5040 N N . GLU B 1 275 ? -9.026 14.717 31.233 1.00 18.45 259 GLU B N 1
ATOM 5041 C CA . GLU B 1 275 ? -9.777 14.855 32.502 1.00 18.71 259 GLU B CA 1
ATOM 5042 C C . GLU B 1 275 ? -11.123 15.545 32.274 1.00 18.67 259 GLU B C 1
ATOM 5043 O O . GLU B 1 275 ? -12.021 15.350 33.103 1.00 18.71 259 GLU B O 1
ATOM 5049 N N . VAL B 1 276 ? -11.266 16.271 31.170 1.00 19.12 260 VAL B N 1
ATOM 5050 C CA . VAL B 1 276 ? -12.523 16.992 30.793 1.00 21.09 260 VAL B CA 1
ATOM 5051 C C . VAL B 1 276 ? -13.363 16.123 29.850 1.00 19.49 260 VAL B C 1
ATOM 5052 O O . VAL B 1 276 ? -14.393 16.589 29.384 1.00 20.41 260 VAL B O 1
ATOM 5056 N N . GLY B 1 277 ? -12.990 14.860 29.644 1.00 19.64 261 GLY B N 1
ATOM 5057 C CA . GLY B 1 277 ? -13.720 14.006 28.683 1.00 19.53 261 GLY B CA 1
ATOM 5058 C C . GLY B 1 277 ? -13.043 13.935 27.338 1.00 18.29 261 GLY B C 1
ATOM 5059 O O . GLY B 1 277 ? -11.836 14.215 27.245 1.00 17.15 261 GLY B O 1
ATOM 5060 N N . LEU B 1 278 ? -13.783 13.499 26.323 1.00 17.18 262 LEU B N 1
ATOM 5061 C CA . LEU B 1 278 ? -13.235 13.380 24.949 1.00 17.36 262 LEU B CA 1
ATOM 5062 C C . LEU B 1 278 ? -13.422 14.705 24.240 1.00 18.98 262 LEU B C 1
ATOM 5063 O O . LEU B 1 278 ? -14.581 15.150 24.104 1.00 18.51 262 LEU B O 1
ATOM 5068 N N . THR B 1 279 ? -12.299 15.307 23.855 1.00 20.38 263 THR B N 1
ATOM 5069 C CA . THR B 1 279 ? -12.216 16.585 23.127 1.00 22.68 263 THR B CA 1
ATOM 5070 C C . THR B 1 279 ? -12.165 16.214 21.642 1.00 25.71 263 THR B C 1
ATOM 5071 O O . THR B 1 279 ? -11.672 15.128 21.300 1.00 27.46 263 THR B O 1
ATOM 5075 N N . PHE B 1 280 ? -12.741 17.062 20.816 1.00 24.76 264 PHE B N 1
ATOM 5076 C CA . PHE B 1 280 ? -12.950 16.881 19.365 1.00 27.01 264 PHE B CA 1
ATOM 5077 C C . PHE B 1 280 ? -12.266 18.069 18.676 1.00 25.49 264 PHE B C 1
ATOM 5078 O O . PHE B 1 280 ? -12.580 19.201 19.067 1.00 24.01 264 PHE B O 1
ATOM 5086 N N . HIS B 1 281 ? -11.415 17.822 17.680 1.00 25.12 265 HIS B N 1
ATOM 5087 C CA . HIS B 1 281 ? -10.775 18.862 16.820 1.00 26.37 265 HIS B CA 1
ATOM 5088 C C . HIS B 1 281 ? -11.097 18.520 15.370 1.00 28.02 265 HIS B C 1
ATOM 5089 O O . HIS B 1 281 ? -10.923 17.324 14.968 1.00 27.42 265 HIS B O 1
ATOM 5096 N N . LEU B 1 282 ? -11.569 19.501 14.601 1.00 27.00 266 LEU B N 1
ATOM 5097 C CA . LEU B 1 282 ? -12.111 19.227 13.263 1.00 29.31 266 LEU B CA 1
ATOM 5098 C C . LEU B 1 282 ? -11.799 20.378 12.305 1.00 30.30 266 LEU B C 1
ATOM 5099 O O . LEU B 1 282 ? -12.266 21.475 12.573 1.00 32.40 266 LEU B O 1
ATOM 5104 N N . LEU B 1 283 ? -11.009 20.120 11.262 1.00 34.60 267 LEU B N 1
ATOM 5105 C CA . LEU B 1 283 ? -10.606 21.139 10.253 1.00 36.59 267 LEU B CA 1
ATOM 5106 C C . LEU B 1 283 ? -11.741 21.263 9.215 1.00 38.05 267 LEU B C 1
ATOM 5107 O O . LEU B 1 283 ? -12.401 20.245 8.896 1.00 29.63 267 LEU B O 1
ATOM 5112 N N . LYS B 1 284 ? -11.944 22.471 8.677 1.00 34.59 268 LYS B N 1
ATOM 5113 C CA . LYS B 1 284 ? -12.872 22.735 7.548 1.00 36.70 268 LYS B CA 1
ATOM 5114 C C . LYS B 1 284 ? -12.404 21.968 6.302 1.00 36.84 268 LYS B C 1
ATOM 5115 O O . LYS B 1 284 ? -13.200 21.842 5.359 1.00 40.48 268 LYS B O 1
ATOM 5121 N N . ASP B 1 285 ? -11.194 21.390 6.323 1.00 33.62 269 ASP B N 1
ATOM 5122 C CA . ASP B 1 285 ? -10.596 20.718 5.141 1.00 33.92 269 ASP B CA 1
ATOM 5123 C C . ASP B 1 285 ? -11.305 19.370 4.847 1.00 24.72 269 ASP B C 1
ATOM 5124 O O . ASP B 1 285 ? -11.095 18.821 3.772 1.00 22.89 269 ASP B O 1
ATOM 5129 N N . VAL B 1 286 ? -12.100 18.824 5.765 1.00 22.50 270 VAL B N 1
ATOM 5130 C CA . VAL B 1 286 ? -12.484 17.371 5.731 1.00 21.62 270 VAL B CA 1
ATOM 5131 C C . VAL B 1 286 ? -13.293 17.028 4.475 1.00 19.37 270 VAL B C 1
ATOM 5132 O O . VAL B 1 286 ? -12.951 16.117 3.706 1.00 18.92 270 VAL B O 1
ATOM 5136 N N . PRO B 1 287 ? -14.392 17.745 4.161 1.00 21.08 271 PRO B N 1
ATOM 5137 C CA . PRO B 1 287 ? -15.163 17.419 2.960 1.00 20.86 271 PRO B CA 1
ATOM 5138 C C . PRO B 1 287 ? -14.335 17.458 1.680 1.00 20.24 271 PRO B C 1
ATOM 5139 O O . PRO B 1 287 ? -14.503 16.609 0.826 1.00 19.32 271 PRO B O 1
ATOM 5143 N N . GLY B 1 288 ? -13.460 18.471 1.556 1.00 21.31 272 GLY B N 1
ATOM 5144 C CA . GLY B 1 288 ? -12.578 18.639 0.383 1.00 21.00 272 GLY B CA 1
ATOM 5145 C C . GLY B 1 288 ? -11.615 17.476 0.263 1.00 19.71 272 GLY B C 1
ATOM 5146 O O . GLY B 1 288 ? -11.402 16.955 -0.849 1.00 20.61 272 GLY B O 1
ATOM 5147 N N . LEU B 1 289 ? -11.012 17.079 1.379 1.00 18.90 273 LEU B N 1
ATOM 5148 C CA . LEU B 1 289 ? -10.032 15.959 1.405 1.00 18.04 273 LEU B CA 1
ATOM 5149 C C . LEU B 1 289 ? -10.724 14.676 0.951 1.00 17.60 273 LEU B C 1
ATOM 5150 O O . LEU B 1 289 ? -10.148 13.935 0.151 1.00 18.48 273 LEU B O 1
ATOM 5155 N N . ILE B 1 290 ? -11.898 14.405 1.494 1.00 18.45 274 ILE B N 1
ATOM 5156 C CA . ILE B 1 290 ? -12.647 13.160 1.156 1.00 19.85 274 ILE B CA 1
ATOM 5157 C C . ILE B 1 290 ? -13.026 13.199 -0.325 1.00 19.62 274 ILE B C 1
ATOM 5158 O O . ILE B 1 290 ? -12.753 12.249 -1.021 1.00 20.05 274 ILE B O 1
ATOM 5163 N N . SER B 1 291 ? -13.581 14.308 -0.809 1.00 20.54 275 SER B N 1
ATOM 5164 C CA . SER B 1 291 ? -14.100 14.374 -2.196 1.00 22.17 275 SER B CA 1
ATOM 5165 C C . SER B 1 291 ? -12.927 14.358 -3.172 1.00 21.60 275 SER B C 1
ATOM 5166 O O . SER B 1 291 ? -12.997 13.640 -4.214 1.00 24.34 275 SER B O 1
ATOM 5169 N N . LYS B 1 292 ? -11.809 14.983 -2.811 1.00 22.94 276 LYS B N 1
ATOM 5170 C CA . LYS B 1 292 ? -10.587 14.983 -3.644 1.00 23.71 276 LYS B CA 1
ATOM 5171 C C . LYS B 1 292 ? -10.011 13.569 -3.821 1.00 24.66 276 LYS B C 1
ATOM 5172 O O . LYS B 1 292 ? -9.370 13.340 -4.851 1.00 21.93 276 LYS B O 1
ATOM 5178 N N . ASN B 1 293 ? -10.254 12.640 -2.889 1.00 20.96 277 ASN B N 1
ATOM 5179 C CA . ASN B 1 293 ? -9.574 11.318 -2.815 1.00 21.42 277 ASN B CA 1
ATOM 5180 C C . ASN B 1 293 ? -10.538 10.143 -3.070 1.00 19.17 277 ASN B C 1
ATOM 5181 O O . ASN B 1 293 ? -10.066 9.020 -3.202 1.00 19.07 277 ASN B O 1
ATOM 5186 N N . ILE B 1 294 ? -11.840 10.385 -3.145 1.00 21.43 278 ILE B N 1
ATOM 5187 C CA . ILE B 1 294 ? -12.850 9.275 -3.122 1.00 22.82 278 ILE B CA 1
ATOM 5188 C C . ILE B 1 294 ? -12.750 8.482 -4.428 1.00 21.74 278 ILE B C 1
ATOM 5189 O O . ILE B 1 294 ? -12.878 7.242 -4.398 1.00 18.59 278 ILE B O 1
ATOM 5194 N N . GLU B 1 295 ? -12.481 9.142 -5.555 1.00 21.41 279 GLU B N 1
ATOM 5195 C CA . GLU B 1 295 ? -12.479 8.405 -6.841 1.00 22.32 279 GLU B CA 1
ATOM 5196 C C . GLU B 1 295 ? -11.343 7.392 -6.850 1.00 21.88 279 GLU B C 1
ATOM 5197 O O . GLU B 1 295 ? -11.536 6.283 -7.350 1.00 19.77 279 GLU B O 1
ATOM 5203 N N . LYS B 1 296 ? -10.173 7.745 -6.328 1.00 21.95 280 LYS B N 1
ATOM 5204 C CA . LYS B 1 296 ? -9.032 6.808 -6.251 1.00 23.11 280 LYS B CA 1
ATOM 5205 C C . LYS B 1 296 ? -9.458 5.550 -5.460 1.00 20.13 280 LYS B C 1
ATOM 5206 O O . LYS B 1 296 ? -9.075 4.448 -5.874 1.00 18.85 280 LYS B O 1
ATOM 5212 N N . ALA B 1 297 ? -10.160 5.732 -4.345 1.00 21.00 281 ALA B N 1
ATOM 5213 C CA . ALA B 1 297 ? -10.659 4.631 -3.483 1.00 19.25 281 ALA B CA 1
ATOM 5214 C C . ALA B 1 297 ? -11.628 3.758 -4.302 1.00 19.61 281 ALA B C 1
ATOM 5215 O O . ALA B 1 297 ? -11.470 2.532 -4.282 1.00 19.08 281 ALA B O 1
ATOM 5217 N N . LEU B 1 298 ? -12.565 4.368 -5.039 1.00 18.44 282 LEU B N 1
ATOM 5218 C CA . LEU B 1 298 ? -13.544 3.655 -5.906 1.00 19.85 282 LEU B CA 1
ATOM 5219 C C . LEU B 1 298 ? -12.823 2.882 -7.004 1.00 19.67 282 LEU B C 1
ATOM 5220 O O . LEU B 1 298 ? -13.244 1.749 -7.243 1.00 20.43 282 LEU B O 1
ATOM 5225 N N . VAL B 1 299 ? -11.810 3.460 -7.679 1.00 19.08 283 VAL B N 1
ATOM 5226 C CA . VAL B 1 299 ? -11.063 2.729 -8.745 1.00 19.55 283 VAL B CA 1
ATOM 5227 C C . VAL B 1 299 ? -10.361 1.504 -8.162 1.00 19.16 283 VAL B C 1
ATOM 5228 O O . VAL B 1 299 ? -10.416 0.406 -8.765 1.00 20.56 283 VAL B O 1
ATOM 5232 N N . GLU B 1 300 ? -9.721 1.646 -7.012 1.00 21.08 284 GLU B N 1
ATOM 5233 C CA . GLU B 1 300 ? -9.040 0.498 -6.391 1.00 22.73 284 GLU B CA 1
ATOM 5234 C C . GLU B 1 300 ? -10.058 -0.624 -6.104 1.00 19.96 284 GLU B C 1
ATOM 5235 O O . GLU B 1 300 ? -9.743 -1.803 -6.403 1.00 20.92 284 GLU B O 1
ATOM 5241 N N . ALA B 1 301 ? -11.266 -0.262 -5.674 1.00 19.62 285 ALA B N 1
ATOM 5242 C CA . ALA B 1 301 ? -12.324 -1.246 -5.311 1.00 20.36 285 ALA B CA 1
ATOM 5243 C C . ALA B 1 301 ? -12.985 -1.869 -6.563 1.00 21.39 285 ALA B C 1
ATOM 5244 O O . ALA B 1 301 ? -13.204 -3.088 -6.595 1.00 21.21 285 ALA B O 1
ATOM 5246 N N . PHE B 1 302 ? -13.305 -1.052 -7.563 1.00 20.08 286 PHE B N 1
ATOM 5247 C CA . PHE B 1 302 ? -14.254 -1.446 -8.637 1.00 21.10 286 PHE B CA 1
ATOM 5248 C C . PHE B 1 302 ? -13.610 -1.698 -9.995 1.00 21.88 286 PHE B C 1
ATOM 5249 O O . PHE B 1 302 ? -14.235 -2.423 -10.760 1.00 22.78 286 PHE B O 1
ATOM 5257 N N . GLN B 1 303 ? -12.420 -1.189 -10.280 1.00 23.44 287 GLN B N 1
ATOM 5258 C CA . GLN B 1 303 ? -11.796 -1.424 -11.599 1.00 25.57 287 GLN B CA 1
ATOM 5259 C C . GLN B 1 303 ? -11.518 -2.910 -11.762 1.00 26.51 287 GLN B C 1
ATOM 5260 O O . GLN B 1 303 ? -11.759 -3.423 -12.837 1.00 28.38 287 GLN B O 1
ATOM 5266 N N . PRO B 1 304 ? -11.039 -3.677 -10.753 1.00 29.24 288 PRO B N 1
ATOM 5267 C CA . PRO B 1 304 ? -10.930 -5.136 -10.897 1.00 30.60 288 PRO B CA 1
ATOM 5268 C C . PRO B 1 304 ? -12.262 -5.869 -11.143 1.00 31.25 288 PRO B C 1
ATOM 5269 O O . PRO B 1 304 ? -12.227 -6.978 -11.638 1.00 31.28 288 PRO B O 1
ATOM 5273 N N . LEU B 1 305 ? -13.403 -5.265 -10.787 1.00 29.59 289 LEU B N 1
ATOM 5274 C CA . LEU B 1 305 ? -14.749 -5.858 -11.018 1.00 31.18 289 LEU B CA 1
ATOM 5275 C C . LEU B 1 305 ? -15.341 -5.356 -12.344 1.00 32.75 289 LEU B C 1
ATOM 5276 O O . LEU B 1 305 ? -16.448 -5.775 -12.683 1.00 35.35 289 LEU B O 1
ATOM 5281 N N . GLY B 1 306 ? -14.628 -4.508 -13.075 1.00 31.76 290 GLY B N 1
ATOM 5282 C CA . GLY B 1 306 ? -15.099 -3.986 -14.367 1.00 32.32 290 GLY B CA 1
ATOM 5283 C C . GLY B 1 306 ? -16.135 -2.910 -14.178 1.00 31.22 290 GLY B C 1
ATOM 5284 O O . GLY B 1 306 ? -16.935 -2.704 -15.100 1.00 32.82 290 GLY B O 1
ATOM 5285 N N . ILE B 1 307 ? -16.155 -2.232 -13.029 1.00 26.39 291 ILE B N 1
ATOM 5286 C CA . ILE B 1 307 ? -17.199 -1.206 -12.768 1.00 26.67 291 ILE B CA 1
ATOM 5287 C C . ILE B 1 307 ? -16.541 0.173 -12.718 1.00 27.98 291 ILE B C 1
ATOM 5288 O O . ILE B 1 307 ? -15.570 0.360 -11.956 1.00 24.75 291 ILE B O 1
ATOM 5293 N N . SER B 1 308 ? -17.052 1.096 -13.532 1.00 27.94 292 SER B N 1
ATOM 5294 C CA . SER B 1 308 ? -16.612 2.505 -13.560 1.00 29.23 292 SER B CA 1
ATOM 5295 C C . SER B 1 308 ? -17.799 3.457 -13.474 1.00 26.48 292 SER B C 1
ATOM 5296 O O . SER B 1 308 ? -17.566 4.645 -13.266 1.00 28.88 292 SER B O 1
ATOM 5299 N N . ASP B 1 309 ? -19.040 2.983 -13.561 1.00 24.95 293 ASP B N 1
ATOM 5300 C CA . ASP B 1 309 ? -20.213 3.867 -13.391 1.00 27.19 293 ASP B CA 1
ATOM 5301 C C . ASP B 1 309 ? -20.665 3.822 -11.924 1.00 25.88 293 ASP B C 1
ATOM 5302 O O . ASP B 1 309 ? -21.340 2.847 -11.552 1.00 23.87 293 ASP B O 1
ATOM 5307 N N . TYR B 1 310 ? -20.412 4.874 -11.140 1.00 24.90 294 TYR B N 1
ATOM 5308 C CA . TYR B 1 310 ? -20.677 4.835 -9.677 1.00 24.24 294 TYR B CA 1
ATOM 5309 C C . TYR B 1 310 ? -22.145 5.141 -9.397 1.00 23.70 294 TYR B C 1
ATOM 5310 O O . TYR B 1 310 ? -22.554 5.034 -8.240 1.00 21.75 294 TYR B O 1
ATOM 5319 N N . ASN B 1 311 ? -22.937 5.448 -10.432 1.00 25.18 295 ASN B N 1
ATOM 5320 C CA . ASN B 1 311 ? -24.419 5.487 -10.323 1.00 23.26 295 ASN B CA 1
ATOM 5321 C C . ASN B 1 311 ? -25.050 4.088 -10.457 1.00 21.90 295 ASN B C 1
ATOM 5322 O O . ASN B 1 311 ? -26.219 3.997 -10.134 1.00 24.35 295 ASN B O 1
ATOM 5327 N N . SER B 1 312 ? -24.307 3.063 -10.854 1.00 21.53 296 SER B N 1
ATOM 5328 C CA . SER B 1 312 ? -24.762 1.656 -11.081 1.00 23.39 296 SER B CA 1
ATOM 5329 C C . SER B 1 312 ? -24.576 0.775 -9.820 1.00 20.55 296 SER B C 1
ATOM 5330 O O . SER B 1 312 ? -24.875 -0.415 -9.881 1.00 22.46 296 SER B O 1
ATOM 5333 N N . ILE B 1 313 ? -24.042 1.339 -8.739 1.00 21.88 297 ILE B N 1
ATOM 5334 C CA . ILE B 1 313 ? -23.815 0.623 -7.448 1.00 19.61 297 ILE B CA 1
ATOM 5335 C C . ILE B 1 313 ? -24.640 1.296 -6.374 1.00 18.60 297 ILE B C 1
ATOM 5336 O O . ILE B 1 313 ? -24.985 2.465 -6.525 1.00 18.97 297 ILE B O 1
ATOM 5341 N N . PHE B 1 314 ? -24.975 0.572 -5.303 1.00 16.19 298 PHE B N 1
ATOM 5342 C CA . PHE B 1 314 ? -25.721 1.175 -4.182 1.00 15.83 298 PHE B CA 1
ATOM 5343 C C . PHE B 1 314 ? -24.675 1.753 -3.211 1.00 16.93 298 PHE B C 1
ATOM 5344 O O . PHE B 1 314 ? -23.547 1.240 -3.171 1.00 18.37 298 PHE B O 1
ATOM 5352 N N . TRP B 1 315 ? -25.052 2.798 -2.489 1.00 17.87 299 TRP B N 1
ATOM 5353 C CA . TRP B 1 315 ? -24.130 3.648 -1.696 1.00 18.41 299 TRP B CA 1
ATOM 5354 C C . TRP B 1 315 ? -24.513 3.590 -0.233 1.00 18.66 299 TRP B C 1
ATOM 5355 O O . TRP B 1 315 ? -25.662 3.905 0.127 1.00 18.03 299 TRP B O 1
ATOM 5366 N N . ILE B 1 316 ? -23.494 3.329 0.589 1.00 18.27 300 ILE B N 1
ATOM 5367 C CA . ILE B 1 316 ? -23.560 3.586 2.041 1.00 18.67 300 ILE B CA 1
ATOM 5368 C C . ILE B 1 316 ? -22.349 4.443 2.383 1.00 18.92 300 ILE B C 1
ATOM 5369 O O . ILE B 1 316 ? -21.261 3.952 2.245 1.00 20.69 300 ILE B O 1
ATOM 5374 N N . ALA B 1 317 ? -22.552 5.679 2.781 1.00 19.63 301 ALA B N 1
ATOM 5375 C CA . ALA B 1 317 ? -21.425 6.578 3.127 1.00 20.02 301 ALA B CA 1
ATOM 5376 C C . ALA B 1 317 ? -21.638 7.061 4.548 1.00 19.58 301 ALA B C 1
ATOM 5377 O O . ALA B 1 317 ? -22.762 7.487 4.899 1.00 22.12 301 ALA B O 1
ATOM 5379 N N . HIS B 1 318 ? -20.582 7.010 5.341 1.00 18.69 302 HIS B N 1
ATOM 5380 C CA . HIS B 1 318 ? -20.612 7.559 6.707 1.00 17.35 302 HIS B CA 1
ATOM 5381 C C . HIS B 1 318 ? -20.990 9.040 6.639 1.00 18.00 302 HIS B C 1
ATOM 5382 O O . HIS B 1 318 ? -20.268 9.827 6.037 1.00 17.75 302 HIS B O 1
ATOM 5389 N N . PRO B 1 319 ? -22.122 9.462 7.216 1.00 17.85 303 PRO B N 1
ATOM 5390 C CA . PRO B 1 319 ? -22.540 10.862 7.088 1.00 20.04 303 PRO B CA 1
ATOM 5391 C C . PRO B 1 319 ? -21.889 11.767 8.143 1.00 21.64 303 PRO B C 1
ATOM 5392 O O . PRO B 1 319 ? -22.589 12.254 9.044 1.00 22.47 303 PRO B O 1
ATOM 5396 N N . GLY B 1 320 ? -20.570 11.958 8.028 1.00 21.03 304 GLY B N 1
ATOM 5397 C CA . GLY B 1 320 ? -19.795 12.769 8.974 1.00 22.20 304 GLY B CA 1
ATOM 5398 C C . GLY B 1 320 ? -20.440 14.146 9.096 1.00 24.12 304 GLY B C 1
ATOM 5399 O O . GLY B 1 320 ? -20.557 14.673 10.212 1.00 24.60 304 GLY B O 1
ATOM 5400 N N . GLY B 1 321 ? -20.877 14.692 7.970 1.00 23.81 305 GLY B N 1
ATOM 5401 C CA . GLY B 1 321 ? -21.780 15.857 7.919 1.00 24.14 305 GLY B CA 1
ATOM 5402 C C . GLY B 1 321 ? -22.335 15.986 6.507 1.00 23.16 305 GLY B C 1
ATOM 5403 O O . GLY B 1 321 ? -21.823 15.352 5.594 1.00 20.73 305 GLY B O 1
ATOM 5404 N N . PRO B 1 322 ? -23.358 16.831 6.278 1.00 21.67 306 PRO B N 1
ATOM 5405 C CA . PRO B 1 322 ? -23.947 16.927 4.946 1.00 22.27 306 PRO B CA 1
ATOM 5406 C C . PRO B 1 322 ? -22.936 17.422 3.894 1.00 22.56 306 PRO B C 1
ATOM 5407 O O . PRO B 1 322 ? -23.021 17.023 2.740 1.00 22.84 306 PRO B O 1
ATOM 5411 N N . ALA B 1 323 ? -21.963 18.257 4.301 1.00 23.04 307 ALA B N 1
ATOM 5412 C CA . ALA B 1 323 ? -20.943 18.809 3.389 1.00 23.10 307 ALA B CA 1
ATOM 5413 C C . ALA B 1 323 ? -20.110 17.667 2.787 1.00 22.28 307 ALA B C 1
ATOM 5414 O O . ALA B 1 323 ? -19.770 17.753 1.616 1.00 19.31 307 ALA B O 1
ATOM 5416 N N . ILE B 1 324 ? -19.808 16.595 3.524 1.00 21.52 308 ILE B N 1
ATOM 5417 C CA . ILE B 1 324 ? -19.063 15.447 2.920 1.00 21.42 308 ILE B CA 1
ATOM 5418 C C . ILE B 1 324 ? -19.882 14.859 1.770 1.00 20.32 308 ILE B C 1
ATOM 5419 O O . ILE B 1 324 ? -19.349 14.725 0.640 1.00 19.64 308 ILE B O 1
ATOM 5424 N N . LEU B 1 325 ? -21.154 14.576 2.040 1.00 20.81 309 LEU B N 1
ATOM 5425 C CA . LEU B 1 325 ? -22.066 13.897 1.097 1.00 20.43 309 LEU B CA 1
ATOM 5426 C C . LEU B 1 325 ? -22.276 14.792 -0.122 1.00 22.96 309 LEU B C 1
ATOM 5427 O O . LEU B 1 325 ? -22.182 14.288 -1.238 1.00 23.10 309 LEU B O 1
ATOM 5432 N N . ASP B 1 326 ? -22.502 16.083 0.095 1.00 24.46 310 ASP B N 1
ATOM 5433 C CA . ASP B 1 326 ? -22.756 17.034 -1.026 1.00 26.00 310 ASP B CA 1
ATOM 5434 C C . ASP B 1 326 ? -21.525 17.092 -1.929 1.00 22.17 310 ASP B C 1
ATOM 5435 O O . ASP B 1 326 ? -21.681 17.028 -3.142 1.00 25.98 310 ASP B O 1
ATOM 5440 N N . GLN B 1 327 ? -20.320 17.171 -1.372 1.00 22.85 311 GLN B N 1
ATOM 5441 C CA . GLN B 1 327 ? -19.084 17.345 -2.164 1.00 21.58 311 GLN B CA 1
ATOM 5442 C C . GLN B 1 327 ? -18.696 16.045 -2.854 1.00 21.88 311 GLN B C 1
ATOM 5443 O O . GLN B 1 327 ? -18.197 16.103 -3.984 1.00 21.67 311 GLN B O 1
ATOM 5449 N N . VAL B 1 328 ? -18.914 14.892 -2.230 1.00 22.39 312 VAL B N 1
ATOM 5450 C CA . VAL B 1 328 ? -18.730 13.584 -2.917 1.00 21.71 312 VAL B CA 1
ATOM 5451 C C . VAL B 1 328 ? -19.702 13.487 -4.107 1.00 20.13 312 VAL B C 1
ATOM 5452 O O . VAL B 1 328 ? -19.273 13.138 -5.213 1.00 20.43 312 VAL B O 1
ATOM 5456 N N . GLU B 1 329 ? -20.983 13.719 -3.866 1.00 23.60 313 GLU B N 1
ATOM 5457 C CA . GLU B 1 329 ? -22.049 13.627 -4.905 1.00 24.83 313 GLU B CA 1
ATOM 5458 C C . GLU B 1 329 ? -21.631 14.499 -6.116 1.00 25.68 313 GLU B C 1
ATOM 5459 O O . GLU B 1 329 ? -21.677 14.004 -7.278 1.00 25.68 313 GLU B O 1
ATOM 5465 N N . ALA B 1 330 ? -21.212 15.745 -5.865 1.00 25.49 314 ALA B N 1
ATOM 5466 C CA . ALA B 1 330 ? -20.876 16.738 -6.922 1.00 25.53 314 ALA B CA 1
ATOM 5467 C C . ALA B 1 330 ? -19.609 16.279 -7.620 1.00 25.90 314 ALA B C 1
ATOM 5468 O O . ALA B 1 330 ? -19.559 16.360 -8.835 1.00 28.13 314 ALA B O 1
ATOM 5470 N N . LYS B 1 331 ? -18.596 15.813 -6.873 1.00 25.58 315 LYS B N 1
ATOM 5471 C CA . LYS B 1 331 ? -17.314 15.388 -7.481 1.00 25.71 315 LYS B CA 1
ATOM 5472 C C . LYS B 1 331 ? -17.544 14.232 -8.466 1.00 26.73 315 LYS B C 1
ATOM 5473 O O . LYS B 1 331 ? -16.901 14.220 -9.521 1.00 26.24 315 LYS B O 1
ATOM 5479 N N . LEU B 1 332 ? -18.349 13.234 -8.101 1.00 22.67 316 LEU B N 1
ATOM 5480 C CA . LEU B 1 332 ? -18.523 11.998 -8.891 1.00 23.75 316 LEU B CA 1
ATOM 5481 C C . LEU B 1 332 ? -19.686 12.144 -9.880 1.00 23.80 316 LEU B C 1
ATOM 5482 O O . LEU B 1 332 ? -19.796 11.262 -10.738 1.00 27.26 316 LEU B O 1
ATOM 5487 N N . GLY B 1 333 ? -20.506 13.187 -9.743 1.00 25.45 317 GLY B N 1
ATOM 5488 C CA . GLY B 1 333 ? -21.761 13.359 -10.509 1.00 26.14 317 GLY B CA 1
ATOM 5489 C C . GLY B 1 333 ? -22.751 12.251 -10.157 1.00 27.14 317 GLY B C 1
ATOM 5490 O O . GLY B 1 333 ? -23.336 11.652 -11.060 1.00 24.13 317 GLY B O 1
ATOM 5491 N N . LEU B 1 334 ? -22.879 11.909 -8.873 1.00 26.22 318 LEU B N 1
ATOM 5492 C CA . LEU B 1 334 ? -23.885 10.906 -8.446 1.00 24.33 318 LEU B CA 1
ATOM 5493 C C . LEU B 1 334 ? -25.264 11.505 -8.707 1.00 24.95 318 LEU B C 1
ATOM 5494 O O . LEU B 1 334 ? -25.462 12.670 -8.380 1.00 23.83 318 LEU B O 1
ATOM 5499 N N . LYS B 1 335 ? -26.221 10.710 -9.154 1.00 25.71 319 LYS B N 1
ATOM 5500 C CA . LYS B 1 335 ? -27.623 11.177 -9.131 1.00 29.36 319 LYS B CA 1
ATOM 5501 C C . LYS B 1 335 ? -27.978 11.490 -7.683 1.00 31.07 319 LYS B C 1
ATOM 5502 O O . LYS B 1 335 ? -27.490 10.854 -6.747 1.00 30.09 319 LYS B O 1
ATOM 5508 N N . PRO B 1 336 ? -28.915 12.420 -7.457 1.00 32.64 320 PRO B N 1
ATOM 5509 C CA . PRO B 1 336 ? -29.331 12.774 -6.105 1.00 31.74 320 PRO B CA 1
ATOM 5510 C C . PRO B 1 336 ? -29.897 11.607 -5.284 1.00 31.38 320 PRO B C 1
ATOM 5511 O O . PRO B 1 336 ? -29.829 11.668 -4.079 1.00 34.48 320 PRO B O 1
ATOM 5515 N N . GLU B 1 337 ? -30.450 10.582 -5.935 1.00 28.63 321 GLU B N 1
ATOM 5516 C CA . GLU B 1 337 ? -31.086 9.430 -5.246 1.00 29.83 321 GLU B CA 1
ATOM 5517 C C . GLU B 1 337 ? -30.021 8.530 -4.584 1.00 27.20 321 GLU B C 1
ATOM 5518 O O . GLU B 1 337 ? -30.382 7.816 -3.627 1.00 24.04 321 GLU B O 1
ATOM 5524 N N . LYS B 1 338 ? -28.776 8.529 -5.054 1.00 23.61 322 LYS B N 1
ATOM 5525 C CA . LYS B 1 338 ? -27.755 7.547 -4.588 1.00 24.89 322 LYS B CA 1
ATOM 5526 C C . LYS B 1 338 ? -27.544 7.676 -3.068 1.00 23.72 322 LYS B C 1
ATOM 5527 O O . LYS B 1 338 ? -27.454 6.636 -2.405 1.00 21.88 322 LYS B O 1
ATOM 5533 N N . MET B 1 339 ? -27.524 8.902 -2.536 1.00 20.98 323 MET B N 1
ATOM 5534 C CA . MET B 1 339 ? -27.245 9.208 -1.115 1.00 22.58 323 MET B CA 1
ATOM 5535 C C . MET B 1 339 ? -28.540 9.173 -0.280 1.00 20.75 323 MET B C 1
ATOM 5536 O O . MET B 1 339 ? -28.477 9.555 0.889 1.00 21.17 323 MET B O 1
ATOM 5541 N N . GLU B 1 340 ? -29.688 8.720 -0.813 1.00 21.35 324 GLU B N 1
ATOM 5542 C CA . GLU B 1 340 ? -31.009 8.822 -0.109 1.00 23.38 324 GLU B CA 1
ATOM 5543 C C . GLU B 1 340 ? -30.971 8.101 1.251 1.00 20.08 324 GLU B C 1
ATOM 5544 O O . GLU B 1 340 ? -31.338 8.715 2.280 1.00 21.07 324 GLU B O 1
ATOM 5550 N N . ALA B 1 341 ? -30.545 6.838 1.262 1.00 19.70 325 ALA B N 1
ATOM 5551 C CA . ALA B 1 341 ? -30.500 6.008 2.480 1.00 19.73 325 ALA B CA 1
ATOM 5552 C C . ALA B 1 341 ? -29.556 6.651 3.496 1.00 16.82 325 ALA B C 1
ATOM 5553 O O . ALA B 1 341 ? -29.939 6.762 4.659 1.00 16.43 325 ALA B O 1
ATOM 5555 N N . THR B 1 342 ? -28.383 7.098 3.059 1.00 18.15 326 THR B N 1
ATOM 5556 C CA . THR B 1 342 ? -27.405 7.791 3.934 1.00 17.25 326 THR B CA 1
ATOM 5557 C C . THR B 1 342 ? -28.036 9.053 4.540 1.00 17.92 326 THR B C 1
ATOM 5558 O O . THR B 1 342 ? -27.955 9.233 5.771 1.00 18.69 326 THR B O 1
ATOM 5562 N N . ARG B 1 343 ? -28.652 9.935 3.730 1.00 17.99 327 ARG B N 1
ATOM 5563 C CA . ARG B 1 343 ? -29.233 11.207 4.234 1.00 18.43 327 ARG B CA 1
ATOM 5564 C C . ARG B 1 343 ? -30.429 10.921 5.144 1.00 19.40 327 ARG B C 1
ATOM 5565 O O . ARG B 1 343 ? -30.666 11.723 6.042 1.00 20.46 327 ARG B O 1
ATOM 5573 N N . HIS B 1 344 ? -31.142 9.820 4.897 1.00 19.25 328 HIS B N 1
ATOM 5574 C CA . HIS B 1 344 ? -32.289 9.404 5.738 1.00 19.72 328 HIS B CA 1
ATOM 5575 C C . HIS B 1 344 ? -31.792 9.188 7.163 1.00 17.32 328 HIS B C 1
ATOM 5576 O O . HIS B 1 344 ? -32.405 9.677 8.137 1.00 17.42 328 HIS B O 1
ATOM 5583 N N . VAL B 1 345 ? -30.730 8.428 7.314 1.00 17.03 329 VAL B N 1
ATOM 5584 C CA . VAL B 1 345 ? -30.176 8.145 8.663 1.00 17.22 329 VAL B CA 1
ATOM 5585 C C . VAL B 1 345 ? -29.638 9.452 9.253 1.00 16.47 329 VAL B C 1
ATOM 5586 O O . VAL B 1 345 ? -29.954 9.736 10.397 1.00 18.67 329 VAL B O 1
ATOM 5590 N N . LEU B 1 346 ? -28.887 10.247 8.497 1.00 17.73 330 LEU B N 1
ATOM 5591 C CA . LEU B 1 346 ? -28.368 11.546 9.009 1.00 18.06 330 LEU B CA 1
ATOM 5592 C C . LEU B 1 346 ? -29.544 12.368 9.552 1.00 18.26 330 LEU B C 1
ATOM 5593 O O . LEU B 1 346 ? -29.437 12.905 10.659 1.00 19.09 330 LEU B O 1
ATOM 5598 N N . SER B 1 347 ? -30.653 12.422 8.811 1.00 19.96 331 SER B N 1
ATOM 5599 C CA . SER B 1 347 ? -31.867 13.214 9.153 1.00 20.25 331 SER B CA 1
ATOM 5600 C C . SER B 1 347 ? -32.516 12.697 10.444 1.00 20.90 331 SER B C 1
ATOM 5601 O O . SER B 1 347 ? -32.843 13.493 11.320 1.00 21.78 331 SER B O 1
ATOM 5604 N N . GLU B 1 348 ? -32.666 11.382 10.592 1.00 21.97 332 GLU B N 1
ATOM 5605 C CA . GLU B 1 348 ? -33.453 10.780 11.700 1.00 22.06 332 GLU B CA 1
ATOM 5606 C C . GLU B 1 348 ? -32.584 10.461 12.919 1.00 21.22 332 GLU B C 1
ATOM 5607 O O . GLU B 1 348 ? -33.177 10.300 13.989 1.00 22.18 332 GLU B O 1
ATOM 5613 N N . TYR B 1 349 ? -31.252 10.473 12.823 1.00 20.41 333 TYR B N 1
ATOM 5614 C CA . TYR B 1 349 ? -30.367 9.985 13.917 1.00 19.41 333 TYR B CA 1
ATOM 5615 C C . TYR B 1 349 ? -29.122 10.846 14.158 1.00 18.96 333 TYR B C 1
ATOM 5616 O O . TYR B 1 349 ? -28.505 10.714 15.234 1.00 18.49 333 TYR B O 1
ATOM 5625 N N . GLY B 1 350 ? -28.759 11.717 13.217 1.00 18.53 334 GLY B N 1
ATOM 5626 C CA . GLY B 1 350 ? -27.475 12.422 13.272 1.00 18.96 334 GLY B CA 1
ATOM 5627 C C . GLY B 1 350 ? -26.307 11.466 13.059 1.00 19.14 334 GLY B C 1
ATOM 5628 O O . GLY B 1 350 ? -26.495 10.358 12.530 1.00 20.13 334 GLY B O 1
ATOM 5629 N N . ASN B 1 351 ? -25.120 11.923 13.396 1.00 18.99 335 ASN B N 1
ATOM 5630 C CA . ASN B 1 351 ? -23.842 11.206 13.166 1.00 21.11 335 ASN B CA 1
ATOM 5631 C C . ASN B 1 351 ? -23.610 10.350 14.410 1.00 18.52 335 ASN B C 1
ATOM 5632 O O . ASN B 1 351 ? -23.260 10.903 15.457 1.00 17.39 335 ASN B O 1
ATOM 5637 N N . MET B 1 352 ? -23.863 9.051 14.318 1.00 19.19 336 MET B N 1
ATOM 5638 C CA . MET B 1 352 ? -23.706 8.108 15.450 1.00 17.83 336 MET B CA 1
ATOM 5639 C C . MET B 1 352 ? -22.358 7.381 15.339 1.00 19.22 336 MET B C 1
ATOM 5640 O O . MET B 1 352 ? -22.246 6.193 15.723 1.00 17.83 336 MET B O 1
ATOM 5645 N N . SER B 1 353 ? -21.348 8.070 14.831 1.00 20.07 337 SER B N 1
ATOM 5646 C CA . SER B 1 353 ? -19.963 7.552 14.742 1.00 19.98 337 SER B CA 1
ATOM 5647 C C . SER B 1 353 ? -19.980 6.134 14.118 1.00 18.54 337 SER B C 1
ATOM 5648 O O . SER B 1 353 ? -20.633 5.967 13.064 1.00 20.03 337 SER B O 1
ATOM 5651 N N . SER B 1 354 ? -19.322 5.142 14.710 1.00 19.42 338 SER B N 1
ATOM 5652 C CA . SER B 1 354 ? -19.104 3.822 14.055 1.00 19.16 338 SER B CA 1
ATOM 5653 C C . SER B 1 354 ? -20.432 3.140 13.688 1.00 17.80 338 SER B C 1
ATOM 5654 O O . SER B 1 354 ? -20.468 2.392 12.725 1.00 20.19 338 SER B O 1
ATOM 5657 N N . ALA B 1 355 ? -21.521 3.375 14.407 1.00 16.38 339 ALA B N 1
ATOM 5658 C CA . ALA B 1 355 ? -22.812 2.669 14.196 1.00 15.66 339 ALA B CA 1
ATOM 5659 C C . ALA B 1 355 ? -23.521 3.124 12.909 1.00 17.29 339 ALA B C 1
ATOM 5660 O O . ALA B 1 355 ? -24.368 2.381 12.371 1.00 14.95 339 ALA B O 1
ATOM 5662 N N . CYS B 1 356 ? -23.292 4.361 12.457 1.00 17.61 340 CYS B N 1
ATOM 5663 C CA . CYS B 1 356 ? -24.070 4.993 11.364 1.00 20.50 340 CYS B CA 1
ATOM 5664 C C . CYS B 1 356 ? -24.204 4.121 10.123 1.00 17.69 340 CYS B C 1
ATOM 5665 O O . CYS B 1 356 ? -25.313 3.945 9.639 1.00 18.82 340 CYS B O 1
ATOM 5668 N N . VAL B 1 357 ? -23.102 3.630 9.582 1.00 16.33 341 VAL B N 1
ATOM 5669 C CA . VAL B 1 357 ? -23.129 2.888 8.289 1.00 17.24 341 VAL B CA 1
ATOM 5670 C C . VAL B 1 357 ? -23.945 1.613 8.443 1.00 16.89 341 VAL B C 1
ATOM 5671 O O . VAL B 1 357 ? -24.502 1.143 7.417 1.00 16.90 341 VAL B O 1
ATOM 5675 N N . LEU B 1 358 ? -24.034 1.075 9.650 1.00 16.10 342 LEU B N 1
ATOM 5676 C CA . LEU B 1 358 ? -24.835 -0.145 9.903 1.00 16.10 342 LEU B CA 1
ATOM 5677 C C . LEU B 1 358 ? -26.330 0.226 9.939 1.00 16.23 342 LEU B C 1
ATOM 5678 O O . LEU B 1 358 ? -27.103 -0.558 9.389 1.00 15.23 342 LEU B O 1
ATOM 5683 N N . PHE B 1 359 ? -26.719 1.373 10.503 1.00 15.11 343 PHE B N 1
ATOM 5684 C CA . PHE B 1 359 ? -28.109 1.893 10.404 1.00 15.35 343 PHE B CA 1
ATOM 5685 C C . PHE B 1 359 ? -28.452 2.084 8.938 1.00 15.11 343 PHE B C 1
ATOM 5686 O O . PHE B 1 359 ? -29.604 1.797 8.553 1.00 14.62 343 PHE B O 1
ATOM 5694 N N . ILE B 1 360 ? -27.502 2.558 8.134 1.00 15.32 344 ILE B N 1
ATOM 5695 C CA . ILE B 1 360 ? -27.762 2.882 6.693 1.00 15.58 344 ILE B CA 1
ATOM 5696 C C . ILE B 1 360 ? -27.967 1.590 5.932 1.00 16.85 344 ILE B C 1
ATOM 5697 O O . ILE B 1 360 ? -28.896 1.541 5.140 1.00 16.50 344 ILE B O 1
ATOM 5702 N N . LEU B 1 361 ? -27.172 0.557 6.210 1.00 17.11 345 LEU B N 1
ATOM 5703 C CA . LEU B 1 361 ? -27.374 -0.777 5.583 1.00 19.17 345 LEU B CA 1
ATOM 5704 C C . LEU B 1 361 ? -28.779 -1.284 5.934 1.00 17.12 345 LEU B C 1
ATOM 5705 O O . LEU B 1 361 ? -29.480 -1.780 5.048 1.00 18.15 345 LEU B O 1
ATOM 5710 N N . ASP B 1 362 ? -29.230 -1.087 7.165 1.00 16.83 346 ASP B N 1
ATOM 5711 C CA . ASP B 1 362 ? -30.584 -1.558 7.565 1.00 17.24 346 ASP B CA 1
ATOM 5712 C C . ASP B 1 362 ? -31.647 -0.756 6.807 1.00 16.55 346 ASP B C 1
ATOM 5713 O O . ASP B 1 362 ? -32.634 -1.334 6.304 1.00 16.44 346 ASP B O 1
ATOM 5718 N N . GLN B 1 363 ? -31.450 0.545 6.732 1.00 16.89 347 GLN B N 1
ATOM 5719 C CA . GLN B 1 363 ? -32.407 1.463 6.059 1.00 19.42 347 GLN B CA 1
ATOM 5720 C C . GLN B 1 363 ? -32.517 1.110 4.566 1.00 18.30 347 GLN B C 1
ATOM 5721 O O . GLN B 1 363 ? -33.645 1.090 4.012 1.00 19.51 347 GLN B O 1
ATOM 5727 N N . MET B 1 364 ? -31.405 0.761 3.951 1.00 18.05 348 MET B N 1
ATOM 5728 C CA . MET B 1 364 ? -31.404 0.399 2.523 1.00 20.42 348 MET B CA 1
ATOM 5729 C C . MET B 1 364 ? -32.204 -0.897 2.308 1.00 20.82 348 MET B C 1
ATOM 5730 O O . MET B 1 364 ? -32.992 -0.991 1.324 1.00 20.40 348 MET B O 1
ATOM 5735 N N . ARG B 1 365 ? -31.963 -1.910 3.131 1.00 18.26 349 ARG B N 1
ATOM 5736 C CA . ARG B 1 365 ? -32.711 -3.193 3.079 1.00 16.04 349 ARG B CA 1
ATOM 5737 C C . ARG B 1 365 ? -34.191 -2.861 3.295 1.00 16.74 349 ARG B C 1
ATOM 5738 O O . ARG B 1 365 ? -35.019 -3.412 2.529 1.00 16.49 349 ARG B O 1
ATOM 5746 N N . LYS B 1 366 ? -34.517 -2.024 4.274 1.00 17.44 350 LYS B N 1
ATOM 5747 C CA . LYS B 1 366 ? -35.926 -1.757 4.682 1.00 21.08 350 LYS B CA 1
ATOM 5748 C C . LYS B 1 366 ? -36.678 -1.032 3.556 1.00 21.68 350 LYS B C 1
ATOM 5749 O O . LYS B 1 366 ? -37.805 -1.437 3.225 1.00 18.71 350 LYS B O 1
ATOM 5755 N N . LYS B 1 367 ? -36.040 -0.059 2.922 1.00 20.06 351 LYS B N 1
ATOM 5756 C CA . LYS B 1 367 ? -36.635 0.714 1.808 1.00 23.26 351 LYS B CA 1
ATOM 5757 C C . LYS B 1 367 ? -36.746 -0.173 0.585 1.00 20.14 351 LYS B C 1
ATOM 5758 O O . LYS B 1 367 ? -37.784 -0.088 -0.126 1.00 19.86 351 LYS B O 1
ATOM 5764 N N . SER B 1 368 ? -35.774 -1.043 0.346 1.00 16.45 352 SER B N 1
ATOM 5765 C CA . SER B 1 368 ? -35.815 -1.975 -0.798 1.00 17.58 352 SER B CA 1
ATOM 5766 C C . SER B 1 368 ? -37.021 -2.920 -0.636 1.00 19.88 352 SER B C 1
ATOM 5767 O O . SER B 1 368 ? -37.706 -3.190 -1.639 1.00 18.12 352 SER B O 1
ATOM 5770 N N . ILE B 1 369 ? -37.281 -3.377 0.592 1.00 18.87 353 ILE B N 1
ATOM 5771 C CA . ILE B 1 369 ? -38.462 -4.251 0.869 1.00 18.88 353 ILE B CA 1
ATOM 5772 C C . ILE B 1 369 ? -39.725 -3.406 0.648 1.00 19.05 353 ILE B C 1
ATOM 5773 O O . ILE B 1 369 ? -40.622 -3.878 -0.086 1.00 20.35 353 ILE B O 1
ATOM 5778 N N . GLU B 1 370 ? -39.784 -2.217 1.236 1.00 20.71 354 GLU B N 1
ATOM 5779 C CA . GLU B 1 370 ? -41.013 -1.384 1.239 1.00 23.94 354 GLU B CA 1
ATOM 5780 C C . GLU B 1 370 ? -41.410 -1.119 -0.201 1.00 23.42 354 GLU B C 1
ATOM 5781 O O . GLU B 1 370 ? -42.626 -1.147 -0.492 1.00 19.83 354 GLU B O 1
ATOM 5787 N N . ASN B 1 371 ? -40.417 -0.891 -1.065 1.00 23.97 355 ASN B N 1
ATOM 5788 C CA . ASN B 1 371 ? -40.657 -0.414 -2.452 1.00 25.62 355 ASN B CA 1
ATOM 5789 C C . ASN B 1 371 ? -40.646 -1.571 -3.436 1.00 23.20 355 ASN B C 1
ATOM 5790 O O . ASN B 1 371 ? -40.764 -1.287 -4.609 1.00 26.43 355 ASN B O 1
ATOM 5795 N N . GLY B 1 372 ? -40.542 -2.812 -2.991 1.00 20.05 356 GLY B N 1
ATOM 5796 C CA . GLY B 1 372 ? -40.585 -4.001 -3.857 1.00 22.75 356 GLY B CA 1
ATOM 5797 C C . GLY B 1 372 ? -39.469 -4.035 -4.877 1.00 26.90 356 GLY B C 1
ATOM 5798 O O . GLY B 1 372 ? -39.729 -4.502 -6.025 1.00 26.64 356 GLY B O 1
ATOM 5799 N N . LEU B 1 373 ? -38.241 -3.669 -4.492 1.00 25.61 357 LEU B N 1
ATOM 5800 C CA . LEU B 1 373 ? -37.105 -3.700 -5.450 1.00 27.26 357 LEU B CA 1
ATOM 5801 C C . LEU B 1 373 ? -36.553 -5.127 -5.517 1.00 25.71 357 LEU B C 1
ATOM 5802 O O . LEU B 1 373 ? -36.973 -6.019 -4.767 1.00 28.44 357 LEU B O 1
ATOM 5807 N N . GLY B 1 374 ? -35.719 -5.435 -6.482 1.00 27.09 358 GLY B N 1
ATOM 5808 C CA . GLY B 1 374 ? -35.368 -6.848 -6.679 1.00 25.59 358 GLY B CA 1
ATOM 5809 C C . GLY B 1 374 ? -34.348 -7.338 -5.650 1.00 23.76 358 GLY B C 1
ATOM 5810 O O . GLY B 1 374 ? -34.174 -8.538 -5.531 1.00 24.05 358 GLY B O 1
ATOM 5811 N N . THR B 1 375 ? -33.641 -6.439 -4.956 1.00 22.32 359 THR B N 1
ATOM 5812 C CA . THR B 1 375 ? -32.450 -6.816 -4.144 1.00 21.20 359 THR B CA 1
ATOM 5813 C C . THR B 1 375 ? -32.461 -5.948 -2.895 1.00 18.47 359 THR B C 1
ATOM 5814 O O . THR B 1 375 ? -33.108 -4.885 -2.900 1.00 20.49 359 THR B O 1
ATOM 5818 N N . THR B 1 376 ? -31.724 -6.373 -1.874 1.00 17.56 360 THR B N 1
ATOM 5819 C CA . THR B 1 376 ? -31.543 -5.614 -0.616 1.00 17.87 360 THR B CA 1
ATOM 5820 C C . THR B 1 376 ? -30.724 -4.339 -0.884 1.00 17.68 360 THR B C 1
ATOM 5821 O O . THR B 1 376 ? -30.669 -3.521 0.013 1.00 17.08 360 THR B O 1
ATOM 5825 N N . GLY B 1 377 ? -30.104 -4.220 -2.065 1.00 17.28 361 GLY B N 1
ATOM 5826 C CA . GLY B 1 377 ? -29.331 -3.024 -2.465 1.00 19.24 361 GLY B CA 1
ATOM 5827 C C . GLY B 1 377 ? -30.072 -2.182 -3.493 1.00 19.66 361 GLY B C 1
ATOM 5828 O O . GLY B 1 377 ? -29.481 -1.841 -4.511 1.00 18.86 361 GLY B O 1
ATOM 5829 N N . GLU B 1 378 ? -31.321 -1.816 -3.212 1.00 22.17 362 GLU B N 1
ATOM 5830 C CA . GLU B 1 378 ? -32.129 -0.895 -4.062 1.00 22.90 362 GLU B CA 1
ATOM 5831 C C . GLU B 1 378 ? -32.258 -1.483 -5.467 1.00 22.01 362 GLU B C 1
ATOM 5832 O O . GLU B 1 378 ? -32.360 -0.698 -6.412 1.00 21.47 362 GLU B O 1
ATOM 5838 N N . GLY B 1 379 ? -32.234 -2.808 -5.614 1.00 21.34 363 GLY B N 1
ATOM 5839 C CA . GLY B 1 379 ? -32.369 -3.471 -6.925 1.00 21.96 363 GLY B CA 1
ATOM 5840 C C . GLY B 1 379 ? -31.064 -3.597 -7.677 1.00 21.20 363 GLY B C 1
ATOM 5841 O O . GLY B 1 379 ? -31.055 -4.253 -8.737 1.00 20.45 363 GLY B O 1
ATOM 5842 N N . LEU B 1 380 ? -29.952 -3.055 -7.150 1.00 20.43 364 LEU B N 1
ATOM 5843 C CA . LEU B 1 380 ? -28.619 -3.223 -7.786 1.00 19.61 364 LEU B CA 1
ATOM 5844 C C . LEU B 1 380 ? -27.854 -4.391 -7.153 1.00 19.84 364 LEU B C 1
ATOM 5845 O O . LEU B 1 380 ? -28.187 -4.781 -6.002 1.00 19.71 364 LEU B O 1
ATOM 5850 N N . ASP B 1 381 ? -26.885 -4.927 -7.875 1.00 17.98 365 ASP B N 1
ATOM 5851 C CA . ASP B 1 381 ? -26.081 -6.090 -7.445 1.00 20.48 365 ASP B CA 1
ATOM 5852 C C . ASP B 1 381 ? -24.905 -5.649 -6.556 1.00 21.85 365 ASP B C 1
ATOM 5853 O O . ASP B 1 381 ? -24.656 -6.354 -5.570 1.00 18.97 365 ASP B O 1
ATOM 5858 N N . TRP B 1 382 ? -24.144 -4.625 -6.954 1.00 19.55 366 TRP B N 1
ATOM 5859 C CA . TRP B 1 382 ? -22.888 -4.236 -6.260 1.00 19.32 366 TRP B CA 1
ATOM 5860 C C . TRP B 1 382 ? -23.110 -2.952 -5.474 1.00 19.43 366 TRP B C 1
ATOM 5861 O O . TRP B 1 382 ? -23.881 -2.099 -5.917 1.00 19.01 366 TRP B O 1
ATOM 5872 N N . GLY B 1 383 ? -22.415 -2.817 -4.345 1.00 17.15 367 GLY B N 1
ATOM 5873 C CA . GLY B 1 383 ? -22.547 -1.649 -3.485 1.00 16.80 367 GLY B CA 1
ATOM 5874 C C . GLY B 1 383 ? -21.223 -1.319 -2.845 1.00 15.49 367 GLY B C 1
ATOM 5875 O O . GLY B 1 383 ? -20.261 -2.134 -2.943 1.00 15.42 367 GLY B O 1
ATOM 5876 N N . VAL B 1 384 ? -21.131 -0.096 -2.369 1.00 17.41 368 VAL B N 1
ATOM 5877 C CA . VAL B 1 384 ? -19.938 0.357 -1.624 1.00 16.87 368 VAL B CA 1
ATOM 5878 C C . VAL B 1 384 ? -20.383 0.925 -0.280 1.00 15.80 368 VAL B C 1
ATOM 5879 O O . VAL B 1 384 ? -21.405 1.613 -0.192 1.00 16.48 368 VAL B O 1
ATOM 5883 N N . LEU B 1 385 ? -19.596 0.620 0.756 1.00 15.51 369 LEU B N 1
ATOM 5884 C CA . LEU B 1 385 ? -19.737 1.201 2.103 1.00 14.45 369 LEU B CA 1
ATOM 5885 C C . LEU B 1 385 ? -18.422 1.914 2.448 1.00 14.36 369 LEU B C 1
ATOM 5886 O O . LEU B 1 385 ? -17.323 1.306 2.274 1.00 15.28 369 LEU B O 1
ATOM 5891 N N . PHE B 1 386 ? -18.547 3.160 2.856 1.00 15.22 370 PHE B N 1
ATOM 5892 C CA . PHE B 1 386 ? -17.396 4.007 3.242 1.00 15.93 370 PHE B CA 1
ATOM 5893 C C . PHE B 1 386 ? -17.535 4.436 4.689 1.00 14.88 370 PHE B C 1
ATOM 5894 O O . PHE B 1 386 ? -18.559 4.971 5.100 1.00 15.10 370 PHE B O 1
ATOM 5902 N N . GLY B 1 387 ? -16.449 4.260 5.428 1.00 15.98 371 GLY B N 1
ATOM 5903 C CA . GLY B 1 387 ? -16.252 4.910 6.729 1.00 16.45 371 GLY B CA 1
ATOM 5904 C C . GLY B 1 387 ? -15.187 5.990 6.600 1.00 16.40 371 GLY B C 1
ATOM 5905 O O . GLY B 1 387 ? -14.231 5.773 5.873 1.00 16.33 371 GLY B O 1
ATOM 5906 N N . PHE B 1 388 ? -15.397 7.108 7.267 1.00 16.00 372 PHE B N 1
ATOM 5907 C CA . PHE B 1 388 ? -14.504 8.297 7.282 1.00 16.71 372 PHE B CA 1
ATOM 5908 C C . PHE B 1 388 ? -14.237 8.655 8.735 1.00 16.46 372 PHE B C 1
ATOM 5909 O O . PHE B 1 388 ? -15.194 8.764 9.525 1.00 19.66 372 PHE B O 1
ATOM 5917 N N . GLY B 1 389 ? -12.988 8.936 9.090 1.00 15.95 373 GLY B N 1
ATOM 5918 C CA . GLY B 1 389 ? -12.693 9.297 10.475 1.00 15.31 373 GLY B CA 1
ATOM 5919 C C . GLY B 1 389 ? -11.225 9.659 10.660 1.00 15.07 373 GLY B C 1
ATOM 5920 O O . GLY B 1 389 ? -10.521 9.934 9.678 1.00 15.53 373 GLY B O 1
ATOM 5921 N N . PRO B 1 390 ? -10.768 9.698 11.927 1.00 16.15 374 PRO B N 1
ATOM 5922 C CA . PRO B 1 390 ? -9.440 10.218 12.275 1.00 17.12 374 PRO B CA 1
ATOM 5923 C C . PRO B 1 390 ? -8.339 9.581 11.423 1.00 18.64 374 PRO B C 1
ATOM 5924 O O . PRO B 1 390 ? -8.335 8.373 11.200 1.00 19.03 374 PRO B O 1
ATOM 5928 N N . GLY B 1 391 ? -7.411 10.409 10.960 1.00 16.13 375 GLY B N 1
ATOM 5929 C CA . GLY B 1 391 ? -6.292 9.947 10.141 1.00 17.05 375 GLY B CA 1
ATOM 5930 C C . GLY B 1 391 ? -5.751 10.971 9.147 1.00 18.40 375 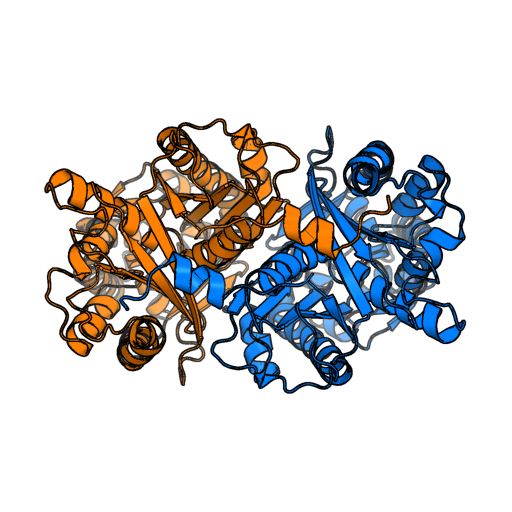GLY B C 1
ATOM 5931 O O . GLY B 1 391 ? -4.559 11.294 9.214 1.00 19.84 375 GLY B O 1
ATOM 5932 N N . LEU B 1 392 ? -6.536 11.399 8.150 1.00 19.10 376 LEU B N 1
ATOM 5933 C CA . LEU B 1 392 ? -7.920 11.041 7.869 1.00 18.40 376 LEU B CA 1
ATOM 5934 C C . LEU B 1 392 ? -7.960 9.655 7.212 1.00 15.97 376 LEU B C 1
ATOM 5935 O O . LEU B 1 392 ? -7.276 9.403 6.192 1.00 18.20 376 LEU B O 1
ATOM 5940 N N . THR B 1 393 ? -8.663 8.740 7.853 1.00 15.70 377 THR B N 1
ATOM 5941 C CA . THR B 1 393 ? -8.801 7.331 7.432 1.00 16.02 377 THR B CA 1
ATOM 5942 C C . THR B 1 393 ? -10.090 7.177 6.605 1.00 15.73 377 THR B C 1
ATOM 5943 O O . THR B 1 393 ? -11.189 7.628 7.070 1.00 16.34 377 THR B O 1
ATOM 5947 N N . VAL B 1 394 ? -9.982 6.477 5.486 1.00 15.71 378 VAL B N 1
ATOM 5948 C CA . VAL B 1 394 ? -11.137 6.013 4.676 1.00 15.60 378 VAL B CA 1
ATOM 5949 C C . VAL B 1 394 ? -11.149 4.485 4.712 1.00 14.97 378 VAL B C 1
ATOM 5950 O O . VAL B 1 394 ? -10.129 3.835 4.304 1.00 14.95 378 VAL B O 1
ATOM 5954 N N . GLU B 1 395 ? -12.270 3.914 5.160 1.00 15.94 379 GLU B N 1
ATOM 5955 C CA . GLU B 1 395 ? -12.521 2.455 5.055 1.00 15.62 379 GLU B CA 1
ATOM 5956 C C . GLU B 1 395 ? -13.409 2.231 3.839 1.00 15.46 379 GLU B C 1
ATOM 5957 O O . GLU B 1 395 ? -14.398 2.963 3.769 1.00 16.05 379 GLU B O 1
ATOM 5963 N N . THR B 1 396 ? -13.086 1.255 2.997 1.00 14.75 380 THR B N 1
ATOM 5964 C CA . THR B 1 396 ? -13.919 0.844 1.848 1.00 15.98 380 THR B CA 1
ATOM 5965 C C . THR B 1 396 ? -14.334 -0.605 2.035 1.00 16.34 380 THR B C 1
ATOM 5966 O O . THR B 1 396 ? -13.441 -1.479 2.229 1.00 17.42 380 THR B O 1
ATOM 5970 N N . VAL B 1 397 ? -15.618 -0.882 1.872 1.00 16.05 381 VAL B N 1
ATOM 5971 C CA . VAL B 1 397 ? -16.128 -2.282 1.830 1.00 14.72 381 VAL B CA 1
ATOM 5972 C C . VAL B 1 397 ? -16.967 -2.431 0.565 1.00 14.97 381 VAL B C 1
ATOM 5973 O O . VAL B 1 397 ? -17.899 -1.693 0.362 1.00 15.96 381 VAL B O 1
ATOM 5977 N N . VAL B 1 398 ? -16.573 -3.344 -0.288 1.00 15.41 382 VAL B N 1
ATOM 5978 C CA . VAL B 1 398 ? -17.402 -3.712 -1.463 1.00 15.12 382 VAL B CA 1
ATOM 5979 C C . VAL B 1 398 ? -18.416 -4.757 -1.011 1.00 14.71 382 VAL B C 1
ATOM 5980 O O . VAL B 1 398 ? -17.990 -5.770 -0.401 1.00 16.09 382 VAL B O 1
ATOM 5984 N N . LEU B 1 399 ? -19.680 -4.538 -1.371 1.00 14.89 383 LEU B N 1
ATOM 5985 C CA . LEU B 1 399 ? -20.823 -5.381 -0.985 1.00 15.68 383 LEU B CA 1
ATOM 5986 C C . LEU B 1 399 ? -21.471 -5.956 -2.239 1.00 18.40 383 LEU B C 1
ATOM 5987 O O . LEU B 1 399 ? -21.476 -5.296 -3.287 1.00 16.59 383 LEU B O 1
ATOM 5992 N N . ARG B 1 400 ? -22.071 -7.130 -2.072 1.00 16.62 384 ARG B N 1
ATOM 5993 C CA . ARG B 1 400 ? -23.028 -7.680 -3.036 1.00 18.92 384 ARG B CA 1
ATOM 5994 C C . ARG B 1 400 ? -24.379 -7.779 -2.338 1.00 19.71 384 ARG B C 1
ATOM 5995 O O . ARG B 1 400 ? -24.409 -8.217 -1.173 1.00 18.64 384 ARG B O 1
ATOM 6003 N N . SER B 1 401 ? -25.465 -7.366 -3.003 1.00 17.80 385 SER B N 1
ATOM 6004 C CA . SER B 1 401 ? -26.834 -7.484 -2.443 1.00 18.15 385 SER B CA 1
ATOM 6005 C C . SER B 1 401 ? -27.284 -8.937 -2.602 1.00 17.49 385 SER B C 1
ATOM 6006 O O . SER B 1 401 ? -26.562 -9.767 -3.237 1.00 17.52 385 SER B O 1
ATOM 6009 N N . VAL B 1 402 ? -28.456 -9.233 -2.054 1.00 18.11 386 VAL B N 1
ATOM 6010 C CA . VAL B 1 402 ? -29.118 -10.541 -2.251 1.00 20.17 386 VAL B CA 1
ATOM 6011 C C . VAL B 1 402 ? -30.484 -10.270 -2.852 1.00 19.48 386 VAL B C 1
ATOM 6012 O O . VAL B 1 402 ? -31.079 -9.260 -2.472 1.00 20.96 386 VAL B O 1
ATOM 6016 N N . THR B 1 403 ? -31.012 -11.196 -3.657 1.00 22.25 387 THR B N 1
ATOM 6017 C CA . THR B 1 403 ? -32.351 -11.006 -4.286 1.00 25.54 387 THR B CA 1
ATOM 6018 C C . THR B 1 403 ? -33.441 -11.128 -3.229 1.00 24.00 387 THR B C 1
ATOM 6019 O O . THR B 1 403 ? -33.294 -11.922 -2.299 1.00 24.78 387 THR B O 1
ATOM 6023 N N . LEU B 1 404 ? -34.486 -10.334 -3.378 1.00 25.83 388 LEU B N 1
ATOM 6024 C CA . LEU B 1 404 ? -35.697 -10.392 -2.526 1.00 31.64 388 LEU B CA 1
ATOM 6025 C C . LEU B 1 404 ? -36.770 -11.238 -3.230 1.00 41.49 388 LEU B C 1
ATOM 6026 O O . LEU B 1 404 ? -36.749 -11.496 -4.458 1.00 49.82 388 LEU B O 1
#

InterPro domains:
  IPR001099 Chalcone/stilbene synthase, N-terminal [PF00195] (5-228)
  IPR011141 Polyketide synthase, type III [PIRSF000451] (4-386)
  IPR011141 Polyketide synthase, type III [PTHR11877] (4-386)
  IPR012328 Chalcone/stilbene synthase, C-terminal [PF02797] (237-387)
  IPR016039 Thiolase-like [G3DSA:3.40.47.10] (1-234)
  IPR016039 Thiolase-like [G3DSA:3.40.47.10] (235-388)
  IPR016039 Thiolase-like [SSF53901] (1-230)
  IPR016039 Thiolase-like [SSF53901] (234-385)
  IPR018088 Chalcone/stilbene synthase, active site [PS00441] (156-172)

Nearest PDB structures (foldseek):
  7bur-assembly1_B  TM=1.001E+00  e=5.190E-86  Glycine max
  1i89-assembly1_B-2  TM=9.992E-01  e=6.279E-79  Medicago sativa
  1xet-assembly2_D  TM=9.835E-01  e=3.986E-69  Pinus sylvestris
  1xet-assembly2_C  TM=9.818E-01  e=2.126E-68  Pinus sylvestris
  1xes-assembly2_C  TM=9.823E-01  e=2.387E-67  Pinus sylvestris

Secondary structure (DSSP, 8-state):
----HHHHHHHHS--S--EEEEEEEE--S-EEESTTHHHHHHHHTT-TT-HHHHHHHHHHHHHTT--EEE-S--HHHHHH-HHHHSSS-S-HHHHHHHHHHHHHHHHHHHHHHHHHHH-S-GGG--EEEEEESS-----HHHHHHHHHT--TT-EEEEEES---HHHHHHHHHHHHHHTSTT-EEEEEEEE-GGGT-----SS-HHHHHHHHHB--EEEEEEEESS--TTS---EEEEEEEEEEPTT-TTSEEEEEETTEEEEEE-TTHHHHHHHHHHHHHHHHHGGGT---TTSSEEEE--S-HHHHHHHHHHHT--GGGGHHHHHHHHHH-B-GGGHHHHHHHHHHHHHHHTT-SBTBTTBSEEEEEEEETTTEEEEEEEEE-B-/----HHHHHHHHS--S--EEEEEEEE--S-EEEGGGHHHHHHHHTT-TT-HHHHHHHHHHHHHTT--EEE-S--HHHHHT-HHHHSSSSS-HHHHHHHHHHHHHHHHHHHHHHHHHHH-S-GGG--EEEEEESS-----HHHHHHHHHT--TT-EEEEEES---HHHHHHHHHHHHHHTSTT-EEEEEEEE-GGGT-----TT-HHHHHHHHHB--EEEEEEEESS--TTS---EEEEEEEEEE-TT-TTSEEEEEETTEEEEEE-TTHHHHHHHHHHHHHHHHHGGGT---TTSSEEEE--S-HHHHHHHHHHHT--TTTTHHHHHHHHHH-B-GGGHHHHHHHHHHHHHHHTT-SBTTTT-SEEEEEEEETTTEEEEEEEEE-B-

Solvent-accessible surface area: 27494 Å² total

Foldseek 3Di:
DDDDVVNVQVVFFFDFFKFWQFKFKFFAPAKAALQCVLVVLCVLLVNVVVVVLSVVLNVLSVQQLAGIAGAPDDSVLCVVQVLLSAQFHQRAVVQQVPCQPVQLVQQLNQLVRRCVSQVDDLQLAQEEEEAELRHFDVGSQVVNCVVNVHPPNRHYHYHYNPQLCLLVQVVVLRCVQRSGHSHKYKYKYWYHCSQLRYHDDPVAVQSSSCNSFEHTMMMITIIHGDDDPSGDTFKGWDDKDKDQQPPCAQQWDWDQDSSGIYIHHDPCQLVSCLVCVQVVCCVVCVVVVDDQQLQAAEQEQCLGVSNVVSNCVSNVHDPVRCVLVSVLCHHHGRNGSCSSSSSLVSLLVVCVVVVAFWSRNVHFKYWHWGAHPSRMIMIIIMGTDTD/DDDDPVNCQVVFFFDFFKFWQFKFKFFAPAKAALQCVLVVLCVLLVNVVVVVLSVVLNVLSVQQLAGIAGAPDDSVLSVVQVLLSAQFRQCQVVQQVPCQPVQLVLQLNQLVRRVVSQVDDLQLAQEEEEAELRHFDVGSQVVNCVVNVYPPNRHYHYHYNPQLCLLVQLVVLRCQQRSGHSHKYKYKYWYHCSQLRYHDDPVAVVSSSVVSFAHTMMMITIIHGDDDPSTHTFKGWDDKDKDFFPPCAQQWDWDQDSSGIYIHHDPCQLVSCLVCVQVVVCVVPVVVVDDQQLLAAEQEQCLGVSNVVSNCVSNVHDPCRCVLLSVLCHHHGRHGSRSSSSSLVSLLVVCVVVVAFWSRVVHFKYWHWRAHPSRMIMITIMGTGTD

Sequence (774 aa):
HMVSVEEIRKAQRAEGPATVMAIGTATPPNCVDQSTYPDYYFRITNSEEHMTELKEKFKRMCDKSMIKKRYMYLNEEILKENPSVCAYMMAPSLDARQDMVVVEVPKLGKEEAATKAIKEWGQPKSKITHLIFCTTSGVDPGADYQLTKLLGLRPSVKRYMMMYQQGFAGGTVLRLAKDLAENNKGARVLVVCSEITAVTFRGPTDTHLDSLVGQALFGDGAAAVIVGSDPLPVEKPLFQLVWTAQTILPDSEGAIDGHLREVGLTFHLLKDVPGLISKNIEKALVEAFQPLGISDYNSIFWIAHPGGPAILDQVEAKLGLKPEKMEATRHVLSEYGNMSSACVLFILDQMRKKSIENGLGTTGEGLDWGVLFGFGPGLTVETVVLRSVTLHMVSVEEIRKAQRAEGPATVMAIGTATPPNCVDQSTYPDYYFRITNSEHMTELKEKFKRMCDKSMIKKRYMYLNEEILKENPSVCAYMAPSLDARQDMVVVEVPKLGKEEAATKAIKEWGQPKSKITHLIFCTTSGVDPGADYQLTKLLGLRPSVKRYMMYQQGFAGGTVLRLAKDLAENNKGARVLVVCSEITAVTFRGPTDTHLDSLVGQALFGDGAAAVIVGSDPLPVEKPLFQLVWTAQTILPDSEGAIDGHLREVGLTFHLLKDVPGLISKNIEKALVEAFQPLGISDYNSIFWIAHPGGPAILDQVEAKLGLKPEKMEATRHVLSEYGNMSSACVLFILDQMRKKSIENGLGTTGEGLDWGVLFGFGPGLTVETVVLRSVTL